Protein 5SWC (pdb70)

Nearest PDB structures (foldseek):
  5swc-assembly1_D  TM=1.001E+00  e=4.789E-42  Synechocystis sp. PCC 6803 substr. Kazusa
  5swc-assembly1_E  TM=9.996E-01  e=7.891E-42  Synechocystis sp. PCC 6803 substr. Kazusa
  1ekj-assembly2_G  TM=9.085E-01  e=1.956E-17  Pisum sativum
  3eyx-assembly1_B  TM=8.854E-01  e=2.901E-14  Saccharomyces cerevisiae
  2w3n-assembly2_A-2  TM=7.998E-01  e=1.887E-13  Cryptococcus neoformans

B-factor: mean 27.34, std 13.79, range [9.29, 89.82]

GO terms:
  GO:0031470 carboxysome (C, IDA)
  GO:0004089 carbonate dehydratase activity (F, IDA)
  GO:0031470 carboxysome (C, EXP)
  GO:0004089 carbonate dehydratase activity (F, EXP)
  GO:0042802 identical protein binding (F, IPI)
  GO:0005515 protein binding (F, IPI)

Sequence (1296 aa):
GSHMQRLIEGLQKKFREGYFSSHRDLFEQLSHGQHPRILFICCSDSRVDPNNLIITQSEVGDLFVIRNAGNIIPPYGAANGGEGAAMMEYALVALEEIINQIIVCGHSHCGAMKGLLKLNSLQEKLPLVYDWLKHTEATRRRLVLDNYSHLEGEDLIEVAVAENILTQLKNLQTYPAIHSRLHRGDLSLHGWIYRIEEGEVLAYDGVLHDFVAPQSRINALEPEEDEYALHGSHMQRLIEGLQKFREGYFSSSHRDLFEQLSHGQHPRILFICCSDSRVDPNNLITQSEVVGDLFVIRNAGNIIPPYGAANGGEGAAMMEYALVALEINQIIVCGHSHCGAMKGLLKLNSLQQEKLPLVYDDWLKHTEATRRLVLDNYSHLEGEDLIEVAVAENILTQLKNLQTYPAIHSRLHRGDLSLHGWIYRIEEGEVLAYDGVLHDFVAPQSRINALEPEEDEYALHGSHMQRLIEGLQKFREGYFSSHRDLFEQLSHGQHPRRILFICCSDSRVDPNLITQSEVGDLFVIRNAGNIIPPYGAANGGEGAAMMEYALVALEINQIIVCGHSHCGAMKGLLKLNSLQEKLPLVYDWLKHTEATRRLVLDNYSHHLEGEDLIEVAVAENILTQLKNLQTYPAIHSRLHRGDLSLHGWIYRIEEGEVLAYDGVLHDFVAPQSHHHMQRLIEGLQQKFREGYFSSHRDLFEQQLSHGQHPRILFICCSDSRVDPNLITQSEVGDLFVIRNAGNIIPPYGAANGGEGAAMMEYALVALEINQIIVCGHSHCGAMKGLLKLNSLQQEKLPLVYYDWLKHTEATRRLVLDNYSHHLEGEDLIEVAVAENILTQLKNLQTYPAIHSRLHRGDLSLHGWIYRIEEGEVLAYDGVLHDFVAPGSHMQRLIEGLQKFREGYFSSHRDLFEQLSHGQHPRILFICCSDSRVDPNLITQSEVVGDLFVIRNAGNIIPPYGAANGGEGAAMMEYALVALEIINQIIVCGHSHCGAMKGLLKKLNSLQEKLPLVYDWLKHTEATRRLVLDNYSHLEGEDLIEVAVAENILTQLKNLQTYPAIHSRLHRRGDDLSLHGWIYRIEEGEVLAYDGVLHDFVAPQSRINALEPEDEYALHSGLVPRGSHMQRLIEGLQQKFREGYFSSHRDLFEQLSHGQHPRILFICCSDSRVDPNLITQSEVVGDLFVIRNAGNIIPPYGAANGGEGAAMMEYALVALEINQIIVCGHSHCGAMKGLLKLNSLQEKLPLVYDDWLKHTEATRRLVLDNYSHLEGEDLIEVVAVAENILTQLKKNLQTYPAIHSRRLHRGDLSLHGWIYRIEEGEVLAYDGVLHDFVAP

Structure (mmCIF, N/CA/C/O backbone):
data_5SWC
#
_entry.id   5SWC
#
_cell.length_a   202.950
_cell.length_b   202.950
_cell.length_c   70.510
_cell.angle_alpha   90.00
_cell.angle_beta   90.00
_cell.angle_gamma   90.00
#
_symmetry.space_group_name_H-M   'I 4'
#
loop_
_entity.id
_entity.type
_entity.pdbx_description
1 polymer 'Carbonic anhydrase'
2 non-polymer 'ZINC ION'
3 non-polymer 'CHLORIDE ION'
4 non-polymer 'FORMIC ACID'
5 water water
#
loop_
_atom_site.group_PDB
_atom_site.id
_atom_site.type_symbol
_atom_site.label_atom_id
_atom_site.label_alt_id
_atom_site.label_comp_id
_atom_site.label_asym_id
_atom_site.label_entity_id
_atom_site.label_seq_id
_atom_site.pdbx_PDB_ins_code
_atom_site.Cartn_x
_atom_site.Cartn_y
_atom_site.Cartn_z
_atom_site.occupancy
_atom_site.B_iso_or_equiv
_atom_site.auth_seq_id
_atom_site.auth_comp_id
_atom_site.auth_asym_id
_atom_site.auth_atom_id
_atom_site.pdbx_PDB_model_num
ATOM 1 N N . GLY A 1 17 ? 48.283 42.501 53.881 1.00 44.60 -2 GLY A N 1
ATOM 2 C CA . GLY A 1 17 ? 48.885 43.115 55.106 1.00 43.01 -2 GLY A CA 1
ATOM 3 C C . GLY A 1 17 ? 48.412 44.544 55.330 1.00 39.02 -2 GLY A C 1
ATOM 4 O O . GLY A 1 17 ? 47.292 44.916 54.980 1.00 38.27 -2 GLY A O 1
ATOM 8 N N . SER A 1 18 ? 49.279 45.353 55.924 1.00 33.77 -1 SER A N 1
ATOM 9 C CA . SER A 1 18 ? 48.939 46.725 56.241 1.00 31.11 -1 SER A CA 1
ATOM 10 C C . SER A 1 18 ? 48.756 47.577 54.983 1.00 27.39 -1 SER A C 1
ATOM 11 O O . SER A 1 18 ? 49.143 47.205 53.869 1.00 25.53 -1 SER A O 1
ATOM 19 N N . HIS A 1 19 ? 48.207 48.764 55.162 1.00 23.87 0 HIS A N 1
ATOM 20 C CA . HIS A 1 19 ? 48.104 49.675 54.053 1.00 21.81 0 HIS A CA 1
ATOM 21 C C . HIS A 1 19 ? 49.463 49.992 53.442 1.00 21.74 0 HIS A C 1
ATOM 22 O O . HIS A 1 19 ? 49.587 50.038 52.226 1.00 22.50 0 HIS A O 1
ATOM 36 N N . MET A 1 20 ? 50.485 50.196 54.278 1.00 21.67 1 MET A N 1
ATOM 37 C CA . MET A 1 20 ? 51.837 50.454 53.777 1.00 21.61 1 MET A CA 1
ATOM 38 C C . MET A 1 20 ? 52.405 49.235 53.054 1.00 21.76 1 MET A C 1
ATOM 39 O O . MET A 1 20 ? 53.037 49.396 52.007 1.00 21.10 1 MET A O 1
ATOM 53 N N . GLN A 1 21 ? 52.179 48.034 53.584 1.00 23.45 2 GLN A N 1
ATOM 54 C CA . GLN A 1 21 ? 52.656 46.835 52.920 1.00 24.38 2 GLN A CA 1
ATOM 55 C C . GLN A 1 21 ? 52.030 46.713 51.526 1.00 23.13 2 GLN A C 1
ATOM 56 O O . GLN A 1 21 ? 52.714 46.393 50.563 1.00 22.94 2 GLN A O 1
ATOM 70 N N . ARG A 1 22 ? 50.740 46.998 51.415 1.00 22.45 3 ARG A N 1
ATOM 71 C CA . ARG A 1 22 ? 50.061 46.972 50.117 1.00 22.90 3 ARG A CA 1
ATOM 72 C C . ARG A 1 22 ? 50.664 47.943 49.139 1.00 19.85 3 ARG A C 1
ATOM 73 O O . ARG A 1 22 ? 50.856 47.660 47.950 1.00 20.28 3 ARG A O 1
ATOM 94 N N . LEU A 1 23 ? 50.927 49.163 49.600 1.00 18.95 4 LEU A N 1
ATOM 95 C CA . LEU A 1 23 ? 51.506 50.162 48.768 1.00 17.66 4 LEU A CA 1
ATOM 96 C C . LEU A 1 23 ? 52.854 49.744 48.231 1.00 18.07 4 LEU A C 1
ATOM 97 O O . LEU A 1 23 ? 53.212 49.941 47.052 1.00 18.98 4 LEU A O 1
ATOM 113 N N . ILE A 1 24 ? 53.678 49.210 49.124 1.00 19.35 5 ILE A N 1
ATOM 114 C CA . ILE A 1 24 ? 55.034 48.821 48.780 1.00 20.12 5 ILE A CA 1
ATOM 115 C C . ILE A 1 24 ? 55.025 47.642 47.791 1.00 20.68 5 ILE A C 1
ATOM 116 O O . ILE A 1 24 ? 55.798 47.617 46.851 1.00 22.43 5 ILE A O 1
ATOM 132 N N . GLU A 1 25 ? 54.129 46.681 47.993 1.00 21.39 6 GLU A N 1
ATOM 133 C CA . GLU A 1 25 ? 53.932 45.605 47.011 1.00 21.93 6 GLU A CA 1
ATOM 134 C C . GLU A 1 25 ? 53.490 46.166 45.676 1.00 20.49 6 GLU A C 1
ATOM 135 O O . GLU A 1 25 ? 53.876 45.681 44.628 1.00 21.51 6 GLU A O 1
ATOM 147 N N . GLY A 1 26 ? 52.667 47.210 45.713 1.00 19.21 7 GLY A N 1
ATOM 148 C CA . GLY A 1 26 ? 52.193 47.855 44.505 1.00 18.06 7 GLY A CA 1
ATOM 149 C C . GLY A 1 26 ? 53.306 48.480 43.674 1.00 17.53 7 GLY A C 1
ATOM 150 O O . GLY A 1 26 ? 53.251 48.430 42.438 1.00 17.30 7 GLY A O 1
ATOM 154 N N . LEU A 1 27 ? 54.327 49.021 44.318 1.00 17.58 8 LEU A N 1
ATOM 155 C CA . LEU A 1 27 ? 55.492 49.535 43.621 1.00 17.48 8 LEU A CA 1
ATOM 156 C C . LEU A 1 27 ? 56.111 48.484 42.711 1.00 18.42 8 LEU A C 1
ATOM 157 O O . LEU A 1 27 ? 56.504 48.762 41.585 1.00 18.40 8 LEU A O 1
ATOM 173 N N . GLN A 1 28 ? 56.241 47.264 43.197 1.00 19.68 9 GLN A N 1
ATOM 174 C CA . GLN A 1 28 ? 56.866 46.228 42.412 1.00 20.80 9 GLN A CA 1
ATOM 175 C C . GLN A 1 28 ? 55.956 45.799 41.255 1.00 20.46 9 GLN A C 1
ATOM 176 O O . GLN A 1 28 ? 56.433 45.501 40.145 1.00 20.82 9 GLN A O 1
ATOM 190 N N . LYS A 1 29 ? 54.657 45.748 41.506 1.00 20.01 10 LYS A N 1
ATOM 191 C CA A LYS A 1 29 ? 53.724 45.419 40.443 0.51 21.11 10 LYS A CA 1
ATOM 192 C CA B LYS A 1 29 ? 53.724 45.408 40.454 0.49 21.64 10 LYS A CA 1
ATOM 193 C C . LYS A 1 29 ? 53.758 46.458 39.337 1.00 18.87 10 LYS A C 1
ATOM 194 O O . LYS A 1 29 ? 53.741 46.119 38.139 1.00 19.21 10 LYS A O 1
ATOM 231 N N . PHE A 1 30 ? 53.815 47.732 39.719 1.00 17.80 11 PHE A N 1
ATOM 232 C CA . PHE A 1 30 ? 53.996 48.799 38.734 1.00 17.07 11 PHE A CA 1
ATOM 233 C C . PHE A 1 30 ? 55.258 48.583 37.898 1.00 17.71 11 PHE A C 1
ATOM 234 O O . PHE A 1 30 ? 55.218 48.598 36.656 1.00 17.89 11 PHE A O 1
ATOM 251 N N . ARG A 1 31 ? 56.372 48.337 38.559 1.00 18.31 12 ARG A N 1
ATOM 252 C CA . ARG A 1 31 ? 57.642 48.238 37.853 1.00 19.12 12 ARG A CA 1
ATOM 253 C C . ARG A 1 31 ? 57.628 47.076 36.857 1.00 20.09 12 ARG A C 1
ATOM 254 O O . ARG A 1 31 ? 58.178 47.181 35.767 1.00 22.11 12 ARG A O 1
ATOM 275 N N . GLU A 1 32 ? 57.029 45.953 37.247 1.00 20.65 13 GLU A N 1
ATOM 276 C CA . GLU A 1 32 ? 57.129 44.745 36.406 1.00 21.86 13 GLU A CA 1
ATOM 277 C C . GLU A 1 32 ? 55.994 44.654 35.377 1.00 21.59 13 GLU A C 1
ATOM 278 O O . GLU A 1 32 ? 56.063 43.858 34.433 1.00 22.56 13 GLU A O 1
ATOM 290 N N . GLY A 1 33 ? 54.987 45.492 35.570 1.00 20.45 14 GLY A N 1
ATOM 291 C CA . GLY A 1 33 ? 53.796 45.498 34.714 1.00 20.39 14 GLY A CA 1
ATOM 292 C C . GLY A 1 33 ? 53.765 46.717 33.832 1.00 19.71 14 GLY A C 1
ATOM 293 O O . GLY A 1 33 ? 54.422 46.768 32.816 1.00 20.21 14 GLY A O 1
ATOM 297 N N . TYR A 1 34 ? 53.028 47.720 34.254 1.00 18.73 15 TYR A N 1
ATOM 298 C CA . TYR A 1 34 ? 52.853 48.948 33.482 1.00 18.26 15 TYR A CA 1
ATOM 299 C C . TYR A 1 34 ? 54.151 49.619 33.075 1.00 18.25 15 TYR A C 1
ATOM 300 O O . TYR A 1 34 ? 54.273 50.049 31.926 1.00 18.70 15 TYR A O 1
ATOM 318 N N . PHE A 1 35 ? 55.120 49.713 33.971 1.00 18.02 16 PHE A N 1
ATOM 319 C CA . PHE A 1 35 ? 56.392 50.342 33.643 1.00 18.30 16 PHE A CA 1
ATOM 320 C C . PHE A 1 35 ? 57.043 49.605 32.485 1.00 19.49 16 PHE A C 1
ATOM 321 O O . PHE A 1 35 ? 57.540 50.205 31.562 1.00 21.42 16 PHE A O 1
ATOM 338 N N . SER A 1 36 ? 57.048 48.285 32.517 1.00 20.21 17 SER A N 1
ATOM 339 C CA . SER A 1 36 ? 57.635 47.527 31.411 1.00 21.49 17 SER A CA 1
ATOM 340 C C . SER A 1 36 ? 56.972 47.790 30.035 1.00 24.77 17 SER A C 1
ATOM 341 O O . SER A 1 36 ? 57.642 48.034 29.009 1.00 24.60 17 SER A O 1
ATOM 349 N N . SER A 1 37 ? 55.653 47.829 30.007 1.00 21.81 18 SER A N 1
ATOM 350 C CA . SER A 1 37 ? 54.966 48.030 28.752 1.00 21.88 18 SER A CA 1
ATOM 351 C C . SER A 1 37 ? 55.054 49.468 28.281 1.00 20.84 18 SER A C 1
ATOM 352 O O . SER A 1 37 ? 54.842 49.728 27.107 1.00 24.95 18 SER A O 1
ATOM 360 N N . HIS A 1 38 ? 55.478 50.378 29.163 1.00 19.58 19 HIS A N 1
ATOM 361 C CA . HIS A 1 38 ? 55.621 51.798 28.836 1.00 18.84 19 HIS A CA 1
ATOM 362 C C . HIS A 1 38 ? 57.045 52.245 29.022 1.00 21.09 19 HIS A C 1
ATOM 363 O O . HIS A 1 38 ? 57.322 53.414 29.258 1.00 19.96 19 HIS A O 1
ATOM 377 N N . ARG A 1 39 ? 57.974 51.325 28.872 1.00 20.29 20 ARG A N 1
ATOM 378 C CA . ARG A 1 39 ? 59.370 51.610 29.141 1.00 22.65 20 ARG A CA 1
ATOM 379 C C . ARG A 1 39 ? 59.920 52.689 28.220 1.00 23.67 20 ARG A C 1
ATOM 380 O O . ARG A 1 39 ? 60.693 53.544 28.684 1.00 22.94 20 ARG A O 1
ATOM 401 N N . ASP A 1 40 ? 59.513 52.691 26.951 1.00 21.92 21 ASP A N 1
ATOM 402 C CA . ASP A 1 40 ? 60.027 53.748 26.036 1.00 26.49 21 ASP A CA 1
ATOM 403 C C . ASP A 1 40 ? 59.465 55.102 26.440 1.00 23.44 21 ASP A C 1
ATOM 404 O O . ASP A 1 40 ? 60.175 56.115 26.415 1.00 22.65 21 ASP A O 1
ATOM 413 N N . LEU A 1 41 ? 58.190 55.136 26.798 1.00 19.93 22 LEU A N 1
ATOM 414 C CA . LEU A 1 41 ? 57.563 56.380 27.239 1.00 18.34 22 LEU A CA 1
ATOM 415 C C . LEU A 1 41 ? 58.268 56.953 28.453 1.00 19.30 22 LEU A C 1
ATOM 416 O O . LEU A 1 41 ? 58.589 58.134 28.494 1.00 17.31 22 LEU A O 1
ATOM 432 N N . PHE A 1 42 ? 58.563 56.126 29.439 1.00 18.33 23 PHE A N 1
ATOM 433 C CA . PHE A 1 42 ? 59.207 56.639 30.650 1.00 21.24 23 PHE A CA 1
ATOM 434 C C . PHE A 1 42 ? 60.622 57.085 30.343 1.00 20.68 23 PHE A C 1
ATOM 435 O O . PHE A 1 42 ? 61.054 58.081 30.940 1.00 22.85 23 PHE A O 1
ATOM 452 N N . GLU A 1 43 ? 61.335 56.412 29.436 1.00 19.91 24 GLU A N 1
ATOM 453 C CA . GLU A 1 43 ? 62.662 56.878 29.019 1.00 21.72 24 GLU A CA 1
ATOM 454 C C . GLU A 1 43 ? 62.542 58.255 28.368 1.00 21.62 24 GLU A C 1
ATOM 455 O O . GLU A 1 43 ? 63.318 59.172 28.697 1.00 23.01 24 GLU A O 1
ATOM 467 N N . GLN A 1 44 ? 61.570 58.438 27.490 1.00 20.09 25 GLN A N 1
ATOM 468 C CA . GLN A 1 44 ? 61.385 59.719 26.838 1.00 20.64 25 GLN A CA 1
ATOM 469 C C . GLN A 1 44 ? 61.072 60.791 27.871 1.00 18.89 25 GLN A C 1
ATOM 470 O O . GLN A 1 44 ? 61.655 61.891 27.856 1.00 21.42 25 GLN A O 1
ATOM 484 N N . LEU A 1 45 ? 60.141 60.480 28.758 1.00 17.58 26 LEU A N 1
ATOM 485 C CA . LEU A 1 45 ? 59.714 61.438 29.781 1.00 16.75 26 LEU A CA 1
ATOM 486 C C . LEU A 1 45 ? 60.845 61.813 30.716 1.00 18.84 26 LEU A C 1
ATOM 487 O O . LEU A 1 45 ? 60.812 62.914 31.242 1.00 18.88 26 LEU A O 1
ATOM 503 N N . SER A 1 46 ? 61.840 60.957 30.902 1.00 20.75 27 SER A N 1
ATOM 504 C CA . SER A 1 46 ? 62.958 61.281 31.792 1.00 23.91 27 SER A CA 1
ATOM 505 C C . SER A 1 46 ? 63.749 62.486 31.310 1.00 31.33 27 SER A C 1
ATOM 506 O O . SER A 1 46 ? 64.528 63.040 32.070 1.00 31.65 27 SER A O 1
ATOM 514 N N . HIS A 1 47 ? 63.586 62.863 30.045 1.00 20.14 28 HIS A N 1
ATOM 515 C CA . HIS A 1 47 ? 64.250 64.022 29.493 1.00 20.71 28 HIS A CA 1
ATOM 516 C C . HIS A 1 47 ? 63.507 65.324 29.622 1.00 20.80 28 HIS A C 1
ATOM 517 O O . HIS A 1 47 ? 64.086 66.399 29.396 1.00 24.42 28 HIS A O 1
ATOM 531 N N . GLY A 1 48 ? 62.243 65.255 30.005 1.00 18.74 29 GLY A N 1
ATOM 532 C CA . GLY A 1 48 ? 61.438 66.438 30.185 1.00 17.49 29 GLY A CA 1
ATOM 533 C C . GLY A 1 48 ? 59.960 66.177 30.092 1.00 20.07 29 GLY A C 1
ATOM 534 O O . GLY A 1 48 ? 59.509 65.257 29.407 1.00 23.23 29 GLY A O 1
ATOM 538 N N . GLN A 1 49 ? 59.193 66.930 30.856 1.00 18.38 30 GLN A N 1
ATOM 539 C CA . GLN A 1 49 ? 57.745 66.824 30.789 1.00 16.63 30 GLN A CA 1
ATOM 540 C C . GLN A 1 49 ? 57.184 67.877 29.847 1.00 17.61 30 GLN A C 1
ATOM 541 O O . GLN A 1 49 ? 57.703 68.988 29.759 1.00 19.74 30 GLN A O 1
ATOM 555 N N . HIS A 1 50 ? 56.131 67.497 29.134 1.00 18.26 31 HIS A N 1
ATOM 556 C CA . HIS A 1 50 ? 55.457 68.409 28.194 1.00 19.78 31 HIS A CA 1
ATOM 557 C C . HIS A 1 50 ? 53.954 68.263 28.255 1.00 20.67 31 HIS A C 1
ATOM 558 O O . HIS A 1 50 ? 53.302 67.954 27.247 1.00 21.64 31 HIS A O 1
ATOM 572 N N . PRO A 1 51 ? 53.384 68.456 29.444 1.00 15.57 32 PRO A N 1
ATOM 573 C CA . PRO A 1 51 ? 51.933 68.348 29.570 1.00 14.36 32 PRO A CA 1
ATOM 574 C C . PRO A 1 51 ? 51.257 69.466 28.857 1.00 16.90 32 PRO A C 1
ATOM 575 O O . PRO A 1 51 ? 51.829 70.542 28.687 1.00 21.36 32 PRO A O 1
ATOM 586 N N . ARG A 1 52 ? 50.010 69.246 28.473 1.00 22.45 33 ARG A N 1
ATOM 587 C CA . ARG A 1 52 ? 49.301 70.322 27.825 1.00 24.28 33 ARG A CA 1
ATOM 588 C C . ARG A 1 52 ? 48.104 70.803 28.668 1.00 19.77 33 ARG A C 1
ATOM 589 O O . ARG A 1 52 ? 47.555 71.856 28.356 1.00 24.86 33 ARG A O 1
ATOM 610 N N . ILE A 1 53 ? 47.816 70.110 29.766 1.00 17.20 34 ILE A N 1
ATOM 611 C CA . ILE A 1 53 ? 46.681 70.470 30.621 1.00 14.61 34 ILE A CA 1
ATOM 612 C C . ILE A 1 53 ? 47.100 70.641 32.067 1.00 15.35 34 ILE A C 1
ATOM 613 O O . ILE A 1 53 ? 47.848 69.814 32.612 1.00 14.66 34 ILE A O 1
ATOM 629 N N . LEU A 1 54 ? 46.666 71.749 32.711 1.00 13.23 35 LEU A N 1
ATOM 630 C CA . LEU A 1 54 ? 46.779 71.965 34.136 1.00 11.98 35 LEU A CA 1
ATOM 631 C C . LEU A 1 54 ? 45.446 71.583 34.768 1.00 11.19 35 LEU A C 1
ATOM 632 O O . LEU A 1 54 ? 44.392 72.129 34.409 1.00 12.70 35 LEU A O 1
ATOM 648 N N . PHE A 1 55 ? 45.481 70.546 35.594 1.00 11.36 36 PHE A N 1
ATOM 649 C CA . PHE A 1 55 ? 44.256 69.976 36.181 1.00 11.21 36 PHE A CA 1
ATOM 650 C C . PHE A 1 55 ? 44.293 70.225 37.666 1.00 12.61 36 PHE A C 1
ATOM 651 O O . PHE A 1 55 ? 45.178 69.761 38.365 1.00 13.41 36 PHE A O 1
ATOM 668 N N . ILE A 1 56 ? 43.332 70.996 38.165 1.00 11.11 37 ILE A N 1
ATOM 669 C CA . ILE A 1 56 ? 43.234 71.377 39.566 1.00 11.52 37 ILE A CA 1
ATOM 670 C C . ILE A 1 56 ? 42.090 70.601 40.151 1.00 11.35 37 ILE A C 1
ATOM 671 O O . ILE A 1 56 ? 40.952 70.709 39.643 1.00 13.27 37 ILE A O 1
ATOM 687 N N . CYS A 1 57 ? 42.323 69.796 41.176 1.00 11.06 38 CYS A N 1
ATOM 688 C CA . CYS A 1 57 ? 41.244 69.015 41.729 1.00 10.93 38 CYS A CA 1
ATOM 6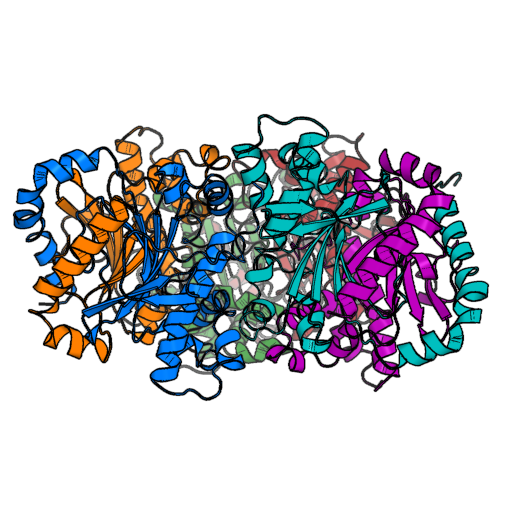89 C C . CYS A 1 57 ? 41.401 68.798 43.217 1.00 10.67 38 CYS A C 1
ATOM 690 O O . CYS A 1 57 ? 42.371 69.257 43.824 1.00 11.73 38 CYS A O 1
ATOM 698 N N . CYS A 1 58 ? 40.444 68.150 43.834 1.00 11.20 39 CYS A N 1
ATOM 699 C CA . CYS A 1 58 ? 40.498 67.955 45.265 1.00 10.94 39 CYS A CA 1
ATOM 700 C C . CYS A 1 58 ? 41.433 66.854 45.669 1.00 10.62 39 CYS A C 1
ATOM 701 O O . CYS A 1 58 ? 41.637 65.876 44.949 1.00 11.09 39 CYS A O 1
ATOM 708 N N . SER A 1 59 ? 41.968 66.974 46.870 1.00 10.71 40 SER A N 1
ATOM 709 C CA . SER A 1 59 ? 42.779 65.925 47.516 1.00 10.80 40 SER A CA 1
ATOM 710 C C . SER A 1 59 ? 42.012 64.665 47.832 1.00 12.02 40 SER A C 1
ATOM 711 O O . SER A 1 59 ? 42.590 63.614 48.054 1.00 11.83 40 SER A O 1
ATOM 719 N N . ASP A 1 60 ? 40.683 64.758 47.835 1.00 10.85 41 ASP A N 1
ATOM 720 C CA . ASP A 1 60 ? 39.784 63.640 48.137 1.00 11.04 41 ASP A CA 1
ATOM 721 C C . ASP A 1 60 ? 40.270 62.353 47.445 1.00 11.72 41 ASP A C 1
ATOM 722 O O . ASP A 1 60 ? 40.502 62.327 46.227 1.00 11.04 41 ASP A O 1
ATOM 731 N N . SER A 1 61 ? 40.346 61.294 48.223 1.00 11.24 42 SER A N 1
ATOM 732 C CA . SER A 1 61 ? 40.867 60.017 47.729 1.00 11.46 42 SER A CA 1
ATOM 733 C C . SER A 1 61 ? 40.023 59.347 46.685 1.00 12.72 42 SER A C 1
ATOM 734 O O . SER A 1 61 ? 40.469 58.416 46.009 1.00 13.78 42 SER A O 1
ATOM 742 N N . ARG A 1 62 ? 38.795 59.813 46.529 1.00 11.95 43 ARG A N 1
ATOM 743 C CA . ARG A 1 62 ? 37.851 59.247 45.564 1.00 12.26 43 ARG A CA 1
ATOM 744 C C . ARG A 1 62 ? 38.055 59.813 44.179 1.00 14.51 43 ARG A C 1
ATOM 745 O O . ARG A 1 62 ? 37.421 59.345 43.226 1.00 15.49 43 ARG A O 1
ATOM 766 N N . VAL A 1 63 ? 38.893 60.825 44.063 1.00 13.25 44 VAL A N 1
ATOM 767 C CA . VAL A 1 63 ? 39.154 61.490 42.796 1.00 13.40 44 VAL A CA 1
ATOM 768 C C . VAL A 1 63 ? 40.523 61.097 42.264 1.00 14.06 44 VAL A C 1
ATOM 769 O O . VAL A 1 63 ? 41.543 61.180 42.974 1.00 14.60 44 VAL A O 1
ATOM 782 N N . ASP A 1 64 ? 40.576 60.626 41.019 1.00 15.30 45 ASP A N 1
ATOM 783 C CA . ASP A 1 64 ? 41.848 60.285 40.371 1.00 17.12 45 ASP A CA 1
ATOM 784 C C . ASP A 1 64 ? 41.804 60.894 38.958 1.00 17.58 45 ASP A C 1
ATOM 785 O O . ASP A 1 64 ? 41.149 60.342 38.075 1.00 16.28 45 ASP A O 1
ATOM 794 N N . PRO A 1 65 ? 42.453 62.033 38.727 1.00 13.92 46 PRO A N 1
ATOM 795 C CA . PRO A 1 65 ? 42.275 62.736 37.460 1.00 14.91 46 PRO A CA 1
ATOM 796 C C . PRO A 1 65 ? 42.759 61.932 36.276 1.00 14.36 46 PRO A C 1
ATOM 797 O O . PRO A 1 65 ? 42.154 61.988 35.196 1.00 15.51 46 PRO A O 1
ATOM 808 N N . ASN A 1 66 ? 43.854 61.195 36.413 1.00 13.68 47 ASN A N 1
ATOM 809 C CA A ASN A 1 66 ? 44.307 60.397 35.303 0.60 13.98 47 ASN A CA 1
ATOM 810 C CA B ASN A 1 66 ? 44.320 60.380 35.299 0.40 14.86 47 ASN A CA 1
ATOM 811 C C . ASN A 1 66 ? 43.380 59.245 34.969 1.00 14.73 47 ASN A C 1
ATOM 812 O O . ASN A 1 66 ? 43.197 58.891 33.809 1.00 16.91 47 ASN A O 1
ATOM 833 N N . LEU A 1 67 ? 42.765 58.678 35.992 1.00 15.01 48 LEU A N 1
ATOM 834 C CA . LEU A 1 67 ? 41.800 57.598 35.785 1.00 14.57 48 LEU A CA 1
ATOM 835 C C . LEU A 1 67 ? 40.552 58.126 35.108 1.00 13.64 48 LEU A C 1
ATOM 836 O O . LEU A 1 67 ? 40.090 57.538 34.121 1.00 14.34 48 LEU A O 1
ATOM 852 N N . ILE A 1 68 ? 39.989 59.219 35.611 1.00 13.67 49 ILE A N 1
ATOM 853 C CA A ILE A 1 68 ? 38.706 59.663 35.082 0.51 15.01 49 ILE A CA 1
ATOM 854 C CA B ILE A 1 68 ? 38.730 59.731 35.093 0.49 13.26 49 ILE A CA 1
ATOM 855 C C . ILE A 1 68 ? 38.827 60.184 33.660 1.00 15.61 49 ILE A C 1
ATOM 856 O O . ILE A 1 68 ? 37.843 60.162 32.925 1.00 16.22 49 ILE A O 1
ATOM 887 N N . THR A 1 69 ? 40.018 60.608 33.247 1.00 14.59 50 THR A N 1
ATOM 888 C CA . THR A 1 69 ? 40.233 61.049 31.865 1.00 14.40 50 THR A CA 1
ATOM 889 C C . THR A 1 69 ? 41.023 60.060 31.007 1.00 14.71 50 THR A C 1
ATOM 890 O O . THR A 1 69 ? 41.302 60.339 29.838 1.00 15.79 50 THR A O 1
ATOM 901 N N . GLN A 1 70 ? 41.322 58.888 31.568 1.00 14.85 51 GLN A N 1
ATOM 902 C CA . GLN A 1 70 ? 42.140 57.876 30.866 1.00 15.65 51 GLN A CA 1
ATOM 903 C C . GLN A 1 70 ? 43.376 58.502 30.192 1.00 15.89 51 GLN A C 1
ATOM 904 O O . GLN A 1 70 ? 43.696 58.250 29.031 1.00 17.54 51 GLN A O 1
ATOM 918 N N . SER A 1 71 ? 44.050 59.321 30.998 1.00 15.61 52 SER A N 1
ATOM 919 C CA . SER A 1 71 ? 45.234 60.021 30.552 1.00 15.92 52 SER A CA 1
ATOM 920 C C . SER A 1 71 ? 46.458 59.160 30.696 1.00 19.75 52 SER A C 1
ATOM 921 O O . SER A 1 71 ? 46.502 58.257 31.527 1.00 22.11 52 SER A O 1
ATOM 929 N N . GLU A 1 72 ? 47.434 59.434 29.842 1.00 18.80 53 GLU A N 1
ATOM 930 C CA . GLU A 1 72 ? 48.738 58.825 29.921 1.00 19.91 53 GLU A CA 1
ATOM 931 C C . GLU A 1 72 ? 49.623 59.644 30.878 1.00 17.59 53 GLU A C 1
ATOM 932 O O . GLU A 1 72 ? 49.461 60.833 31.023 1.00 17.06 53 GLU A O 1
ATOM 944 N N . VAL A 1 73 ? 50.606 58.988 31.455 1.00 19.90 54 VAL A N 1
ATOM 945 C CA . VAL A 1 73 ? 51.614 59.690 32.195 1.00 17.57 54 VAL A CA 1
ATOM 946 C C . VAL A 1 73 ? 52.254 60.728 31.264 1.00 17.03 54 VAL A C 1
ATOM 947 O O . VAL A 1 73 ? 52.556 60.456 30.098 1.00 17.84 54 VAL A O 1
ATOM 960 N N . GLY A 1 74 ? 52.434 61.937 31.806 1.00 16.34 55 GLY A N 1
ATOM 961 C CA . GLY A 1 74 ? 52.970 63.039 31.046 1.00 16.44 55 GLY A CA 1
ATOM 962 C C . GLY A 1 74 ? 51.911 64.012 30.562 1.00 18.25 55 GLY A C 1
ATOM 963 O O . GLY A 1 74 ? 52.231 65.092 30.079 1.00 19.62 55 GLY A O 1
ATOM 967 N N . ASP A 1 75 ? 50.649 63.641 30.648 1.00 15.51 56 ASP A N 1
ATOM 968 C CA . ASP A 1 75 ? 49.588 64.473 30.088 1.00 15.16 56 ASP A CA 1
ATOM 969 C C . ASP A 1 75 ? 49.104 65.589 31.008 1.00 14.32 56 ASP A C 1
ATOM 970 O O . ASP A 1 75 ? 48.782 66.677 30.510 1.00 17.39 56 ASP A O 1
ATOM 979 N N . LEU A 1 76 ? 48.953 65.303 32.304 1.00 13.86 57 LEU A N 1
ATOM 980 C CA . LEU A 1 76 ? 48.279 66.225 33.240 1.00 13.13 57 LEU A CA 1
ATOM 981 C C . LEU A 1 76 ? 49.241 66.689 34.297 1.00 13.11 57 LEU A C 1
ATOM 982 O O . LEU A 1 76 ? 49.787 65.872 35.056 1.00 13.29 57 LEU A O 1
ATOM 998 N N . PHE A 1 77 ? 49.434 68.002 34.369 1.00 11.91 58 PHE A N 1
ATOM 999 C CA . PHE A 1 77 ? 50.173 68.626 35.486 1.00 10.88 58 PHE A CA 1
ATOM 1000 C C . PHE A 1 77 ? 49.100 68.936 36.519 1.00 11.16 58 PHE A C 1
ATOM 1001 O O . PHE A 1 77 ? 48.116 69.606 36.182 1.00 12.98 58 PHE A O 1
ATOM 1018 N N . VAL A 1 78 ? 49.230 68.459 37.742 1.00 11.58 59 VAL A N 1
ATOM 1019 C CA . VAL A 1 78 ? 48.097 68.375 38.661 1.00 10.98 59 VAL A CA 1
ATOM 1020 C C . VAL A 1 78 ? 48.359 69.144 39.961 1.00 11.27 59 VAL A C 1
ATOM 1021 O O . VAL A 1 78 ? 49.398 68.944 40.613 1.00 12.52 59 VAL A O 1
ATOM 1034 N N . ILE A 1 79 ? 47.424 69.992 40.362 1.00 10.36 60 ILE A N 1
ATOM 1035 C CA . ILE A 1 79 ? 47.378 70.628 41.664 1.00 10.23 60 ILE A CA 1
ATOM 1036 C C . ILE A 1 79 ? 46.276 69.980 42.459 1.00 10.99 60 ILE A C 1
ATOM 1037 O O . ILE A 1 79 ? 45.158 69.882 41.945 1.00 11.17 60 ILE A O 1
ATOM 1053 N N . ARG A 1 80 ? 46.547 69.528 43.686 1.00 9.53 61 ARG A N 1
ATOM 1054 C CA . ARG A 1 80 ? 45.487 69.005 44.534 1.00 9.29 61 ARG A CA 1
ATOM 1055 C C . ARG A 1 80 ? 45.544 69.555 45.919 1.00 9.80 61 ARG A C 1
ATOM 1056 O O . ARG A 1 80 ? 46.599 69.541 46.558 1.00 11.19 61 ARG A O 1
ATOM 1077 N N . ASN A 1 81 ? 44.410 70.070 46.376 1.00 9.99 62 ASN A N 1
ATOM 1078 C CA . ASN A 1 81 ? 44.224 70.583 47.727 1.00 9.97 62 ASN A CA 1
ATOM 1079 C C . ASN A 1 81 ? 42.810 70.296 48.181 1.00 10.65 62 ASN A C 1
ATOM 1080 O O . ASN A 1 81 ? 42.000 69.771 47.380 1.00 11.29 62 ASN A O 1
ATOM 1091 N N . ALA A 1 82 ? 42.480 70.611 49.432 1.00 9.84 63 ALA A N 1
ATOM 1092 C CA . ALA A 1 82 ? 41.141 70.289 49.948 1.00 11.39 63 ALA A CA 1
ATOM 1093 C C . ALA A 1 82 ? 40.173 71.326 49.418 1.00 12.29 63 ALA A C 1
ATOM 1094 O O . ALA A 1 82 ? 40.188 72.501 49.765 1.00 12.82 63 ALA A O 1
ATOM 1101 N N . GLY A 1 83 ? 39.279 70.894 48.543 1.00 10.15 64 GLY A N 1
ATOM 1102 C CA . GLY A 1 83 ? 38.299 71.781 47.950 1.00 11.39 64 GLY A CA 1
ATOM 1103 C C . GLY A 1 83 ? 38.618 72.348 46.583 1.00 10.93 64 GLY A C 1
ATOM 1104 O O . GLY A 1 83 ? 37.822 73.125 46.037 1.00 11.43 64 GLY A O 1
ATOM 1108 N N . ASN A 1 84 ? 39.773 71.990 46.022 1.00 10.57 65 ASN A N 1
ATOM 1109 C CA . ASN A 1 84 ? 40.130 72.454 44.674 1.00 10.52 65 ASN A CA 1
ATOM 1110 C C . ASN A 1 84 ? 40.023 73.976 44.543 1.00 11.28 65 ASN A C 1
ATOM 1111 O O . ASN A 1 84 ? 39.441 74.497 43.599 1.00 11.16 65 ASN A O 1
ATOM 1122 N N . ILE A 1 85 ? 40.660 74.642 45.505 1.00 10.57 66 ILE A N 1
ATOM 1123 C CA . ILE A 1 85 ? 40.590 76.095 45.621 1.00 11.29 66 ILE A CA 1
ATOM 1124 C C . ILE A 1 85 ? 41.881 76.745 45.120 1.00 11.80 66 ILE A C 1
ATOM 1125 O O . ILE A 1 85 ? 42.988 76.274 45.407 1.00 11.07 66 ILE A O 1
ATOM 1141 N N . ILE A 1 86 ? 41.720 77.828 44.369 1.00 10.93 67 ILE A N 1
ATOM 1142 C CA . ILE A 1 86 ? 42.835 78.695 43.934 1.00 10.72 67 ILE A CA 1
ATOM 1143 C C . ILE A 1 86 ? 42.583 80.073 44.532 1.00 11.09 67 ILE A C 1
ATOM 1144 O O . ILE A 1 86 ? 41.668 80.761 44.103 1.00 13.02 67 ILE A O 1
ATOM 1160 N N . PRO A 1 87 ? 43.398 80.493 45.518 1.00 10.58 68 PRO A N 1
ATOM 1161 C CA . PRO A 1 87 ? 43.153 81.820 46.070 1.00 11.34 68 PRO A CA 1
ATOM 1162 C C . PRO A 1 87 ? 43.309 82.913 44.998 1.00 11.93 68 PRO A C 1
ATOM 1163 O O . PRO A 1 87 ? 44.064 82.743 44.037 1.00 12.50 68 PRO A O 1
ATOM 1174 N N . PRO A 1 88 ? 42.657 84.042 45.189 1.00 11.47 69 PRO A N 1
ATOM 1175 C CA . PRO A 1 88 ? 42.952 85.195 44.314 1.00 12.54 69 PRO A CA 1
ATOM 1176 C C . PRO A 1 88 ? 44.436 85.542 44.344 1.00 11.88 69 PRO A C 1
ATOM 1177 O O . PRO A 1 88 ? 45.148 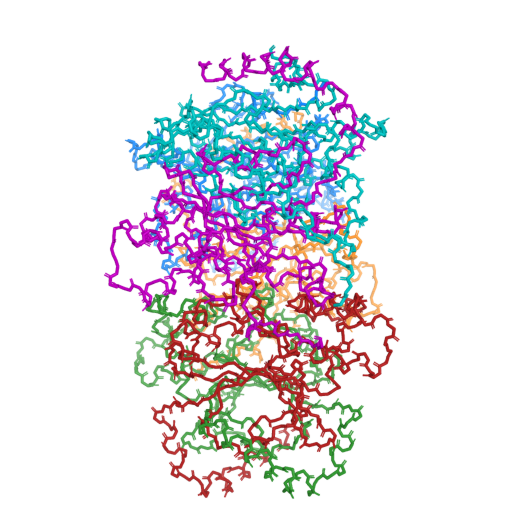85.282 45.331 1.00 12.63 69 PRO A O 1
ATOM 1188 N N . TYR A 1 89 ? 44.898 86.161 43.264 1.00 11.93 70 TYR A N 1
ATOM 1189 C CA . TYR A 1 89 ? 46.279 86.559 43.135 1.00 10.98 70 TYR A CA 1
ATOM 1190 C C . TYR A 1 89 ? 46.709 87.465 44.267 1.00 11.99 70 TYR A C 1
ATOM 1191 O O . TYR A 1 89 ? 46.094 88.512 44.506 1.00 12.78 70 TYR A O 1
ATOM 1209 N N . GLY A 1 90 ? 47.779 87.100 44.954 1.00 12.03 71 GLY A N 1
ATOM 1210 C CA . GLY A 1 90 ? 48.320 87.877 46.071 1.00 11.37 71 GLY A CA 1
ATOM 1211 C C . GLY A 1 90 ? 47.715 87.540 47.392 1.00 12.06 71 GLY A C 1
ATOM 1212 O O . GLY A 1 90 ? 48.216 88.055 48.429 1.00 13.29 71 GLY A O 1
ATOM 1216 N N . ALA A 1 91 ? 46.653 86.723 47.438 1.00 11.69 72 ALA A N 1
ATOM 1217 C CA . ALA A 1 91 ? 45.996 86.436 48.701 1.00 11.41 72 ALA A CA 1
ATOM 1218 C C . ALA A 1 91 ? 46.722 85.367 49.512 1.00 13.52 72 ALA A C 1
ATOM 1219 O O . ALA A 1 91 ? 46.488 85.280 50.721 1.00 14.11 72 ALA A O 1
ATOM 1226 N N . ALA A 1 92 ? 47.526 84.523 48.876 1.00 12.40 73 ALA A N 1
ATOM 1227 C CA . ALA A 1 92 ? 48.112 83.369 49.545 1.00 11.89 73 ALA A CA 1
ATOM 1228 C C . ALA A 1 92 ? 49.536 83.140 49.075 1.00 12.45 73 ALA A C 1
ATOM 1229 O O . ALA A 1 92 ? 49.933 83.549 47.975 1.00 15.23 73 ALA A O 1
ATOM 1236 N N . ASN A 1 93 ? 50.314 82.456 49.904 1.00 11.61 74 ASN A N 1
ATOM 1237 C CA . ASN A 1 93 ? 51.698 82.164 49.621 1.00 12.81 74 ASN A CA 1
ATOM 1238 C C . ASN A 1 93 ? 52.002 80.678 49.772 1.00 13.79 74 ASN A C 1
ATOM 1239 O O . ASN A 1 93 ? 53.145 80.319 50.078 1.00 14.44 74 ASN A O 1
ATOM 1250 N N . GLY A 1 94 ? 51.006 79.837 49.575 1.00 13.65 75 GLY A N 1
ATOM 1251 C CA . GLY A 1 94 ? 51.216 78.385 49.505 1.00 14.24 75 GLY A CA 1
ATOM 1252 C C . GLY A 1 94 ? 51.488 77.960 48.080 1.00 13.67 75 GLY A C 1
ATOM 1253 O O . GLY A 1 94 ? 52.008 78.742 47.258 1.00 15.05 75 GLY A O 1
ATOM 1257 N N . GLY A 1 95 ? 51.185 76.713 47.767 1.00 12.49 76 GLY A N 1
ATOM 1258 C CA . GLY A 1 95 ? 51.667 76.144 46.532 1.00 12.60 76 GLY A CA 1
ATOM 1259 C C . GLY A 1 95 ? 50.909 76.485 45.274 1.00 13.05 76 GLY A C 1
ATOM 1260 O O . GLY A 1 95 ? 51.448 76.293 44.171 1.00 12.50 76 GLY A O 1
ATOM 1264 N N . GLU A 1 96 ? 49.671 76.915 45.429 1.00 12.84 77 GLU A N 1
ATOM 1265 C CA . GLU A 1 96 ? 48.756 76.976 44.290 1.00 13.39 77 GLU A CA 1
ATOM 1266 C C . GLU A 1 96 ? 49.194 77.899 43.179 1.00 12.44 77 GLU A C 1
ATOM 1267 O O . GLU A 1 96 ? 49.325 77.500 42.019 1.00 12.48 77 GLU A O 1
ATOM 1279 N N . GLY A 1 97 ? 49.400 79.157 43.516 1.00 13.83 78 GLY A N 1
ATOM 1280 C CA . GLY A 1 97 ? 49.756 80.121 42.497 1.00 15.37 78 GLY A CA 1
ATOM 1281 C C . GLY A 1 97 ? 51.064 79.779 41.831 1.00 13.46 78 GLY A C 1
ATOM 1282 O O . GLY A 1 97 ? 51.182 79.896 40.625 1.00 13.96 78 GLY A O 1
ATOM 1286 N N . ALA A 1 98 ? 52.049 79.379 42.612 1.00 12.13 79 ALA A N 1
ATOM 1287 C CA . ALA A 1 98 ? 53.336 78.955 42.090 1.00 13.24 79 ALA A CA 1
ATOM 1288 C C . ALA A 1 98 ? 53.226 77.809 41.107 1.00 12.81 79 ALA A C 1
ATOM 1289 O O . ALA A 1 98 ? 53.892 77.789 40.066 1.00 13.31 79 ALA A O 1
ATOM 1296 N N . ALA A 1 99 ? 52.434 76.803 41.441 1.00 12.16 80 ALA A N 1
ATOM 1297 C CA . ALA A 1 99 ? 52.304 75.646 40.570 1.00 11.15 80 ALA A CA 1
ATOM 1298 C C . ALA A 1 99 ? 51.650 76.030 39.245 1.00 12.03 80 ALA A C 1
ATOM 1299 O O . ALA A 1 99 ? 52.061 75.584 38.182 1.00 13.16 80 ALA A O 1
ATOM 1306 N N . MET A 1 100 ? 50.629 76.856 39.334 1.00 12.36 81 MET A N 1
ATOM 1307 C CA A MET A 1 100 ? 49.961 77.325 38.123 0.68 10.87 81 MET A CA 1
ATOM 1308 C CA B MET A 1 100 ? 49.974 77.383 38.168 0.32 13.70 81 MET A CA 1
ATOM 1309 C C . MET A 1 100 ? 50.944 78.139 37.285 1.00 12.11 81 MET A C 1
ATOM 1310 O O . MET A 1 100 ? 51.033 77.963 36.068 1.00 13.40 81 MET A O 1
ATOM 1337 N N . GLU A 1 101 ? 51.716 79.017 37.922 1.00 12.96 82 GLU A N 1
ATOM 1338 C CA . GLU A 1 101 ? 52.678 79.830 37.190 1.00 13.38 82 GLU A CA 1
ATOM 1339 C C . GLU A 1 101 ? 53.723 78.964 36.495 1.00 13.78 82 GLU A C 1
ATOM 1340 O O . GLU A 1 101 ? 54.081 79.189 35.338 1.00 15.31 82 GLU A O 1
ATOM 1352 N N . TYR A 1 102 ? 54.198 77.951 37.200 1.00 13.25 83 TYR A N 1
ATOM 1353 C CA . TYR A 1 102 ? 55.155 77.030 36.554 1.00 15.04 83 TYR A CA 1
ATOM 1354 C C . TYR A 1 102 ? 54.550 76.366 35.324 1.00 14.85 83 TYR A C 1
ATOM 1355 O O . TYR A 1 102 ? 55.179 76.307 34.264 1.00 15.78 83 TYR A O 1
ATOM 1373 N N . ALA A 1 103 ? 53.341 75.885 35.471 1.00 13.46 84 ALA A N 1
ATOM 1374 C CA . ALA A 1 103 ? 52.643 75.210 34.366 1.00 13.66 84 ALA A CA 1
ATOM 1375 C C . ALA A 1 103 ? 52.469 76.123 33.130 1.00 15.90 84 ALA A C 1
ATOM 1376 O O . ALA A 1 103 ? 52.685 75.722 31.985 1.00 16.93 84 ALA A O 1
ATOM 1383 N N . LEU A 1 104 ? 52.055 77.361 33.376 1.00 14.63 85 LEU A N 1
ATOM 1384 C CA . LEU A 1 104 ? 51.791 78.279 32.277 1.00 16.61 85 LEU A CA 1
ATOM 1385 C C . LEU A 1 104 ? 53.050 78.874 31.693 1.00 18.88 85 LEU A C 1
ATOM 1386 O O . LEU A 1 104 ? 53.182 78.974 30.469 1.00 23.49 85 LEU A O 1
ATOM 1402 N N . VAL A 1 105 ? 54.005 79.255 32.536 1.00 16.68 86 VAL A N 1
ATOM 1403 C CA . VAL A 1 105 ? 55.162 79.997 32.082 1.00 19.14 86 VAL A CA 1
ATOM 1404 C C . VAL A 1 105 ? 56.334 79.092 31.698 1.00 20.27 86 VAL A C 1
ATOM 1405 O O . VAL A 1 105 ? 56.952 79.280 30.652 1.00 27.13 86 VAL A O 1
ATOM 1418 N N . ALA A 1 106 ? 56.656 78.124 32.540 1.00 19.43 87 ALA A N 1
ATOM 1419 C CA . ALA A 1 106 ? 57.753 77.205 32.259 1.00 20.56 87 ALA A CA 1
ATOM 1420 C C . ALA A 1 106 ? 57.328 76.084 31.315 1.00 19.91 87 ALA A C 1
ATOM 1421 O O . ALA A 1 106 ? 58.138 75.669 30.447 1.00 23.78 87 ALA A O 1
ATOM 1428 N N . LEU A 1 107 ? 56.112 75.568 31.472 1.00 18.31 88 LEU A N 1
ATOM 1429 C CA . LEU A 1 107 ? 55.647 74.444 30.629 1.00 18.50 88 LEU A CA 1
ATOM 1430 C C . LEU A 1 107 ? 54.665 74.827 29.512 1.00 19.73 88 LEU A C 1
ATOM 1431 O O . LEU A 1 107 ? 54.278 73.991 28.710 1.00 22.84 88 LEU A O 1
ATOM 1447 N N . GLU A 1 108 ? 54.299 76.092 29.397 1.00 26.68 89 GLU A N 1
ATOM 1448 C CA A GLU A 1 108 ? 53.462 76.542 28.273 0.51 25.57 89 GLU A CA 1
ATOM 1449 C CA B GLU A 1 108 ? 53.447 76.531 28.278 0.49 25.46 89 GLU A CA 1
ATOM 1450 C C . GLU A 1 108 ? 52.133 75.751 28.089 1.00 21.73 89 GLU A C 1
ATOM 1451 O O . GLU A 1 108 ? 51.658 75.542 26.957 1.00 26.60 89 GLU A O 1
ATOM 1474 N N . ILE A 1 109 ? 51.526 75.322 29.196 1.00 18.55 90 ILE A N 1
ATOM 1475 C CA A ILE A 1 109 ? 50.193 74.721 29.155 0.64 16.20 90 ILE A CA 1
ATOM 1476 C CA B ILE A 1 109 ? 50.203 74.700 29.115 0.36 18.74 90 ILE A CA 1
ATOM 1477 C C . ILE A 1 109 ? 49.186 75.745 28.646 1.00 21.09 90 ILE A C 1
ATOM 1478 O O . ILE A 1 109 ? 49.311 76.923 28.972 1.00 24.91 90 ILE A O 1
ATOM 1509 N N . ASN A 1 110 ? 48.180 75.299 27.878 1.00 19.50 91 ASN A N 1
ATOM 1510 C CA . ASN A 1 110 ? 47.187 76.211 27.319 1.00 22.15 91 ASN A CA 1
ATOM 1511 C C . ASN A 1 110 ? 45.739 75.876 27.701 1.00 18.39 91 ASN A C 1
ATOM 1512 O O . ASN A 1 110 ? 44.810 76.493 27.173 1.00 19.13 91 ASN A O 1
ATOM 1523 N N . GLN A 1 111 ? 45.575 74.912 28.594 1.00 15.90 92 GLN A N 1
ATOM 1524 C CA . GLN A 1 111 ? 44.256 74.520 29.067 1.00 14.82 92 GLN A CA 1
ATOM 1525 C C . GLN A 1 111 ? 44.315 74.320 30.555 1.00 14.41 92 GLN A C 1
ATOM 1526 O O . GLN A 1 111 ? 45.208 73.626 31.076 1.00 14.91 92 GLN A O 1
ATOM 1540 N N . ILE A 1 112 ? 43.417 74.968 31.288 1.00 13.16 93 ILE A N 1
ATOM 1541 C CA . ILE A 1 112 ? 43.302 74.837 32.728 1.00 11.39 93 ILE A CA 1
ATOM 1542 C C . ILE A 1 112 ? 41.907 74.296 33.043 1.00 12.91 93 ILE A C 1
ATOM 1543 O O . ILE A 1 112 ? 40.915 74.849 32.552 1.00 14.34 93 ILE A O 1
ATOM 1559 N N . ILE A 1 113 ? 41.830 73.238 33.830 1.00 11.14 94 ILE A N 1
ATOM 1560 C CA . ILE A 1 113 ? 40.566 72.663 34.281 1.00 13.38 94 ILE A CA 1
ATOM 1561 C C . ILE A 1 113 ? 40.505 72.748 35.796 1.00 11.40 94 ILE A C 1
ATOM 1562 O O . ILE A 1 113 ? 41.377 72.184 36.469 1.00 12.47 94 ILE A O 1
ATOM 1578 N N . VAL A 1 114 ? 39.510 73.422 36.356 1.00 11.29 95 VAL A N 1
ATOM 1579 C CA . VAL A 1 114 ? 39.199 73.378 37.774 1.00 11.14 95 VAL A CA 1
ATOM 1580 C C . VAL A 1 114 ? 38.122 72.314 37.923 1.00 11.90 95 VAL A C 1
ATOM 1581 O O . VAL A 1 114 ? 37.010 72.477 37.402 1.00 12.73 95 VAL A O 1
ATOM 1594 N N . CYS A 1 115 ? 38.433 71.212 38.601 1.00 10.98 96 CYS A N 1
ATOM 1595 C CA . CYS A 1 115 ? 37.540 70.097 38.764 1.00 11.95 96 CYS A CA 1
ATOM 1596 C C . CYS A 1 115 ? 37.160 69.948 40.239 1.00 12.64 96 CYS A C 1
ATOM 1597 O O . CYS A 1 115 ? 37.995 69.650 41.099 1.00 14.73 96 CYS A O 1
ATOM 1605 N N . GLY A 1 116 ? 35.897 70.148 40.527 1.00 12.89 97 GLY A N 1
ATOM 1606 C CA . GLY A 1 116 ? 35.299 69.810 41.803 1.00 13.96 97 GLY A CA 1
ATOM 1607 C C . GLY A 1 116 ? 34.607 68.472 41.710 1.00 14.79 97 GLY A C 1
ATOM 1608 O O . GLY A 1 116 ? 34.614 67.847 40.683 1.00 14.50 97 GLY A O 1
ATOM 1612 N N . HIS A 1 117 ? 34.009 68.051 42.804 1.00 11.64 98 HIS A N 1
ATOM 1613 C CA . HIS A 1 117 ? 33.367 66.745 42.820 1.00 12.40 98 HIS A CA 1
ATOM 1614 C C . HIS A 1 117 ? 32.269 66.651 43.859 1.00 12.79 98 HIS A C 1
ATOM 1615 O O . HIS A 1 117 ? 32.258 67.374 44.863 1.00 11.71 98 HIS A O 1
ATOM 1629 N N . SER A 1 118 ? 31.386 65.698 43.646 1.00 12.89 99 SER A N 1
ATOM 1630 C CA . SER A 1 118 ? 30.243 65.494 44.527 1.00 13.20 99 SER A CA 1
ATOM 1631 C C . SER A 1 118 ? 30.713 65.079 45.911 1.00 15.29 99 SER A C 1
ATOM 1632 O O . SER A 1 118 ? 31.727 64.372 46.077 1.00 14.34 99 SER A O 1
ATOM 1640 N N . HIS A 1 119 ? 29.956 65.502 46.917 1.00 15.66 100 HIS A N 1
ATOM 1641 C CA . HIS A 1 119 ? 30.197 65.089 48.315 1.00 15.68 100 HIS A CA 1
ATOM 1642 C C . HIS A 1 119 ? 31.498 65.617 48.901 1.00 15.37 100 HIS A C 1
ATOM 1643 O O . HIS A 1 119 ? 32.117 64.957 49.745 1.00 17.65 100 HIS A O 1
ATOM 1657 N N . CYS A 1 120 ? 31.946 66.752 48.397 1.00 12.52 101 CYS A N 1
ATOM 1658 C CA . CYS A 1 120 ? 33.221 67.298 48.815 1.00 11.38 101 CYS A CA 1
ATOM 1659 C C . CYS A 1 120 ? 33.216 67.718 50.275 1.00 13.53 101 CYS A C 1
ATOM 1660 O O . CYS A 1 120 ? 32.410 68.541 50.709 1.00 14.21 101 CYS A O 1
ATOM 1667 N N . GLY A 1 121 ? 34.205 67.239 51.002 1.00 14.47 102 GLY A N 1
ATOM 1668 C CA . GLY A 1 121 ? 34.333 67.526 52.429 1.00 17.05 102 GLY A CA 1
ATOM 1669 C C . GLY A 1 121 ? 34.618 68.995 52.700 1.00 13.93 102 GLY A C 1
ATOM 1670 O O . GLY A 1 121 ? 34.102 69.548 53.699 1.00 13.84 102 GLY A O 1
ATOM 1674 N N . ALA A 1 122 ? 35.377 69.662 51.850 1.00 13.43 103 ALA A N 1
ATOM 1675 C CA . ALA A 1 122 ? 35.644 71.081 52.010 1.00 13.25 103 ALA A CA 1
ATOM 1676 C C . ALA A 1 122 ? 34.376 71.897 51.901 1.00 13.96 103 ALA A C 1
ATOM 1677 O O . ALA A 1 122 ? 34.173 72.891 52.603 1.00 14.71 103 ALA A O 1
ATOM 1684 N N . MET A 1 123 ? 33.468 71.445 51.043 1.00 13.88 104 MET A N 1
ATOM 1685 C CA . MET A 1 123 ? 32.229 72.151 50.846 1.00 15.19 104 MET A CA 1
ATOM 1686 C C . MET A 1 123 ? 31.256 71.920 52.006 1.00 14.35 104 MET A C 1
ATOM 1687 O O . MET A 1 123 ? 30.562 72.817 52.423 1.00 15.87 104 MET A O 1
ATOM 1701 N N . LYS A 1 124 ? 31.222 70.707 52.542 1.00 16.50 105 LYS A N 1
ATOM 1702 C CA . LYS A 1 124 ? 30.476 70.457 53.766 1.00 16.83 105 LYS A CA 1
ATOM 1703 C C . LYS A 1 124 ? 30.960 71.377 54.896 1.00 17.12 105 LYS A C 1
ATOM 1704 O O . LYS A 1 124 ? 30.166 71.971 55.632 1.00 18.71 105 LYS A O 1
ATOM 1723 N N . GLY A 1 125 ? 32.273 71.518 54.979 1.00 15.53 106 GLY A N 1
ATOM 1724 C CA . GLY A 1 125 ? 32.889 72.401 55.959 1.00 15.43 106 GLY A CA 1
ATOM 1725 C C . GLY A 1 125 ? 32.489 73.858 55.770 1.00 15.34 106 GLY A C 1
ATOM 1726 O O . GLY A 1 125 ? 32.175 74.567 56.723 1.00 16.95 106 GLY A O 1
ATOM 1730 N N . LEU A 1 126 ? 32.555 74.301 54.521 1.00 15.33 107 LEU A N 1
ATOM 1731 C CA . LEU A 1 126 ? 32.190 75.678 54.192 1.00 14.79 107 LEU A CA 1
ATOM 1732 C C . LEU A 1 126 ? 30.793 76.065 54.664 1.00 16.72 107 LEU A C 1
ATOM 1733 O O . LEU A 1 126 ? 30.565 77.173 55.088 1.00 18.40 107 LEU A O 1
ATOM 1749 N N . LEU A 1 127 ? 29.866 75.098 54.577 1.00 19.59 108 LEU A N 1
ATOM 1750 C CA . LEU A 1 127 ? 28.493 75.314 54.974 1.00 20.01 108 LEU A CA 1
ATOM 1751 C C . LEU A 1 127 ? 28.277 75.236 56.494 1.00 21.58 108 LEU A C 1
ATOM 1752 O O . LEU A 1 127 ? 27.192 75.526 56.987 1.00 26.66 108 LEU A O 1
ATOM 1768 N N . LYS A 1 128 ? 29.315 74.809 57.215 1.00 21.42 109 LYS A N 1
ATOM 1769 C CA . LYS A 1 128 ? 29.293 74.780 58.664 1.00 22.84 109 LYS A CA 1
ATOM 1770 C C . LYS A 1 128 ? 30.591 75.396 59.189 1.00 27.01 109 LYS A C 1
ATOM 1771 O O . LYS A 1 128 ? 31.242 74.887 60.100 1.00 26.07 109 LYS A O 1
ATOM 1790 N N . LEU A 1 129 ? 30.930 76.523 58.593 1.00 24.98 110 LEU A N 1
ATOM 1791 C CA . LEU A 1 129 ? 32.266 77.099 58.721 1.00 27.95 110 LEU A CA 1
ATOM 1792 C C . LEU A 1 129 ? 32.635 77.414 60.164 1.00 31.34 110 LEU A C 1
ATOM 1793 O O . LEU A 1 129 ? 33.735 77.111 60.613 1.00 35.49 110 LEU A O 1
ATOM 1809 N N . ASN A 1 130 ? 31.726 77.978 60.925 1.00 32.43 111 ASN A N 1
ATOM 1810 C CA . ASN A 1 130 ? 32.093 78.397 62.271 1.00 40.31 111 ASN A CA 1
ATOM 1811 C C . ASN A 1 130 ? 32.456 77.236 63.165 1.00 38.37 111 ASN A C 1
ATOM 1812 O O . ASN A 1 130 ? 33.345 77.365 64.010 1.00 43.96 111 ASN A O 1
ATOM 1823 N N . SER A 1 131 ? 31.795 76.103 62.952 1.00 36.99 112 SER A N 1
ATOM 1824 C CA . SER A 1 131 ? 32.069 74.897 63.725 1.00 39.03 112 SER A CA 1
ATOM 1825 C C . SER A 1 131 ? 33.483 74.338 63.514 1.00 40.59 112 SER A C 1
ATOM 1826 O O . SER A 1 131 ? 33.964 73.557 64.332 1.00 41.68 112 SER A O 1
ATOM 1834 N N . LEU A 1 132 ? 34.139 74.704 62.414 1.00 30.52 113 LEU A N 1
ATOM 1835 C CA . LEU A 1 132 ? 35.469 74.171 62.099 1.00 27.19 113 LEU A CA 1
ATOM 1836 C C . LEU A 1 132 ? 36.575 74.754 62.917 1.00 32.81 113 LEU A C 1
ATOM 1837 O O . LEU A 1 132 ? 37.625 74.137 63.033 1.00 27.69 113 LEU A O 1
ATOM 1853 N N . GLN A 1 133 ? 36.383 75.952 63.457 1.00 29.66 114 GLN A N 1
ATOM 1854 C CA . GLN A 1 133 ? 37.465 76.646 64.156 1.00 31.51 114 GLN A CA 1
ATOM 1855 C C . GLN A 1 133 ? 38.187 75.824 65.209 1.00 37.01 114 GLN A C 1
ATOM 1856 O O . GLN A 1 133 ? 39.405 75.873 65.288 1.00 43.46 114 GLN A O 1
ATOM 1870 N N . GLU A 1 134 ? 37.454 75.085 66.035 1.00 35.37 115 GLU A N 1
ATOM 1871 C CA . GLU A 1 134 ? 38.065 74.409 67.163 1.00 38.43 115 GLU A CA 1
ATOM 1872 C C . GLU A 1 134 ? 39.010 73.269 66.772 1.00 36.54 115 GLU A C 1
ATOM 1873 O O . GLU A 1 134 ? 40.160 73.231 67.221 1.00 46.03 115 GLU A O 1
ATOM 1885 N N . LYS A 1 135 ? 38.516 72.330 65.974 1.00 34.50 116 LYS A N 1
ATOM 1886 C CA . LYS A 1 135 ? 39.304 71.140 65.663 1.00 40.22 116 LYS A CA 1
ATOM 1887 C C . LYS A 1 135 ? 39.951 71.207 64.298 1.00 29.45 116 LYS A C 1
ATOM 1888 O O . LYS A 1 135 ? 40.928 70.485 64.078 1.00 32.06 116 LYS A O 1
ATOM 1907 N N . LEU A 1 136 ? 39.445 72.061 63.395 1.00 24.25 117 LEU A N 1
ATOM 1908 C CA . LEU A 1 136 ? 40.044 72.190 62.042 1.00 21.79 117 LEU A CA 1
ATOM 1909 C C . LEU A 1 136 ? 40.409 73.657 61.742 1.00 21.73 117 LEU A C 1
ATOM 1910 O O . LEU A 1 136 ? 39.968 74.210 60.740 1.00 20.15 117 LEU A O 1
ATOM 1926 N N . PRO A 1 137 ? 41.239 74.256 62.610 1.00 16.23 118 PRO A N 1
ATOM 1927 C CA . PRO A 1 137 ? 41.512 75.691 62.423 1.00 16.01 118 PRO A CA 1
ATOM 1928 C C . PRO A 1 137 ? 42.202 76.016 61.107 1.00 16.78 118 PRO A C 1
ATOM 1929 O O . PRO A 1 137 ? 41.959 77.082 60.558 1.00 18.03 118 PRO A O 1
ATOM 1940 N N . LEU A 1 138 ? 43.103 75.154 60.634 1.00 15.02 119 LEU A N 1
ATOM 1941 C CA . LEU A 1 138 ? 43.716 75.451 59.358 1.00 14.73 119 LEU A CA 1
ATOM 1942 C C . LEU A 1 138 ? 42.745 75.366 58.200 1.00 13.82 119 LEU A C 1
ATOM 1943 O O . LEU A 1 138 ? 42.865 76.121 57.225 1.00 13.75 119 LEU A O 1
ATOM 1959 N N . VAL A 1 139 ? 41.785 74.444 58.267 1.00 13.23 120 VAL A N 1
ATOM 1960 C CA . VAL A 1 139 ? 40.767 74.344 57.228 1.00 12.92 120 VAL A CA 1
ATOM 1961 C C . VAL A 1 139 ? 39.875 75.592 57.269 1.00 14.14 120 VAL A C 1
ATOM 1962 O O . VAL A 1 139 ? 39.557 76.171 56.224 1.00 13.96 120 VAL A O 1
ATOM 1975 N N . TYR A 1 140 ? 39.509 76.014 58.467 1.00 14.00 121 TYR A N 1
ATOM 1976 C CA . TYR A 1 140 ? 38.733 77.234 58.618 1.00 14.50 121 TYR A CA 1
ATOM 1977 C C . TYR A 1 140 ? 39.418 78.388 57.900 1.00 15.44 121 TYR A C 1
ATOM 1978 O O . TYR A 1 140 ? 38.784 79.120 57.139 1.00 16.35 121 TYR A O 1
ATOM 1996 N N . ASP A 1 141 ? 40.713 78.574 58.138 1.00 15.17 122 ASP A N 1
ATOM 1997 C CA . ASP A 1 141 ? 41.410 79.710 57.536 1.00 16.81 122 ASP A CA 1
ATOM 1998 C C . ASP A 1 141 ? 41.472 79.541 56.010 1.00 15.39 122 ASP A C 1
ATOM 1999 O O . ASP A 1 141 ? 41.328 80.523 55.252 1.00 15.29 122 ASP A O 1
ATOM 2008 N N . TRP A 1 142 ? 41.725 78.331 55.551 1.00 12.55 123 TRP A N 1
ATOM 2009 C CA . TRP A 1 142 ? 41.874 78.045 54.124 1.00 11.97 123 TRP A CA 1
ATOM 2010 C C . TRP A 1 142 ? 40.593 78.348 53.362 1.00 13.74 123 TRP A C 1
ATOM 2011 O O . TRP A 1 142 ? 40.618 78.916 52.267 1.00 13.63 123 TRP A O 1
ATOM 2032 N N . LEU A 1 143 ? 39.464 78.000 53.967 1.00 13.41 124 LEU A N 1
ATOM 2033 C CA . LEU A 1 143 ? 38.177 78.220 53.307 1.00 13.87 124 LEU A CA 1
ATOM 2034 C C . LEU A 1 143 ? 37.830 79.688 53.140 1.00 15.12 124 LEU A C 1
ATOM 2035 O O . LEU A 1 143 ? 36.971 80.005 52.323 1.00 15.93 124 LEU A O 1
ATOM 2051 N N . LYS A 1 144 ? 38.530 80.576 53.832 1.00 14.16 125 LYS A N 1
ATOM 2052 C CA . LYS A 1 144 ? 38.404 82.021 53.593 1.00 15.71 125 LYS A CA 1
ATOM 2053 C C . LYS A 1 144 ? 38.612 82.354 52.136 1.00 15.54 125 LYS A C 1
ATOM 2054 O O . LYS A 1 144 ? 38.007 83.312 51.627 1.00 15.55 125 LYS A O 1
ATOM 2073 N N . HIS A 1 145 ? 39.456 81.594 51.442 1.00 13.07 126 HIS A N 1
ATOM 2074 C CA . HIS A 1 145 ? 39.746 81.909 50.059 1.00 13.61 126 HIS A CA 1
ATOM 2075 C C . HIS A 1 145 ? 38.599 81.585 49.125 1.00 15.94 126 HIS A C 1
ATOM 2076 O O . HIS A 1 145 ? 38.609 82.042 47.981 1.00 16.15 126 HIS A O 1
ATOM 2090 N N . THR A 1 146 ? 37.582 80.879 49.618 1.00 13.29 127 THR A N 1
ATOM 2091 C CA . THR A 1 146 ? 36.373 80.639 48.838 1.00 12.22 127 THR A CA 1
ATOM 2092 C C . THR A 1 146 ? 35.148 81.255 49.545 1.00 12.91 127 THR A C 1
ATOM 2093 O O . THR A 1 146 ? 33.999 80.858 49.298 1.00 13.85 127 THR A O 1
ATOM 2104 N N . GLU A 1 147 ? 35.356 82.294 50.346 1.00 12.99 128 GLU A N 1
ATOM 2105 C CA . GLU A 1 147 ? 34.266 82.987 51.012 1.00 13.25 128 GLU A CA 1
ATOM 2106 C C . GLU A 1 147 ? 33.239 83.526 50.021 1.00 13.46 128 GLU A C 1
ATOM 2107 O O . GLU A 1 147 ? 32.065 83.646 50.343 1.00 14.63 128 GLU A O 1
ATOM 2119 N N . ALA A 1 148 ? 33.674 83.873 48.814 1.00 13.91 129 ALA A N 1
ATOM 2120 C CA . ALA A 1 148 ? 32.725 84.375 47.832 1.00 14.64 129 ALA A CA 1
ATOM 2121 C C . ALA A 1 148 ? 31.674 83.332 47.502 1.00 14.49 129 ALA A C 1
ATOM 2122 O O . ALA A 1 148 ? 30.526 83.687 47.199 1.00 15.49 129 ALA A O 1
ATOM 2129 N N . THR A 1 149 ? 32.041 82.056 47.551 1.00 13.70 130 THR A N 1
ATOM 2130 C CA . THR A 1 149 ? 31.102 80.949 47.336 1.00 13.62 130 THR A CA 1
ATOM 2131 C C . THR A 1 149 ? 30.113 80.942 48.467 1.00 15.40 130 THR A C 1
ATOM 2132 O O . THR A 1 149 ? 28.924 80.847 48.240 1.00 16.45 130 THR A O 1
ATOM 2143 N N . ARG A 1 150 ? 30.606 81.028 49.699 1.00 13.81 131 ARG A N 1
ATOM 2144 C CA A ARG A 1 150 ? 29.731 80.929 50.842 0.66 14.90 131 ARG A CA 1
ATOM 2145 C CA B ARG A 1 150 ? 29.736 80.931 50.859 0.34 14.86 131 ARG A CA 1
ATOM 2146 C C . ARG A 1 150 ? 28.739 82.074 50.861 1.00 15.80 131 ARG A C 1
ATOM 2147 O O . ARG A 1 150 ? 27.549 81.890 51.097 1.00 16.88 131 ARG A O 1
ATOM 2188 N N . ARG A 1 151 ? 29.218 83.287 50.570 1.00 16.44 132 ARG A N 1
ATOM 2189 C CA . ARG A 1 151 ? 28.334 84.443 50.547 1.00 17.28 132 ARG A CA 1
ATOM 2190 C C . ARG A 1 151 ? 27.267 84.337 49.480 1.00 17.70 132 ARG A C 1
ATOM 2191 O O . ARG A 1 151 ? 26.091 84.545 49.743 1.00 19.80 132 ARG A O 1
ATOM 2212 N N . LEU A 1 152 ? 27.683 83.983 48.272 1.00 16.60 133 LEU A N 1
ATOM 2213 C CA . LEU A 1 152 ? 26.726 83.768 47.190 1.00 16.23 133 LEU A CA 1
ATOM 2214 C C . LEU A 1 152 ? 25.666 82.709 47.554 1.00 17.10 133 LEU A C 1
ATOM 2215 O O . LEU A 1 152 ? 24.455 82.928 47.338 1.00 18.34 133 LEU A O 1
ATOM 2231 N N . VAL A 1 153 ? 26.099 81.569 48.089 1.00 17.86 134 VAL A N 1
ATOM 2232 C CA . VAL A 1 153 ? 25.194 80.464 48.364 1.00 18.41 134 VAL A CA 1
ATOM 2233 C C . VAL A 1 153 ? 24.235 80.833 49.494 1.00 24.13 134 VAL A C 1
ATOM 2234 O O . VAL A 1 153 ? 23.024 80.617 49.386 1.00 24.88 134 VAL A O 1
ATOM 2247 N N . LEU A 1 154 ? 24.738 81.447 50.554 1.00 19.52 135 LEU A N 1
ATOM 2248 C CA . LEU A 1 154 ? 23.845 81.875 51.637 1.00 23.93 135 LEU A CA 1
ATOM 2249 C C . LEU A 1 154 ? 22.843 82.947 51.216 1.00 22.46 135 LEU A C 1
ATOM 2250 O O . LEU A 1 154 ? 21.693 82.959 51.678 1.00 26.28 135 LEU A O 1
ATOM 2266 N N . ASP A 1 155 ? 23.248 83.855 50.336 1.00 23.22 136 ASP A N 1
ATOM 2267 C CA . ASP A 1 155 ? 22.398 84.947 49.914 1.00 22.29 136 ASP A CA 1
ATOM 2268 C C . ASP A 1 155 ? 21.354 84.522 48.891 1.00 25.95 136 ASP A C 1
ATOM 2269 O O . ASP A 1 155 ? 20.256 85.074 48.911 1.00 28.35 136 ASP A O 1
ATOM 2278 N N . ASN A 1 156 ? 21.692 83.568 48.017 1.00 23.08 137 ASN A N 1
ATOM 2279 C CA . ASN A 1 156 ? 20.907 83.302 46.832 1.00 23.57 137 ASN A CA 1
ATOM 2280 C C . ASN A 1 156 ? 20.240 81.938 46.813 1.00 25.79 137 ASN A C 1
ATOM 2281 O O . ASN A 1 156 ? 19.360 81.735 45.979 1.00 28.73 137 ASN A O 1
ATOM 2292 N N . TYR A 1 157 ? 20.708 81.015 47.664 1.00 28.14 138 TYR A N 1
ATOM 2293 C CA . TYR A 1 157 ? 20.165 79.647 47.752 1.00 26.73 138 TYR A CA 1
ATOM 2294 C C . TYR A 1 157 ? 19.752 79.312 49.183 1.00 30.57 138 TYR A C 1
ATOM 2295 O O . TYR A 1 157 ? 19.911 78.177 49.649 1.00 31.96 138 TYR A O 1
ATOM 2313 N N . SER A 1 158 ? 19.205 80.311 49.859 1.00 32.80 139 SER A N 1
ATOM 2314 C CA . SER A 1 158 ? 18.930 80.230 51.296 1.00 38.54 139 SER A CA 1
ATOM 2315 C C . SER A 1 158 ? 17.845 79.224 51.628 1.00 42.97 139 SER A C 1
ATOM 2316 O O . SER A 1 158 ? 17.664 78.859 52.787 1.00 44.17 139 SER A O 1
ATOM 2324 N N . HIS A 1 159 ? 17.122 78.777 50.613 1.00 34.07 140 HIS A N 1
ATOM 2325 C CA . HIS A 1 159 ? 16.016 77.856 50.842 1.00 38.18 140 HIS A CA 1
ATOM 2326 C C . HIS A 1 159 ? 16.359 76.385 50.550 1.00 37.61 140 HIS A C 1
ATOM 2327 O O . HIS A 1 159 ? 15.516 75.499 50.710 1.00 40.52 140 HIS A O 1
ATOM 2341 N N . LEU A 1 160 ? 17.599 76.127 50.165 1.00 34.00 141 LEU A N 1
ATOM 2342 C CA . LEU A 1 160 ? 18.087 74.768 49.927 1.00 30.97 141 LEU A CA 1
ATOM 2343 C C . LEU A 1 160 ? 18.700 74.219 51.196 1.00 35.83 141 LEU A C 1
ATOM 2344 O O . LEU A 1 160 ? 19.252 74.950 52.001 1.00 35.23 141 LEU A O 1
ATOM 2360 N N . GLU A 1 161 ? 18.644 72.911 51.358 1.00 33.59 142 GLU A N 1
ATOM 2361 C CA . GLU A 1 161 ? 19.266 72.296 52.508 1.00 35.03 142 GLU A CA 1
ATOM 2362 C C . GLU A 1 161 ? 19.815 70.935 52.106 1.00 39.42 142 GLU A C 1
ATOM 2363 O O . GLU A 1 161 ? 19.573 70.463 50.992 1.00 34.08 142 GLU A O 1
ATOM 2375 N N . GLY A 1 162 ? 20.585 70.329 53.000 1.00 35.90 143 GLY A N 1
ATOM 2376 C CA . GLY A 1 162 ? 21.036 68.966 52.814 1.00 35.73 143 GLY A CA 1
ATOM 2377 C C . GLY A 1 162 ? 21.904 68.786 51.579 1.00 30.03 143 GLY A C 1
ATOM 2378 O O . GLY A 1 162 ? 22.718 69.646 51.246 1.00 30.93 143 GLY A O 1
ATOM 2382 N N . GLU A 1 163 ? 21.674 67.662 50.892 1.00 34.92 144 GLU A N 1
ATOM 2383 C CA . GLU A 1 163 ? 22.490 67.292 49.750 1.00 28.72 144 GLU A CA 1
ATOM 2384 C C . GLU A 1 163 ? 22.333 68.306 48.632 1.00 25.93 144 GLU A C 1
ATOM 2385 O O . GLU A 1 163 ? 23.296 68.617 47.956 1.00 24.88 144 GLU A O 1
ATOM 2397 N N . ASP A 1 164 ? 21.129 68.866 48.477 1.00 27.67 145 ASP A N 1
ATOM 2398 C CA . ASP A 1 164 ? 20.897 69.890 47.455 1.00 27.01 145 ASP A CA 1
ATOM 2399 C C . ASP A 1 164 ? 21.782 71.104 47.676 1.00 24.76 145 ASP A C 1
ATOM 2400 O O . ASP A 1 164 ? 22.354 71.678 46.739 1.00 24.53 145 ASP A O 1
ATOM 2409 N N . LEU A 1 165 ? 21.935 71.504 48.928 1.00 24.47 146 LEU A N 1
ATOM 2410 C CA . LEU A 1 165 ? 22.787 72.636 49.241 1.00 22.83 146 LEU A CA 1
ATOM 2411 C C . LEU A 1 165 ? 24.265 72.343 49.004 1.00 20.64 146 LEU A C 1
ATOM 2412 O O . LEU A 1 165 ? 24.982 73.147 48.460 1.00 19.44 146 LEU A O 1
ATOM 2428 N N . ILE A 1 166 ? 24.703 71.145 49.366 1.00 20.84 147 ILE A N 1
ATOM 2429 C CA . ILE A 1 166 ? 26.094 70.762 49.139 1.00 19.13 147 ILE A CA 1
ATOM 2430 C C . ILE A 1 166 ? 26.392 70.739 47.641 1.00 17.88 147 ILE A C 1
ATOM 2431 O O . ILE A 1 166 ? 27.438 71.188 47.198 1.00 16.96 147 ILE A O 1
ATOM 2447 N N . GLU A 1 167 ? 25.441 70.232 46.868 1.00 18.99 148 GLU A N 1
ATOM 2448 C CA . GLU A 1 167 ? 25.609 70.166 45.399 1.00 19.80 148 GLU A CA 1
ATOM 2449 C C . GLU A 1 167 ? 25.780 71.553 44.799 1.00 18.21 148 GLU A C 1
ATOM 2450 O O . GLU A 1 167 ? 26.688 71.798 43.973 1.00 16.73 148 GLU A O 1
ATOM 2462 N N . VAL A 1 168 ? 24.975 72.521 45.237 1.00 18.43 149 VAL A N 1
ATOM 2463 C CA . VAL A 1 168 ? 25.132 73.879 44.722 1.00 18.17 149 VAL A CA 1
ATOM 2464 C C . VAL A 1 168 ? 26.464 74.476 45.179 1.00 17.48 149 VAL A C 1
ATOM 2465 O O . VAL A 1 168 ? 27.142 75.154 44.418 1.00 17.47 149 VAL A O 1
ATOM 2478 N N . ALA A 1 169 ? 26.887 74.211 46.408 1.00 15.65 150 ALA A N 1
ATOM 2479 C CA . ALA A 1 169 ? 28.193 74.706 46.876 1.00 15.72 150 ALA A CA 1
ATOM 2480 C C . ALA A 1 169 ? 29.321 74.136 46.057 1.00 14.40 150 ALA A C 1
ATOM 2481 O O . ALA A 1 169 ? 30.266 74.899 45.742 1.00 13.41 150 ALA A O 1
ATOM 2488 N N . VAL A 1 170 ? 29.283 72.832 45.727 1.00 13.07 151 VAL A N 1
ATOM 2489 C CA . VAL A 1 170 ? 30.330 72.250 44.887 1.00 13.36 151 VAL A CA 1
ATOM 2490 C C . VAL A 1 170 ? 30.419 73.015 43.549 1.00 13.98 151 VAL A C 1
ATOM 2491 O O . VAL A 1 170 ? 31.512 73.370 43.068 1.00 12.59 151 VAL A O 1
ATOM 2504 N N . ALA A 1 171 ? 29.260 73.265 42.924 1.00 13.31 152 ALA A N 1
ATOM 2505 C CA . ALA A 1 171 ? 29.234 73.917 41.610 1.00 14.64 152 ALA A CA 1
ATOM 2506 C C . ALA A 1 171 ? 29.702 75.375 41.702 1.00 13.78 152 ALA A C 1
ATOM 2507 O O . ALA A 1 171 ? 30.551 75.833 40.921 1.00 14.23 152 ALA A O 1
ATOM 2514 N N . GLU A 1 172 ? 29.140 76.118 42.650 1.00 13.59 153 GLU A N 1
ATOM 2515 C CA . GLU A 1 172 ? 29.492 77.529 42.820 1.00 13.41 153 GLU A CA 1
ATOM 2516 C C . GLU A 1 172 ? 30.962 77.691 43.225 1.00 12.73 153 GLU A C 1
ATOM 2517 O O . GLU A 1 172 ? 31.621 78.671 42.844 1.00 13.99 153 GLU A O 1
ATOM 2529 N N . ASN A 1 173 ? 31.514 76.725 43.947 1.00 12.05 154 ASN A N 1
ATOM 2530 C CA . ASN A 1 173 ? 32.917 76.804 44.321 1.00 12.44 154 ASN A CA 1
ATOM 2531 C C . ASN A 1 173 ? 33.809 76.784 43.088 1.00 13.12 154 ASN A C 1
ATOM 2532 O O . ASN A 1 173 ? 34.802 77.526 43.052 1.00 12.53 154 ASN A O 1
ATOM 2543 N N . ILE A 1 174 ? 33.496 75.965 42.112 1.00 12.01 155 ILE A N 1
ATOM 2544 C CA . ILE A 1 174 ? 34.246 75.914 40.852 1.00 12.12 155 ILE A CA 1
ATOM 2545 C C . ILE A 1 174 ? 34.199 77.297 40.191 1.00 13.08 155 ILE A C 1
ATOM 2546 O O . ILE A 1 174 ? 35.253 77.813 39.760 1.00 13.90 155 ILE A O 1
ATOM 2562 N N . LEU A 1 175 ? 33.034 77.916 40.129 1.00 13.05 156 LEU A N 1
ATOM 2563 C CA . LEU A 1 175 ? 32.869 79.216 39.470 1.00 15.04 156 LEU A CA 1
ATOM 2564 C C . LEU A 1 175 ? 33.699 80.288 40.190 1.00 14.30 156 LEU A C 1
ATOM 2565 O O . LEU A 1 175 ? 34.327 81.127 39.559 1.00 14.19 156 LEU A O 1
ATOM 2581 N N . THR A 1 176 ? 33.737 80.257 41.506 1.00 12.35 157 THR A N 1
ATOM 2582 C CA . THR A 1 176 ? 34.568 81.182 42.262 1.00 11.67 157 THR A CA 1
ATOM 2583 C C . THR A 1 176 ? 36.044 81.018 41.900 1.00 11.93 157 THR A C 1
ATOM 2584 O O . THR A 1 176 ? 36.745 82.005 41.718 1.00 12.88 157 THR A O 1
ATOM 2595 N N . GLN A 1 177 ? 36.516 79.782 41.821 1.00 12.24 158 GLN A N 1
ATOM 2596 C CA . GLN A 1 177 ? 37.923 79.600 41.516 1.00 11.29 158 GLN A CA 1
ATOM 2597 C C . GLN A 1 177 ? 38.268 80.090 40.114 1.00 11.89 158 GLN A C 1
ATOM 2598 O O . GLN A 1 177 ? 39.378 80.577 39.916 1.00 12.10 158 GLN A O 1
ATOM 2612 N N . LEU A 1 178 ? 37.335 80.005 39.190 1.00 13.03 159 LEU A N 1
ATOM 2613 C CA . LEU A 1 178 ? 37.561 80.552 37.854 1.00 12.95 159 LEU A CA 1
ATOM 2614 C C . LEU A 1 178 ? 37.689 82.059 37.885 1.00 13.50 159 LEU A C 1
ATOM 2615 O O . LEU A 1 178 ? 38.501 82.624 37.164 1.00 13.58 159 LEU A O 1
ATOM 2631 N N . LYS A 1 179 ? 36.905 82.745 38.709 1.00 12.15 160 LYS A N 1
ATOM 2632 C CA . LYS A 1 179 ? 37.103 84.173 38.900 1.00 12.32 160 LYS A CA 1
ATOM 2633 C C . LYS A 1 179 ? 38.446 84.472 39.555 1.00 12.28 160 LYS A C 1
ATOM 2634 O O . LYS A 1 179 ? 39.146 85.401 39.148 1.00 12.24 160 LYS A O 1
ATOM 2653 N N . ASN A 1 180 ? 38.825 83.689 40.556 1.00 10.87 161 ASN A N 1
ATOM 2654 C CA . ASN A 1 180 ? 40.114 83.867 41.196 1.00 10.07 161 ASN A CA 1
ATOM 2655 C C . ASN A 1 180 ? 41.273 83.703 40.224 1.00 11.07 161 ASN A C 1
ATOM 2656 O O . ASN A 1 180 ? 42.244 84.489 40.233 1.00 11.41 161 ASN A O 1
ATOM 2667 N N . LEU A 1 181 ? 41.213 82.659 39.385 1.00 10.96 162 LEU A N 1
ATOM 2668 C CA . LEU A 1 181 ? 42.265 82.414 38.426 1.00 11.42 162 LEU A CA 1
ATOM 2669 C C . LEU A 1 181 ? 42.492 83.624 37.506 1.00 11.84 162 LEU A C 1
ATOM 2670 O O . LEU A 1 181 ? 43.633 83.901 37.110 1.00 11.59 162 LEU A O 1
ATOM 2686 N N . GLN A 1 182 ? 41.423 84.302 37.137 1.00 11.75 163 GLN A N 1
ATOM 2687 C CA . GLN A 1 182 ? 41.506 85.398 36.190 1.00 12.47 163 GLN A CA 1
ATOM 2688 C C . GLN A 1 182 ? 42.191 86.633 36.752 1.00 11.86 163 GLN A C 1
ATOM 2689 O O . GLN A 1 182 ? 42.408 87.601 36.037 1.00 15.31 163 GLN A O 1
ATOM 2703 N N . THR A 1 183 ? 42.523 86.631 38.041 1.00 10.28 164 THR A N 1
ATOM 2704 C CA . THR A 1 183 ? 43.306 87.731 38.622 1.00 11.32 164 THR A CA 1
ATOM 2705 C C . THR A 1 183 ? 44.814 87.519 38.515 1.00 10.63 164 THR A C 1
ATOM 2706 O O . THR A 1 183 ? 45.579 88.437 38.845 1.00 11.88 164 THR A O 1
ATOM 2717 N N . TYR A 1 184 ? 45.291 86.333 38.102 1.00 10.42 165 TYR A N 1
ATOM 2718 C CA . TYR A 1 184 ? 46.727 86.106 38.026 1.00 10.69 165 TYR A CA 1
ATOM 2719 C C . TYR A 1 184 ? 47.332 86.714 36.735 1.00 11.38 165 TYR A C 1
ATOM 2720 O O . TYR A 1 184 ? 46.745 86.558 35.667 1.00 12.22 165 TYR A O 1
ATOM 2738 N N . PRO A 1 185 ? 48.483 87.358 36.845 1.00 11.45 166 PRO A N 1
ATOM 2739 C CA . PRO A 1 185 ? 49.086 87.983 35.674 1.00 12.34 166 PRO A CA 1
ATOM 2740 C C . PRO A 1 185 ? 49.276 87.082 34.452 1.00 13.53 166 PRO A C 1
ATOM 2741 O O . PRO A 1 185 ? 48.959 87.512 33.329 1.00 13.79 166 PRO A O 1
ATOM 2752 N N . ALA A 1 186 ? 49.772 85.873 34.653 1.00 13.20 167 ALA A N 1
ATOM 2753 C CA . ALA A 1 186 ? 50.055 85.009 33.518 1.00 15.14 167 ALA A CA 1
ATOM 2754 C C . ALA A 1 186 ? 48.761 84.6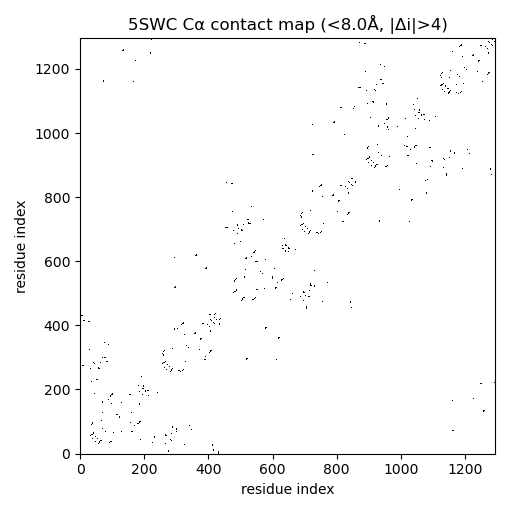35 32.826 1.00 14.08 167 ALA A C 1
ATOM 2755 O O . ALA A 1 186 ? 48.755 84.512 31.569 1.00 16.22 167 ALA A O 1
ATOM 2762 N N . ILE A 1 187 ? 47.694 84.427 33.588 1.00 12.51 168 ILE A N 1
ATOM 2763 C CA . ILE A 1 187 ? 46.413 84.076 33.007 1.00 12.79 168 ILE A CA 1
ATOM 2764 C C . ILE A 1 187 ? 45.814 85.269 32.283 1.00 12.62 168 ILE A C 1
ATOM 2765 O O . ILE A 1 187 ? 45.394 85.159 31.144 1.00 13.79 168 ILE A O 1
ATOM 2781 N N . HIS A 1 188 ? 45.859 86.437 32.924 1.00 13.08 169 HIS A N 1
ATOM 2782 C CA . HIS A 1 188 ? 45.262 87.613 32.344 1.00 14.06 169 HIS A CA 1
ATOM 2783 C C . HIS A 1 188 ? 45.924 87.971 31.031 1.00 14.25 169 HIS A C 1
ATOM 2784 O O . HIS A 1 188 ? 45.228 88.309 30.063 1.00 15.53 169 HIS A O 1
ATOM 2798 N N . SER A 1 189 ? 47.245 87.895 30.968 1.00 14.34 170 SER A N 1
ATOM 2799 C CA . SER A 1 189 ? 47.944 88.245 29.756 1.00 16.01 170 SER A CA 1
ATOM 2800 C C . SER A 1 189 ? 47.653 87.261 28.605 1.00 17.02 170 SER A C 1
ATOM 2801 O O . SER A 1 189 ? 47.451 87.642 27.472 1.00 18.42 170 SER A O 1
ATOM 2809 N N . ARG A 1 190 ? 47.614 85.981 28.946 1.00 16.51 171 ARG A N 1
ATOM 2810 C CA . ARG A 1 190 ? 47.368 84.934 27.950 1.00 17.68 171 ARG A CA 1
ATOM 2811 C C . ARG A 1 190 ? 45.937 84.921 27.445 1.00 17.59 171 ARG A C 1
ATOM 2812 O O . ARG A 1 190 ? 45.694 84.614 26.276 1.00 20.05 171 ARG A O 1
ATOM 2833 N N . LEU A 1 191 ? 45.000 85.281 28.315 1.00 16.86 172 LEU A N 1
ATOM 2834 C CA . LEU A 1 191 ? 43.618 85.452 27.838 1.00 16.34 172 LEU A CA 1
ATOM 2835 C C . LEU A 1 191 ? 43.478 86.595 26.872 1.00 20.63 172 LEU A C 1
ATOM 2836 O O . LEU A 1 191 ? 42.696 86.493 25.912 1.00 23.53 172 LEU A O 1
ATOM 2852 N N . HIS A 1 192 ? 44.235 87.671 27.062 1.00 18.56 173 HIS A N 1
ATOM 2853 C CA . HIS A 1 192 ? 44.210 88.748 26.090 1.00 19.47 173 HIS A CA 1
ATOM 2854 C C . HIS A 1 192 ? 44.640 88.235 24.728 1.00 25.63 173 HIS A C 1
ATOM 2855 O O . HIS A 1 192 ? 44.034 88.578 23.730 1.00 29.83 173 HIS A O 1
ATOM 2869 N N . ARG A 1 193 ? 45.703 87.435 24.727 1.00 23.58 174 ARG A N 1
ATOM 2870 C CA . ARG A 1 193 ? 46.333 86.902 23.511 1.00 30.04 174 ARG A CA 1
ATOM 2871 C C . ARG A 1 193 ? 45.484 85.824 22.874 1.00 26.36 174 ARG A C 1
ATOM 2872 O O . ARG A 1 193 ? 45.539 85.622 21.666 1.00 32.43 174 ARG A O 1
ATOM 2893 N N . GLY A 1 194 ? 44.699 85.130 23.688 1.00 26.73 175 GLY A N 1
ATOM 2894 C CA . GLY A 1 194 ? 43.711 84.197 23.185 1.00 34.06 175 GLY A CA 1
ATOM 2895 C C . GLY A 1 194 ? 44.247 82.789 23.090 1.00 30.04 175 GLY A C 1
ATOM 2896 O O . GLY A 1 194 ? 43.640 81.977 22.414 1.00 36.32 175 GLY A O 1
ATOM 2900 N N . ASP A 1 195 ? 45.337 82.465 23.786 1.00 26.28 176 ASP A N 1
ATOM 2901 C CA . ASP A 1 195 ? 45.982 81.162 23.579 1.00 38.94 176 ASP A CA 1
ATOM 2902 C C . ASP A 1 195 ? 45.885 80.349 24.878 1.00 40.54 176 ASP A C 1
ATOM 2903 O O . ASP A 1 195 ? 46.716 79.474 25.139 1.00 41.84 176 ASP A O 1
ATOM 2912 N N . LEU A 1 196 ? 44.880 80.665 25.685 1.00 24.64 177 LEU A N 1
ATOM 2913 C CA . LEU A 1 196 ? 44.612 79.909 26.912 1.00 20.00 177 LEU A CA 1
ATOM 2914 C C . LEU A 1 196 ? 43.111 79.729 27.085 1.00 20.82 177 LEU A C 1
ATOM 2915 O O . LEU A 1 196 ? 42.360 80.671 26.833 1.00 20.39 177 LEU A O 1
ATOM 2931 N N . SER A 1 197 ? 42.668 78.575 27.593 1.00 16.90 178 SER A N 1
ATOM 2932 C CA . SER A 1 197 ? 41.276 78.335 27.849 1.00 16.26 178 SER A CA 1
ATOM 2933 C C . SER A 1 197 ? 41.087 77.814 29.255 1.00 18.82 178 SER A C 1
ATOM 2934 O O . SER A 1 197 ? 41.965 77.102 29.781 1.00 18.31 178 SER A O 1
ATOM 2942 N N . LEU A 1 198 ? 39.986 78.205 29.902 1.00 15.62 179 LEU A N 1
ATOM 2943 C CA . LEU A 1 198 ? 39.667 77.809 31.292 1.00 13.76 179 LEU A CA 1
ATOM 2944 C C . LEU A 1 198 ? 38.406 77.007 31.274 1.00 13.73 179 LEU A C 1
ATOM 2945 O O . LEU A 1 198 ? 37.462 77.340 30.552 1.00 15.75 179 LEU A O 1
ATOM 2961 N N . HIS A 1 199 ? 38.373 75.935 32.069 1.00 12.03 180 HIS A N 1
ATOM 2962 C CA . HIS A 1 199 ? 37.239 75.001 32.159 1.00 11.55 180 HIS A CA 1
ATOM 2963 C C . HIS A 1 199 ? 36.888 74.738 33.614 1.00 10.79 180 HIS A C 1
ATOM 2964 O O . HIS A 1 199 ? 37.739 74.791 34.481 1.00 12.29 180 HIS A O 1
ATOM 2978 N N . GLY A 1 200 ? 35.593 74.467 33.855 1.00 12.24 181 GLY A N 1
ATOM 2979 C CA . GLY A 1 200 ? 35.107 74.125 35.177 1.00 12.50 181 GLY A CA 1
ATOM 2980 C C . GLY A 1 200 ? 34.313 72.842 35.095 1.00 12.27 181 GLY A C 1
ATOM 2981 O O . GLY A 1 200 ? 33.346 72.777 34.341 1.00 13.68 181 GLY A O 1
ATOM 2985 N N . TRP A 1 201 ? 34.797 71.811 35.779 1.00 12.14 182 TRP A N 1
ATOM 2986 C CA . TRP A 1 201 ? 34.220 70.463 35.709 1.00 12.60 182 TRP A CA 1
ATOM 2987 C C . TRP A 1 201 ? 33.742 70.019 37.063 1.00 12.00 182 TRP A C 1
ATOM 2988 O O . TRP A 1 201 ? 34.434 70.198 38.053 1.00 15.24 182 TRP A O 1
ATOM 3009 N N . ILE A 1 202 ? 32.588 69.389 37.117 1.00 12.42 183 ILE A N 1
ATOM 3010 C CA . ILE A 1 202 ? 32.091 68.730 38.330 1.00 12.45 183 ILE A CA 1
ATOM 3011 C C . ILE A 1 202 ? 32.117 67.224 38.069 1.00 11.74 183 ILE A C 1
ATOM 3012 O O . ILE A 1 202 ? 31.431 66.714 37.165 1.00 12.07 183 ILE A O 1
ATOM 3028 N N . TYR A 1 203 ? 32.908 66.498 38.878 1.00 11.95 184 TYR A N 1
ATOM 3029 C CA . TYR A 1 203 ? 32.955 65.029 38.788 1.00 10.69 184 TYR A CA 1
ATOM 3030 C C . TYR A 1 203 ? 31.939 64.445 39.764 1.00 11.16 184 TYR A C 1
ATOM 3031 O O . TYR A 1 203 ? 32.025 64.620 40.976 1.00 12.04 184 TYR A O 1
ATOM 3049 N N . ARG A 1 204 ? 30.939 63.762 39.211 1.00 13.03 185 ARG A N 1
ATOM 3050 C CA . ARG A 1 204 ? 29.877 63.107 39.985 1.00 12.46 185 ARG A CA 1
ATOM 3051 C C . ARG A 1 204 ? 30.293 61.666 40.217 1.00 13.54 185 ARG A C 1
ATOM 3052 O O . ARG A 1 204 ? 30.252 60.820 39.301 1.00 15.45 185 ARG A O 1
ATOM 3073 N N . ILE A 1 205 ? 30.698 61.379 41.443 1.00 12.66 186 ILE A N 1
ATOM 3074 C CA . ILE A 1 205 ? 31.355 60.108 41.774 1.00 13.18 186 ILE A CA 1
ATOM 3075 C C . ILE A 1 205 ? 30.424 58.913 41.563 1.00 13.53 186 ILE A C 1
ATOM 3076 O O . ILE A 1 205 ? 30.772 57.966 40.858 1.00 14.71 186 ILE A O 1
ATOM 3092 N N . GLU A 1 206 ? 29.235 58.902 42.172 1.00 14.37 187 GLU A N 1
ATOM 3093 C CA . GLU A 1 206 ? 28.317 57.769 42.049 1.00 15.35 187 GLU A CA 1
ATOM 3094 C C . GLU A 1 206 ? 27.830 57.552 40.625 1.00 15.42 187 GLU A C 1
ATOM 3095 O O . GLU A 1 206 ? 27.636 56.419 40.192 1.00 15.93 187 GLU A O 1
ATOM 3107 N N . GLU A 1 207 ? 27.605 58.657 39.924 1.00 15.14 188 GLU A N 1
ATOM 3108 C CA . GLU A 1 207 ? 26.943 58.627 38.640 1.00 15.63 188 GLU A CA 1
ATOM 3109 C C . GLU A 1 207 ? 27.910 58.400 37.489 1.00 14.82 188 GLU A C 1
ATOM 3110 O O . GLU A 1 207 ? 27.457 58.075 36.387 1.00 16.90 188 GLU A O 1
ATOM 3122 N N . GLY A 1 208 ? 29.200 58.523 37.752 1.00 14.24 189 GLY A N 1
ATOM 3123 C CA . GLY A 1 208 ? 30.187 58.254 36.718 1.00 14.62 189 GLY A CA 1
ATOM 3124 C C . GLY A 1 208 ? 30.133 59.211 35.533 1.00 13.24 189 GLY A C 1
ATOM 3125 O O . GLY A 1 208 ? 30.122 58.780 34.376 1.00 14.73 189 GLY A O 1
ATOM 3129 N N . GLU A 1 209 ? 30.007 60.511 35.831 1.00 14.46 190 GLU A N 1
ATOM 3130 C CA . GLU A 1 209 ? 29.978 61.499 34.759 1.00 13.75 190 GLU A CA 1
ATOM 3131 C C . GLU A 1 209 ? 30.590 62.781 35.225 1.00 13.42 190 GLU A C 1
ATOM 3132 O O . GLU A 1 209 ? 30.784 62.990 36.433 1.00 14.01 190 GLU A O 1
ATOM 3144 N N . VAL A 1 210 ? 30.916 63.628 34.249 1.00 13.52 191 VAL A N 1
ATOM 3145 C CA . VAL A 1 210 ? 31.399 64.984 34.514 1.00 12.79 191 VAL A CA 1
ATOM 3146 C C . VAL A 1 210 ? 30.442 65.955 33.873 1.00 13.74 191 VAL A C 1
ATOM 3147 O O . VAL A 1 210 ? 29.946 65.749 32.767 1.00 15.77 191 VAL A O 1
ATOM 3160 N N . LEU A 1 211 ? 30.202 67.049 34.569 1.00 13.79 192 LEU A N 1
ATOM 3161 C CA . LEU A 1 211 ? 29.450 68.196 34.015 1.00 14.94 192 LEU A CA 1
ATOM 3162 C C . LEU A 1 211 ? 30.450 69.329 33.858 1.00 16.39 192 LEU A C 1
ATOM 3163 O O . LEU A 1 211 ? 31.306 69.560 34.719 1.00 16.16 192 LEU A O 1
ATOM 3179 N N . ALA A 1 212 ? 30.341 70.063 32.771 1.00 13.69 193 ALA A N 1
ATOM 3180 C CA . ALA A 1 212 ? 31.247 71.159 32.433 1.00 12.88 193 ALA A CA 1
ATOM 3181 C C . ALA A 1 212 ? 30.498 72.474 32.332 1.00 13.71 193 ALA A C 1
ATOM 3182 O O . ALA A 1 212 ? 29.401 72.537 31.773 1.00 14.47 193 ALA A O 1
ATOM 3189 N N . TYR A 1 213 ? 31.106 73.550 32.832 1.00 13.58 194 TYR A N 1
ATOM 3190 C CA . TYR A 1 213 ? 30.460 74.855 32.743 1.00 13.40 194 TYR A CA 1
ATOM 3191 C C . TYR A 1 213 ? 30.652 75.479 31.369 1.00 14.39 194 TYR A C 1
ATOM 3192 O O . TYR A 1 213 ? 31.772 75.659 30.911 1.00 15.12 194 TYR A O 1
ATOM 3210 N N . ASP A 1 214 ? 29.539 75.816 30.745 1.00 14.14 195 ASP A N 1
ATOM 3211 C CA . ASP A 1 214 ? 29.524 76.563 29.500 1.00 16.36 195 ASP A CA 1
ATOM 3212 C C . ASP A 1 214 ? 29.256 78.002 29.918 1.00 16.66 195 ASP A C 1
ATOM 3213 O O . ASP A 1 214 ? 28.126 78.371 30.270 1.00 16.56 195 ASP A O 1
ATOM 3222 N N . GLY A 1 215 ? 30.293 78.848 29.852 1.00 15.55 196 GLY A N 1
ATOM 3223 C CA . GLY A 1 215 ? 30.181 80.222 30.275 1.00 18.39 196 GLY A CA 1
ATOM 3224 C C . GLY A 1 215 ? 29.294 81.107 29.418 1.00 20.51 196 GLY A C 1
ATOM 3225 O O . GLY A 1 215 ? 28.855 82.173 29.867 1.00 22.65 196 GLY A O 1
ATOM 3229 N N . VAL A 1 216 ? 29.018 80.704 28.175 1.00 19.50 197 VAL A N 1
ATOM 3230 C CA . VAL A 1 216 ? 28.104 81.437 27.322 1.00 22.28 197 VAL A CA 1
ATOM 3231 C C . VAL A 1 216 ? 26.679 81.179 27.803 1.00 20.97 197 VAL A C 1
ATOM 3232 O O . VAL A 1 216 ? 25.863 82.093 27.919 1.00 25.64 197 VAL A O 1
ATOM 3245 N N . LEU A 1 217 ? 26.378 79.921 28.072 1.00 22.28 198 LEU A N 1
ATOM 3246 C CA . LEU A 1 217 ? 25.090 79.520 28.561 1.00 23.71 198 LEU A CA 1
ATOM 3247 C C . LEU A 1 217 ? 24.861 79.857 30.038 1.00 22.72 198 LEU A C 1
ATOM 3248 O O . LEU A 1 217 ? 23.732 80.045 30.485 1.00 26.28 198 LEU A O 1
ATOM 3264 N N . HIS A 1 218 ? 25.946 79.987 30.786 1.00 21.58 199 HIS A N 1
ATOM 3265 C CA . HIS A 1 218 ? 25.904 80.137 32.226 1.00 21.52 199 HIS A CA 1
ATOM 3266 C C . HIS A 1 218 ? 25.262 78.932 32.917 1.00 23.17 199 HIS A C 1
ATOM 3267 O O . HIS A 1 218 ? 24.544 79.069 33.904 1.00 29.96 199 HIS A O 1
ATOM 3281 N N . ASP A 1 219 ? 25.569 77.732 32.423 1.00 20.56 200 ASP A N 1
ATOM 3282 C CA . ASP A 1 219 ? 25.097 76.517 33.068 1.00 22.47 200 ASP A CA 1
ATOM 3283 C C . ASP A 1 219 ? 26.050 75.367 32.764 1.00 18.47 200 ASP A C 1
ATOM 3284 O O . ASP A 1 219 ? 26.892 75.433 31.877 1.00 16.88 200 ASP A O 1
ATOM 3293 N N . PHE A 1 220 ? 25.859 74.267 33.485 1.00 19.24 201 PHE A N 1
ATOM 3294 C CA . PHE A 1 220 ? 26.662 73.067 33.357 1.00 17.90 201 PHE A CA 1
ATOM 3295 C C . PHE A 1 220 ? 25.976 72.108 32.390 1.00 17.21 201 PHE A C 1
ATOM 3296 O O . PHE A 1 220 ? 24.745 71.898 32.427 1.00 21.11 201 PHE A O 1
ATOM 3313 N N . VAL A 1 221 ? 26.781 71.549 31.505 1.00 15.35 202 VAL A N 1
ATOM 3314 C CA . VAL A 1 221 ? 26.336 70.592 30.484 1.00 15.42 202 VAL A CA 1
ATOM 3315 C C . VAL A 1 221 ? 27.338 69.455 30.335 1.00 15.44 202 VAL A C 1
ATOM 3316 O O . VAL A 1 221 ? 28.410 69.471 30.905 1.00 14.43 202 VAL A O 1
ATOM 3329 N N . ALA A 1 222 ? 27.028 68.449 29.528 1.00 16.53 203 ALA A N 1
ATOM 3330 C CA . ALA A 1 222 ? 28.025 67.431 29.250 1.00 16.46 203 ALA A CA 1
ATOM 3331 C C . ALA A 1 222 ? 29.266 68.054 28.585 1.00 16.05 203 ALA A C 1
ATOM 3332 O O . ALA A 1 222 ? 29.105 68.944 27.757 1.00 16.54 203 ALA A O 1
ATOM 3339 N N . PRO A 1 223 ? 30.456 67.581 28.896 1.00 14.91 204 PRO A N 1
ATOM 3340 C CA . PRO A 1 223 ? 31.630 68.205 28.281 1.00 14.28 204 PRO A CA 1
ATOM 3341 C C . PRO A 1 223 ? 31.632 68.112 26.774 1.00 16.05 204 PRO A C 1
ATOM 3342 O O . PRO A 1 223 ? 31.116 67.152 26.162 1.00 16.15 204 PRO A O 1
ATOM 3353 N N . GLN A 1 224 ? 32.198 69.147 26.138 1.00 15.60 205 GLN A N 1
ATOM 3354 C CA . GLN A 1 224 ? 32.427 69.118 24.691 1.00 15.48 205 GLN A CA 1
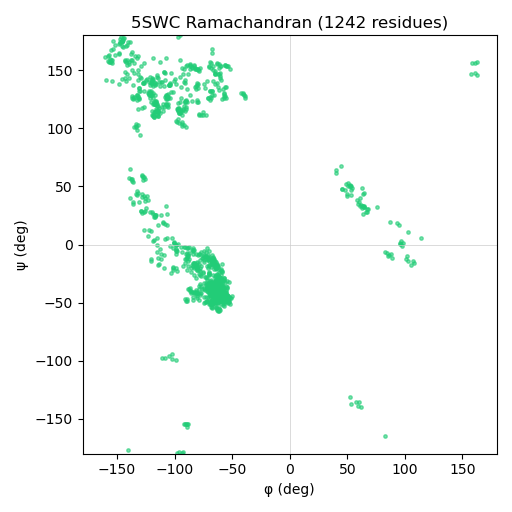ATOM 3355 C C . GLN A 1 224 ? 33.547 70.094 24.390 1.00 15.98 205 GLN A C 1
ATOM 3356 O O . GLN A 1 224 ? 33.788 71.033 25.158 1.00 17.59 205 GLN A O 1
ATOM 3370 N N . SER A 1 225 ? 34.206 69.885 23.261 1.00 16.62 206 SER A N 1
ATOM 3371 C CA . SER A 1 225 ? 35.479 70.558 23.027 1.00 18.10 206 SER A CA 1
ATOM 3372 C C . SER A 1 225 ? 35.337 72.025 22.653 1.00 21.12 206 SER A C 1
ATOM 3373 O O . SER A 1 225 ? 36.341 72.766 22.634 1.00 22.56 206 SER A O 1
ATOM 3381 N N . ARG A 1 226 ? 34.122 72.484 22.354 1.00 18.08 207 ARG A N 1
ATOM 3382 C CA . ARG A 1 226 ? 33.891 73.854 21.889 1.00 19.36 207 ARG A CA 1
ATOM 3383 C C . ARG A 1 226 ? 33.164 74.718 22.916 1.00 19.95 207 ARG A C 1
ATOM 3384 O O . ARG A 1 226 ? 32.596 75.753 22.526 1.00 25.02 207 ARG A O 1
ATOM 3405 N N . ILE A 1 227 ? 33.170 74.310 24.173 1.00 18.30 208 ILE A N 1
ATOM 3406 C CA . ILE A 1 227 ? 32.761 75.191 25.248 1.00 18.77 208 ILE A CA 1
ATOM 3407 C C . ILE A 1 227 ? 33.910 75.385 26.198 1.00 18.83 208 ILE A C 1
ATOM 3408 O O . ILE A 1 227 ? 34.864 74.611 26.253 1.00 17.30 208 ILE A O 1
ATOM 3424 N N . ASN A 1 228 ? 33.810 76.451 26.972 1.00 16.16 209 ASN A N 1
ATOM 3425 C CA . ASN A 1 228 ? 34.732 76.709 28.075 1.00 15.35 209 ASN A CA 1
ATOM 3426 C C . ASN A 1 228 ? 33.986 77.560 29.078 1.00 15.45 209 ASN A C 1
ATOM 3427 O O . ASN A 1 228 ? 32.824 77.921 28.849 1.00 15.84 209 ASN A O 1
ATOM 3438 N N . ALA A 1 229 ? 34.620 77.831 30.205 1.00 15.05 210 ALA A N 1
ATOM 3439 C CA . ALA A 1 229 ? 33.910 78.405 31.323 1.00 15.15 210 ALA A CA 1
ATOM 3440 C C . ALA A 1 229 ? 33.861 79.914 31.342 1.00 15.93 210 ALA A C 1
ATOM 3441 O O . ALA A 1 229 ? 33.277 80.484 32.279 1.00 19.39 210 ALA A O 1
ATOM 3448 N N . LEU A 1 230 ? 34.512 80.540 30.377 1.00 16.39 211 LEU A N 1
ATOM 3449 C CA . LEU A 1 230 ? 34.587 81.993 30.351 1.00 20.37 211 LEU A CA 1
ATOM 3450 C C . LEU A 1 230 ? 33.228 82.596 30.034 1.00 18.45 211 LEU A C 1
ATOM 3451 O O . LEU A 1 230 ? 32.560 82.189 29.103 1.00 18.88 211 LEU A O 1
ATOM 3467 N N . GLU A 1 231 ? 32.818 83.589 30.813 1.00 19.22 212 GLU A N 1
ATOM 3468 C CA . GLU A 1 231 ? 31.576 84.315 30.610 1.00 19.84 212 GLU A CA 1
ATOM 3469 C C . GLU A 1 231 ? 31.845 85.544 29.741 1.00 20.97 212 GLU A C 1
ATOM 3470 O O . GLU A 1 231 ? 32.588 86.448 30.138 1.00 21.04 212 GLU A O 1
ATOM 3482 N N . PRO A 1 232 ? 31.216 85.630 28.567 1.00 22.10 213 PRO A N 1
ATOM 3483 C CA . PRO A 1 232 ? 31.581 86.707 27.639 1.00 23.41 213 PRO A CA 1
ATOM 3484 C C . PRO A 1 232 ? 31.382 88.107 28.186 1.00 28.20 213 PRO A C 1
ATOM 3485 O O . PRO A 1 232 ? 32.135 89.042 27.843 1.00 29.27 213 PRO A O 1
ATOM 3496 N N . GLU A 1 233 ? 30.392 88.280 29.052 1.00 24.78 214 GLU A N 1
ATOM 3497 C CA A GLU A 1 233 ? 30.131 89.619 29.593 0.50 25.95 214 GLU A CA 1
ATOM 3498 C CA B GLU A 1 233 ? 30.112 89.601 29.615 0.50 25.94 214 GLU A CA 1
ATOM 3499 C C . GLU A 1 233 ? 31.213 90.097 30.560 1.00 28.36 214 GLU A C 1
ATOM 3500 O O . GLU A 1 233 ? 31.284 91.287 30.881 1.00 29.42 214 GLU A O 1
ATOM 3523 N N . ASP A 1 234 ? 32.058 89.184 31.026 1.00 25.37 215 ASP A N 1
ATOM 3524 C CA . ASP A 1 234 ? 33.127 89.545 31.948 1.00 22.83 215 ASP A CA 1
ATOM 3525 C C . ASP A 1 234 ? 34.493 89.450 31.299 1.00 21.90 215 ASP A C 1
ATOM 3526 O O . ASP A 1 234 ? 35.516 89.425 32.001 1.00 23.25 215 ASP A O 1
ATOM 3535 N N . GLU A 1 235 ? 34.541 89.468 29.970 1.00 22.48 216 GLU A N 1
ATOM 3536 C CA . GLU A 1 235 ? 35.832 89.363 29.288 1.00 24.16 216 GLU A CA 1
ATOM 3537 C C . GLU A 1 235 ? 36.759 90.524 29.668 1.00 22.72 216 GLU A C 1
ATOM 3538 O O . GLU A 1 235 ? 37.982 90.332 29.883 1.00 23.28 216 GLU A O 1
ATOM 3550 N N . TYR A 1 236 ? 36.184 91.726 29.764 1.00 23.73 217 TYR A N 1
ATOM 3551 C CA . TYR A 1 236 ? 36.911 92.956 30.109 1.00 24.27 217 TYR A CA 1
ATOM 3552 C C . TYR A 1 236 ? 38.267 93.012 29.433 1.00 28.21 217 TYR A C 1
ATOM 3553 O O . TYR A 1 236 ? 39.325 93.011 30.081 1.00 23.99 217 TYR A O 1
ATOM 3571 N N . ALA A 1 237 ? 38.222 93.071 28.103 1.00 25.51 218 ALA A N 1
ATOM 3572 C CA . ALA A 1 237 ? 39.425 93.125 27.293 1.00 26.21 218 ALA A CA 1
ATOM 3573 C C . ALA A 1 237 ? 39.290 94.116 26.156 1.00 28.16 218 ALA A C 1
ATOM 3574 O O . ALA A 1 237 ? 38.193 94.463 25.738 1.00 29.05 218 ALA A O 1
ATOM 3581 N N . LEU A 1 238 ? 40.434 94.557 25.651 1.00 29.11 219 LEU A N 1
ATOM 3582 C CA . LEU A 1 238 ? 40.488 95.457 24.520 1.00 31.28 219 LEU A CA 1
ATOM 3583 C C . LEU A 1 238 ? 40.871 94.682 23.285 1.00 44.93 219 LEU A C 1
ATOM 3584 O O . LEU A 1 238 ? 41.830 93.928 23.320 1.00 37.50 219 LEU A O 1
ATOM 3600 N N . HIS A 1 239 ? 40.121 94.881 22.204 1.00 35.95 220 HIS A N 1
ATOM 3601 C CA . HIS A 1 239 ? 40.452 94.305 20.895 1.00 41.51 220 HIS A CA 1
ATOM 3602 C C . HIS A 1 239 ? 40.228 95.357 19.817 1.00 50.03 220 HIS A C 1
ATOM 3603 O O . HIS A 1 239 ? 41.023 96.289 19.696 1.00 64.77 220 HIS A O 1
ATOM 3617 N N . GLY B 1 17 ? 41.531 72.068 23.017 0.81 47.88 -2 GLY B N 1
ATOM 3618 C CA . GLY B 1 17 ? 40.581 72.033 21.880 0.81 42.42 -2 GLY B CA 1
ATOM 3619 C C . GLY B 1 17 ? 40.775 70.710 21.194 0.81 52.27 -2 GLY B C 1
ATOM 3620 O O . GLY B 1 17 ? 39.934 69.858 21.284 0.81 29.62 -2 GLY B O 1
ATOM 3624 N N . SER B 1 18 ? 41.888 70.498 20.513 0.71 58.37 -1 SER B N 1
ATOM 3625 C CA . SER B 1 18 ? 42.200 69.120 20.189 0.71 45.58 -1 SER B CA 1
ATOM 3626 C C . SER B 1 18 ? 42.633 68.388 21.429 0.71 39.78 -1 SER B C 1
ATOM 3627 O O . SER B 1 18 ? 42.274 67.212 21.567 0.71 25.50 -1 SER B O 1
ATOM 3635 N N . HIS B 1 19 ? 43.403 69.071 22.304 1.00 36.71 0 HIS B N 1
ATOM 3636 C CA . HIS B 1 19 ? 43.742 68.511 23.607 1.00 33.30 0 HIS B CA 1
ATOM 3637 C C . HIS B 1 19 ? 42.461 68.204 24.303 1.00 23.14 0 HIS B C 1
ATOM 3638 O O . HIS B 1 19 ? 42.327 67.146 24.893 1.00 21.45 0 HIS B O 1
ATOM 3652 N N . MET B 1 20 ? 41.506 69.136 24.282 1.00 23.59 1 MET B N 1
ATOM 3653 C CA . MET B 1 20 ? 40.263 68.887 24.978 1.00 21.30 1 MET B CA 1
ATOM 3654 C C . MET B 1 20 ? 39.439 67.776 24.328 1.00 19.64 1 MET B C 1
ATOM 3655 O O . MET B 1 20 ? 38.815 67.002 25.033 1.00 18.25 1 MET B O 1
ATOM 3669 N N . GLN B 1 21 ? 39.413 67.718 23.011 1.00 21.02 2 GLN B N 1
ATOM 3670 C CA . GLN B 1 21 ? 38.626 66.682 22.351 1.00 20.70 2 GLN B CA 1
ATOM 3671 C C . GLN B 1 21 ? 39.160 65.308 22.779 1.00 19.55 2 GLN B C 1
ATOM 3672 O O . GLN B 1 21 ? 38.386 64.410 23.139 1.00 18.23 2 GLN B O 1
ATOM 3686 N N . ARG B 1 22 ? 40.476 65.151 22.753 1.00 20.58 3 ARG B N 1
ATOM 3687 C CA . ARG B 1 22 ? 41.082 63.872 23.168 1.00 20.20 3 ARG B CA 1
ATOM 3688 C C . ARG B 1 22 ? 40.850 63.561 24.647 1.00 18.08 3 ARG B C 1
ATOM 3689 O O . ARG B 1 22 ? 40.552 62.415 25.044 1.00 17.14 3 ARG B O 1
ATOM 3710 N N . LEU B 1 23 ? 40.907 64.570 25.505 1.00 17.63 4 LEU B N 1
ATOM 3711 C CA . LEU B 1 23 ? 40.659 64.375 26.921 1.00 16.15 4 LEU B CA 1
ATOM 3712 C C . LEU B 1 23 ? 39.233 63.911 27.182 1.00 14.66 4 LEU B C 1
ATOM 3713 O O . LEU B 1 23 ? 39.008 63.045 28.013 1.00 15.23 4 LEU B O 1
ATOM 3729 N N . ILE B 1 24 ? 38.272 64.508 26.482 1.00 14.70 5 ILE B N 1
ATOM 3730 C CA . ILE B 1 24 ? 36.871 64.144 26.667 1.00 14.62 5 ILE B CA 1
ATOM 3731 C C . ILE B 1 24 ? 36.615 62.747 26.105 1.00 14.44 5 ILE B C 1
ATOM 3732 O O . ILE B 1 24 ? 35.840 61.980 26.680 1.00 14.82 5 ILE B O 1
ATOM 3748 N N . GLU B 1 25 ? 37.307 62.378 25.034 1.00 14.93 6 GLU B N 1
ATOM 3749 C CA . GLU B 1 25 ? 37.264 60.981 24.570 1.00 15.43 6 GLU B CA 1
ATOM 3750 C C . GLU B 1 25 ? 37.755 60.038 25.642 1.00 15.37 6 GLU B C 1
ATOM 3751 O O . GLU B 1 25 ? 37.234 58.933 25.794 1.00 15.27 6 GLU B O 1
ATOM 3763 N N . GLY B 1 26 ? 38.775 60.419 26.386 1.00 14.71 7 GLY B N 1
ATOM 3764 C CA . GLY B 1 26 ? 39.291 59.600 27.469 1.00 14.22 7 GLY B CA 1
ATOM 3765 C C . GLY B 1 26 ? 38.307 59.513 28.595 1.00 13.16 7 GLY B C 1
ATOM 3766 O O . GLY B 1 26 ? 38.110 58.409 29.144 1.00 14.66 7 GLY B O 1
ATOM 3770 N N . LEU B 1 27 ? 37.685 60.620 28.945 1.00 13.31 8 LEU B N 1
ATOM 3771 C CA . LEU B 1 27 ? 36.589 60.575 29.909 1.00 13.50 8 LEU B CA 1
ATOM 3772 C C . LEU B 1 27 ? 35.511 59.576 29.475 1.00 13.35 8 LEU B C 1
ATOM 3773 O O . LEU B 1 27 ? 35.050 58.757 30.287 1.00 14.14 8 LEU B O 1
ATOM 3789 N N . GLN B 1 28 ? 35.141 59.595 28.211 1.00 13.70 9 GLN B N 1
ATOM 3790 C CA . GLN B 1 28 ? 34.112 58.649 27.727 1.00 14.06 9 GLN B CA 1
ATOM 3791 C C . GLN B 1 28 ? 34.559 57.207 27.905 1.00 14.35 9 GLN B C 1
ATOM 3792 O O . GLN B 1 28 ? 33.762 56.360 28.292 1.00 15.39 9 GLN B O 1
ATOM 3806 N N . LYS B 1 29 ? 35.835 56.931 27.679 1.00 13.74 10 LYS B N 1
ATOM 3807 C CA . LYS B 1 29 ? 36.374 55.595 27.896 1.00 13.91 10 LYS B CA 1
ATOM 3808 C C . LYS B 1 29 ? 36.349 55.169 29.350 1.00 13.43 10 LYS B C 1
ATOM 3809 O O . LYS B 1 29 ? 36.101 53.975 29.651 1.00 15.97 10 LYS B O 1
ATOM 3828 N N . PHE B 1 30 ? 36.653 56.094 30.256 1.00 13.57 11 PHE B N 1
ATOM 3829 C CA . PHE B 1 30 ? 36.488 55.834 31.700 1.00 14.85 11 PHE B CA 1
ATOM 3830 C C . PHE B 1 30 ? 35.047 55.456 32.020 1.00 13.65 11 PHE B C 1
ATOM 3831 O O . PHE B 1 30 ? 34.792 54.480 32.709 1.00 14.46 11 PHE B O 1
ATOM 3848 N N . ARG B 1 31 ? 34.117 56.242 31.496 1.00 13.53 12 ARG B N 1
ATOM 3849 C CA . ARG B 1 31 ? 32.710 56.036 31.813 1.00 13.55 12 ARG B CA 1
ATOM 3850 C C . ARG B 1 31 ? 32.232 54.667 31.318 1.00 14.56 12 ARG B C 1
ATOM 3851 O O . ARG B 1 31 ? 31.515 53.923 32.004 1.00 14.86 12 ARG B O 1
ATOM 3872 N N . GLU B 1 32 ? 32.615 54.318 30.087 1.00 15.41 13 GLU B N 1
ATOM 3873 C CA . GLU B 1 32 ? 32.220 53.083 29.443 1.00 15.33 13 GLU B CA 1
ATOM 3874 C C . GLU B 1 32 ? 32.867 51.838 30.013 1.00 16.04 13 GLU B C 1
ATOM 3875 O O . GLU B 1 32 ? 32.277 50.784 30.036 1.00 17.76 13 GLU B O 1
ATOM 3887 N N . GLY B 1 33 ? 34.117 52.040 30.448 1.00 16.10 14 GLY B N 1
ATOM 3888 C CA . GLY B 1 33 ? 34.966 50.932 30.851 1.00 18.19 14 GLY B CA 1
ATOM 3889 C C . GLY B 1 33 ? 35.006 50.849 32.370 1.00 17.22 14 GLY B C 1
ATOM 3890 O O . GLY B 1 33 ? 34.150 50.186 32.972 1.00 19.74 14 GLY B O 1
ATOM 3894 N N . TYR B 1 34 ? 35.999 51.472 32.978 1.00 18.98 15 TYR B N 1
ATOM 3895 C CA . TYR B 1 34 ? 36.230 51.306 34.408 1.00 17.19 15 TYR B CA 1
ATOM 3896 C C . TYR B 1 34 ? 34.995 51.638 35.264 1.00 15.92 15 TYR B C 1
ATOM 3897 O O . TYR B 1 34 ? 34.650 50.872 36.156 1.00 17.84 15 TYR B O 1
ATOM 3915 N N . PHE B 1 35 ? 34.340 52.752 34.993 1.00 15.45 16 PHE B N 1
ATOM 3916 C CA . PHE B 1 35 ? 33.179 53.120 35.801 1.00 14.97 16 PHE B CA 1
ATOM 3917 C C . PHE B 1 35 ? 32.111 52.024 35.707 1.00 15.76 16 PHE B C 1
ATOM 3918 O O . PHE B 1 35 ? 31.516 51.569 36.709 1.00 16.30 16 PHE B O 1
ATOM 3935 N N . SER B 1 36 ? 31.773 51.630 34.479 1.00 16.25 17 SER B N 1
ATOM 3936 C CA . SER B 1 36 ? 30.693 50.672 34.274 1.00 17.07 17 SER B CA 1
ATOM 3937 C C . SER B 1 36 ? 30.956 49.335 34.920 1.00 18.87 17 SER B C 1
ATOM 3938 O O . SER B 1 36 ? 30.024 48.619 35.289 1.00 24.31 17 SER B O 1
ATOM 3946 N N . SER B 1 37 ? 32.230 48.992 35.065 1.00 20.26 18 SER B N 1
ATOM 3947 C CA A SER B 1 37 ? 32.601 47.727 35.699 0.39 22.79 18 SER B CA 1
ATOM 3948 C CA B SER B 1 37 ? 32.643 47.743 35.699 0.61 22.36 18 SER B CA 1
ATOM 3949 C C . SER B 1 37 ? 32.843 47.861 37.200 1.00 21.51 18 SER B C 1
ATOM 3950 O O . SER B 1 37 ? 33.149 46.869 37.862 1.00 29.73 18 SER B O 1
ATOM 3965 N N . HIS B 1 38 ? 32.702 49.062 37.742 1.00 19.74 19 HIS B N 1
ATOM 3966 C CA . HIS B 1 38 ? 32.947 49.360 39.149 1.00 21.18 19 HIS B CA 1
ATOM 3967 C C . HIS B 1 38 ? 31.847 50.250 39.746 1.00 16.93 19 HIS B C 1
ATOM 3968 O O . HIS B 1 38 ? 32.080 51.038 40.622 1.00 18.37 19 HIS B O 1
ATOM 3982 N N . ARG B 1 39 ? 30.622 50.054 39.290 1.00 18.73 20 ARG B N 1
ATOM 3983 C CA . ARG B 1 39 ? 29.517 50.892 39.774 1.00 17.83 20 ARG B CA 1
ATOM 3984 C C . ARG B 1 39 ? 29.325 50.763 41.273 1.00 20.79 20 ARG B C 1
ATOM 3985 O O . ARG B 1 39 ? 29.039 51.758 41.935 1.00 19.50 20 ARG B O 1
ATOM 4006 N N . ASP B 1 40 ? 29.411 49.530 41.786 1.00 20.45 21 ASP B N 1
ATOM 4007 C CA . ASP B 1 40 ? 29.198 49.299 43.214 1.00 22.95 21 ASP B CA 1
ATOM 4008 C C . ASP B 1 40 ? 30.281 49.985 44.031 1.00 21.15 21 ASP B C 1
ATOM 4009 O O . ASP B 1 40 ? 29.987 50.590 45.060 1.00 21.53 21 ASP B O 1
ATOM 4018 N N . LEU B 1 41 ? 31.532 49.925 43.583 1.00 17.91 22 LEU B N 1
ATOM 4019 C CA . LEU B 1 41 ? 32.629 50.609 44.247 1.00 18.76 22 LEU B CA 1
ATOM 4020 C C . LEU B 1 41 ? 32.355 52.102 44.347 1.00 18.01 22 LEU B C 1
ATOM 4021 O O . LEU B 1 41 ? 32.472 52.704 45.401 1.00 17.52 22 LEU B O 1
ATOM 4037 N N . PHE B 1 42 ? 31.959 52.693 43.237 1.00 15.33 23 PHE B N 1
ATOM 4038 C CA . PHE B 1 42 ? 31.687 54.126 43.222 1.00 15.93 23 PHE B CA 1
ATOM 4039 C C . PHE B 1 42 ? 30.452 54.479 44.068 1.00 16.43 23 PHE B C 1
ATOM 4040 O O . PHE B 1 42 ? 30.438 55.531 44.703 1.00 17.44 23 PHE B O 1
ATOM 4057 N N . GLU B 1 43 ? 29.432 53.641 44.109 1.00 17.23 24 GLU B N 1
ATOM 4058 C CA . GLU B 1 43 ? 28.279 53.881 44.979 1.00 17.63 24 GLU B CA 1
ATOM 4059 C C . GLU B 1 43 ? 28.744 53.851 46.435 1.00 17.82 24 GLU B C 1
ATOM 4060 O O . GLU B 1 43 ? 28.384 54.727 47.239 1.00 18.79 24 GLU B O 1
ATOM 4072 N N . GLN B 1 44 ? 29.553 52.860 46.771 1.00 17.54 25 GLN B N 1
ATOM 4073 C CA . GLN B 1 44 ? 30.021 52.742 48.147 1.00 17.75 25 GLN B CA 1
ATOM 4074 C C . GLN B 1 44 ? 30.862 53.962 48.535 1.00 16.61 25 GLN B C 1
ATOM 4075 O O . GLN B 1 44 ? 30.652 54.559 49.609 1.00 19.14 25 GLN B O 1
ATOM 4089 N N . LEU B 1 45 ? 31.764 54.361 47.649 1.00 17.25 26 LEU B N 1
ATOM 4090 C CA . LEU B 1 45 ? 32.639 55.505 47.915 1.00 16.18 26 LEU B CA 1
ATOM 4091 C C . LEU B 1 45 ? 31.836 56.788 48.055 1.00 16.09 26 LEU B C 1
ATOM 4092 O O . LEU B 1 45 ? 32.228 57.696 48.813 1.00 17.54 26 LEU B O 1
ATOM 4108 N N . SER B 1 46 ? 30.720 56.896 47.352 1.00 15.64 27 SER B N 1
ATOM 4109 C CA . SER B 1 46 ? 29.902 58.102 47.454 1.00 18.59 27 SER B CA 1
ATOM 4110 C C . SER B 1 46 ? 29.402 58.359 48.856 1.00 20.96 27 SER B C 1
ATOM 4111 O O . SER B 1 46 ? 29.070 59.488 49.184 1.00 25.16 27 SER B O 1
ATOM 4119 N N . HIS B 1 47 ? 29.363 57.344 49.710 1.00 17.70 28 HIS B N 1
ATOM 4120 C CA . HIS B 1 47 ? 28.911 57.506 51.077 1.00 19.33 28 HIS B CA 1
ATOM 4121 C C . HIS B 1 47 ? 29.975 58.070 52.003 1.00 19.93 28 HIS B C 1
ATOM 4122 O O . HIS B 1 47 ? 29.646 58.498 53.111 1.00 24.76 28 HIS B O 1
ATOM 4136 N N . GLY B 1 48 ? 31.244 58.041 51.590 1.00 16.60 29 GLY B N 1
ATOM 4137 C CA . GLY B 1 48 ? 32.295 58.588 52.413 1.00 17.05 29 GLY B CA 1
ATOM 4138 C C . GLY B 1 48 ? 33.642 58.083 51.980 1.00 17.32 29 GLY B C 1
ATOM 4139 O O . GLY B 1 48 ? 33.752 56.933 51.569 1.00 20.84 29 GLY B O 1
ATOM 4143 N N . GLN B 1 49 ? 34.665 58.915 52.095 1.00 15.71 30 GLN B N 1
ATOM 4144 C CA . GLN B 1 49 ? 36.026 58.482 51.827 1.00 15.60 30 GLN B CA 1
ATOM 4145 C C . GLN B 1 49 ? 36.654 57.970 53.118 1.00 15.88 30 GLN B C 1
ATOM 4146 O O . GLN B 1 49 ? 36.437 58.524 54.203 1.00 17.90 30 GLN B O 1
ATOM 4160 N N . HIS B 1 50 ? 37.440 56.904 52.994 1.00 15.07 31 HIS B N 1
ATOM 4161 C CA . HIS B 1 50 ? 38.176 56.334 54.125 1.00 15.32 31 HIS B CA 1
ATOM 4162 C C . HIS B 1 50 ? 39.619 55.979 53.766 1.00 14.03 31 HIS B C 1
ATOM 4163 O O . HIS B 1 50 ? 40.046 54.845 54.008 1.00 16.56 31 HIS B O 1
ATOM 4177 N N . PRO B 1 51 ? 40.362 56.945 53.236 1.00 13.24 32 PRO B N 1
ATOM 4178 C CA . PRO B 1 51 ? 41.764 56.683 52.884 1.00 12.18 32 PRO B CA 1
ATOM 4179 C C . PRO B 1 51 ? 42.588 56.521 54.138 1.00 12.86 32 PRO B C 1
ATOM 4180 O O . PRO B 1 51 ? 42.259 57.027 55.203 1.00 14.69 32 PRO B O 1
ATOM 4191 N N . ARG B 1 52 ? 43.676 55.775 54.016 1.00 14.09 33 ARG B N 1
ATOM 4192 C CA . ARG B 1 52 ? 44.565 55.556 55.128 1.00 14.30 33 ARG B CA 1
ATOM 4193 C C . ARG B 1 52 ? 45.961 56.078 54.871 1.00 14.41 33 ARG B C 1
ATOM 4194 O O . ARG B 1 52 ? 46.816 55.901 55.719 1.00 16.94 33 ARG B O 1
ATOM 4215 N N . ILE B 1 53 ? 46.200 56.701 53.739 1.00 12.87 34 ILE B N 1
ATOM 4216 C CA . ILE B 1 53 ? 47.508 57.278 53.440 1.00 14.16 34 ILE B CA 1
ATOM 4217 C C . ILE B 1 53 ? 47.331 58.704 52.972 1.00 13.88 34 ILE B C 1
ATOM 4218 O O . ILE B 1 53 ? 46.492 58.994 52.119 1.00 12.47 34 ILE B O 1
ATOM 4234 N N . LEU B 1 54 ? 48.113 59.639 53.517 1.00 11.31 35 LEU B N 1
ATOM 4235 C CA . LEU B 1 54 ? 48.263 60.980 53.005 1.00 10.21 35 LEU B CA 1
ATOM 4236 C C . LEU B 1 54 ? 49.522 60.956 52.156 1.00 11.44 35 LEU B C 1
ATOM 4237 O O . LEU B 1 54 ? 50.622 60.700 52.668 1.00 12.72 35 LEU B O 1
ATOM 4253 N N . PHE B 1 55 ? 49.390 61.212 50.867 1.00 11.10 36 PHE B N 1
ATOM 4254 C CA . PHE B 1 55 ? 50.499 61.140 49.930 1.00 11.72 36 PHE B CA 1
ATOM 4255 C C . PHE B 1 55 ? 50.746 62.509 49.375 1.00 12.43 36 PHE B C 1
ATOM 4256 O O . PHE B 1 55 ? 49.886 63.080 48.678 1.00 12.22 36 PHE B O 1
ATOM 4273 N N . ILE B 1 56 ? 51.935 63.068 49.643 1.00 10.96 37 ILE B N 1
ATOM 4274 C CA . ILE B 1 56 ? 52.319 64.414 49.212 1.00 11.43 37 ILE B CA 1
ATOM 4275 C C . ILE B 1 56 ? 53.334 64.220 48.096 1.00 12.50 37 ILE B C 1
ATOM 4276 O O . ILE B 1 56 ? 54.385 63.565 48.274 1.00 13.54 37 ILE B O 1
ATOM 4292 N N . CYS B 1 57 ? 53.040 64.741 46.916 1.00 10.41 38 CYS B N 1
ATOM 4293 C CA . CYS B 1 57 ? 53.933 64.564 45.782 1.00 12.12 38 CYS B CA 1
ATOM 4294 C C . CYS B 1 57 ? 53.936 65.773 44.863 1.00 10.41 38 CYS B C 1
ATOM 4295 O O . CYS B 1 57 ? 53.232 66.735 45.073 1.00 11.47 38 CYS B O 1
ATOM 4303 N N . CYS B 1 58 ? 54.791 65.758 43.862 1.00 11.17 39 CYS B N 1
ATOM 4304 C CA . CYS B 1 58 ? 54.907 66.893 42.967 1.00 10.51 39 CYS B CA 1
ATOM 4305 C C . CYS B 1 58 ? 53.801 66.896 41.939 1.00 11.25 39 CYS B C 1
ATOM 4306 O O . CYS B 1 58 ? 53.275 65.847 41.509 1.00 11.93 39 CYS B O 1
ATOM 4313 N N . SER B 1 59 ? 53.456 68.101 41.511 1.00 10.32 40 SER B N 1
ATOM 4314 C CA . SER B 1 59 ? 52.530 68.330 40.415 1.00 10.39 40 SER B CA 1
ATOM 4315 C C . SER B 1 59 ? 52.994 67.808 39.051 1.00 10.70 40 SER B C 1
ATOM 4316 O O . SER B 1 59 ? 52.196 67.660 38.140 1.00 12.29 40 SER B O 1
ATOM 4324 N N . ASP B 1 60 ? 54.280 67.549 38.905 1.00 10.87 41 ASP B N 1
ATOM 4325 C CA . ASP B 1 60 ? 54.883 67.047 37.696 1.00 11.77 41 ASP B CA 1
ATOM 4326 C C . ASP B 1 60 ? 54.019 65.980 37.032 1.00 11.83 41 ASP B C 1
ATOM 4327 O O . ASP B 1 60 ? 53.606 64.991 37.668 1.00 11.84 41 ASP B O 1
ATOM 4336 N N . SER B 1 61 ? 53.792 66.165 35.734 1.00 11.61 42 SER B N 1
ATOM 4337 C CA . SER B 1 61 ? 52.880 65.303 34.996 1.00 12.83 42 SER B CA 1
ATOM 4338 C C . SER B 1 61 ? 53.420 63.902 34.825 1.00 13.16 42 SER B C 1
ATOM 4339 O O . SER B 1 61 ? 52.642 62.999 34.431 1.00 14.80 42 SER B O 1
ATOM 4347 N N . ARG B 1 62 ? 54.698 63.689 35.112 1.00 12.69 43 ARG B N 1
ATOM 4348 C CA . ARG B 1 62 ? 55.291 62.369 35.003 1.00 14.03 43 ARG B CA 1
ATOM 4349 C C . ARG B 1 62 ? 55.065 61.513 36.218 1.00 14.92 43 ARG B C 1
ATOM 4350 O O . ARG B 1 62 ? 55.432 60.330 36.188 1.00 17.05 43 ARG B O 1
ATOM 4371 N N . VAL B 1 63 ? 54.482 62.078 37.262 1.00 13.88 44 VAL B N 1
ATOM 4372 C CA . VAL B 1 63 ? 54.217 61.398 38.519 1.00 15.22 44 VAL B CA 1
ATOM 4373 C C . VAL B 1 63 ? 52.721 61.104 38.657 1.00 15.23 44 VAL B C 1
ATOM 4374 O O . VAL B 1 63 ? 51.901 61.964 38.492 1.00 15.67 44 VAL B O 1
ATOM 4387 N N . ASP B 1 64 ? 52.370 59.843 38.890 1.00 15.50 45 ASP B N 1
ATOM 4388 C CA . ASP B 1 64 ? 50.958 59.471 39.153 1.00 16.85 45 ASP B CA 1
ATOM 4389 C C . ASP B 1 64 ? 50.985 58.545 40.368 1.00 17.36 45 ASP B C 1
ATOM 4390 O O . ASP B 1 64 ? 51.326 57.386 40.249 1.00 16.49 45 ASP B O 1
ATOM 4399 N N . PRO B 1 65 ? 50.618 59.033 41.548 1.00 13.45 46 PRO B N 1
ATOM 4400 C CA . PRO B 1 65 ? 50.770 58.247 42.767 1.00 14.93 46 PRO B CA 1
ATOM 4401 C C . PRO B 1 65 ? 49.945 56.978 42.805 1.00 14.36 46 PRO B C 1
ATOM 4402 O O . PRO B 1 65 ? 50.416 55.944 43.278 1.00 14.84 46 PRO B O 1
ATOM 4413 N N . ASN B 1 66 ? 48.705 57.018 42.298 1.00 14.40 47 ASN B N 1
ATOM 4414 C CA A ASN B 1 66 ? 47.909 55.823 42.243 0.54 13.84 47 ASN B CA 1
ATOM 4415 C CA B ASN B 1 66 ? 47.892 55.812 42.246 0.46 14.69 47 ASN B CA 1
ATOM 4416 C C . ASN B 1 66 ? 48.473 54.775 41.290 1.00 14.08 47 ASN B C 1
ATOM 4417 O O . ASN B 1 66 ? 48.400 53.590 41.544 1.00 16.59 47 ASN B O 1
ATOM 4438 N N . LEU B 1 67 ? 49.062 55.241 40.186 1.00 13.92 48 LEU B N 1
ATOM 4439 C CA . LEU B 1 67 ? 49.646 54.351 39.218 1.00 15.80 48 LEU B CA 1
ATOM 4440 C C . LEU B 1 67 ? 50.889 53.673 39.798 1.00 14.44 48 LEU B C 1
ATOM 4441 O O . LEU B 1 67 ? 51.005 52.453 39.754 1.00 15.03 48 LEU B O 1
ATOM 4457 N N . ILE B 1 68 ? 51.808 54.443 40.350 1.00 14.55 49 ILE B N 1
ATOM 4458 C CA . ILE B 1 68 ? 53.062 53.840 40.773 1.00 15.32 49 ILE B CA 1
ATOM 4459 C C . ILE B 1 68 ? 52.900 52.929 41.975 1.00 16.38 49 ILE B C 1
ATOM 4460 O O . ILE B 1 68 ? 53.658 52.000 42.136 1.00 17.41 49 ILE B O 1
ATOM 4476 N N . THR B 1 69 ? 51.869 53.133 42.787 1.00 14.43 50 THR B N 1
ATOM 4477 C CA . THR B 1 69 ? 51.607 52.243 43.902 1.00 14.79 50 THR B CA 1
ATOM 4478 C C . THR B 1 69 ? 50.501 51.221 43.625 1.00 14.99 50 THR B C 1
ATOM 4479 O O . THR B 1 69 ? 50.166 50.432 44.505 1.00 16.21 50 THR B O 1
ATOM 4490 N N . GLN B 1 70 ? 49.954 51.238 42.410 1.00 15.84 51 GLN B N 1
ATOM 4491 C CA . GLN B 1 70 ? 48.849 50.359 42.009 1.00 15.55 51 GLN B CA 1
ATOM 4492 C C . GLN B 1 70 ? 47.723 50.366 43.045 1.00 15.91 51 GLN B C 1
ATOM 4493 O O . GLN B 1 70 ? 47.173 49.332 43.428 1.00 17.79 51 GLN B O 1
ATOM 4507 N N . SER B 1 71 ? 47.366 51.579 43.458 1.00 15.29 52 SER B N 1
ATOM 4508 C CA . SER B 1 71 ? 46.293 51.802 44.417 1.00 15.39 52 SER B CA 1
ATOM 4509 C C . SER B 1 71 ? 44.971 51.888 43.706 1.00 19.02 52 SER B C 1
ATOM 4510 O O . SER B 1 71 ? 44.901 52.186 42.536 1.00 23.18 52 SER B O 1
ATOM 4518 N N . GLU B 1 72 ? 43.943 51.576 44.453 1.00 18.95 53 GLU B N 1
ATOM 4519 C CA . GLU B 1 72 ? 42.558 51.718 44.021 1.00 21.07 53 GLU B CA 1
ATOM 4520 C C . GLU B 1 72 ? 42.020 53.062 44.459 1.00 18.67 53 GLU B C 1
ATOM 4521 O O . GLU B 1 72 ? 42.451 53.646 45.447 1.00 16.75 53 GLU B O 1
ATOM 4533 N N . VAL B 1 73 ? 41.062 53.576 43.708 1.00 20.12 54 VAL B N 1
ATOM 4534 C CA A VAL B 1 73 ? 40.331 54.765 44.107 0.38 21.11 54 VAL B CA 1
ATOM 4535 C CA B VAL B 1 73 ? 40.395 54.798 44.121 0.62 17.23 54 VAL B CA 1
ATOM 4536 C C . VAL B 1 73 ? 39.852 54.590 45.535 1.00 14.77 54 VAL B C 1
ATOM 4537 O O . VAL B 1 73 ? 39.322 53.566 45.905 1.00 16.32 54 VAL B O 1
ATOM 4562 N N . GLY B 1 74 ? 40.030 55.630 46.350 1.00 14.86 55 GLY B N 1
ATOM 4563 C CA . GLY B 1 74 ? 39.642 55.635 47.736 1.00 15.15 55 GLY B CA 1
ATOM 4564 C C . GLY B 1 74 ? 40.836 55.449 48.661 1.00 15.67 55 GLY B C 1
ATOM 4565 O O . GLY B 1 74 ? 40.685 55.610 49.867 1.00 17.64 55 GLY B O 1
ATOM 4569 N N . ASP B 1 75 ? 41.989 55.027 48.156 1.00 14.20 56 ASP B N 1
ATOM 4570 C CA . ASP B 1 75 ? 43.104 54.650 49.019 1.00 14.48 56 ASP B CA 1
ATOM 4571 C C . ASP B 1 75 ? 44.006 55.863 49.425 1.00 14.76 56 ASP B C 1
ATOM 4572 O O . ASP B 1 75 ? 44.488 55.903 50.554 1.00 16.53 56 ASP B O 1
ATOM 4581 N N . LEU B 1 76 ? 44.257 56.771 48.500 1.00 12.20 57 LEU B N 1
ATOM 4582 C CA . LEU B 1 76 ? 45.265 57.844 48.702 1.00 12.30 57 LEU B CA 1
ATOM 4583 C C . LEU B 1 76 ? 44.607 59.217 48.723 1.00 11.28 57 LEU B C 1
ATOM 4584 O O . LEU B 1 76 ? 44.007 59.639 47.736 1.00 12.55 57 LEU B O 1
ATOM 4600 N N . PHE B 1 77 ? 44.775 59.940 49.845 1.00 11.39 58 PHE B N 1
ATOM 4601 C CA . PHE B 1 77 ? 44.388 61.361 49.932 1.00 10.50 58 PHE B CA 1
ATOM 4602 C C . PHE B 1 77 ? 45.651 62.104 49.532 1.00 11.95 58 PHE B C 1
ATOM 4603 O O . PHE B 1 77 ? 46.700 61.879 50.135 1.00 12.37 58 PHE B O 1
ATOM 4620 N N . VAL B 1 78 ? 45.580 62.947 48.525 1.00 11.55 59 VAL B N 1
ATOM 4621 C CA . VAL B 1 78 ? 46.784 63.415 47.815 1.00 10.04 59 VAL B CA 1
ATOM 4622 C C . VAL B 1 78 ? 46.905 64.943 47.826 1.00 10.81 59 VAL B C 1
ATOM 4623 O O . VAL B 1 78 ? 45.953 65.674 47.492 1.00 12.06 59 VAL B O 1
ATOM 4636 N N . ILE B 1 79 ? 48.074 65.434 48.193 1.00 9.95 60 ILE B N 1
ATOM 4637 C CA . ILE B 1 79 ? 48.463 66.841 48.076 1.00 10.64 60 ILE B CA 1
ATOM 4638 C C . ILE B 1 79 ? 49.484 66.906 46.959 1.00 11.89 60 ILE B C 1
ATOM 4639 O O . ILE B 1 79 ? 50.440 66.128 46.953 1.00 11.88 60 ILE B O 1
ATOM 4655 N N . ARG B 1 80 ? 49.283 67.765 45.952 1.00 10.18 61 ARG B N 1
ATOM 4656 C CA . ARG B 1 80 ? 50.263 67.951 44.887 1.00 9.83 61 ARG B CA 1
ATOM 4657 C C . ARG B 1 80 ? 50.562 69.423 44.646 1.00 10.37 61 ARG B C 1
ATOM 4658 O O . ARG B 1 80 ? 49.616 70.241 44.474 1.00 11.07 61 ARG B O 1
ATOM 4679 N N . ASN B 1 81 ? 51.836 69.773 44.690 1.00 9.84 62 ASN B N 1
ATOM 4680 C CA . ASN B 1 81 ? 52.332 71.115 44.389 1.00 9.88 62 ASN B CA 1
ATOM 4681 C C . ASN B 1 81 ? 53.686 71.001 43.734 1.00 10.43 62 ASN B C 1
ATOM 4682 O O . ASN B 1 81 ? 54.229 69.904 43.582 1.00 11.05 62 ASN B O 1
ATOM 4693 N N . ALA B 1 82 ? 54.246 72.124 43.270 1.00 11.99 63 ALA B N 1
ATOM 4694 C CA . ALA B 1 82 ? 55.516 72.059 42.598 1.00 11.80 63 ALA B CA 1
ATOM 4695 C C . ALA B 1 82 ? 56.626 71.858 43.624 1.00 12.17 63 ALA B C 1
ATOM 4696 O O . ALA B 1 82 ? 56.934 72.709 44.435 1.00 12.43 63 ALA B O 1
ATOM 4703 N N . GLY B 1 83 ? 57.274 70.702 43.567 1.00 10.88 64 GLY B N 1
ATOM 4704 C CA . GLY B 1 83 ? 58.349 70.380 44.474 1.00 11.27 64 GLY B CA 1
ATOM 4705 C C . GLY B 1 83 ? 57.983 69.583 45.683 1.00 10.29 64 GLY B C 1
ATOM 4706 O O . GLY B 1 83 ? 58.843 69.318 46.494 1.00 11.66 64 GLY B O 1
ATOM 4710 N N . ASN B 1 84 ? 56.714 69.211 45.837 1.00 10.13 65 ASN B N 1
ATOM 4711 C CA . ASN B 1 84 ? 56.291 68.408 46.983 1.00 10.54 65 ASN B CA 1
ATOM 4712 C C . ASN B 1 84 ? 56.736 69.018 48.313 1.00 10.37 65 ASN B C 1
ATOM 4713 O O . ASN B 1 84 ? 57.311 68.359 49.171 1.00 11.46 65 ASN B O 1
ATOM 4724 N N . ILE B 1 85 ? 56.441 70.307 48.463 1.00 9.88 66 ILE B N 1
ATOM 4725 C CA . ILE B 1 85 ? 56.878 71.109 49.601 1.00 10.24 66 ILE B CA 1
ATOM 4726 C C . ILE B 1 85 ? 55.728 71.340 50.583 1.00 11.97 66 ILE B C 1
ATOM 4727 O O . ILE B 1 85 ? 54.611 71.614 50.192 1.00 11.64 66 ILE B O 1
ATOM 4743 N N . ILE B 1 86 ? 56.039 71.227 51.859 1.00 11.23 67 ILE B N 1
ATOM 4744 C CA . ILE B 1 86 ? 55.122 71.579 52.928 1.00 11.56 67 ILE B CA 1
ATOM 4745 C C . ILE B 1 86 ? 55.782 72.696 53.720 1.00 11.11 67 ILE B C 1
ATOM 4746 O O . ILE B 1 86 ? 56.815 72.470 54.373 1.00 12.27 67 ILE B O 1
ATOM 4762 N N . PRO B 1 87 ? 55.249 73.912 53.651 1.00 9.89 68 PRO B N 1
ATOM 4763 C CA . PRO B 1 87 ? 55.878 74.996 54.414 1.00 10.61 68 PRO B CA 1
ATOM 4764 C C . PRO B 1 87 ? 55.876 74.724 55.914 1.00 10.73 68 PRO B C 1
ATOM 4765 O O . PRO B 1 87 ? 55.010 74.012 56.406 1.00 12.71 68 PRO B O 1
ATOM 4776 N N . PRO B 1 88 ? 56.832 75.289 56.632 1.00 11.70 69 PRO B N 1
ATOM 4777 C CA . PRO B 1 88 ? 56.733 75.199 58.097 1.00 12.40 69 PRO B CA 1
ATOM 4778 C C . PRO B 1 88 ? 55.399 75.732 58.597 1.00 12.40 69 PRO B C 1
ATOM 4779 O O . PRO B 1 88 ? 54.780 76.597 57.987 1.00 12.57 69 PRO B O 1
ATOM 4790 N N . TYR B 1 89 ? 54.973 75.245 59.732 1.00 11.90 70 TYR B N 1
ATOM 4791 C CA . TYR B 1 89 ? 53.718 75.673 60.320 1.00 11.73 70 TYR B CA 1
ATOM 4792 C C . TYR B 1 89 ? 53.665 77.164 60.548 1.00 12.94 70 TYR B C 1
ATOM 4793 O O . TYR B 1 89 ? 54.537 77.755 61.195 1.00 13.43 70 TYR B O 1
ATOM 4811 N N . GLY B 1 90 ? 52.605 77.793 60.046 1.00 12.00 71 GLY B N 1
ATOM 4812 C CA . GLY B 1 90 ? 52.408 79.233 60.135 1.00 12.98 71 GLY B CA 1
ATOM 4813 C C . GLY B 1 90 ? 53.077 80.060 59.076 1.00 11.72 71 GLY B C 1
ATOM 4814 O O . GLY B 1 90 ? 52.841 81.293 59.026 1.00 13.67 71 GLY B O 1
ATOM 4818 N N . ALA B 1 91 ? 53.903 79.454 58.255 1.00 12.64 72 ALA B N 1
ATOM 4819 C CA . ALA B 1 91 ? 54.610 80.188 57.230 1.00 11.87 72 ALA B CA 1
ATOM 4820 C C . ALA B 1 91 ? 53.802 80.522 56.003 1.00 12.45 72 ALA B C 1
ATOM 4821 O O . ALA B 1 91 ? 54.139 81.453 55.265 1.00 14.36 72 ALA B O 1
ATOM 4828 N N . ALA B 1 92 ? 52.744 79.773 55.770 1.00 12.32 73 ALA B N 1
ATOM 4829 C CA . ALA B 1 92 ? 51.950 79.940 54.559 1.00 11.72 73 ALA B CA 1
ATOM 4830 C C . ALA B 1 92 ? 50.476 79.753 54.818 1.00 12.68 73 ALA B C 1
ATOM 4831 O O . ALA B 1 92 ? 50.064 79.093 55.790 1.00 15.74 73 ALA B O 1
ATOM 4838 N N . ASN B 1 93 ? 49.669 80.318 53.918 1.00 12.01 74 ASN B N 1
ATOM 4839 C CA . ASN B 1 93 ? 48.208 80.300 54.018 1.00 14.36 74 ASN B CA 1
ATOM 4840 C C . ASN B 1 93 ? 47.612 79.728 52.742 1.00 12.89 74 ASN B C 1
ATOM 4841 O O . ASN B 1 93 ? 46.499 80.082 52.392 1.00 15.24 74 ASN B O 1
ATOM 4852 N N . GLY B 1 94 ? 48.334 78.857 52.059 1.00 13.53 75 GLY B N 1
ATOM 4853 C CA . GLY B 1 94 ? 47.763 78.085 50.944 1.00 14.49 75 GLY B CA 1
ATOM 4854 C C . GLY B 1 94 ? 47.169 76.787 51.439 1.00 12.28 75 GLY B C 1
ATOM 4855 O O . GLY B 1 94 ? 46.751 76.689 52.607 1.00 14.33 75 GLY B O 1
ATOM 4859 N N . GLY B 1 95 ? 47.068 75.832 50.543 1.00 11.79 76 GLY B N 1
ATOM 4860 C CA . GLY B 1 95 ? 46.272 74.659 50.830 1.00 11.21 76 GLY B CA 1
ATOM 4861 C C . GLY B 1 95 ? 46.950 73.584 51.621 1.00 11.82 76 GLY B C 1
ATOM 4862 O O . GLY B 1 95 ? 46.267 72.713 52.155 1.00 12.43 76 GLY B O 1
ATOM 4866 N N . GLU B 1 96 ? 48.276 73.608 51.718 1.00 12.18 77 GLU B N 1
ATOM 4867 C CA . GLU B 1 96 ? 48.990 72.439 52.215 1.00 11.35 77 GLU B CA 1
ATOM 4868 C C . GLU B 1 96 ? 48.653 72.030 53.637 1.00 12.30 77 GLU B C 1
ATOM 4869 O O . GLU B 1 96 ? 48.282 70.891 53.914 1.00 12.49 77 GLU B O 1
ATOM 4881 N N . GLY B 1 97 ? 48.782 72.953 54.565 1.00 14.06 78 GLY B N 1
ATOM 4882 C CA . GLY B 1 97 ? 48.521 72.660 55.974 1.00 14.40 78 GLY B CA 1
ATOM 4883 C C . GLY B 1 97 ? 47.089 72.238 56.200 1.00 13.22 78 GLY B C 1
ATOM 4884 O O . GLY B 1 97 ? 46.830 71.293 56.951 1.00 14.14 78 GLY B O 1
ATOM 4888 N N . ALA B 1 98 ? 46.151 72.948 55.582 1.00 13.41 79 ALA B N 1
ATOM 4889 C CA . ALA B 1 98 ? 44.743 72.608 55.726 1.00 12.50 79 ALA B CA 1
ATOM 4890 C C . ALA B 1 98 ? 44.439 71.194 55.227 1.00 12.52 79 ALA B C 1
ATOM 4891 O O . ALA B 1 98 ? 43.684 70.450 55.863 1.00 13.03 79 ALA B O 1
ATOM 4898 N N . ALA B 1 99 ? 45.021 70.821 54.094 1.00 12.52 80 ALA B N 1
ATOM 4899 C CA . ALA B 1 99 ? 44.784 69.487 53.549 1.00 12.22 80 ALA B CA 1
ATOM 4900 C C . ALA B 1 99 ? 45.335 68.425 54.467 1.00 10.97 80 ALA B C 1
ATOM 4901 O O . ALA B 1 99 ? 44.676 67.415 54.755 1.00 12.57 80 ALA B O 1
ATOM 4908 N N . MET B 1 100 ? 46.520 68.647 54.997 1.00 11.25 81 MET B N 1
ATOM 4909 C CA A MET B 1 100 ? 47.124 67.717 55.928 0.62 11.52 81 MET B CA 1
ATOM 4910 C CA B MET B 1 100 ? 47.103 67.726 55.947 0.38 12.54 81 MET B CA 1
ATOM 4911 C C . MET B 1 100 ? 46.263 67.622 57.199 1.00 13.01 81 MET B C 1
ATOM 4912 O O . MET B 1 100 ? 46.031 66.531 57.701 1.00 13.43 81 MET B O 1
ATOM 4939 N N . GLU B 1 101 ? 45.784 68.751 57.694 1.00 12.65 82 GLU B N 1
ATOM 4940 C CA . GLU B 1 101 ? 44.990 68.762 58.888 1.00 12.32 82 GLU B CA 1
ATOM 4941 C C . GLU B 1 101 ? 43.697 67.992 58.708 1.00 13.48 82 GLU B C 1
ATOM 4942 O O . GLU B 1 101 ? 43.287 67.194 59.578 1.00 13.86 82 GLU B O 1
ATOM 4954 N N . TYR B 1 102 ? 43.054 68.183 57.571 1.00 12.66 83 TYR B N 1
ATOM 4955 C CA . TYR B 1 102 ? 41.833 67.437 57.276 1.00 12.91 83 TYR B CA 1
ATOM 4956 C C . TYR B 1 102 ? 42.136 65.947 57.260 1.00 13.14 83 TYR B C 1
ATOM 4957 O O . TYR B 1 102 ? 41.389 65.132 57.858 1.00 12.81 83 TYR B O 1
ATOM 4975 N N . ALA B 1 103 ? 43.213 65.573 56.574 1.00 12.24 84 ALA B N 1
ATOM 4976 C CA . ALA B 1 103 ? 43.589 64.166 56.517 1.00 12.49 84 ALA B CA 1
ATOM 4977 C C . ALA B 1 103 ? 43.771 63.528 57.889 1.00 12.26 84 ALA B C 1
ATOM 4978 O O . ALA B 1 103 ? 43.289 62.409 58.164 1.00 12.97 84 ALA B O 1
ATOM 4985 N N . LEU B 1 104 ? 44.502 64.221 58.769 1.00 12.81 85 LEU B N 1
ATOM 4986 C CA . LEU B 1 104 ? 44.840 63.640 60.059 1.00 13.92 85 LEU B CA 1
ATOM 4987 C C . LEU B 1 104 ? 43.648 63.743 61.010 1.00 13.97 85 LEU B C 1
ATOM 4988 O O . LEU B 1 104 ? 43.297 62.756 61.665 1.00 15.02 85 LEU B O 1
ATOM 5004 N N . VAL B 1 105 ? 43.026 64.915 61.105 1.00 14.49 86 VAL B N 1
ATOM 5005 C CA . VAL B 1 105 ? 42.051 65.142 62.139 1.00 15.68 86 VAL B CA 1
ATOM 5006 C C . VAL B 1 105 ? 40.678 64.632 61.736 1.00 16.04 86 VAL B C 1
ATOM 5007 O O . VAL B 1 105 ? 40.001 63.976 62.547 1.00 19.05 86 VAL B O 1
ATOM 5020 N N . ALA B 1 106 ? 40.232 64.907 60.512 1.00 15.48 87 ALA B N 1
ATOM 5021 C CA . ALA B 1 106 ? 38.902 64.466 60.081 1.00 14.74 87 ALA B CA 1
ATOM 5022 C C . ALA B 1 106 ? 38.891 63.031 59.599 1.00 16.63 87 ALA B C 1
ATOM 5023 O O . ALA B 1 106 ? 37.966 62.278 59.887 1.00 18.80 87 ALA B O 1
ATOM 5030 N N . LEU B 1 107 ? 39.921 62.640 58.851 1.00 15.53 88 LEU B N 1
ATOM 5031 C CA . LEU B 1 107 ? 39.956 61.312 58.242 1.00 15.74 88 LEU B CA 1
ATOM 5032 C C . LEU B 1 107 ? 40.767 60.304 59.049 1.00 14.41 88 LEU B C 1
ATOM 5033 O O . LEU B 1 107 ? 40.755 59.098 58.751 1.00 16.92 88 LEU B O 1
ATOM 5049 N N . GLU B 1 108 ? 41.428 60.733 60.115 1.00 14.81 89 GLU B N 1
ATOM 5050 C CA . GLU B 1 108 ? 42.156 59.812 61.002 1.00 16.11 89 GLU B CA 1
ATOM 5051 C C . GLU B 1 108 ? 43.223 59.018 60.256 1.00 14.58 89 GLU B C 1
ATOM 5052 O O . GLU B 1 108 ? 43.460 57.846 60.564 1.00 15.48 89 GLU B O 1
ATOM 5064 N N . ILE B 1 109 ? 43.908 59.664 59.317 1.00 13.88 90 ILE B N 1
ATOM 5065 C CA . ILE B 1 109 ? 45.026 59.018 58.616 1.00 13.16 90 ILE B CA 1
ATOM 5066 C C . ILE B 1 109 ? 46.232 58.940 59.537 1.00 13.96 90 ILE B C 1
ATOM 5067 O O . ILE B 1 109 ? 46.508 59.876 60.280 1.00 14.35 90 ILE B O 1
ATOM 5083 N N . ASN B 1 110 ? 46.913 57.802 59.521 1.00 13.86 91 ASN B N 1
ATOM 5084 C CA . ASN B 1 110 ? 48.036 57.537 60.419 1.00 12.63 91 ASN B CA 1
ATOM 5085 C C . ASN B 1 110 ? 49.370 57.378 59.681 1.00 12.31 91 ASN B C 1
ATOM 5086 O O . ASN B 1 110 ? 50.356 57.067 60.334 1.00 13.57 91 ASN B O 1
ATOM 5097 N N . GLN B 1 111 ? 49.401 57.604 58.378 1.00 12.42 92 GLN B N 1
ATOM 5098 C CA . GLN B 1 111 ? 50.605 57.458 57.555 1.00 12.07 92 GLN B CA 1
ATOM 5099 C C . GLN B 1 111 ? 50.724 58.624 56.605 1.00 12.14 92 GLN B C 1
ATOM 5100 O O . GLN B 1 111 ? 49.789 58.903 55.878 1.00 13.09 92 GLN B O 1
ATOM 5114 N N . ILE B 1 112 ? 51.848 59.312 56.622 1.00 11.86 93 ILE B N 1
ATOM 5115 C CA . ILE B 1 112 ? 52.127 60.404 55.686 1.00 10.95 93 ILE B CA 1
ATOM 5116 C C . ILE B 1 112 ? 53.351 60.024 54.892 1.00 12.01 93 ILE B C 1
ATOM 5117 O O . ILE B 1 112 ? 54.383 59.617 55.477 1.00 13.13 93 ILE B O 1
ATOM 5133 N N . ILE B 1 113 ? 53.268 60.134 53.584 1.00 11.35 94 ILE B N 1
ATOM 5134 C CA . ILE B 1 113 ? 54.417 59.937 52.688 1.00 10.87 94 ILE B CA 1
ATOM 5135 C C . ILE B 1 113 ? 54.702 61.230 51.946 1.00 11.72 94 ILE B C 1
ATOM 5136 O O . ILE B 1 113 ? 53.824 61.752 51.256 1.00 12.52 94 ILE B O 1
ATOM 5152 N N . VAL B 1 114 ? 55.913 61.739 52.086 1.00 11.23 95 VAL B N 1
ATOM 5153 C CA . VAL B 1 114 ? 56.432 62.830 51.261 1.00 11.82 95 VAL B CA 1
ATOM 5154 C C . VAL B 1 114 ? 57.208 62.166 50.142 1.00 11.99 95 VAL B C 1
ATOM 5155 O O . VAL B 1 114 ? 58.226 61.510 50.395 1.00 12.40 95 VAL B O 1
ATOM 5168 N N . CYS B 1 115 ? 56.735 62.274 48.916 1.00 11.71 96 CYS B N 1
ATOM 5169 C CA . CYS B 1 115 ? 57.368 61.628 47.774 1.00 11.94 96 CYS B CA 1
ATOM 5170 C C . CYS B 1 115 ? 57.922 62.674 46.805 1.00 12.48 96 CYS B C 1
ATOM 5171 O O . CYS B 1 115 ? 57.155 63.481 46.240 1.00 15.01 96 CYS B O 1
ATOM 5179 N N . GLY B 1 116 ? 59.221 62.711 46.675 1.00 12.95 97 GLY B N 1
ATOM 5180 C CA . GLY B 1 116 ? 59.896 63.497 45.662 1.00 13.76 97 GLY B CA 1
ATOM 5181 C C . GLY B 1 116 ? 60.237 62.641 44.475 1.00 14.58 97 GLY B C 1
ATOM 5182 O O . GLY B 1 116 ? 59.914 61.450 44.466 1.00 14.50 97 GLY B O 1
ATOM 5186 N N . HIS B 1 117 ? 60.829 63.200 43.451 1.00 12.57 98 HIS B N 1
ATOM 5187 C CA . HIS B 1 117 ? 61.115 62.415 42.261 1.00 13.80 98 HIS B CA 1
ATOM 5188 C C . HIS B 1 117 ? 62.292 62.984 41.495 1.00 14.08 98 HIS B C 1
ATOM 5189 O O . HIS B 1 117 ? 62.634 64.180 41.597 1.00 13.73 98 HIS B O 1
ATOM 5203 N N . SER B 1 118 ? 62.877 62.129 40.690 1.00 14.90 99 SER B N 1
ATOM 5204 C CA . SER B 1 118 ? 64.041 62.516 39.923 1.00 15.50 99 SER B CA 1
ATOM 5205 C C . SER B 1 118 ? 63.674 63.559 38.886 1.00 16.58 99 SER B C 1
ATOM 5206 O O . SER B 1 118 ? 62.557 63.603 38.374 1.00 16.05 99 SER B O 1
ATOM 5214 N N . HIS B 1 119 ? 64.665 64.407 38.582 1.00 17.20 100 HIS B N 1
ATOM 5215 C CA . HIS B 1 119 ? 64.519 65.423 37.525 1.00 17.55 100 HIS B CA 1
ATOM 5216 C C . HIS B 1 119 ? 63.471 66.507 37.873 1.00 17.85 100 HIS B C 1
ATOM 5217 O O . HIS B 1 119 ? 62.843 67.045 36.947 1.00 18.58 100 HIS B O 1
ATOM 5231 N N . CYS B 1 120 ? 63.261 66.782 39.148 1.00 13.89 101 CYS B N 1
ATOM 5232 C CA . CYS B 1 120 ? 62.210 67.697 39.585 1.00 11.98 101 CYS B CA 1
ATOM 5233 C C . CYS B 1 120 ? 62.533 69.127 39.158 1.00 14.87 101 CYS B C 1
ATOM 5234 O O . CYS B 1 120 ? 63.599 69.656 39.488 1.00 14.65 101 CYS B O 1
ATOM 5241 N N . GLY B 1 121 ? 61.598 69.745 38.459 1.00 14.93 102 GLY B N 1
ATOM 5242 C CA . GLY B 1 121 ? 61.731 71.108 37.971 1.00 15.74 102 GLY B CA 1
ATOM 5243 C C . GLY B 1 121 ? 61.851 72.085 39.101 1.00 14.76 102 GLY B C 1
ATOM 5244 O O . GLY B 1 121 ? 62.601 73.075 38.987 1.00 14.52 102 GLY B O 1
ATOM 5248 N N . ALA B 1 122 ? 61.130 71.884 40.197 1.00 14.24 103 ALA B N 1
ATOM 5249 C CA . ALA B 1 122 ? 61.246 72.783 41.343 1.00 11.75 103 ALA B CA 1
ATOM 5250 C C . ALA B 1 122 ? 62.654 72.770 41.908 1.00 13.31 103 ALA B C 1
ATOM 5251 O O . ALA B 1 122 ? 63.169 73.785 42.380 1.00 14.81 103 ALA B O 1
ATOM 5258 N N . MET B 1 123 ? 63.309 71.597 41.905 1.00 12.62 104 MET B N 1
ATOM 5259 C CA . MET B 1 123 ? 64.635 71.482 42.423 1.00 15.11 104 MET B CA 1
ATOM 5260 C C . MET B 1 123 ? 65.662 72.101 41.494 1.00 14.31 104 MET B C 1
ATOM 5261 O O . MET B 1 123 ? 66.637 72.720 41.930 1.00 15.02 104 MET B O 1
ATOM 5275 N N . LYS B 1 124 ? 65.481 71.920 40.203 1.00 13.97 105 LYS B N 1
ATOM 5276 C CA . LYS B 1 124 ? 66.306 72.633 39.230 1.00 14.50 105 LYS B CA 1
ATOM 5277 C C . LYS B 1 124 ? 66.186 74.148 39.461 1.00 16.05 105 LYS B C 1
ATOM 5278 O O . LYS B 1 124 ? 67.186 74.869 39.418 1.00 17.64 105 LYS B O 1
ATOM 5297 N N . GLY B 1 125 ? 64.974 74.629 39.721 1.00 15.20 106 GLY B N 1
ATOM 5298 C CA . GLY B 1 125 ? 64.774 76.044 39.988 1.00 15.78 106 GLY B CA 1
ATOM 5299 C C . GLY B 1 125 ? 65.455 76.484 41.255 1.00 13.74 106 GLY B C 1
ATOM 5300 O O . GLY B 1 125 ? 66.080 77.552 41.317 1.00 14.74 106 GLY B O 1
ATOM 5304 N N . LEU B 1 126 ? 65.340 75.661 42.281 1.00 13.80 107 LEU B N 1
ATOM 5305 C CA . LEU B 1 126 ? 65.951 75.959 43.569 1.00 14.19 107 LEU B CA 1
ATOM 5306 C C . LEU B 1 126 ? 67.445 76.181 43.482 1.00 15.45 107 LEU B C 1
ATOM 5307 O O . LEU B 1 126 ? 68.008 77.062 44.129 1.00 16.73 107 LEU B O 1
ATOM 5323 N N . LEU B 1 127 ? 68.127 75.407 42.644 1.00 16.08 108 LEU B N 1
ATOM 5324 C CA . LEU B 1 127 ? 69.547 75.490 42.461 1.00 17.33 108 LEU B CA 1
ATOM 5325 C C . LEU B 1 127 ? 69.968 76.708 41.644 1.00 22.35 108 LEU B C 1
ATOM 5326 O O . LEU B 1 127 ? 71.142 77.070 41.631 1.00 26.83 108 LEU B O 1
ATOM 5342 N N . LYS B 1 128 ? 69.010 77.343 40.968 1.00 19.19 109 LYS B N 1
ATOM 5343 C CA . LYS B 1 128 ? 69.203 78.597 40.293 1.00 20.50 109 LYS B CA 1
ATOM 5344 C C . LYS B 1 128 ? 68.202 79.665 40.765 1.00 20.70 109 LYS B C 1
ATOM 5345 O O . LYS B 1 128 ? 67.691 80.456 39.990 1.00 22.83 109 LYS B O 1
ATOM 5364 N N . LEU B 1 129 ? 67.986 79.702 42.067 1.00 18.49 110 LEU B N 1
ATOM 5365 C CA . LEU B 1 129 ? 66.847 80.419 42.626 1.00 22.08 110 LEU B CA 1
ATOM 5366 C C . LEU B 1 129 ? 66.788 81.870 42.225 1.00 23.36 110 LEU B C 1
ATOM 5367 O O . LEU B 1 129 ? 65.747 82.378 41.807 1.00 22.30 110 LEU B O 1
ATOM 5383 N N . ASN B 1 130 ? 67.895 82.571 42.321 1.00 21.65 111 ASN B N 1
ATOM 5384 C CA . ASN B 1 130 ? 67.837 84.007 42.051 1.00 24.64 111 ASN B CA 1
ATOM 5385 C C . ASN B 1 130 ? 67.406 84.314 40.622 1.00 28.16 111 ASN B C 1
ATOM 5386 O O . ASN B 1 130 ? 66.752 85.335 40.366 1.00 30.74 111 ASN B O 1
ATOM 5397 N N . SER B 1 131 ? 67.708 83.395 39.714 1.00 26.41 112 SER B N 1
ATOM 5398 C CA . SER B 1 131 ? 67.393 83.592 38.303 1.00 29.14 112 SER B CA 1
ATOM 5399 C C . SER B 1 131 ? 65.900 83.488 38.046 1.00 30.44 112 SER B C 1
ATOM 5400 O O . SER B 1 131 ? 65.458 83.830 36.963 1.00 29.85 112 SER B O 1
ATOM 5408 N N . LEU B 1 132 ? 65.127 83.030 39.023 1.00 23.03 113 LEU B N 1
ATOM 5409 C CA . LEU B 1 132 ? 63.689 82.783 38.808 1.00 20.24 113 LEU B CA 1
ATOM 5410 C C . LEU B 1 132 ? 62.875 84.026 39.082 1.00 24.23 113 LEU B C 1
ATOM 5411 O O . LEU B 1 132 ? 61.720 84.083 38.698 1.00 22.22 113 LEU B O 1
ATOM 5427 N N . GLN B 1 133 ? 63.400 85.007 39.788 1.00 20.39 114 GLN B N 1
ATOM 5428 C CA A GLN B 1 133 ? 62.509 86.049 40.290 0.34 23.62 114 GLN B CA 1
ATOM 5429 C CA B GLN B 1 133 ? 62.569 86.102 40.285 0.66 20.91 114 GLN B CA 1
ATOM 5430 C C . GLN B 1 133 ? 61.867 86.866 39.175 1.00 25.67 114 GLN B C 1
ATOM 5431 O O . GLN B 1 133 ? 60.714 87.293 39.324 1.00 27.76 114 GLN B O 1
ATOM 5458 N N . GLU B 1 134 ? 62.553 87.056 38.047 1.00 24.26 115 GLU B N 1
ATOM 5459 C CA . GLU B 1 134 ? 61.982 87.835 36.981 1.00 26.01 115 GLU B CA 1
ATOM 5460 C C . GLU B 1 134 ? 60.754 87.182 36.299 1.00 25.07 115 GLU B C 1
ATOM 5461 O O . GLU B 1 134 ? 59.714 87.841 36.117 1.00 32.42 115 GLU B O 1
ATOM 5473 N N . LYS B 1 135 ? 60.914 85.962 35.840 1.00 23.69 116 LYS B N 1
ATOM 5474 C CA . LYS B 1 135 ? 59.861 85.341 35.051 1.00 26.84 116 LYS B CA 1
ATOM 5475 C C . LYS B 1 135 ? 58.981 84.407 35.831 1.00 21.24 116 LYS B C 1
ATOM 5476 O O . LYS B 1 135 ? 57.866 84.115 35.395 1.00 24.15 116 LYS B O 1
ATOM 5495 N N . LEU B 1 136 ? 59.451 83.922 36.973 1.00 19.42 117 LEU B N 1
ATOM 5496 C CA . LEU B 1 136 ? 58.674 83.017 37.818 1.00 17.51 117 LEU B CA 1
ATOM 5497 C C . LEU B 1 136 ? 58.609 83.556 39.244 1.00 17.03 117 LEU B C 1
ATOM 5498 O O . LEU B 1 136 ? 59.019 82.890 40.154 1.00 15.72 117 LEU B O 1
ATOM 5514 N N . PRO B 1 137 ? 58.093 84.767 39.423 1.00 14.73 118 PRO B N 1
ATOM 5515 C CA . PRO B 1 137 ? 58.134 85.372 40.765 1.00 14.58 118 PRO B CA 1
ATOM 5516 C C . PRO B 1 137 ? 57.391 84.575 41.829 1.00 14.12 118 PRO B C 1
ATOM 5517 O O . PRO B 1 137 ? 57.828 84.517 42.989 1.00 15.21 118 PRO B O 1
ATOM 5528 N N . LEU B 1 138 ? 56.281 83.942 41.457 1.00 13.97 119 LEU B N 1
ATOM 5529 C CA . LEU B 1 138 ? 55.567 83.143 42.460 1.00 14.02 119 LEU B CA 1
ATOM 5530 C C . LEU B 1 138 ? 56.314 81.874 42.807 1.00 11.33 119 LEU B C 1
ATOM 5531 O O . LEU B 1 138 ? 56.284 81.432 43.963 1.00 13.07 119 LEU B O 1
ATOM 5547 N N . VAL B 1 139 ? 56.967 81.261 41.823 1.00 11.73 120 VAL B N 1
ATOM 5548 C CA . VAL B 1 139 ? 57.815 80.096 42.107 1.00 11.81 120 VAL B CA 1
ATOM 5549 C C . VAL B 1 139 ? 58.987 80.499 43.021 1.00 13.23 120 VAL B C 1
ATOM 5550 O O . VAL B 1 139 ? 59.293 79.783 43.978 1.00 12.67 120 VAL B O 1
ATOM 5563 N N . TYR B 1 140 ? 59.612 81.612 42.721 1.00 12.61 121 TYR B N 1
ATOM 5564 C CA . TYR B 1 140 ? 60.694 82.147 43.555 1.00 12.46 121 TYR B CA 1
ATOM 5565 C C . TYR B 1 140 ? 60.243 82.238 45.006 1.00 13.71 121 TYR B C 1
ATOM 5566 O O . TYR B 1 140 ? 60.946 81.758 45.922 1.00 15.00 121 TYR B O 1
ATOM 5584 N N . ASP B 1 141 ? 59.095 82.861 45.270 1.00 12.92 122 ASP B N 1
ATOM 5585 C CA A ASP B 1 141 ? 58.655 83.068 46.639 0.61 14.50 122 ASP B CA 1
ATOM 5586 C CA B ASP B 1 141 ? 58.705 83.044 46.654 0.39 12.75 122 ASP B CA 1
ATOM 5587 C C . ASP B 1 141 ? 58.328 81.704 47.299 1.00 14.15 122 ASP B C 1
ATOM 5588 O O . ASP B 1 141 ? 58.625 81.464 48.447 1.00 14.69 122 ASP B O 1
ATOM 5605 N N . TRP B 1 142 ? 57.689 80.809 46.537 1.00 12.02 123 TRP B N 1
ATOM 5606 C CA . TRP B 1 142 ? 57.299 79.504 47.038 1.00 12.40 123 TRP B CA 1
ATOM 5607 C C . TRP B 1 142 ? 58.500 78.683 47.449 1.00 11.25 123 TRP B C 1
ATOM 5608 O O . TRP B 1 142 ? 58.461 78.015 48.494 1.00 12.36 123 TRP B O 1
ATOM 5629 N N . LEU B 1 143 ? 59.549 78.700 46.624 1.00 10.97 124 LEU B N 1
ATOM 5630 C CA . LEU B 1 143 ? 60.738 77.926 46.945 1.00 12.08 124 LEU B CA 1
ATOM 5631 C C . LEU B 1 143 ? 61.437 78.402 48.210 1.00 14.21 124 LEU B C 1
ATOM 5632 O O . LEU B 1 143 ? 62.259 77.641 48.779 1.00 14.31 124 LEU B O 1
ATOM 5648 N N . LYS B 1 144 ? 61.160 79.602 48.684 1.00 12.88 125 LYS B N 1
ATOM 5649 C CA . LYS B 1 144 ? 61.716 80.031 49.962 1.00 15.70 125 LYS B CA 1
ATOM 5650 C C . LYS B 1 144 ? 61.281 79.125 51.097 1.00 14.26 125 LYS B C 1
ATOM 5651 O O . LYS B 1 144 ? 61.996 79.016 52.101 1.00 14.56 125 LYS B O 1
ATOM 5670 N N . HIS B 1 145 ? 60.158 78.408 50.929 1.00 12.71 126 HIS B N 1
ATOM 5671 C CA . HIS B 1 145 ? 59.745 77.513 51.974 1.00 13.20 126 HIS B CA 1
ATOM 5672 C C . HIS B 1 145 ? 60.637 76.278 52.058 1.00 13.25 126 HIS B C 1
ATOM 5673 O O . HIS B 1 145 ? 60.552 75.550 53.055 1.00 14.81 126 HIS B O 1
ATOM 5687 N N . THR B 1 146 ? 61.477 76.053 51.050 1.00 11.96 127 THR B N 1
ATOM 5688 C CA . THR B 1 146 ? 62.475 75.004 51.091 1.00 11.90 127 THR B CA 1
ATOM 5689 C C . THR B 1 146 ? 63.906 75.572 51.031 1.00 13.05 127 THR B C 1
ATOM 5690 O O . THR B 1 146 ? 64.858 74.897 50.638 1.00 12.79 127 THR B O 1
ATOM 5701 N N . GLU B 1 147 ? 64.052 76.816 51.447 1.00 12.16 128 GLU B N 1
ATOM 5702 C CA . GLU B 1 147 ? 65.365 77.424 51.481 1.00 12.88 128 GLU B CA 1
ATOM 5703 C C . GLU B 1 147 ? 66.367 76.650 52.334 1.00 12.50 128 GLU B C 1
ATOM 5704 O O . GLU B 1 147 ? 67.566 76.694 52.088 1.00 13.15 128 GLU B O 1
ATOM 5716 N N . ALA B 1 148 ? 65.870 75.951 53.360 1.00 12.57 129 ALA B N 1
ATOM 5717 C CA . ALA B 1 148 ? 66.776 75.146 54.145 1.00 12.95 129 ALA B CA 1
ATOM 5718 C C . ALA B 1 148 ? 67.467 74.096 53.330 1.00 13.16 129 ALA B C 1
ATOM 5719 O O . ALA B 1 148 ? 68.633 73.736 53.614 1.00 13.63 129 ALA B O 1
ATOM 5726 N N . THR B 1 149 ? 66.771 73.557 52.357 1.00 12.57 130 THR B N 1
ATOM 5727 C CA . THR B 1 149 ? 67.397 72.611 51.409 1.00 11.96 130 THR B CA 1
ATOM 5728 C C . THR B 1 149 ? 68.478 73.279 50.615 1.00 12.98 130 THR B C 1
ATOM 5729 O O . THR B 1 149 ? 69.573 72.740 50.470 1.00 13.81 130 THR B O 1
ATOM 5740 N N . ARG B 1 150 ? 68.198 74.454 50.085 1.00 13.02 131 ARG B N 1
ATOM 5741 C CA . ARG B 1 150 ? 69.183 75.157 49.287 1.00 14.32 131 ARG B CA 1
ATOM 5742 C C . ARG B 1 150 ? 70.441 75.484 50.082 1.00 14.32 131 ARG B C 1
ATOM 5743 O O . ARG B 1 150 ? 71.544 75.296 49.615 1.00 15.41 131 ARG B O 1
ATOM 5764 N N . ARG B 1 151 ? 70.251 75.987 51.296 1.00 14.37 132 ARG B N 1
ATOM 5765 C CA . ARG B 1 151 ? 71.362 76.339 52.127 1.00 15.11 132 ARG B CA 1
ATOM 5766 C C . ARG B 1 151 ? 72.196 75.123 52.506 1.00 15.39 132 ARG B C 1
ATOM 5767 O O . ARG B 1 151 ? 73.413 75.153 52.436 1.00 17.21 132 ARG B O 1
ATOM 5788 N N . LEU B 1 152 ? 71.534 74.039 52.888 1.00 15.93 133 LEU B N 1
ATOM 5789 C CA . LEU B 1 152 ? 72.251 72.820 53.209 1.00 15.53 133 LEU B CA 1
ATOM 5790 C C . LEU B 1 152 ? 73.054 72.316 52.020 1.00 15.76 133 LEU B C 1
ATOM 5791 O O . LEU B 1 152 ? 74.210 71.963 52.157 1.00 17.42 133 LEU B O 1
ATOM 5807 N N . VAL B 1 153 ? 72.434 72.296 50.849 1.00 15.64 134 VAL B N 1
ATOM 5808 C CA . VAL B 1 153 ? 73.091 71.745 49.664 1.00 17.29 134 VAL B CA 1
ATOM 5809 C C . VAL B 1 153 ? 74.252 72.605 49.255 1.00 19.74 134 VAL B C 1
ATOM 5810 O O . VAL B 1 153 ? 75.311 72.087 48.939 1.00 20.96 134 VAL B O 1
ATOM 5823 N N . LEU B 1 154 ? 74.072 73.927 49.267 1.00 19.18 135 LEU B N 1
ATOM 5824 C CA . LEU B 1 154 ? 75.184 74.822 48.894 1.00 22.52 135 LEU B CA 1
ATOM 5825 C C . LEU B 1 154 ? 76.334 74.750 49.872 1.00 24.17 135 LEU B C 1
ATOM 5826 O O . LEU B 1 154 ? 77.515 74.818 49.479 1.00 26.64 135 LEU B O 1
ATOM 5842 N N . ASP B 1 155 ? 76.022 74.567 51.146 1.00 21.82 136 ASP B N 1
ATOM 5843 C CA . ASP B 1 155 ? 77.038 74.490 52.180 1.00 21.55 136 ASP B CA 1
ATOM 5844 C C . ASP B 1 155 ? 77.761 73.138 52.279 1.00 21.95 136 ASP B C 1
ATOM 5845 O O . ASP B 1 155 ? 78.959 73.097 52.607 1.00 27.18 136 ASP B O 1
ATOM 5854 N N . ASN B 1 156 ? 77.053 72.039 52.040 1.00 22.74 137 ASN B N 1
ATOM 5855 C CA . ASN B 1 156 ? 77.595 70.717 52.337 1.00 20.87 137 ASN B CA 1
ATOM 5856 C C . ASN B 1 156 ? 77.902 69.862 51.096 1.00 25.10 137 ASN B C 1
ATOM 5857 O O . ASN B 1 156 ? 78.519 68.822 51.228 1.00 27.60 137 ASN B O 1
ATOM 5868 N N . TYR B 1 157 ? 77.424 70.273 49.922 1.00 26.04 138 TYR B N 1
ATOM 5869 C CA . TYR B 1 157 ? 77.730 69.539 48.686 1.00 26.77 138 TYR B CA 1
ATOM 5870 C C . TYR B 1 157 ? 78.281 70.477 47.611 1.00 32.13 138 TYR B C 1
ATOM 5871 O O . TYR B 1 157 ? 77.874 70.407 46.444 1.00 33.00 138 TYR B O 1
ATOM 5889 N N . SER B 1 158 ? 79.177 71.364 48.011 1.00 31.37 139 SER B N 1
ATOM 5890 C CA . SER B 1 158 ? 79.636 72.435 47.120 1.00 33.20 139 SER B CA 1
ATOM 5891 C C . SER B 1 158 ? 80.451 71.952 45.929 1.00 43.35 139 SER B C 1
ATOM 5892 O O . SER B 1 158 ? 80.683 72.715 44.989 1.00 50.34 139 SER B O 1
ATOM 5900 N N . HIS B 1 159 ? 80.902 70.704 45.958 1.00 36.88 140 HIS B N 1
ATOM 5901 C CA . HIS B 1 159 ? 81.708 70.202 44.838 1.00 39.74 140 HIS B CA 1
ATOM 5902 C C . HIS B 1 159 ? 80.895 69.404 43.790 1.00 37.76 140 HIS B C 1
ATOM 5903 O O . HIS B 1 159 ? 81.450 68.943 42.788 1.00 44.11 140 HIS B O 1
ATOM 5917 N N . LEU B 1 160 ? 79.594 69.265 44.001 1.00 35.41 141 LEU B N 1
ATOM 5918 C CA . LEU B 1 160 ? 78.719 68.611 43.024 1.00 36.55 141 LEU B CA 1
ATOM 5919 C C . LEU B 1 160 ? 78.182 69.605 42.008 1.00 42.58 141 LEU B C 1
ATOM 5920 O O . LEU B 1 160 ? 77.962 70.759 42.332 1.00 39.76 141 LEU B O 1
ATOM 5936 N N . GLU B 1 161 ? 77.979 69.153 40.772 1.00 36.49 142 GLU B N 1
ATOM 5937 C CA . GLU B 1 161 ? 77.329 69.977 39.756 1.00 38.96 142 GLU B CA 1
ATOM 5938 C C . GLU B 1 161 ? 76.412 69.107 38.876 1.00 41.46 142 GLU B C 1
ATOM 5939 O O . GLU B 1 161 ? 76.386 67.878 39.000 1.00 35.93 142 GLU B O 1
ATOM 5951 N N . GLY B 1 162 ? 75.616 69.756 38.039 1.00 42.27 143 GLY B N 1
ATOM 5952 C CA . GLY B 1 162 ? 74.786 69.045 37.084 1.00 39.05 143 GLY B CA 1
ATOM 5953 C C . GLY B 1 162 ? 73.795 68.069 37.710 1.00 30.65 143 GLY B C 1
ATOM 5954 O O . GLY B 1 162 ? 73.174 68.335 38.735 1.00 31.99 143 GLY B O 1
ATOM 5958 N N . GLU B 1 163 ? 73.669 66.907 37.084 1.00 35.74 144 GLU B N 1
ATOM 5959 C CA . GLU B 1 163 ? 72.649 65.956 37.492 1.00 32.44 144 GLU B CA 1
ATOM 5960 C C . GLU B 1 163 ? 72.887 65.425 38.903 1.00 30.69 144 GLU B C 1
ATOM 5961 O O . GLU B 1 163 ? 71.931 65.184 39.629 1.00 27.31 144 GLU B O 1
ATOM 5973 N N . ASP B 1 164 ? 74.151 65.261 39.301 1.00 32.17 145 ASP B N 1
ATOM 5974 C CA . ASP B 1 164 ? 74.463 64.806 40.654 1.00 28.17 145 ASP B CA 1
ATOM 5975 C C . ASP B 1 164 ? 73.926 65.793 41.680 1.00 25.53 145 ASP B C 1
ATOM 5976 O O . ASP B 1 164 ? 73.375 65.418 42.722 1.00 23.61 145 ASP B O 1
ATOM 5985 N N . LEU B 1 165 ? 74.054 67.071 41.367 1.00 26.47 146 LEU B N 1
ATOM 5986 C CA . LEU B 1 165 ? 73.550 68.101 42.270 1.00 23.77 146 LEU B CA 1
ATOM 5987 C C . LEU B 1 165 ? 72.042 68.122 42.378 1.00 21.46 146 LEU B C 1
ATOM 5988 O O . LEU B 1 165 ? 71.500 68.245 43.466 1.00 19.61 146 LEU B O 1
ATOM 6004 N N . ILE B 1 166 ? 71.361 67.942 41.253 1.00 21.89 147 ILE B N 1
ATOM 6005 C CA . ILE B 1 166 ? 69.898 67.903 41.265 1.00 20.08 147 ILE B CA 1
ATOM 6006 C C . ILE B 1 166 ? 69.435 66.697 42.076 1.00 18.78 147 ILE B C 1
ATOM 6007 O O . ILE B 1 166 ? 68.492 66.788 42.829 1.00 16.93 147 ILE B O 1
ATOM 6023 N N . GLU B 1 167 ? 70.112 65.564 41.903 1.00 20.10 148 GLU B N 1
ATOM 6024 C CA . GLU B 1 167 ? 69.738 64.345 42.621 1.00 20.25 148 GLU B CA 1
ATOM 6025 C C . GLU B 1 167 ? 69.851 64.544 44.127 1.00 17.90 148 GLU B C 1
ATOM 6026 O O . GLU B 1 167 ? 68.959 64.157 44.896 1.00 16.65 148 GLU B O 1
ATOM 6038 N N . VAL B 1 168 ? 70.925 65.203 44.563 1.00 18.61 149 VAL B N 1
ATOM 6039 C CA . VAL B 1 168 ? 71.039 65.497 45.978 1.00 17.47 149 VAL B CA 1
ATOM 6040 C C . VAL B 1 168 ? 69.976 66.459 46.470 1.00 17.29 149 VAL B C 1
ATOM 6041 O O . VAL B 1 168 ? 69.420 66.274 47.553 1.00 16.01 149 VAL B O 1
ATOM 6054 N N . ALA B 1 169 ? 69.679 67.475 45.682 1.00 15.64 150 ALA B N 1
ATOM 6055 C CA . ALA B 1 169 ? 68.624 68.397 46.053 1.00 15.17 150 ALA B CA 1
ATOM 6056 C C . ALA B 1 169 ? 67.290 67.691 46.190 1.00 15.15 150 ALA B C 1
ATOM 6057 O O . ALA B 1 169 ? 66.533 67.977 47.135 1.00 13.15 150 ALA B O 1
ATOM 6064 N N . VAL B 1 170 ? 66.965 66.780 45.280 1.00 13.36 151 VAL B N 1
ATOM 6065 C CA . VAL B 1 170 ? 65.691 66.029 45.378 1.00 13.35 151 VAL B CA 1
ATOM 6066 C C . VAL B 1 170 ? 65.617 65.319 46.728 1.00 12.61 151 VAL B C 1
ATOM 6067 O O . VAL B 1 170 ? 64.575 65.335 47.424 1.00 13.03 151 VAL B O 1
ATOM 6080 N N . ALA B 1 171 ? 66.686 64.637 47.091 1.00 13.01 152 ALA B N 1
ATOM 6081 C CA . ALA B 1 171 ? 66.737 63.845 48.306 1.00 13.26 152 ALA B CA 1
ATOM 6082 C C . ALA B 1 171 ? 66.682 64.716 49.543 1.00 14.92 152 ALA B C 1
ATOM 6083 O O . ALA B 1 171 ? 65.901 64.468 50.489 1.00 15.07 152 ALA B O 1
ATOM 6090 N N . GLU B 1 172 ? 67.533 65.739 49.583 1.00 13.22 153 GLU B N 1
ATOM 6091 C CA . GLU B 1 172 ? 67.555 66.636 50.712 1.00 12.80 153 GLU B CA 1
ATOM 6092 C C . GLU B 1 172 ? 66.236 67.394 50.864 1.00 13.18 153 GLU B C 1
ATOM 6093 O O . GLU B 1 172 ? 65.813 67.718 51.994 1.00 14.08 153 GLU B O 1
ATOM 6105 N N . ASN B 1 173 ? 65.557 67.703 49.767 1.00 12.81 154 ASN B N 1
ATOM 6106 C CA . ASN B 1 173 ? 64.274 68.393 49.879 1.00 12.13 154 ASN B CA 1
ATOM 6107 C C . ASN B 1 173 ? 63.273 67.564 50.652 1.00 13.04 154 ASN B C 1
ATOM 6108 O O . ASN B 1 173 ? 62.482 68.125 51.411 1.00 13.18 154 ASN B O 1
ATOM 6119 N N . ILE B 1 174 ? 63.253 66.253 50.451 1.00 12.40 155 ILE B N 1
ATOM 6120 C CA . ILE B 1 174 ? 62.369 65.367 51.187 1.00 13.40 155 ILE B CA 1
ATOM 6121 C C . ILE B 1 174 ? 62.648 65.499 52.689 1.00 13.79 155 ILE B C 1
ATOM 6122 O O . ILE B 1 174 ? 61.687 65.664 53.491 1.00 13.31 155 ILE B O 1
ATOM 6138 N N . LEU B 1 175 ? 63.918 65.475 53.091 1.00 13.25 156 LEU B N 1
ATOM 6139 C CA . LEU B 1 175 ? 64.269 65.557 54.497 1.00 12.81 156 LEU B CA 1
ATOM 6140 C C . LEU B 1 175 ? 63.838 66.920 55.079 1.00 14.27 156 LEU B C 1
ATOM 6141 O O . LEU B 1 175 ? 63.374 66.999 56.231 1.00 14.19 156 LEU B O 1
ATOM 6157 N N . THR B 1 176 ? 63.970 67.996 54.317 1.00 12.19 157 THR B N 1
ATOM 6158 C CA . THR B 1 176 ? 63.495 69.297 54.790 1.00 12.56 157 THR B CA 1
ATOM 6159 C C . THR B 1 176 ? 61.984 69.273 55.046 1.00 12.00 157 THR B C 1
ATOM 6160 O O . THR B 1 176 ? 61.503 69.846 56.003 1.00 11.51 157 THR B O 1
ATOM 6171 N N . GLN B 1 177 ? 61.228 68.660 54.132 1.00 11.09 158 GLN B N 1
ATOM 6172 C CA . GLN B 1 177 ? 59.797 68.651 54.320 1.00 10.72 158 GLN B CA 1
ATOM 6173 C C . GLN B 1 177 ? 59.390 67.869 55.541 1.00 11.63 158 GLN B C 1
ATOM 6174 O O . GLN B 1 177 ? 58.401 68.205 56.196 1.00 11.79 158 GLN B O 1
ATOM 6188 N N . LEU B 1 178 ? 60.156 66.842 55.864 1.00 11.66 159 LEU B N 1
ATOM 6189 C CA . LEU B 1 178 ? 59.882 66.082 57.089 1.00 14.43 159 LEU B CA 1
ATOM 6190 C C . LEU B 1 178 ? 60.101 66.971 58.311 1.00 12.66 159 LEU B C 1
ATOM 6191 O O . LEU B 1 178 ? 59.306 66.916 59.278 1.00 13.52 159 LEU B O 1
ATOM 6207 N N . LYS B 1 179 ? 61.142 67.809 58.300 1.00 12.33 160 LYS B N 1
ATOM 6208 C CA . LYS B 1 179 ? 61.325 68.774 59.383 1.00 12.68 160 LYS B CA 1
ATOM 6209 C C . LYS B 1 179 ? 60.163 69.773 59.460 1.00 11.47 160 LYS B C 1
ATOM 6210 O O . LYS B 1 179 ? 59.651 70.096 60.551 1.00 12.43 160 LYS B O 1
ATOM 6229 N N . ASN B 1 180 ? 59.759 70.269 58.308 1.00 10.48 161 ASN B N 1
ATOM 6230 C CA . ASN B 1 180 ? 58.647 71.214 58.272 1.00 10.78 161 ASN B CA 1
ATOM 6231 C C . ASN B 1 180 ? 57.351 70.583 58.797 1.00 10.05 161 ASN B C 1
ATOM 6232 O O . ASN B 1 180 ? 56.636 71.212 59.603 1.00 11.04 161 ASN B O 1
ATOM 6243 N N . LEU B 1 181 ? 57.082 69.342 58.408 1.00 10.73 162 LEU B N 1
ATOM 6244 C CA . LEU B 1 181 ? 55.842 68.653 58.874 1.00 11.59 162 LEU B CA 1
ATOM 6245 C C . LEU B 1 181 ? 55.837 68.528 60.399 1.00 11.05 162 LEU B C 1
ATOM 6246 O O . LEU B 1 181 ? 54.776 68.655 61.042 1.00 12.84 162 LEU B O 1
ATOM 6262 N N . GLN B 1 182 ? 57.003 68.342 61.007 1.00 11.58 163 GLN B N 1
ATOM 6263 C CA . GLN B 1 182 ? 57.095 68.146 62.440 1.00 11.05 163 GLN B CA 1
ATOM 6264 C C . GLN B 1 182 ? 56.800 69.383 63.244 1.00 11.64 163 GLN B C 1
ATOM 6265 O O . GLN B 1 182 ? 56.703 69.305 64.479 1.00 15.37 163 GLN B O 1
ATOM 6279 N N . THR B 1 183 ? 56.665 70.545 62.593 1.00 11.19 164 THR B N 1
ATOM 6280 C CA . THR B 1 183 ? 56.232 71.748 63.302 1.00 12.04 164 THR B CA 1
ATOM 6281 C C . THR B 1 183 ? 54.710 71.932 63.374 1.00 11.28 164 THR B C 1
ATOM 6282 O O . THR B 1 183 ? 54.238 72.825 64.080 1.00 13.01 164 THR B O 1
ATOM 6293 N N . TYR B 1 184 ? 53.943 71.086 62.681 1.00 11.99 165 TYR B N 1
ATOM 6294 C CA . TYR B 1 184 ? 52.477 71.253 62.714 1.00 12.70 165 TYR B CA 1
ATOM 6295 C C . TYR B 1 184 ? 51.902 70.639 63.987 1.00 11.99 165 TYR B C 1
ATOM 6296 O O . TYR B 1 184 ? 52.305 69.529 64.377 1.00 13.40 165 TYR B O 1
ATOM 6314 N N . PRO B 1 185 ? 50.929 71.298 64.622 1.00 12.99 166 PRO B N 1
ATOM 6315 C CA . PRO B 1 185 ? 50.367 70.761 65.871 1.00 13.70 166 PRO B CA 1
ATOM 6316 C C . PRO B 1 185 ? 49.861 69.324 65.841 1.00 14.62 166 PRO B C 1
ATOM 6317 O O . PRO B 1 185 ? 50.190 68.534 66.734 1.00 15.46 166 PRO B O 1
ATOM 6328 N N . ALA B 1 186 ? 49.076 68.979 64.828 1.00 13.78 167 ALA B N 1
ATOM 6329 C CA . ALA B 1 186 ? 48.518 67.617 64.792 1.00 15.90 167 ALA B CA 1
ATOM 6330 C C . ALA B 1 186 ? 49.618 66.587 64.652 1.00 15.86 167 ALA B C 1
ATOM 6331 O O . ALA B 1 186 ? 49.567 65.505 65.233 1.00 17.15 167 ALA B O 1
ATOM 6338 N N . ILE B 1 187 ? 50.635 66.901 63.867 1.00 13.58 168 ILE B N 1
ATOM 6339 C CA . ILE B 1 187 ? 51.712 65.978 63.647 1.00 13.87 168 ILE B CA 1
ATOM 6340 C C . ILE B 1 187 ? 52.535 65.833 64.895 1.00 13.84 168 ILE B C 1
ATOM 6341 O O . ILE B 1 187 ? 52.836 64.715 65.325 1.00 14.46 168 ILE B O 1
ATOM 6357 N N . HIS B 1 188 ? 52.928 66.957 65.505 1.00 13.58 169 HIS B N 1
ATOM 6358 C CA . HIS B 1 188 ? 53.722 66.919 66.720 1.00 15.11 169 HIS B CA 1
ATOM 6359 C C . HIS B 1 188 ? 53.024 66.108 67.807 1.00 14.20 169 HIS B C 1
ATOM 6360 O O . HIS B 1 188 ? 53.625 65.264 68.467 1.00 16.47 169 HIS B O 1
ATOM 6374 N N . SER B 1 189 ? 51.731 66.346 67.962 1.00 14.67 170 SER B N 1
ATOM 6375 C CA . SER B 1 189 ? 50.994 65.659 69.003 1.00 16.79 170 SER B CA 1
ATOM 6376 C C . SER B 1 189 ? 50.838 64.152 68.750 1.00 15.62 170 SER B C 1
ATOM 6377 O O . SER B 1 189 ? 51.014 63.353 69.681 1.00 16.57 170 SER B O 1
ATOM 6385 N N . ARG B 1 190 ? 50.538 63.787 67.518 1.00 14.53 171 ARG B N 1
ATOM 6386 C CA . ARG B 1 190 ? 50.294 62.388 67.182 1.00 14.48 171 ARG B CA 1
ATOM 6387 C C . ARG B 1 190 ? 51.569 61.574 67.075 1.00 13.80 171 ARG B C 1
ATOM 6388 O O . ARG B 1 190 ? 51.549 60.371 67.347 1.00 15.64 171 ARG B O 1
ATOM 6409 N N . LEU B 1 191 ? 52.696 62.209 66.733 1.00 16.53 172 LEU B N 1
ATOM 6410 C CA . LEU B 1 191 ? 53.974 61.506 66.826 1.00 15.93 172 LEU B CA 1
ATOM 6411 C C . LEU B 1 191 ? 54.251 61.091 68.255 1.00 19.73 172 LEU B C 1
ATOM 6412 O O . LEU B 1 191 ? 54.679 59.961 68.502 1.00 22.16 172 LEU B O 1
ATOM 6428 N N . HIS B 1 192 ? 53.935 61.956 69.201 1.00 17.76 173 HIS B N 1
ATOM 6429 C CA . HIS B 1 192 ? 54.115 61.648 70.606 1.00 21.23 173 HIS B CA 1
ATOM 6430 C C . HIS B 1 192 ? 53.117 60.604 71.070 1.00 19.37 173 HIS B C 1
ATOM 6431 O O . HIS B 1 192 ? 53.470 59.685 71.799 1.00 21.22 173 HIS B O 1
ATOM 6445 N N . ARG B 1 193 ? 51.869 60.732 70.625 1.00 18.34 174 ARG B N 1
ATOM 6446 C CA . ARG B 1 193 ? 50.800 59.851 71.104 1.00 18.02 174 ARG B CA 1
ATOM 6447 C C . ARG B 1 193 ? 50.946 58.411 70.616 1.00 18.75 174 ARG B C 1
ATOM 6448 O O . ARG B 1 193 ? 50.586 57.461 71.319 1.00 20.91 174 ARG B O 1
ATOM 6469 N N . GLY B 1 194 ? 51.418 58.268 69.383 1.00 18.24 175 GLY B N 1
ATOM 6470 C CA . GLY B 1 194 ? 51.656 56.963 68.817 1.00 19.54 175 GLY B CA 1
ATOM 6471 C C . GLY B 1 194 ? 50.786 56.569 67.640 1.00 20.53 175 GLY B C 1
ATOM 6472 O O . GLY B 1 194 ? 50.905 55.444 67.137 1.00 21.98 175 GLY B O 1
ATOM 6476 N N . ASP B 1 195 ? 49.961 57.490 67.142 1.00 17.05 176 ASP B N 1
ATOM 6477 C CA . ASP B 1 195 ? 49.090 57.189 66.004 1.00 18.13 176 ASP B CA 1
ATOM 6478 C C . ASP B 1 195 ? 49.514 57.860 64.700 1.00 18.63 176 ASP B C 1
ATOM 6479 O O . ASP B 1 195 ? 48.665 58.262 63.900 1.00 18.54 176 ASP B O 1
ATOM 6488 N N . LEU B 1 196 ? 50.809 58.034 64.477 1.00 15.07 177 LEU B N 1
ATOM 6489 C CA . LEU B 1 196 ? 51.253 58.620 63.231 1.00 13.56 177 LEU B CA 1
ATOM 6490 C C . LEU B 1 196 ? 52.657 58.177 62.888 1.00 14.18 177 LEU B C 1
ATOM 6491 O O . LEU B 1 196 ? 53.519 58.109 63.780 1.00 16.24 177 LEU B O 1
ATOM 6507 N N . SER B 1 197 ? 52.911 57.914 61.614 1.00 14.80 178 SER B N 1
ATOM 6508 C CA . SER B 1 197 ? 54.218 57.685 61.080 1.00 13.39 178 SER B CA 1
ATOM 6509 C C . SER B 1 197 ? 54.460 58.494 59.828 1.00 14.40 178 SER B C 1
ATOM 6510 O O . SER B 1 197 ? 53.538 58.734 59.047 1.00 14.79 178 SER B O 1
ATOM 6518 N N . LEU B 1 198 ? 55.716 58.901 59.643 1.00 13.85 179 LEU B N 1
ATOM 6519 C CA . LEU B 1 198 ? 56.154 59.703 58.480 1.00 13.08 179 LEU B CA 1
ATOM 6520 C C . LEU B 1 198 ? 57.124 58.907 57.647 1.00 12.87 179 LEU B C 1
ATOM 6521 O O . LEU B 1 198 ? 57.970 58.189 58.173 1.00 14.54 179 LEU B O 1
ATOM 6537 N N . HIS B 1 199 ? 57.044 59.089 56.340 1.00 13.12 180 HIS B N 1
ATOM 6538 C CA . HIS B 1 199 ? 57.863 58.414 55.359 1.00 12.15 180 HIS B CA 1
ATOM 6539 C C . HIS B 1 199 ? 58.314 59.398 54.316 1.00 11.19 180 HIS B C 1
ATOM 6540 O O . HIS B 1 199 ? 57.626 60.376 54.026 1.00 12.67 180 HIS B O 1
ATOM 6555 N N . GLY B 1 200 ? 59.503 59.143 53.739 1.00 12.76 181 GLY B N 1
ATOM 6556 C CA . GLY B 1 200 ? 60.088 60.017 52.724 1.00 12.15 181 GLY B CA 1
ATOM 6557 C C . GLY B 1 200 ? 60.540 59.114 51.576 1.00 13.52 181 GLY B C 1
ATOM 6558 O O . GLY B 1 200 ? 61.397 58.225 51.768 1.00 14.27 181 GLY B O 1
ATOM 6562 N N . TRP B 1 201 ? 59.945 59.293 50.393 1.00 13.23 182 TRP B N 1
ATOM 6563 C CA . TRP B 1 201 ? 60.175 58.424 49.243 1.00 13.61 182 TRP B CA 1
ATOM 6564 C C . TRP B 1 201 ? 60.741 59.227 48.079 1.00 12.86 182 TRP B C 1
ATOM 6565 O O . TRP B 1 201 ? 60.334 60.356 47.873 1.00 14.62 182 TRP B O 1
ATOM 6586 N N . ILE B 1 202 ? 61.648 58.648 47.305 1.00 13.93 183 ILE B N 1
ATOM 6587 C CA . ILE B 1 202 ? 62.156 59.233 46.071 1.00 14.49 183 ILE B CA 1
ATOM 6588 C C . ILE B 1 202 ? 61.743 58.338 44.931 1.00 13.28 183 ILE B C 1
ATOM 6589 O O . ILE B 1 202 ? 62.120 57.170 44.889 1.00 15.06 183 ILE B O 1
ATOM 6605 N N . TYR B 1 203 ? 60.970 58.854 43.988 1.00 13.54 184 TYR B N 1
ATOM 6606 C CA . TYR B 1 203 ? 60.568 58.102 42.794 1.00 13.90 184 TYR B CA 1
ATOM 6607 C C . TYR B 1 203 ? 61.493 58.433 41.649 1.00 14.19 184 TYR B C 1
ATOM 6608 O O . TYR B 1 203 ? 61.609 59.583 41.214 1.00 15.11 184 TYR B O 1
ATOM 6626 N N . ARG B 1 204 ? 62.199 57.428 41.176 1.00 15.18 185 ARG B N 1
ATOM 6627 C CA . ARG B 1 204 ? 63.104 57.554 40.046 1.00 16.33 185 ARG B CA 1
ATOM 6628 C C . ARG B 1 204 ? 62.351 57.230 38.775 1.00 16.65 185 ARG B C 1
ATOM 6629 O O . ARG B 1 204 ? 62.123 56.056 38.443 1.00 17.96 185 ARG B O 1
ATOM 6650 N N . ILE B 1 205 ? 61.981 58.248 38.027 1.00 18.48 186 ILE B N 1
ATOM 6651 C CA . ILE B 1 205 ? 61.101 58.098 36.877 1.00 18.74 186 ILE B CA 1
ATOM 6652 C C . ILE B 1 205 ? 61.644 57.160 35.807 1.00 18.30 186 ILE B C 1
ATOM 6653 O O . ILE B 1 205 ? 60.937 56.305 35.268 1.00 21.15 186 ILE B O 1
ATOM 6669 N N . GLU B 1 206 ? 62.928 57.285 35.506 1.00 21.27 187 GLU B N 1
ATOM 6670 C CA . GLU B 1 206 ? 63.544 56.515 34.469 1.00 21.86 187 GLU B CA 1
ATOM 6671 C C . GLU B 1 206 ? 63.609 55.022 34.773 1.00 22.68 187 GLU B C 1
ATOM 6672 O O . GLU B 1 206 ? 63.673 54.217 33.858 1.00 27.17 187 GLU B O 1
ATOM 6684 N N . GLU B 1 207 ? 63.614 54.688 36.060 1.00 21.84 188 GLU B N 1
ATOM 6685 C CA . GLU B 1 207 ? 63.807 53.282 36.439 1.00 25.11 188 GLU B CA 1
ATOM 6686 C C . GLU B 1 207 ? 62.544 52.631 37.000 1.00 21.96 188 GLU B C 1
ATOM 6687 O O . GLU B 1 207 ? 62.517 51.408 37.204 1.00 25.86 188 GLU B O 1
ATOM 6699 N N . GLY B 1 208 ? 61.513 53.429 37.246 1.00 19.96 189 GLY B N 1
ATOM 6700 C CA . GLY B 1 208 ? 60.269 52.933 37.818 1.00 22.01 189 GLY B CA 1
ATOM 6701 C C . GLY B 1 208 ? 60.469 52.373 39.208 1.00 22.50 189 GLY B C 1
ATOM 6702 O O . GLY B 1 208 ? 59.862 51.378 39.580 1.00 23.86 189 GLY B O 1
ATOM 6706 N N . GLU B 1 209 ? 61.398 52.949 39.956 1.00 19.97 190 GLU B N 1
ATOM 6707 C CA . GLU B 1 209 ? 61.665 52.472 41.298 1.00 20.53 190 GLU B CA 1
ATOM 6708 C C . GLU B 1 209 ? 61.583 53.573 42.306 1.00 18.15 190 GLU B C 1
ATOM 6709 O O . GLU B 1 209 ? 61.696 54.769 41.977 1.00 17.88 190 GLU B O 1
ATOM 6721 N N . VAL B 1 210 ? 61.329 53.180 43.553 1.00 17.82 191 VAL B N 1
ATOM 6722 C CA . VAL B 1 210 ? 61.245 54.075 44.681 1.00 17.09 191 VAL B CA 1
ATOM 6723 C C . VAL B 1 210 ? 62.258 53.659 45.741 1.00 16.06 191 VAL B C 1
ATOM 6724 O O . VAL B 1 210 ? 62.474 52.498 46.011 1.00 20.28 191 VAL B O 1
ATOM 6737 N N . LEU B 1 211 ? 62.893 54.674 46.340 1.00 17.07 192 LEU B N 1
ATOM 6738 C CA . LEU B 1 211 ? 63.751 54.473 47.519 1.00 17.79 192 LEU B CA 1
ATOM 6739 C C . LEU B 1 211 ? 63.103 55.204 48.677 1.00 16.50 192 LEU B C 1
ATOM 6740 O O . LEU B 1 211 ? 62.454 56.240 48.492 1.00 17.63 192 LEU B O 1
ATOM 6756 N N . ALA B 1 212 ? 63.227 54.661 49.872 1.00 14.82 193 ALA B N 1
ATOM 6757 C CA . ALA B 1 212 ? 62.648 55.210 51.058 1.00 14.45 193 ALA B CA 1
ATOM 6758 C C . ALA B 1 212 ? 63.697 55.581 52.083 1.00 14.95 193 ALA B C 1
ATOM 6759 O O . ALA B 1 212 ? 64.655 54.860 52.270 1.00 15.45 193 ALA B O 1
ATOM 6766 N N . TYR B 1 213 ? 63.458 56.692 52.783 1.00 13.58 194 TYR B N 1
ATOM 6767 C CA . TYR B 1 213 ? 64.381 57.088 53.825 1.00 13.40 194 TYR B CA 1
ATOM 6768 C C . TYR B 1 213 ? 64.147 56.295 55.083 1.00 15.27 194 TYR B C 1
ATOM 6769 O O . TYR B 1 213 ? 63.046 56.372 55.645 1.00 14.95 194 TYR B O 1
ATOM 6787 N N . ASP B 1 214 ? 65.173 55.609 55.542 1.00 15.37 195 ASP B N 1
ATOM 6788 C CA . ASP B 1 214 ? 65.166 54.872 56.800 1.00 16.35 195 ASP B CA 1
ATOM 6789 C C . ASP B 1 214 ? 65.844 55.799 57.807 1.00 14.52 195 ASP B C 1
ATOM 6790 O O . ASP B 1 214 ? 67.045 55.968 57.768 1.00 16.56 195 ASP B O 1
ATOM 6799 N N . GLY B 1 215 ? 65.031 56.396 58.683 1.00 15.07 196 GLY B N 1
ATOM 6800 C CA . GLY B 1 215 ? 65.569 57.329 59.646 1.00 16.28 196 GLY B CA 1
ATOM 6801 C C . GLY B 1 215 ? 66.513 56.704 60.670 1.00 15.66 196 GLY B C 1
ATOM 6802 O O . GLY B 1 215 ? 67.366 57.396 61.232 1.00 17.88 196 GLY B O 1
ATOM 6806 N N . VAL B 1 216 ? 66.440 55.396 60.895 1.00 16.45 197 VAL B N 1
ATOM 6807 C CA . VAL B 1 216 ? 67.388 54.739 61.796 1.00 17.24 197 VAL B CA 1
ATOM 6808 C C . VAL B 1 216 ? 68.745 54.661 61.118 1.00 18.92 197 VAL B C 1
ATOM 6809 O O . VAL B 1 216 ? 69.773 54.944 61.721 1.00 21.05 197 VAL B O 1
ATOM 6822 N N . LEU B 1 217 ? 68.724 54.269 59.857 1.00 19.12 198 LEU B N 1
ATOM 6823 C CA . LEU B 1 217 ? 69.951 54.120 59.066 1.00 19.68 198 LEU B CA 1
ATOM 6824 C C . LEU B 1 217 ? 70.499 55.467 58.576 1.00 19.13 198 LEU B C 1
ATOM 6825 O O . LEU B 1 217 ? 71.690 55.584 58.308 1.00 20.15 198 LEU B O 1
ATOM 6841 N N . HIS B 1 218 ? 69.653 56.483 58.538 1.00 17.95 199 HIS B N 1
ATOM 6842 C CA . HIS B 1 218 ? 69.985 57.764 57.919 1.00 17.58 199 HIS B CA 1
ATOM 6843 C C . HIS B 1 218 ? 70.318 57.614 56.447 1.00 17.40 199 HIS B C 1
ATOM 6844 O O . HIS B 1 218 ? 71.196 58.322 55.948 1.00 18.00 199 HIS B O 1
ATOM 6858 N N . ASP B 1 219 ? 69.634 56.730 55.745 1.00 16.89 200 ASP B N 1
ATOM 6859 C CA . ASP B 1 219 ? 69.897 56.573 54.308 1.00 17.03 200 ASP B CA 1
ATOM 6860 C C . ASP B 1 219 ? 68.670 56.088 53.587 1.00 16.29 200 ASP B C 1
ATOM 6861 O O . ASP B 1 219 ? 67.724 55.561 54.188 1.00 15.84 200 ASP B O 1
ATOM 6870 N N . PHE B 1 220 ? 68.681 56.248 52.261 1.00 16.41 201 PHE B N 1
ATOM 6871 C CA . PHE B 1 220 ? 67.630 55.768 51.380 1.00 16.15 201 PHE B CA 1
ATOM 6872 C C . PHE B 1 220 ? 67.880 54.329 50.972 1.00 17.14 201 PHE B C 1
ATOM 6873 O O . PHE B 1 220 ? 68.981 53.978 50.529 1.00 18.66 201 PHE B O 1
ATOM 6890 N N . VAL B 1 221 ? 66.853 53.505 51.151 1.00 17.00 202 VAL B N 1
ATOM 6891 C CA . VAL B 1 221 ? 66.939 52.040 50.950 1.00 18.23 202 VAL B CA 1
ATOM 6892 C C . VAL B 1 221 ? 65.647 51.574 50.280 1.00 18.32 202 VAL B C 1
ATOM 6893 O O . VAL B 1 221 ? 64.756 52.373 49.981 1.00 17.52 202 VAL B O 1
ATOM 6906 N N . ALA B 1 222 ? 65.499 50.276 50.066 1.00 19.62 203 ALA B N 1
ATOM 6907 C CA . ALA B 1 222 ? 64.283 49.774 49.528 1.00 20.08 203 ALA B CA 1
ATOM 6908 C C . ALA B 1 222 ? 63.111 50.031 50.482 1.00 20.29 203 ALA B C 1
ATOM 6909 O O . ALA B 1 222 ? 63.249 49.845 51.694 1.00 21.48 203 ALA B O 1
ATOM 6916 N N . PRO B 1 223 ? 61.958 50.426 49.941 1.00 19.15 204 PRO B N 1
ATOM 6917 C CA . PRO B 1 223 ? 60.816 50.621 50.839 1.00 20.70 204 PRO B CA 1
ATOM 6918 C C . PRO B 1 223 ? 60.444 49.357 51.583 1.00 23.62 204 PRO B C 1
ATOM 6919 O O . PRO B 1 223 ? 60.539 48.254 51.027 1.00 22.28 204 PRO B O 1
ATOM 6930 N N . GLN B 1 224 ? 60.073 49.517 52.854 1.00 19.74 205 GLN B N 1
ATOM 6931 C CA . GLN B 1 224 ? 59.724 48.417 53.734 1.00 21.97 205 GLN B CA 1
ATOM 6932 C C . GLN B 1 224 ? 58.680 48.866 54.730 1.00 21.20 205 GLN B C 1
ATOM 6933 O O . GLN B 1 224 ? 58.841 49.943 55.306 1.00 21.34 205 GLN B O 1
ATOM 6947 N N . SER B 1 225 ? 57.678 48.045 55.004 1.00 23.82 206 SER B N 1
ATOM 6948 C CA . SER B 1 225 ? 56.659 48.463 55.965 1.00 28.41 206 SER B CA 1
ATOM 6949 C C . SER B 1 225 ? 57.208 48.652 57.384 1.00 26.24 206 SER B C 1
ATOM 6950 O O . SER B 1 225 ? 56.629 49.423 58.132 1.00 29.51 206 SER B O 1
ATOM 6958 N N . ARG B 1 226 ? 58.365 48.043 57.724 1.00 24.00 207 ARG B N 1
ATOM 6959 C CA . ARG B 1 226 ? 58.960 48.202 59.057 1.00 24.27 207 ARG B CA 1
ATOM 6960 C C . ARG B 1 226 ? 59.696 49.519 59.289 1.00 24.78 207 ARG B C 1
ATOM 6961 O O . ARG B 1 226 ? 60.060 49.811 60.417 1.00 34.67 207 ARG B O 1
ATOM 6982 N N . ILE B 1 227 ? 59.982 50.274 58.244 1.00 20.23 208 ILE B N 1
ATOM 6983 C CA . ILE B 1 227 ? 60.815 51.446 58.423 1.00 18.89 208 ILE B CA 1
ATOM 6984 C C . ILE B 1 227 ? 59.979 52.703 58.313 1.00 18.14 208 ILE B C 1
ATOM 6985 O O . ILE B 1 227 ? 58.856 52.729 57.787 1.00 20.25 208 ILE B O 1
ATOM 7001 N N . ASN B 1 228 ? 60.535 53.769 58.849 1.00 17.51 209 ASN B N 1
ATOM 7002 C CA . ASN B 1 228 ? 59.962 55.102 58.663 1.00 16.96 209 ASN B CA 1
ATOM 7003 C C . ASN B 1 228 ? 61.083 56.119 58.669 1.00 16.13 209 ASN B C 1
ATOM 7004 O O . ASN B 1 228 ? 62.245 55.773 58.922 1.00 16.09 209 ASN B O 1
ATOM 7015 N N . ALA B 1 229 ? 60.757 57.353 58.365 1.00 15.79 210 ALA B N 1
ATOM 7016 C CA . ALA B 1 229 ? 61.726 58.353 58.090 1.00 15.23 210 ALA B CA 1
ATOM 7017 C C . ALA B 1 229 ? 62.234 59.132 59.298 1.00 15.78 210 ALA B C 1
ATOM 7018 O O . ALA B 1 229 ? 63.122 59.957 59.117 1.00 16.88 210 ALA B O 1
ATOM 7025 N N . LEU B 1 230 ? 61.711 58.889 60.485 1.00 17.59 211 LEU B N 1
ATOM 7026 C CA . LEU B 1 230 ? 62.162 59.705 61.617 1.00 18.04 211 LEU B CA 1
ATOM 7027 C C . LEU B 1 230 ? 63.491 59.213 62.190 1.00 17.91 211 LEU B C 1
ATOM 7028 O O . LEU B 1 230 ? 63.692 58.017 62.391 1.00 21.12 211 LEU B O 1
ATOM 7044 N N . GLU B 1 231 ? 64.396 60.145 62.421 1.00 18.66 212 GLU B N 1
ATOM 7045 C CA . GLU B 1 231 ? 65.705 59.862 63.012 1.00 19.87 212 GLU B CA 1
ATOM 7046 C C . GLU B 1 231 ? 65.571 59.847 64.516 1.00 23.57 212 GLU B C 1
ATOM 7047 O O . GLU B 1 231 ? 65.123 60.836 65.111 1.00 22.45 212 GLU B O 1
ATOM 7059 N N . PRO B 1 232 ? 65.950 58.747 65.151 1.00 21.57 213 PRO B N 1
ATOM 7060 C CA . PRO B 1 232 ? 65.747 58.613 66.595 1.00 23.52 213 PRO B CA 1
ATOM 7061 C C . PRO B 1 232 ? 66.428 59.674 67.428 1.00 24.94 213 PRO B C 1
ATOM 7062 O O . PRO B 1 232 ? 65.928 60.014 68.497 1.00 30.43 213 PRO B O 1
ATOM 7073 N N . GLU B 1 233 ? 67.587 60.132 66.983 1.00 27.13 214 GLU B N 1
ATOM 7074 C CA A GLU B 1 233 ? 68.369 61.038 67.815 0.42 35.25 214 GLU B CA 1
ATOM 7075 C CA B GLU B 1 233 ? 68.421 61.073 67.723 0.58 35.53 214 GLU B CA 1
ATOM 7076 C C . GLU B 1 233 ? 67.773 62.443 67.877 1.00 34.05 214 GLU B C 1
ATOM 7077 O O . GLU B 1 233 ? 68.141 63.213 68.762 1.00 41.98 214 GLU B O 1
ATOM 7100 N N . ASP B 1 234 ? 66.838 62.761 66.983 1.00 35.07 215 ASP B N 1
ATOM 7101 C CA . ASP B 1 234 ? 66.210 64.094 66.935 1.00 40.33 215 ASP B CA 1
ATOM 7102 C C . ASP B 1 234 ? 64.725 64.038 67.352 1.00 43.31 215 ASP B C 1
ATOM 7103 O O . ASP B 1 234 ? 63.913 64.904 67.006 1.00 40.53 215 ASP B O 1
ATOM 7112 N N . GLU B 1 235 ? 64.373 63.039 68.146 1.00 32.92 216 GLU B N 1
ATOM 7113 C CA . GLU B 1 235 ? 62.996 62.882 68.551 1.00 34.26 216 GLU B CA 1
ATOM 7114 C C . GLU B 1 235 ? 62.441 64.058 69.390 1.00 44.78 216 GLU B C 1
ATOM 7115 O O . GLU B 1 235 ? 61.277 64.452 69.200 1.00 37.35 216 GLU B O 1
ATOM 7127 N N . TYR B 1 236 ? 63.256 64.585 70.315 1.00 33.30 217 TYR B N 1
ATOM 7128 C CA . TYR B 1 236 ? 62.875 65.703 71.202 1.00 34.21 217 TYR B CA 1
ATOM 7129 C C . TYR B 1 236 ? 61.488 65.503 71.764 1.00 48.22 217 TYR B C 1
ATOM 7130 O O . TYR B 1 236 ? 60.538 66.237 71.453 1.00 40.76 217 TYR B O 1
ATOM 7148 N N . ALA B 1 237 ? 61.393 64.492 72.612 1.00 36.82 218 ALA B N 1
ATOM 7149 C CA . ALA B 1 237 ? 60.127 64.088 73.194 1.00 38.55 218 ALA B CA 1
ATOM 7150 C C . ALA B 1 237 ? 60.309 63.659 74.621 1.00 41.56 218 ALA B C 1
ATOM 7151 O O . ALA B 1 237 ? 61.362 63.165 74.995 1.00 44.06 218 ALA B O 1
ATOM 7158 N N . LEU B 1 238 ? 59.278 63.880 75.429 1.00 44.41 219 LEU B N 1
ATOM 7159 C CA . LEU B 1 238 ? 59.309 63.509 76.835 1.00 49.28 219 LEU B CA 1
ATOM 7160 C C . LEU B 1 238 ? 58.585 62.189 77.007 1.00 60.47 219 LEU B C 1
ATOM 7161 O O . LEU B 1 238 ? 57.536 61.969 76.408 1.00 55.76 219 LEU B O 1
ATOM 7177 N N . HIS B 1 239 ? 59.151 61.310 77.823 1.00 59.52 220 HIS B N 1
ATOM 7178 C CA . HIS B 1 239 ? 58.544 60.006 78.074 1.00 63.67 220 HIS B CA 1
ATOM 7179 C C . HIS B 1 239 ? 58.618 59.656 79.552 1.00 64.57 220 HIS B C 1
ATOM 7180 O O . HIS B 1 239 ? 59.689 59.327 80.059 1.00 75.14 220 HIS B O 1
ATOM 7194 N N . GLY C 1 17 ? 60.817 110.170 89.816 1.00 58.89 -2 GLY C N 1
ATOM 7195 C CA . GLY C 1 17 ? 60.276 108.772 89.854 1.00 44.93 -2 GLY C CA 1
ATOM 7196 C C . GLY C 1 17 ? 61.166 107.793 90.617 1.00 44.83 -2 GLY C C 1
ATOM 7197 O O . GLY C 1 17 ? 62.327 107.617 90.295 1.00 45.04 -2 GLY C O 1
ATOM 7201 N N . SER C 1 18 ? 60.628 107.152 91.643 1.00 45.60 -1 SER C N 1
ATOM 7202 C CA . SER C 1 18 ? 61.466 106.336 92.527 1.00 44.09 -1 SER C CA 1
ATOM 7203 C C . SER C 1 18 ? 62.070 105.085 91.834 1.00 41.24 -1 SER C C 1
ATOM 7204 O O . SER C 1 18 ? 63.225 104.709 92.066 1.00 40.38 -1 SER C O 1
ATOM 7212 N N . HIS C 1 19 ? 61.306 104.445 90.963 1.00 37.49 0 HIS C N 1
ATOM 7213 C CA . HIS C 1 19 ? 61.844 103.313 90.233 1.00 34.42 0 HIS C CA 1
ATOM 7214 C C . HIS C 1 19 ? 62.978 103.726 89.320 1.00 32.54 0 HIS C C 1
ATOM 7215 O O . HIS C 1 19 ? 64.009 103.069 89.291 1.00 31.81 0 HIS C O 1
ATOM 7229 N N . MET C 1 20 ? 62.792 104.816 88.590 1.00 32.23 1 MET C N 1
ATOM 7230 C CA . MET C 1 20 ? 63.841 105.304 87.688 1.00 31.06 1 MET C CA 1
ATOM 7231 C C . MET C 1 20 ? 65.021 105.856 88.490 1.00 33.49 1 MET C C 1
ATOM 7232 O O . MET C 1 20 ? 66.162 105.609 88.125 1.00 35.37 1 MET C O 1
ATOM 7246 N N . GLN C 1 21 ? 64.757 106.553 89.588 1.00 36.81 2 GLN C N 1
ATOM 7247 C CA . GLN C 1 21 ? 65.830 107.115 90.391 1.00 39.80 2 GLN C CA 1
ATOM 7248 C C . GLN C 1 21 ? 66.740 105.999 90.883 1.00 39.53 2 GLN C C 1
ATOM 7249 O O . GLN C 1 21 ? 67.953 106.117 90.904 1.00 40.54 2 GLN C O 1
ATOM 7263 N N . ARG C 1 22 ? 66.139 104.885 91.241 1.00 38.72 3 ARG C N 1
ATOM 7264 C CA . ARG C 1 22 ? 66.894 103.744 91.711 1.00 38.85 3 ARG C CA 1
ATOM 7265 C C . ARG C 1 22 ? 67.741 103.117 90.604 1.00 35.72 3 ARG C C 1
ATOM 7266 O O . ARG C 1 22 ? 68.855 102.639 90.843 1.00 36.41 3 ARG C O 1
ATOM 7287 N N . LEU C 1 23 ? 67.206 103.095 89.384 1.00 32.66 4 LEU C N 1
ATOM 7288 C CA . LEU C 1 23 ? 68.004 102.674 88.243 1.00 30.25 4 LEU C CA 1
ATOM 7289 C C . LEU C 1 23 ? 69.217 103.559 88.034 1.00 31.37 4 LEU C C 1
ATOM 7290 O O . LEU C 1 23 ? 70.292 103.055 87.746 1.00 31.03 4 LEU C O 1
ATOM 7306 N N . ILE C 1 24 ? 69.017 104.873 88.122 1.00 32.98 5 ILE C N 1
ATOM 7307 C CA . ILE C 1 24 ? 70.096 105.845 87.908 1.00 34.69 5 ILE C CA 1
ATOM 7308 C C . ILE C 1 24 ? 71.161 105.697 88.990 1.00 37.57 5 ILE C C 1
ATOM 7309 O O . ILE C 1 24 ? 72.360 105.751 88.724 1.00 38.12 5 ILE C O 1
ATOM 7325 N N . GLU C 1 25 ? 70.724 105.532 90.226 1.00 39.59 6 GLU C N 1
ATOM 7326 C CA . GLU C 1 25 ? 71.678 105.298 91.293 1.00 44.40 6 GLU C CA 1
ATOM 7327 C C . GLU C 1 25 ? 72.413 103.976 91.036 1.00 41.00 6 GLU C C 1
ATOM 7328 O O . GLU C 1 25 ? 73.594 103.835 91.325 1.00 43.17 6 GLU C O 1
ATOM 7340 N N . GLY C 1 26 ? 71.729 103.016 90.423 1.00 37.81 7 GLY C N 1
ATOM 7341 C CA . GLY C 1 26 ? 72.394 101.780 90.069 1.00 36.47 7 GLY C CA 1
ATOM 7342 C C . GLY C 1 26 ? 73.458 101.932 88.986 1.00 35.28 7 GLY C C 1
ATOM 7343 O O . GLY C 1 26 ? 74.497 101.285 89.043 1.00 36.06 7 GLY C O 1
ATOM 7347 N N . LEU C 1 27 ? 73.204 102.797 88.015 1.00 33.87 8 LEU C N 1
ATOM 7348 C CA . LEU C 1 27 ? 74.178 103.114 86.977 1.00 33.44 8 LEU C CA 1
ATOM 7349 C C . LEU C 1 27 ? 75.490 103.662 87.571 1.00 36.73 8 LEU C C 1
ATOM 7350 O O . LEU C 1 27 ? 76.600 103.249 87.187 1.00 37.12 8 LEU C O 1
ATOM 7366 N N . GLN C 1 28 ? 75.358 104.635 88.475 1.00 39.49 9 GLN C N 1
ATOM 7367 C CA . GLN C 1 28 ? 76.527 105.251 89.084 1.00 45.83 9 GLN C CA 1
ATOM 7368 C C . GLN C 1 28 ? 77.275 104.182 89.876 1.00 44.58 9 GLN C C 1
ATOM 7369 O O . GLN C 1 28 ? 78.501 104.134 89.907 1.00 50.93 9 GLN C O 1
ATOM 7383 N N . LYS C 1 29 ? 76.521 103.307 90.513 1.00 43.88 10 LYS C N 1
ATOM 7384 C CA . LYS C 1 29 ? 77.113 102.236 91.272 1.00 45.50 10 LYS C CA 1
ATOM 7385 C C . LYS C 1 29 ? 77.863 101.230 90.405 1.00 44.09 10 LYS C C 1
ATOM 7386 O O . LYS C 1 29 ? 78.919 100.722 90.783 1.00 47.93 10 LYS C O 1
ATOM 7405 N N . PHE C 1 30 ? 77.307 100.936 89.244 1.00 39.97 11 PHE C N 1
ATOM 7406 C CA . PHE C 1 30 ? 78.003 100.123 88.267 1.00 38.53 11 PHE C CA 1
ATOM 7407 C C . PHE C 1 30 ? 79.295 100.808 87.808 1.00 40.22 11 PHE C C 1
ATOM 7408 O O . PHE C 1 30 ? 80.333 100.151 87.731 1.00 41.48 11 PHE C O 1
ATOM 7425 N N . ARG C 1 31 ? 79.222 102.113 87.510 1.00 43.82 12 ARG C N 1
ATOM 7426 C CA . ARG C 1 31 ? 80.360 102.884 86.978 1.00 42.60 12 ARG C CA 1
ATOM 7427 C C . ARG C 1 31 ? 81.511 102.872 87.977 1.00 46.56 12 ARG C C 1
ATOM 7428 O O . ARG C 1 31 ? 82.649 102.480 87.689 1.00 49.93 12 ARG C O 1
ATOM 7449 N N . GLU C 1 32 ? 81.225 103.319 89.181 1.00 54.75 13 GLU C N 1
ATOM 7450 C CA . GLU C 1 32 ? 82.293 103.442 90.164 1.00 53.37 13 GLU C CA 1
ATOM 7451 C C . GLU C 1 32 ? 82.758 102.050 90.634 1.00 53.89 13 GLU C C 1
ATOM 7452 O O . GLU C 1 32 ? 83.873 101.893 91.154 1.00 58.08 13 GLU C O 1
ATOM 7464 N N . GLY C 1 33 ? 81.899 101.054 90.437 1.00 58.34 14 GLY C N 1
ATOM 7465 C CA . GLY C 1 33 ? 82.099 99.740 91.021 1.00 51.92 14 GLY C CA 1
ATOM 7466 C C . GLY C 1 33 ? 82.614 98.737 90.030 1.00 49.90 14 GLY C C 1
ATOM 7467 O O . GLY C 1 33 ? 83.800 98.703 89.719 1.00 58.31 14 GLY C O 1
ATOM 7471 N N . TYR C 1 34 ? 81.705 97.940 89.500 1.00 50.47 15 TYR C N 1
ATOM 7472 C CA . TYR C 1 34 ? 82.060 96.894 88.549 1.00 48.71 15 TYR C CA 1
ATOM 7473 C C . TYR C 1 34 ? 82.797 97.387 87.286 1.00 49.66 15 TYR C C 1
ATOM 7474 O O . TYR C 1 34 ? 83.780 96.770 86.854 1.00 51.40 15 TYR C O 1
ATOM 7492 N N . PHE C 1 35 ? 82.331 98.489 86.703 1.00 43.80 16 PHE C N 1
ATOM 7493 C CA . PHE C 1 35 ? 82.997 99.049 85.541 1.00 45.14 16 PHE C CA 1
ATOM 7494 C C . PHE C 1 35 ? 84.470 99.365 85.873 1.00 46.53 16 PHE C C 1
ATOM 7495 O O . PHE C 1 35 ? 85.376 98.905 85.172 1.00 47.94 16 PHE C O 1
ATOM 7512 N N . SER C 1 36 ? 84.701 100.121 86.950 1.00 49.16 17 SER C N 1
ATOM 7513 C CA . SER C 1 36 ? 86.060 100.572 87.320 1.00 53.37 17 SER C CA 1
ATOM 7514 C C . SER C 1 36 ? 86.992 99.409 87.611 1.00 55.44 17 SER C C 1
ATOM 7515 O O . SER C 1 36 ? 88.200 99.498 87.429 1.00 58.36 17 SER C O 1
ATOM 7523 N N . SER C 1 37 ? 86.408 98.321 88.079 1.00 53.92 18 SER C N 1
ATOM 7524 C CA . SER C 1 37 ? 87.136 97.103 88.358 1.00 55.77 18 SER C CA 1
ATOM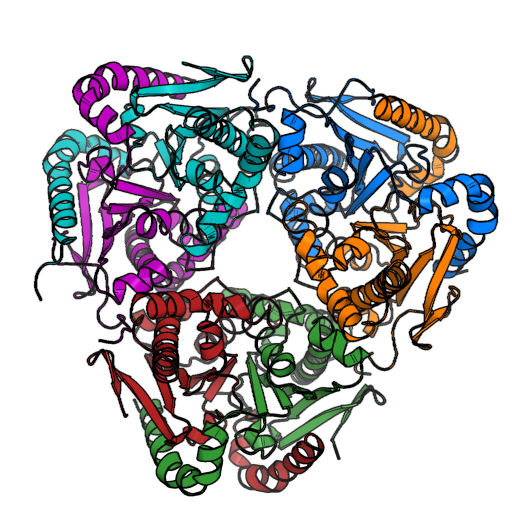 7525 C C . SER C 1 37 ? 87.334 96.230 87.134 1.00 56.48 18 SER C C 1
ATOM 7526 O O . SER C 1 37 ? 87.946 95.171 87.240 1.00 54.67 18 SER C O 1
ATOM 7534 N N . HIS C 1 38 ? 86.775 96.630 85.986 1.00 49.42 19 HIS C N 1
ATOM 7535 C CA . HIS C 1 38 ? 86.879 95.834 84.766 1.00 46.09 19 HIS C CA 1
ATOM 7536 C C . HIS C 1 38 ? 87.132 96.687 83.538 1.00 51.17 19 HIS C C 1
ATOM 7537 O O . HIS C 1 38 ? 86.586 96.410 82.478 1.00 43.89 19 HIS C O 1
ATOM 7551 N N . ARG C 1 39 ? 87.972 97.699 83.669 1.00 48.67 20 ARG C N 1
ATOM 7552 C CA . ARG C 1 39 ? 88.185 98.660 82.602 1.00 53.23 20 ARG C CA 1
ATOM 7553 C C . ARG C 1 39 ? 88.732 97.987 81.363 1.00 50.17 20 ARG C C 1
ATOM 7554 O O . ARG C 1 39 ? 88.345 98.311 80.230 1.00 45.71 20 ARG C O 1
ATOM 7575 N N . ASP C 1 40 ? 89.644 97.051 81.592 1.00 51.47 21 ASP C N 1
ATOM 7576 C CA . ASP C 1 40 ? 90.320 96.371 80.507 1.00 55.97 21 ASP C CA 1
ATOM 7577 C C . ASP C 1 40 ? 89.324 95.553 79.701 1.00 42.34 21 ASP C C 1
ATOM 7578 O O . ASP C 1 40 ? 89.371 95.530 78.477 1.00 43.67 21 ASP C O 1
ATOM 7587 N N . LEU C 1 41 ? 88.442 94.851 80.398 1.00 40.56 22 LEU C N 1
ATOM 7588 C CA . LEU C 1 41 ? 87.485 93.979 79.741 1.00 41.75 22 LEU C CA 1
ATOM 7589 C C . LEU C 1 41 ? 86.585 94.800 78.828 1.00 34.72 22 LEU C C 1
ATOM 7590 O O . LEU C 1 41 ? 86.334 94.438 77.684 1.00 33.85 22 LEU C O 1
ATOM 7606 N N . PHE C 1 42 ? 86.143 95.937 79.330 1.00 37.50 23 PHE C N 1
ATOM 7607 C CA . PHE C 1 42 ? 85.265 96.785 78.547 1.00 38.67 23 PHE C CA 1
ATOM 7608 C C . PHE C 1 42 ? 85.972 97.474 77.400 1.00 36.48 23 PHE C C 1
ATOM 7609 O O . PHE C 1 42 ? 85.366 97.653 76.347 1.00 35.83 23 PHE C O 1
ATOM 7626 N N . GLU C 1 43 ? 87.236 97.852 77.588 1.00 38.85 24 GLU C N 1
ATOM 7627 C CA . GLU C 1 43 ? 88.015 98.416 76.493 1.00 42.79 24 GLU C CA 1
ATOM 7628 C C . GLU C 1 43 ? 88.139 97.354 75.387 1.00 50.33 24 GLU C C 1
ATOM 7629 O O . GLU C 1 43 ? 87.931 97.612 74.212 1.00 40.51 24 GLU C O 1
ATOM 7641 N N . GLN C 1 44 ? 88.437 96.136 75.776 1.00 36.25 25 GLN C N 1
ATOM 7642 C CA . GLN C 1 44 ? 88.550 95.060 74.808 1.00 35.19 25 GLN C CA 1
ATOM 7643 C C . GLN C 1 44 ? 87.221 94.784 74.079 1.00 34.75 25 GLN C C 1
ATOM 7644 O O . GLN C 1 44 ? 87.172 94.649 72.844 1.00 33.47 25 GLN C O 1
ATOM 7658 N N . LEU C 1 45 ? 86.152 94.672 74.848 1.00 30.52 26 LEU C N 1
ATOM 7659 C CA . LEU C 1 45 ? 84.848 94.454 74.255 1.00 31.13 26 LEU C CA 1
ATOM 7660 C C . LEU C 1 45 ? 84.446 95.593 73.346 1.00 27.06 26 LEU C C 1
ATOM 7661 O O . LEU C 1 45 ? 83.617 95.367 72.473 1.00 25.68 26 LEU C O 1
ATOM 7677 N N . SER C 1 46 ? 85.008 96.788 73.540 1.00 32.14 27 SER C N 1
ATOM 7678 C CA . SER C 1 46 ? 84.684 97.950 72.699 1.00 36.85 27 SER C CA 1
ATOM 7679 C C . SER C 1 46 ? 85.079 97.709 71.253 1.00 40.42 27 SER C C 1
ATOM 7680 O O . SER C 1 46 ? 84.594 98.388 70.366 1.00 41.70 27 SER C O 1
ATOM 7688 N N . HIS C 1 47 ? 85.957 96.740 71.014 1.00 30.17 28 HIS C N 1
ATOM 7689 C CA . HIS C 1 47 ? 86.422 96.461 69.661 1.00 31.84 28 HIS C CA 1
ATOM 7690 C C . HIS C 1 47 ? 85.602 95.422 68.932 1.00 29.05 28 HIS C C 1
ATOM 7691 O O . HIS C 1 47 ? 85.737 95.271 67.717 1.00 32.86 28 HIS C O 1
ATOM 7705 N N . GLY C 1 48 ? 84.741 94.718 69.657 1.00 25.30 29 GLY C N 1
ATOM 7706 C CA . GLY C 1 48 ? 83.872 93.740 69.044 1.00 23.39 29 GLY C CA 1
ATOM 7707 C C . GLY C 1 48 ? 83.354 92.685 70.000 1.00 24.80 29 GLY C C 1
ATOM 7708 O O . GLY C 1 48 ? 83.978 92.405 71.018 1.00 29.35 29 GLY C O 1
ATOM 7712 N N . GLN C 1 49 ? 82.230 92.072 69.671 1.00 23.89 30 GLN C N 1
ATOM 7713 C CA . GLN C 1 49 ? 81.715 90.997 70.515 1.00 21.77 30 GLN C CA 1
ATOM 7714 C C . GLN C 1 49 ? 82.070 89.656 69.924 1.00 23.09 30 GLN C C 1
ATOM 7715 O O . GLN C 1 49 ? 82.057 89.486 68.704 1.00 24.30 30 GLN C O 1
ATOM 7729 N N . HIS C 1 50 ? 82.383 88.705 70.790 1.00 21.93 31 HIS C N 1
ATOM 7730 C CA . HIS C 1 50 ? 82.742 87.379 70.328 1.00 25.18 31 HIS C CA 1
ATOM 7731 C C . HIS C 1 50 ? 82.094 86.310 71.209 1.00 21.19 31 HIS C C 1
ATOM 7732 O O . HIS C 1 50 ? 82.783 85.422 71.715 1.00 24.99 31 HIS C O 1
ATOM 7746 N N . PRO C 1 51 ? 80.752 86.369 71.325 1.00 21.86 32 PRO C N 1
ATOM 7747 C CA . PRO C 1 51 ? 80.036 85.394 72.156 1.00 20.81 32 PRO C CA 1
ATOM 7748 C C . PRO C 1 51 ? 80.073 84.026 71.503 1.00 24.25 32 PRO C C 1
ATOM 7749 O O . PRO C 1 51 ? 80.182 83.929 70.289 1.00 23.49 32 PRO C O 1
ATOM 7760 N N . ARG C 1 52 ? 79.990 82.986 72.306 1.00 23.81 33 ARG C N 1
ATOM 7761 C CA A ARG C 1 52 ? 80.035 81.632 71.775 0.50 25.06 33 ARG C CA 1
ATOM 7762 C CA B ARG C 1 52 ? 80.037 81.634 71.777 0.50 23.93 33 ARG C CA 1
ATOM 7763 C C . ARG C 1 52 ? 78.726 80.887 72.020 1.00 22.74 33 ARG C C 1
ATOM 7764 O O . ARG C 1 52 ? 78.586 79.739 71.618 1.00 28.35 33 ARG C O 1
ATOM 7805 N N . ILE C 1 53 ? 77.778 81.534 72.675 1.00 20.04 34 ILE C N 1
ATOM 7806 C CA . ILE C 1 53 ? 76.482 80.928 73.002 1.00 21.45 34 ILE C CA 1
ATOM 7807 C C . ILE C 1 53 ? 75.329 81.847 72.603 1.00 19.59 34 ILE C C 1
ATOM 7808 O O . ILE C 1 53 ? 75.347 83.034 72.881 1.00 17.68 34 ILE C O 1
ATOM 7824 N N . LEU C 1 54 ? 74.315 81.299 71.916 1.00 16.19 35 LEU C N 1
ATOM 7825 C CA . LEU C 1 54 ? 73.039 81.931 71.698 1.00 15.21 35 LEU C CA 1
ATOM 7826 C C . LEU C 1 54 ? 72.068 81.400 72.761 1.00 14.94 35 LEU C C 1
ATOM 7827 O O . LEU C 1 54 ? 71.821 80.199 72.803 1.00 17.17 35 LEU C O 1
ATOM 7843 N N . PHE C 1 55 ? 71.576 82.281 73.619 1.00 14.71 36 PHE C N 1
ATOM 7844 C CA . PHE C 1 55 ? 70.770 81.915 74.750 1.00 14.38 36 PHE C CA 1
ATOM 7845 C C . PHE C 1 55 ? 69.394 82.531 74.551 1.00 16.19 36 PHE C C 1
ATOM 7846 O O . PHE C 1 55 ? 69.256 83.747 74.497 1.00 15.85 36 PHE C O 1
ATOM 7863 N N . ILE C 1 56 ? 68.386 81.678 74.382 1.00 14.40 37 ILE C N 1
ATOM 7864 C CA . ILE C 1 56 ? 67.004 82.107 74.168 1.00 14.51 37 ILE C CA 1
ATOM 7865 C C . ILE C 1 56 ? 66.257 81.837 75.439 1.00 15.15 37 ILE C C 1
ATOM 7866 O O . ILE C 1 56 ? 66.222 80.702 75.929 1.00 16.44 37 ILE C O 1
ATOM 7882 N N . CYS C 1 57 ? 65.712 82.883 76.044 1.00 14.47 38 CYS C N 1
ATOM 7883 C CA . CYS C 1 57 ? 64.982 82.714 77.305 1.00 16.21 38 CYS C CA 1
ATOM 7884 C C . CYS C 1 57 ? 63.779 83.634 77.427 1.00 15.45 38 CYS C C 1
ATOM 7885 O O . CYS C 1 57 ? 63.506 84.419 76.510 1.00 15.05 38 CYS C O 1
ATOM 7893 N N . CYS C 1 58 ? 63.033 83.519 78.518 1.00 15.54 39 CYS C N 1
ATOM 7894 C CA . CYS C 1 58 ? 61.844 84.302 78.648 1.00 14.15 39 CYS C CA 1
ATOM 7895 C C . CYS C 1 58 ? 62.156 85.697 79.140 1.00 14.87 39 CYS C C 1
ATOM 7896 O O . CYS C 1 58 ? 63.150 85.911 79.857 1.00 16.31 39 CYS C O 1
ATOM 7903 N N . SER C 1 59 ? 61.302 86.630 78.765 1.00 14.10 40 SER C N 1
ATOM 7904 C CA . SER C 1 59 ? 61.337 88.018 79.276 1.00 14.13 40 SER C CA 1
ATOM 7905 C C . SER C 1 59 ? 61.085 88.161 80.763 1.00 14.76 40 SER C C 1
ATOM 7906 O O . SER C 1 59 ? 61.409 89.183 81.343 1.00 15.65 40 SER C O 1
ATOM 7914 N N . ASP C 1 60 ? 60.514 87.119 81.369 1.00 15.11 41 ASP C N 1
ATOM 7915 C CA . ASP C 1 60 ? 60.205 87.059 82.818 1.00 15.85 41 ASP C CA 1
ATOM 7916 C C . ASP C 1 60 ? 61.310 87.700 83.647 1.00 17.20 41 ASP C C 1
ATOM 7917 O O . ASP C 1 60 ? 62.472 87.330 83.520 1.00 17.44 41 ASP C O 1
ATOM 7926 N N . SER C 1 61 ? 60.939 88.646 84.496 1.00 17.81 42 SER C N 1
ATOM 7927 C CA . SER C 1 61 ? 61.924 89.407 85.253 1.00 17.16 42 SER C CA 1
ATOM 7928 C C . SER C 1 61 ? 62.695 88.574 86.251 1.00 18.44 42 SER C C 1
ATOM 7929 O O . SER C 1 61 ? 63.706 89.054 86.775 1.00 20.08 42 SER C O 1
ATOM 7937 N N . ARG C 1 62 ? 62.219 87.367 86.537 1.00 18.45 43 ARG C N 1
ATOM 7938 C CA . ARG C 1 62 ? 62.865 86.514 87.510 1.00 21.85 43 ARG C CA 1
ATOM 7939 C C . ARG C 1 62 ? 64.007 85.722 86.907 1.00 22.75 43 ARG C C 1
ATOM 7940 O O . ARG C 1 62 ? 64.670 84.982 87.630 1.00 24.63 43 ARG C O 1
ATOM 7961 N N . VAL C 1 63 ? 64.204 85.836 85.594 1.00 20.47 44 VAL C N 1
ATOM 7962 C CA . VAL C 1 63 ? 65.217 85.084 84.872 1.00 19.70 44 VAL C CA 1
ATOM 7963 C C . VAL C 1 63 ? 66.354 86.014 84.504 1.00 21.49 44 VAL C C 1
ATOM 7964 O O . VAL C 1 63 ? 66.133 87.089 83.927 1.00 20.97 44 VAL C O 1
ATOM 7977 N N . ASP C 1 64 ? 67.577 85.640 84.880 1.00 22.98 45 ASP C N 1
ATOM 7978 C CA . ASP C 1 64 ? 68.773 86.433 84.499 1.00 24.13 45 ASP C CA 1
ATOM 7979 C C . ASP C 1 64 ? 69.823 85.442 83.991 1.00 20.20 45 ASP C C 1
ATOM 7980 O O . ASP C 1 64 ? 70.468 84.788 84.803 1.00 22.11 45 ASP C O 1
ATOM 7989 N N . PRO C 1 65 ? 70.006 85.317 82.663 1.00 20.64 46 PRO C N 1
ATOM 7990 C CA . PRO C 1 65 ? 70.878 84.263 82.109 1.00 20.51 46 PRO C CA 1
ATOM 7991 C C . PRO C 1 65 ? 72.327 84.406 82.495 1.00 20.65 46 PRO C C 1
ATOM 7992 O O . PRO C 1 65 ? 72.998 83.392 82.775 1.00 22.07 46 PRO C O 1
ATOM 8003 N N . ASN C 1 66 ? 72.814 85.644 82.562 1.00 20.34 47 ASN C N 1
ATOM 8004 C CA . ASN C 1 66 ? 74.183 85.843 82.979 1.00 20.77 47 ASN C CA 1
ATOM 8005 C C . ASN C 1 66 ? 74.391 85.480 84.433 1.00 22.26 47 ASN C C 1
ATOM 8006 O O . ASN C 1 66 ? 75.443 84.954 84.804 1.00 25.59 47 ASN C O 1
ATOM 8017 N N . LEU C 1 67 ? 73.403 85.782 85.276 1.00 21.91 48 LEU C N 1
ATOM 8018 C CA . LEU C 1 67 ? 73.500 85.486 86.694 1.00 24.21 48 LEU C CA 1
ATOM 8019 C C . LEU C 1 67 ? 73.512 83.995 86.948 1.00 22.42 48 LEU C C 1
ATOM 8020 O O . LEU C 1 67 ? 74.402 83.475 87.631 1.00 24.90 48 LEU C O 1
ATOM 8036 N N . ILE C 1 68 ? 72.535 83.304 86.381 1.00 21.67 49 ILE C N 1
ATOM 8037 C CA . ILE C 1 68 ? 72.383 81.895 86.713 1.00 26.02 49 ILE C CA 1
ATOM 8038 C C . ILE C 1 68 ? 73.506 81.034 86.146 1.00 24.10 49 ILE C C 1
ATOM 8039 O O . ILE C 1 68 ? 73.766 79.981 86.690 1.00 26.60 49 ILE C O 1
ATOM 8055 N N . THR C 1 69 ? 74.167 81.488 85.083 1.00 23.83 50 THR C N 1
ATOM 8056 C CA . THR C 1 69 ? 75.313 80.766 84.526 1.00 22.89 50 THR C CA 1
ATOM 8057 C C . THR C 1 69 ? 76.651 81.365 84.950 1.00 26.07 50 THR C C 1
ATOM 8058 O O . THR C 1 69 ? 77.700 80.891 84.530 1.00 25.99 50 THR C O 1
ATOM 8069 N N . GLN C 1 70 ? 76.605 82.409 85.767 1.00 24.11 51 GLN C N 1
ATOM 8070 C CA . GLN C 1 70 ? 77.801 83.112 86.222 1.00 25.18 51 GLN C CA 1
ATOM 8071 C C . GLN C 1 70 ? 78.717 83.485 85.069 1.00 25.51 51 GLN C C 1
ATOM 8072 O O . GLN C 1 70 ? 79.940 83.341 85.166 1.00 28.92 51 GLN C O 1
ATOM 8086 N N . SER C 1 71 ? 78.107 83.982 84.005 1.00 24.48 52 SER C N 1
ATOM 8087 C CA . SER C 1 71 ? 78.815 84.411 82.804 1.00 23.12 52 SER C CA 1
ATOM 8088 C C . SER C 1 71 ? 79.348 85.807 82.934 1.00 26.71 52 SER C C 1
ATOM 8089 O O . SER C 1 71 ? 78.820 86.608 83.708 1.00 33.41 52 SER C O 1
ATOM 8097 N N . GLU C 1 72 ? 80.409 86.073 82.165 1.00 30.57 53 GLU C N 1
ATOM 8098 C CA . GLU C 1 72 ? 81.013 87.396 82.049 1.00 33.42 53 GLU C CA 1
ATOM 8099 C C . GLU C 1 72 ? 80.339 88.134 80.897 1.00 27.16 53 GLU C C 1
ATOM 8100 O O . GLU C 1 72 ? 79.814 87.512 79.960 1.00 23.53 53 GLU C O 1
ATOM 8112 N N . VAL C 1 73 ? 80.328 89.459 80.951 1.00 27.68 54 VAL C N 1
ATOM 8113 C CA . VAL C 1 73 ? 79.836 90.248 79.836 1.00 24.15 54 VAL C CA 1
ATOM 8114 C C . VAL C 1 73 ? 80.614 89.824 78.601 1.00 22.59 54 VAL C C 1
ATOM 8115 O O . VAL C 1 73 ? 81.822 89.673 78.648 1.00 23.82 54 VAL C O 1
ATOM 8128 N N . GLY C 1 74 ? 79.902 89.634 77.490 1.00 21.19 55 GLY C N 1
ATOM 8129 C CA . GLY C 1 74 ? 80.487 89.225 76.227 1.00 21.51 55 GLY C CA 1
ATOM 8130 C C . GLY C 1 74 ? 80.286 87.748 75.916 1.00 21.76 55 GLY C C 1
ATOM 8131 O O . GLY C 1 74 ? 80.655 87.307 74.831 1.00 25.90 55 GLY C O 1
ATOM 8135 N N . ASP C 1 75 ? 79.793 86.962 76.874 1.00 20.23 56 ASP C N 1
ATOM 8136 C CA . ASP C 1 75 ? 79.674 85.514 76.687 1.00 21.74 56 ASP C CA 1
ATOM 8137 C C . ASP C 1 75 ? 78.390 85.072 75.991 1.00 20.73 56 ASP C C 1
ATOM 8138 O O . ASP C 1 75 ? 78.411 84.119 75.215 1.00 22.78 56 ASP C O 1
ATOM 8147 N N . LEU C 1 76 ? 77.271 85.704 76.331 1.00 18.23 57 LEU C N 1
ATOM 8148 C CA . LEU C 1 76 ? 75.954 85.239 75.892 1.00 16.67 57 LEU C CA 1
ATOM 8149 C C . LEU C 1 76 ? 75.276 86.266 75.002 1.00 15.89 57 LEU C C 1
ATOM 8150 O O . LEU C 1 76 ? 75.016 87.396 75.426 1.00 16.97 57 LEU C O 1
ATOM 8166 N N . PHE C 1 77 ? 74.961 85.864 73.781 1.00 15.48 58 PHE C N 1
ATOM 8167 C CA . PHE C 1 77 ? 74.094 86.647 72.891 1.00 15.81 58 PHE C CA 1
ATOM 8168 C C . PHE C 1 77 ? 72.672 86.192 73.175 1.00 14.94 58 PHE C C 1
ATOM 8169 O O . PHE C 1 77 ? 72.411 84.993 73.072 1.00 16.09 58 PHE C O 1
ATOM 8186 N N . VAL C 1 78 ? 71.778 87.106 73.554 1.00 15.24 59 VAL C N 1
ATOM 8187 C CA . VAL C 1 78 ? 70.532 86.716 74.227 1.00 13.73 59 VAL C CA 1
ATOM 8188 C C . VAL C 1 78 ? 69.304 87.197 73.467 1.00 15.45 59 VAL C C 1
ATOM 8189 O O . VAL C 1 78 ? 69.208 88.365 73.091 1.00 15.28 59 VAL C O 1
ATOM 8202 N N . ILE C 1 79 ? 68.372 86.285 73.206 1.00 13.38 60 ILE C N 1
ATOM 8203 C CA . ILE C 1 79 ? 67.040 86.598 72.700 1.00 14.00 60 ILE C CA 1
ATOM 8204 C C . ILE C 1 79 ? 66.085 86.422 73.867 1.00 13.37 60 ILE C C 1
ATOM 8205 O O . ILE C 1 79 ? 66.127 85.387 74.532 1.00 13.20 60 ILE C O 1
ATOM 8221 N N . ARG C 1 80 ? 65.228 87.405 74.153 1.00 12.96 61 ARG C N 1
ATOM 8222 C CA . ARG C 1 80 ? 64.217 87.261 75.200 1.00 12.43 61 ARG C CA 1
ATOM 8223 C C . ARG C 1 80 ? 62.851 87.723 74.704 1.00 12.54 61 ARG C C 1
ATOM 8224 O O . ARG C 1 80 ? 62.724 88.848 74.172 1.00 13.28 61 ARG C O 1
ATOM 8245 N N . ASN C 1 81 ? 61.844 86.859 74.879 1.00 12.50 62 ASN C N 1
ATOM 8246 C CA . ASN C 1 81 ? 60.465 87.158 74.546 1.00 13.24 62 ASN C CA 1
ATOM 8247 C C . ASN C 1 81 ? 59.573 86.416 75.532 1.00 13.97 62 ASN C C 1
ATOM 8248 O O . ASN C 1 81 ? 60.071 85.672 76.371 1.00 14.28 62 ASN C O 1
ATOM 8259 N N . ALA C 1 82 ? 58.267 86.641 75.499 1.00 13.84 63 ALA C N 1
ATOM 8260 C CA . ALA C 1 82 ? 57.362 85.972 76.427 1.00 15.34 63 ALA C CA 1
ATOM 8261 C C . ALA C 1 82 ? 57.194 84.500 76.071 1.00 14.60 63 ALA C C 1
ATOM 8262 O O . ALA C 1 82 ? 56.616 84.171 75.016 1.00 16.06 63 ALA C O 1
ATOM 8269 N N . GLY C 1 83 ? 57.709 83.590 76.892 1.00 14.87 64 GLY C N 1
ATOM 8270 C CA . GLY C 1 83 ? 57.606 82.168 76.638 1.00 15.15 64 GLY C CA 1
ATOM 8271 C C . GLY C 1 83 ? 58.806 81.550 75.954 1.00 13.69 64 GLY C C 1
ATOM 8272 O O . GLY C 1 83 ? 58.748 80.341 75.640 1.00 15.31 64 GLY C O 1
ATOM 8276 N N . ASN C 1 84 ? 59.851 82.335 75.666 1.00 13.17 65 ASN C N 1
ATOM 8277 C CA . ASN C 1 84 ? 61.053 81.752 75.005 1.00 12.94 65 ASN C CA 1
ATOM 8278 C C . ASN C 1 84 ? 60.714 80.931 73.757 1.00 13.67 65 ASN C C 1
ATOM 8279 O O . ASN C 1 84 ? 61.154 79.807 73.621 1.00 14.53 65 ASN C O 1
ATOM 8290 N N . ILE C 1 85 ? 59.935 81.545 72.880 1.00 12.35 66 ILE C N 1
ATOM 8291 C CA . ILE C 1 85 ? 59.414 80.888 71.687 1.00 12.17 66 ILE C CA 1
ATOM 8292 C C . ILE C 1 85 ? 60.185 81.360 70.457 1.00 12.41 66 ILE C C 1
ATOM 8293 O O . ILE C 1 85 ? 60.499 82.550 70.283 1.00 13.49 66 ILE C O 1
ATOM 8309 N N . ILE C 1 86 ? 60.483 80.408 69.581 1.00 12.60 67 ILE C N 1
ATOM 8310 C CA . ILE C 1 86 ? 61.035 80.687 68.261 1.00 12.94 67 ILE C CA 1
ATOM 8311 C C . ILE C 1 86 ? 60.034 80.178 67.241 1.00 12.09 67 ILE C C 1
ATOM 8312 O O . ILE C 1 86 ? 59.861 78.957 67.116 1.00 13.16 67 ILE C O 1
ATOM 8328 N N . PRO C 1 87 ? 59.385 81.080 66.507 1.00 11.83 68 PRO C N 1
ATOM 8329 C CA . PRO C 1 87 ? 58.416 80.596 65.505 1.00 12.26 68 PRO C CA 1
ATOM 8330 C C . PRO C 1 87 ? 59.075 79.728 64.457 1.00 12.73 68 PRO C C 1
ATOM 8331 O O . PRO C 1 87 ? 60.255 79.886 64.169 1.00 13.45 68 PRO C O 1
ATOM 8342 N N . PRO C 1 88 ? 58.325 78.804 63.871 1.00 12.30 69 PRO C N 1
ATOM 8343 C CA . PRO C 1 88 ? 58.877 78.083 62.715 1.00 12.84 69 PRO C CA 1
ATOM 8344 C C . PRO C 1 88 ? 59.371 79.071 61.637 1.00 13.20 69 PRO C C 1
ATOM 8345 O O . PRO C 1 88 ? 58.825 80.178 61.501 1.00 13.13 69 PRO C O 1
ATOM 8356 N N . TYR C 1 89 ? 60.345 78.645 60.834 1.00 12.54 70 TYR C N 1
ATOM 8357 C CA . TYR C 1 89 ? 60.908 79.462 59.788 1.00 10.94 70 TYR C CA 1
ATOM 8358 C C . TYR C 1 89 ? 59.854 79.973 58.826 1.00 11.92 70 TYR C C 1
ATOM 8359 O O . TYR C 1 89 ? 59.085 79.172 58.261 1.00 12.32 70 TYR C O 1
ATOM 8377 N N . GLY C 1 90 ? 59.806 81.279 58.617 1.00 12.24 71 GLY C N 1
ATOM 8378 C CA . GLY C 1 90 ? 58.821 81.879 57.721 1.00 10.34 71 GLY C CA 1
ATOM 8379 C C . GLY C 1 90 ? 57.517 82.255 58.350 1.00 11.82 71 GLY C C 1
ATOM 8380 O O . GLY C 1 90 ? 56.683 82.938 57.720 1.00 14.22 71 GLY C O 1
ATOM 8384 N N . ALA C 1 91 ? 57.262 81.818 59.572 1.00 11.62 72 ALA C N 1
ATOM 8385 C CA . ALA C 1 91 ? 55.976 82.062 60.210 1.00 12.46 72 ALA C CA 1
ATOM 8386 C C . ALA C 1 91 ? 55.828 83.479 60.762 1.00 12.92 72 ALA C C 1
ATOM 8387 O O . ALA C 1 91 ? 54.710 83.933 60.938 1.00 13.71 72 ALA C O 1
ATOM 8394 N N . ALA C 1 92 ? 56.940 84.120 61.098 1.00 12.35 73 ALA C N 1
ATOM 8395 C CA . ALA C 1 92 ? 56.928 85.423 61.758 1.00 11.51 73 ALA C CA 1
ATOM 8396 C C . ALA C 1 92 ? 57.998 86.337 61.215 1.00 11.79 73 ALA C C 1
ATOM 8397 O O . ALA C 1 92 ? 59.011 85.914 60.636 1.00 14.92 73 ALA C O 1
ATOM 8404 N N . ASN C 1 93 ? 57.773 87.624 61.392 1.00 12.35 74 ASN C N 1
ATOM 8405 C CA . ASN C 1 93 ? 58.655 88.677 60.902 1.00 12.19 74 ASN C CA 1
ATOM 8406 C C . ASN C 1 93 ? 59.057 89.637 61.990 1.00 13.73 74 ASN C C 1
ATOM 8407 O O . ASN C 1 93 ? 59.359 90.795 61.727 1.00 16.43 74 ASN C O 1
ATOM 8418 N N . GLY C 1 94 ? 59.081 89.149 63.212 1.00 13.11 75 GLY C N 1
ATOM 8419 C CA . GLY C 1 94 ? 59.653 89.909 64.319 1.00 14.46 75 GLY C CA 1
ATOM 8420 C C . GLY C 1 94 ? 61.133 89.591 64.481 1.00 12.90 75 GLY C C 1
ATOM 8421 O O . GLY C 1 94 ? 61.829 89.225 63.529 1.00 14.91 75 GLY C O 1
ATOM 8425 N N . GLY C 1 95 ? 61.644 89.771 65.691 1.00 12.66 76 GLY C N 1
ATOM 8426 C CA . GLY C 1 95 ? 63.084 89.787 65.910 1.00 12.79 76 GLY C CA 1
ATOM 8427 C C . GLY C 1 95 ? 63.776 88.457 66.000 1.00 12.85 76 GLY C C 1
ATOM 8428 O O . GLY C 1 95 ? 64.996 88.368 65.816 1.00 13.16 76 GLY C O 1
ATOM 8432 N N . GLU C 1 96 ? 63.018 87.394 66.279 1.00 14.94 77 GLU C N 1
ATOM 8433 C CA . GLU C 1 96 ? 63.636 86.121 66.661 1.00 13.52 77 GLU C CA 1
ATOM 8434 C C . GLU C 1 96 ? 64.521 85.507 65.607 1.00 13.37 77 GLU C C 1
ATOM 8435 O O . GLU C 1 96 ? 65.691 85.238 65.856 1.00 14.28 77 GLU C O 1
ATOM 8447 N N . GLY C 1 97 ? 63.988 85.285 64.423 1.00 13.61 78 GLY C N 1
ATOM 8448 C CA . GLY C 1 97 ? 64.779 84.618 63.383 1.00 15.28 78 GLY C CA 1
ATOM 8449 C C . GLY C 1 97 ? 65.989 85.413 62.996 1.00 15.03 78 GLY C C 1
ATOM 8450 O O . GLY C 1 97 ? 67.063 84.866 62.817 1.00 14.73 78 GLY C O 1
ATOM 8454 N N . ALA C 1 98 ? 65.815 86.721 62.845 1.00 14.60 79 ALA C N 1
ATOM 8455 C CA . ALA C 1 98 ? 66.892 87.598 62.512 1.00 13.55 79 ALA C CA 1
ATOM 8456 C C . ALA C 1 98 ? 67.988 87.558 63.571 1.00 14.74 79 ALA C C 1
ATOM 8457 O O . ALA C 1 98 ? 69.190 87.539 63.220 1.00 13.76 79 ALA C O 1
ATOM 8464 N N . ALA C 1 99 ? 67.626 87.583 64.858 1.00 12.57 80 ALA C N 1
ATOM 8465 C CA . ALA C 1 99 ? 68.675 87.568 65.893 1.00 12.50 80 ALA C CA 1
ATOM 8466 C C . ALA C 1 99 ? 69.424 86.263 65.868 1.00 15.07 80 ALA C C 1
ATOM 8467 O O . ALA C 1 99 ? 70.650 86.234 66.042 1.00 14.39 80 ALA C O 1
ATOM 8474 N N . MET C 1 100 ? 68.717 85.169 65.664 1.00 12.58 81 MET C N 1
ATOM 8475 C CA A MET C 1 100 ? 69.367 83.875 65.580 0.65 12.13 81 MET C CA 1
ATOM 8476 C CA B MET C 1 100 ? 69.333 83.886 65.529 0.35 13.56 81 MET C CA 1
ATOM 8477 C C . MET C 1 100 ? 70.293 83.855 64.369 1.00 13.81 81 MET C C 1
ATOM 8478 O O . MET C 1 100 ? 71.438 83.382 64.472 1.00 14.14 81 MET C O 1
ATOM 8505 N N . GLU C 1 101 ? 69.844 84.363 63.226 1.00 14.04 82 GLU C N 1
ATOM 8506 C CA . GLU C 1 101 ? 70.664 84.368 62.014 1.00 14.23 82 GLU C CA 1
ATOM 8507 C C . GLU C 1 101 ? 71.923 85.188 62.217 1.00 15.68 82 GLU C C 1
ATOM 8508 O O . GLU C 1 101 ? 73.025 84.764 61.817 1.00 15.48 82 GLU C O 1
ATOM 8520 N N . TYR C 1 102 ? 71.791 86.353 62.838 1.00 14.21 83 TYR C N 1
ATOM 8521 C CA . TYR C 1 102 ? 72.965 87.163 63.131 1.00 14.75 83 TYR C CA 1
ATOM 8522 C C . TYR C 1 102 ? 73.960 86.376 64.001 1.00 15.39 83 TYR C C 1
ATOM 8523 O O . TYR C 1 102 ? 75.171 86.355 63.711 1.00 16.72 83 TYR C O 1
ATOM 8541 N N . ALA C 1 103 ? 73.461 85.742 65.069 1.00 14.10 84 ALA C N 1
ATOM 8542 C CA . ALA C 1 103 ? 74.295 84.935 65.973 1.00 15.38 84 ALA C CA 1
ATOM 8543 C C . ALA C 1 103 ? 75.052 83.849 65.241 1.00 16.75 84 ALA C C 1
ATOM 8544 O O . ALA C 1 103 ? 76.246 83.681 65.433 1.00 16.87 84 ALA C O 1
ATOM 8551 N N . LEU C 1 104 ? 74.372 83.125 64.364 1.00 15.77 85 LEU C N 1
ATOM 8552 C CA . LEU C 1 104 ? 74.999 81.970 63.724 1.00 16.72 85 LEU C CA 1
ATOM 8553 C C . LEU C 1 104 ? 75.876 82.354 62.559 1.00 18.26 85 LEU C C 1
ATOM 8554 O O . LEU C 1 104 ? 76.972 81.822 62.395 1.00 19.85 85 LEU C O 1
ATOM 8570 N N . VAL C 1 105 ? 75.407 83.281 61.730 1.00 17.78 86 VAL C N 1
ATOM 8571 C CA . VAL C 1 105 ? 76.058 83.589 60.485 1.00 17.61 86 VAL C CA 1
ATOM 8572 C C . VAL C 1 105 ? 77.117 84.678 60.670 1.00 20.10 86 VAL C C 1
ATOM 8573 O O . VAL C 1 105 ? 78.262 84.512 60.244 1.00 22.96 86 VAL C O 1
ATOM 8586 N N . ALA C 1 106 ? 76.769 85.764 61.336 1.00 17.98 87 ALA C N 1
ATOM 8587 C CA . ALA C 1 106 ? 77.724 86.826 61.557 1.00 19.32 87 ALA C CA 1
ATOM 8588 C C . ALA C 1 106 ? 78.658 86.525 62.715 1.00 19.11 87 ALA C C 1
ATOM 8589 O O . ALA C 1 106 ? 79.864 86.764 62.584 1.00 24.69 87 ALA C O 1
ATOM 8596 N N . LEU C 1 107 ? 78.130 86.027 63.834 1.00 17.64 88 LEU C N 1
ATOM 8597 C CA . LEU C 1 107 ? 78.987 85.791 65.012 1.00 19.32 88 LEU C CA 1
ATOM 8598 C C . LEU C 1 107 ? 79.542 84.357 65.110 1.00 20.63 88 LEU C C 1
ATOM 8599 O O . LEU C 1 107 ? 80.391 84.083 65.940 1.00 23.30 88 LEU C O 1
ATOM 8615 N N . GLU C 1 108 ? 79.106 83.467 64.222 1.00 20.24 89 GLU C N 1
ATOM 8616 C CA . GLU C 1 108 ? 79.657 82.130 64.141 1.00 20.12 89 GLU C CA 1
ATOM 8617 C C . GLU C 1 108 ? 79.458 81.342 65.426 1.00 19.73 89 GLU C C 1
ATOM 8618 O O . GLU C 1 108 ? 80.291 80.482 65.742 1.00 22.35 89 GLU C O 1
ATOM 8630 N N . ILE C 1 109 ? 78.341 81.596 66.113 1.00 18.34 90 ILE C N 1
ATOM 8631 C CA . ILE C 1 109 ? 77.999 80.824 67.297 1.00 18.01 90 ILE C CA 1
ATOM 8632 C C . ILE C 1 109 ? 77.683 79.374 66.925 1.00 20.35 90 ILE C C 1
ATOM 8633 O O . ILE C 1 109 ? 77.007 79.143 65.933 1.00 23.05 90 ILE C O 1
ATOM 8649 N N . ASN C 1 110 ? 78.109 78.421 67.742 1.00 19.61 91 ASN C N 1
ATOM 8650 C CA . ASN C 1 110 ? 77.845 77.012 67.460 1.00 20.84 91 ASN C CA 1
ATOM 8651 C C . ASN C 1 110 ? 77.091 76.290 68.570 1.00 19.00 91 ASN C C 1
ATOM 8652 O O . ASN C 1 110 ? 76.962 75.073 68.515 1.00 21.02 91 ASN C O 1
ATOM 8663 N N . GLN C 1 111 ? 76.537 77.036 69.524 1.00 18.43 92 GLN C N 1
ATOM 8664 C CA . GLN C 1 111 ? 75.728 76.468 70.610 1.00 19.49 92 GLN C CA 1
ATOM 8665 C C . GLN C 1 111 ? 74.477 77.291 70.807 1.00 17.16 92 GLN C C 1
ATOM 8666 O O . GLN C 1 111 ? 74.570 78.505 70.989 1.00 17.90 92 GLN C O 1
ATOM 8680 N N . ILE C 1 112 ? 73.310 76.650 70.782 1.00 16.20 93 ILE C N 1
ATOM 8681 C CA . ILE C 1 112 ? 72.049 77.341 71.035 1.00 15.07 93 ILE C CA 1
ATOM 8682 C C . ILE C 1 112 ? 71.370 76.675 72.201 1.00 17.53 93 ILE C C 1
ATOM 8683 O O . ILE C 1 112 ? 71.215 75.448 72.238 1.00 18.49 93 ILE C O 1
ATOM 8699 N N . ILE C 1 113 ? 70.958 77.482 73.167 1.00 14.39 94 ILE C N 1
ATOM 8700 C CA . ILE C 1 113 ? 70.213 77.012 74.328 1.00 15.80 94 ILE C CA 1
ATOM 8701 C C . ILE C 1 113 ? 68.842 77.658 74.309 1.00 15.69 94 ILE C C 1
ATOM 8702 O O . ILE C 1 113 ? 68.736 78.885 74.285 1.00 16.06 94 ILE C O 1
ATOM 8718 N N . VAL C 1 114 ? 67.803 76.842 74.314 1.0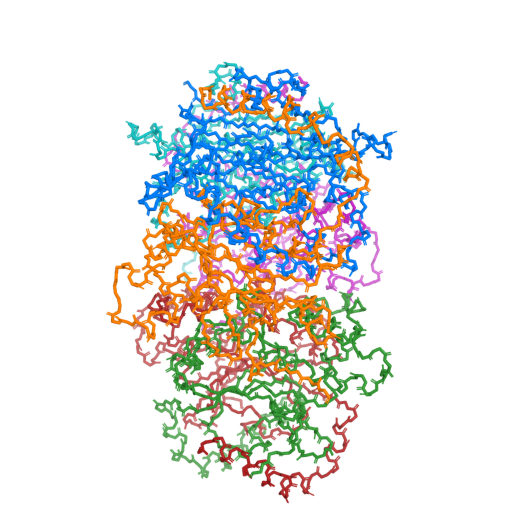0 14.93 95 VAL C N 1
ATOM 8719 C CA . VAL C 1 114 ? 66.444 77.292 74.607 1.00 14.33 95 VAL C CA 1
ATOM 8720 C C . VAL C 1 114 ? 66.171 77.016 76.072 1.00 14.66 95 VAL C C 1
ATOM 8721 O O . VAL C 1 114 ? 66.126 75.857 76.475 1.00 16.53 95 VAL C O 1
ATOM 8734 N N . CYS C 1 115 ? 66.012 78.071 76.883 1.00 15.15 96 CYS C N 1
ATOM 8735 C CA . CYS C 1 115 ? 65.857 77.982 78.324 1.00 16.39 96 CYS C CA 1
ATOM 8736 C C . CYS C 1 115 ? 64.471 78.469 78.688 1.00 17.07 96 CYS C C 1
ATOM 8737 O O . CYS C 1 115 ? 64.177 79.664 78.577 1.00 17.38 96 CYS C O 1
ATOM 8745 N N . GLY C 1 116 ? 63.632 77.542 79.127 1.00 17.03 97 GLY C N 1
ATOM 8746 C CA . GLY C 1 116 ? 62.341 77.872 79.700 1.00 18.28 97 GLY C CA 1
ATOM 8747 C C . GLY C 1 116 ? 62.475 77.916 81.196 1.00 19.60 97 GLY C C 1
ATOM 8748 O O . GLY C 1 116 ? 63.567 77.772 81.720 1.00 20.28 97 GLY C O 1
ATOM 8752 N N . HIS C 1 117 ? 61.393 78.182 81.913 1.00 17.70 98 HIS C N 1
ATOM 8753 C CA . HIS C 1 117 ? 61.508 78.321 83.362 1.00 18.91 98 HIS C CA 1
ATOM 8754 C C . HIS C 1 117 ? 60.191 78.003 84.049 1.00 19.31 98 HIS C C 1
ATOM 8755 O O . HIS C 1 117 ? 59.123 78.151 83.463 1.00 19.76 98 HIS C O 1
ATOM 8769 N N . SER C 1 118 ? 60.291 77.616 85.314 1.00 20.98 99 SER C N 1
ATOM 8770 C CA . SER C 1 118 ? 59.110 77.336 86.104 1.00 21.98 99 SER C CA 1
ATOM 8771 C C . SER C 1 118 ? 58.225 78.572 86.266 1.00 23.02 99 SER C C 1
ATOM 8772 O O . SER C 1 118 ? 58.696 79.715 86.324 1.00 22.71 99 SER C O 1
ATOM 8780 N N . HIS C 1 119 ? 56.932 78.321 86.332 1.00 23.16 100 HIS C N 1
ATOM 8781 C CA . HIS C 1 119 ? 55.934 79.349 86.612 1.00 23.35 100 HIS C CA 1
ATOM 8782 C C . HIS C 1 119 ? 55.809 80.351 85.467 1.00 21.72 100 HIS C C 1
ATOM 8783 O O . HIS C 1 119 ? 55.511 81.533 85.722 1.00 23.84 100 HIS C O 1
ATOM 8797 N N . CYS C 1 120 ? 56.048 79.906 84.232 1.00 19.40 101 CYS C N 1
ATOM 8798 C CA . CYS C 1 120 ? 56.068 80.849 83.099 1.00 19.00 101 CYS C CA 1
ATOM 8799 C C . CYS C 1 120 ? 54.679 81.367 82.765 1.00 22.72 101 CYS C C 1
ATOM 8800 O O . CYS C 1 120 ? 53.762 80.572 82.556 1.00 20.69 101 CYS C O 1
ATOM 8807 N N . GLY C 1 121 ? 54.531 82.689 82.728 1.00 20.09 102 GLY C N 1
ATOM 8808 C CA . GLY C 1 121 ? 53.252 83.328 82.422 1.00 22.95 102 GLY C CA 1
ATOM 8809 C C . GLY C 1 121 ? 52.724 82.968 81.052 1.00 20.22 102 GLY C C 1
ATOM 8810 O O . GLY C 1 121 ? 51.511 82.804 80.874 1.00 20.72 102 GLY C O 1
ATOM 8814 N N . ALA C 1 122 ? 53.609 82.883 80.065 1.00 19.18 103 ALA C N 1
ATOM 8815 C CA . ALA C 1 122 ? 53.179 82.514 78.737 1.00 16.04 103 ALA C CA 1
ATOM 8816 C C . ALA C 1 122 ? 52.557 81.139 78.718 1.00 19.26 103 ALA C C 1
ATOM 8817 O O . ALA C 1 122 ? 51.599 80.871 77.978 1.00 20.18 103 ALA C O 1
ATOM 8824 N N . MET C 1 123 ? 53.107 80.234 79.529 1.00 18.79 104 MET C N 1
ATOM 8825 C CA . MET C 1 123 ? 52.579 78.878 79.558 1.00 20.25 104 MET C CA 1
ATOM 8826 C C . MET C 1 123 ? 51.246 78.806 80.291 1.00 20.05 104 MET C C 1
ATOM 8827 O O . MET C 1 123 ? 50.350 78.085 79.868 1.00 22.13 104 MET C O 1
ATOM 8841 N N . LYS C 1 124 ? 51.093 79.561 81.371 1.00 21.18 105 LYS C N 1
ATOM 8842 C CA . LYS C 1 124 ? 49.801 79.700 82.025 1.00 20.96 105 LYS C CA 1
ATOM 8843 C C . LYS C 1 124 ? 48.763 80.229 81.016 1.00 21.29 105 LYS C C 1
ATOM 8844 O O . LYS C 1 124 ? 47.629 79.758 80.980 1.00 24.36 105 LYS C O 1
ATOM 8863 N N . GLY C 1 125 ? 49.158 81.200 80.204 1.00 19.87 106 GLY C N 1
ATOM 8864 C CA . GLY C 1 125 ? 48.290 81.721 79.160 1.00 23.65 106 GLY C CA 1
ATOM 8865 C C . GLY C 1 125 ? 47.929 80.694 78.109 1.00 19.49 106 GLY C C 1
ATOM 8866 O O . GLY C 1 125 ? 46.775 80.590 77.709 1.00 20.91 106 GLY C O 1
ATOM 8870 N N . LEU C 1 126 ? 48.926 79.944 77.650 1.00 19.04 107 LEU C N 1
ATOM 8871 C CA . LEU C 1 126 ? 48.729 78.917 76.657 1.00 19.15 107 LEU C CA 1
ATOM 8872 C C . LEU C 1 126 ? 47.659 77.895 77.054 1.00 21.09 107 LEU C C 1
ATOM 8873 O O . LEU C 1 126 ? 46.839 77.471 76.245 1.00 22.43 107 LEU C O 1
ATOM 8889 N N . LEU C 1 127 ? 47.633 77.574 78.343 1.00 22.86 108 LEU C N 1
ATOM 8890 C CA . LEU C 1 127 ? 46.679 76.608 78.877 1.00 24.38 108 LEU C CA 1
ATOM 8891 C C . LEU C 1 127 ? 45.269 77.189 79.083 1.00 26.36 108 LEU C C 1
ATOM 8892 O O . LEU C 1 127 ? 44.335 76.465 79.471 1.00 31.60 108 LEU C O 1
ATOM 8908 N N . LYS C 1 128 ? 45.137 78.505 78.909 1.00 25.05 109 LYS C N 1
ATOM 8909 C CA . LYS C 1 128 ? 43.835 79.161 78.913 1.00 28.13 109 LYS C CA 1
ATOM 8910 C C . LYS C 1 128 ? 43.756 80.083 77.698 1.00 28.34 109 LYS C C 1
ATOM 8911 O O . LYS C 1 128 ? 43.271 81.206 77.792 1.00 30.67 109 LYS C O 1
ATOM 8930 N N . LEU C 1 129 ? 44.208 79.568 76.562 1.00 27.80 110 LEU C N 1
ATOM 8931 C CA . LEU C 1 129 ? 44.517 80.405 75.399 1.00 27.38 110 LEU C CA 1
ATOM 8932 C C . LEU C 1 129 ? 43.332 81.221 74.910 1.00 31.74 110 LEU C C 1
ATOM 8933 O O . LEU C 1 129 ? 43.462 82.411 74.685 1.00 31.36 110 LEU C O 1
ATOM 8949 N N . ASN C 1 130 ? 42.171 80.614 74.730 1.00 36.31 111 ASN C N 1
ATOM 8950 C CA . ASN C 1 130 ? 41.065 81.385 74.177 1.00 42.79 111 ASN C CA 1
ATOM 8951 C C . ASN C 1 130 ? 40.633 82.536 75.061 1.00 35.44 111 ASN C C 1
ATOM 8952 O O . ASN C 1 130 ? 40.171 83.552 74.548 1.00 40.23 111 ASN C O 1
ATOM 8963 N N . SER C 1 131 ? 40.808 82.394 76.375 1.00 37.57 112 SER C N 1
ATOM 8964 C CA . SER C 1 131 ? 40.430 83.447 77.312 1.00 34.47 112 SER C CA 1
ATOM 8965 C C . SER C 1 131 ? 41.299 84.686 77.170 1.00 35.28 112 SER C C 1
ATOM 8966 O O . SER C 1 131 ? 40.939 85.742 77.668 1.00 35.12 112 SER C O 1
ATOM 8974 N N . LEU C 1 132 ? 42.437 84.560 76.496 1.00 31.48 113 LEU C N 1
ATOM 8975 C CA . LEU C 1 132 ? 43.377 85.673 76.355 1.00 25.78 113 LEU C CA 1
ATOM 8976 C C . LEU C 1 132 ? 42.994 86.653 75.275 1.00 35.24 113 LEU C C 1
ATOM 8977 O O . LEU C 1 132 ? 43.486 87.772 75.262 1.00 27.37 113 LEU C O 1
ATOM 8993 N N . GLN C 1 133 ? 42.162 86.246 74.330 1.00 29.62 114 GLN C N 1
ATOM 8994 C CA . GLN C 1 133 ? 41.982 87.091 73.160 1.00 33.28 114 GLN C CA 1
ATOM 8995 C C . GLN C 1 133 ? 41.394 88.468 73.457 1.00 36.19 114 GLN C C 1
ATOM 8996 O O . GLN C 1 133 ? 41.731 89.430 72.768 1.00 38.68 114 GLN C O 1
ATOM 9010 N N . GLU C 1 134 ? 40.541 88.591 74.477 1.00 31.52 115 GLU C N 1
ATOM 9011 C CA . GLU C 1 134 ? 39.921 89.866 74.758 1.00 35.33 115 GLU C CA 1
ATOM 9012 C C . GLU C 1 134 ? 40.890 90.905 75.294 1.00 35.34 115 GLU C C 1
ATOM 9013 O O . GLU C 1 134 ? 40.886 92.040 74.808 1.00 39.92 115 GLU C O 1
ATOM 9025 N N . LYS C 1 135 ? 41.653 90.557 76.333 1.00 30.45 116 LYS C N 1
ATOM 9026 C CA . LYS C 1 135 ? 42.499 91.557 77.005 1.00 33.52 116 LYS C CA 1
ATOM 9027 C C . LYS C 1 135 ? 43.924 91.482 76.513 1.00 26.96 116 LYS C C 1
ATOM 9028 O O . LYS C 1 135 ? 44.654 92.464 76.622 1.00 27.40 116 LYS C O 1
ATOM 9047 N N . LEU C 1 136 ? 44.330 90.341 75.973 1.00 25.16 117 LEU C N 1
ATOM 9048 C CA . LEU C 1 136 ? 45.717 90.188 75.538 1.00 22.87 117 LEU C CA 1
ATOM 9049 C C . LEU C 1 136 ? 45.781 89.684 74.102 1.00 22.17 117 LEU C C 1
ATOM 9050 O O . LEU C 1 136 ? 46.340 88.628 73.823 1.00 20.85 117 LEU C O 1
ATOM 9066 N N . PRO C 1 137 ? 45.206 90.443 73.171 1.00 16.68 118 PRO C N 1
ATOM 9067 C CA . PRO C 1 137 ? 45.137 89.924 71.799 1.00 16.81 118 PRO C CA 1
ATOM 9068 C C . PRO C 1 137 ? 46.474 89.633 71.116 1.00 16.69 118 PRO C C 1
ATOM 9069 O O . PRO C 1 137 ? 46.565 88.706 70.315 1.00 16.47 118 PRO C O 1
ATOM 9080 N N . LEU C 1 138 ? 47.494 90.446 71.382 1.00 15.51 119 LEU C N 1
ATOM 9081 C CA . LEU C 1 138 ? 48.801 90.197 70.789 1.00 14.24 119 LEU C CA 1
ATOM 9082 C C . LEU C 1 138 ? 49.443 88.953 71.393 1.00 13.97 119 LEU C C 1
ATOM 9083 O O . LEU C 1 138 ? 50.110 88.214 70.684 1.00 14.78 119 LEU C O 1
ATOM 9099 N N . VAL C 1 139 ? 49.227 88.701 72.672 1.00 14.07 120 VAL C N 1
ATOM 9100 C CA . VAL C 1 139 ? 49.767 87.489 73.300 1.00 15.03 120 VAL C CA 1
ATOM 9101 C C . VAL C 1 139 ? 49.042 86.266 72.724 1.00 14.59 120 VAL C C 1
ATOM 9102 O O . VAL C 1 139 ? 49.705 85.281 72.404 1.00 14.92 120 VAL C O 1
ATOM 9115 N N . TYR C 1 140 ? 47.714 86.346 72.550 1.00 16.19 121 TYR C N 1
ATOM 9116 C CA . TYR C 1 140 ? 46.948 85.263 71.930 1.00 14.97 121 TYR C CA 1
ATOM 9117 C C . TYR C 1 140 ? 47.540 84.892 70.580 1.00 16.57 121 TYR C C 1
ATOM 9118 O O . TYR C 1 140 ? 47.805 83.707 70.308 1.00 17.97 121 TYR C O 1
ATOM 9136 N N . ASP C 1 141 ? 47.792 85.901 69.733 1.00 16.34 122 ASP C N 1
ATOM 9137 C CA . ASP C 1 141 ? 48.303 85.603 68.401 1.00 15.56 122 ASP C CA 1
ATOM 9138 C C . ASP C 1 141 ? 49.729 85.014 68.494 1.00 15.81 122 ASP C C 1
ATOM 9139 O O . ASP C 1 141 ? 50.093 84.128 67.734 1.00 17.31 122 ASP C O 1
ATOM 9148 N N . TRP C 1 142 ? 50.573 85.533 69.387 1.00 15.11 123 TRP C N 1
ATOM 9149 C CA . TRP C 1 142 ? 51.946 85.090 69.537 1.00 13.84 123 TRP C CA 1
ATOM 9150 C C . TRP C 1 142 ? 52.057 83.626 69.983 1.00 15.84 123 TRP C C 1
ATOM 9151 O O . TRP C 1 142 ? 52.867 82.859 69.464 1.00 15.49 123 TRP C O 1
ATOM 9172 N N . LEU C 1 143 ? 51.196 83.258 70.927 1.00 15.32 124 LEU C N 1
ATOM 9173 C CA . LEU C 1 143 ? 51.188 81.900 71.433 1.00 16.26 124 LEU C CA 1
ATOM 9174 C C . LEU C 1 143 ? 50.773 80.902 70.363 1.00 16.14 124 LEU C C 1
ATOM 9175 O O . LEU C 1 143 ? 51.063 79.715 70.524 1.00 16.70 124 LEU C O 1
ATOM 9191 N N . LYS C 1 144 ? 50.134 81.316 69.284 1.00 16.58 125 LYS C N 1
ATOM 9192 C CA . LYS C 1 144 ? 49.863 80.382 68.206 1.00 19.86 125 LYS C CA 1
ATOM 9193 C C . LYS C 1 144 ? 51.144 79.811 67.623 1.00 15.99 125 LYS C C 1
ATOM 9194 O O . LYS C 1 144 ? 51.096 78.729 67.069 1.00 15.51 125 LYS C O 1
ATOM 9213 N N . HIS C 1 145 ? 52.288 80.477 67.777 1.00 15.66 126 HIS C N 1
ATOM 9214 C CA . HIS C 1 145 ? 53.529 79.923 67.265 1.00 14.44 126 HIS C CA 1
ATOM 9215 C C . HIS C 1 145 ? 53.987 78.732 68.075 1.00 15.85 126 HIS C C 1
ATOM 9216 O O . HIS C 1 145 ? 54.856 78.000 67.600 1.00 16.49 126 HIS C O 1
ATOM 9230 N N . THR C 1 146 ? 53.393 78.522 69.251 1.00 13.36 127 THR C N 1
ATOM 9231 C CA . THR C 1 146 ? 53.659 77.323 70.046 1.00 13.71 127 THR C CA 1
ATOM 9232 C C . THR C 1 146 ? 52.392 76.464 70.233 1.00 15.21 127 THR C C 1
ATOM 9233 O O . THR C 1 146 ? 52.245 75.660 71.155 1.00 15.76 127 THR C O 1
ATOM 9244 N N . GLU C 1 147 ? 51.487 76.607 69.282 1.00 14.50 128 GLU C N 1
ATOM 9245 C CA . GLU C 1 147 ? 50.258 75.815 69.305 1.00 14.03 128 GLU C CA 1
ATOM 9246 C C . GLU C 1 147 ? 50.560 74.318 69.315 1.00 14.99 128 GLU C C 1
ATOM 9247 O O . GLU C 1 147 ? 49.776 73.537 69.829 1.00 16.85 128 GLU C O 1
ATOM 9259 N N . ALA C 1 148 ? 51.669 73.889 68.719 1.00 15.01 129 ALA C N 1
ATOM 9260 C CA . ALA C 1 148 ? 51.981 72.479 68.776 1.00 16.39 129 ALA C CA 1
ATOM 9261 C C . ALA C 1 148 ? 52.159 71.987 70.202 1.00 15.93 129 ALA C C 1
ATOM 9262 O O . ALA C 1 148 ? 51.829 70.827 70.501 1.00 17.21 129 ALA C O 1
ATOM 9269 N N . THR C 1 149 ? 52.683 72.840 71.076 1.00 15.84 130 THR C N 1
ATOM 9270 C CA . THR C 1 149 ? 52.789 72.519 72.504 1.00 15.42 130 THR C CA 1
ATOM 9271 C C . THR C 1 149 ? 51.413 72.299 73.097 1.00 18.03 130 THR C C 1
ATOM 9272 O O . THR C 1 149 ? 51.176 71.328 73.788 1.00 17.77 130 THR C O 1
ATOM 9283 N N . ARG C 1 150 ? 50.517 73.220 72.808 1.00 17.25 131 ARG C N 1
ATOM 9284 C CA . ARG C 1 150 ? 49.184 73.157 73.379 1.00 20.48 131 ARG C CA 1
ATOM 9285 C C . ARG C 1 150 ? 48.471 71.905 72.931 1.00 18.69 131 ARG C C 1
ATOM 9286 O O . ARG C 1 150 ? 47.848 71.229 73.734 1.00 19.74 131 ARG C O 1
ATOM 9307 N N . ARG C 1 151 ? 48.530 71.610 71.634 1.00 18.20 132 ARG C N 1
ATOM 9308 C CA . ARG C 1 151 ? 47.850 70.428 71.097 1.00 17.67 132 ARG C CA 1
ATOM 9309 C C . ARG C 1 151 ? 48.415 69.156 71.733 1.00 21.56 132 ARG C C 1
ATOM 9310 O O . ARG C 1 151 ? 47.684 68.254 72.147 1.00 20.92 132 ARG C O 1
ATOM 9331 N N . LEU C 1 152 ? 49.739 69.082 71.790 1.00 19.48 133 LEU C N 1
ATOM 9332 C CA . LEU C 1 152 ? 50.387 67.914 72.371 1.00 20.83 133 LEU C CA 1
ATOM 9333 C C . LEU C 1 152 ? 49.972 67.749 73.837 1.00 19.83 133 LEU C C 1
ATOM 9334 O O . LEU C 1 152 ? 49.655 66.638 74.276 1.00 20.73 133 LEU C O 1
ATOM 9350 N N . VAL C 1 153 ? 49.979 68.830 74.595 1.00 21.74 134 VAL C N 1
ATOM 9351 C CA . VAL C 1 153 ? 49.677 68.734 76.012 1.00 23.53 134 VAL C CA 1
ATOM 9352 C C . VAL C 1 153 ? 48.231 68.337 76.232 1.00 27.10 134 VAL C C 1
ATOM 9353 O O . VAL C 1 153 ? 47.929 67.477 77.070 1.00 26.74 134 VAL C O 1
ATOM 9366 N N . LEU C 1 154 ? 47.328 68.945 75.480 1.00 22.31 135 LEU C N 1
ATOM 9367 C CA . LEU C 1 154 ? 45.901 68.573 75.605 1.00 29.51 135 LEU C CA 1
ATOM 9368 C C . LEU C 1 154 ? 45.624 67.115 75.239 1.00 28.74 135 LEU C C 1
ATOM 9369 O O . LEU C 1 154 ? 44.770 66.452 75.849 1.00 30.02 135 LEU C O 1
ATOM 9385 N N . ASP C 1 155 ? 46.330 66.600 74.236 1.00 23.21 136 ASP C N 1
ATOM 9386 C CA . ASP C 1 155 ? 46.073 65.278 73.748 1.00 23.01 136 ASP C CA 1
ATOM 9387 C C . ASP C 1 155 ? 46.762 64.213 74.578 1.00 27.29 136 ASP C C 1
ATOM 9388 O O . ASP C 1 155 ? 46.275 63.081 74.618 1.00 29.52 136 ASP C O 1
ATOM 9397 N N . ASN C 1 156 ? 47.868 64.552 75.241 1.00 23.85 137 ASN C N 1
ATOM 9398 C CA . ASN C 1 156 ? 48.719 63.519 75.861 1.00 25.19 137 ASN C CA 1
ATOM 9399 C C . ASN C 1 156 ? 48.910 63.628 77.375 1.00 25.20 137 ASN C C 1
ATOM 9400 O O . ASN C 1 156 ? 49.417 62.695 77.987 1.00 29.89 137 ASN C O 1
ATOM 9411 N N . TYR C 1 157 ? 48.523 64.760 77.955 1.00 32.58 138 TYR C N 1
ATOM 9412 C CA . TYR C 1 157 ? 48.649 64.941 79.396 1.00 33.46 138 TYR C CA 1
ATOM 9413 C C . TYR C 1 157 ? 47.342 65.340 80.032 1.00 34.81 138 TYR C C 1
ATOM 9414 O O . TYR C 1 157 ? 47.319 66.158 80.965 1.00 36.76 138 TYR C O 1
ATOM 9432 N N . SER C 1 158 ? 46.260 64.726 79.572 1.00 36.13 139 SER C N 1
ATOM 9433 C CA . SER C 1 158 ? 44.922 65.054 80.045 1.00 38.79 139 SER C CA 1
ATOM 9434 C C . SER C 1 158 ? 44.728 64.736 81.538 1.00 39.61 139 SER C C 1
ATOM 9435 O O . SER C 1 158 ? 43.771 65.199 82.154 1.00 51.71 139 SER C O 1
ATOM 9443 N N . HIS C 1 159 ? 45.634 63.943 82.106 1.00 40.05 140 HIS C N 1
ATOM 9444 C CA A HIS C 1 159 ? 45.482 63.585 83.525 0.50 42.30 140 HIS C CA 1
ATOM 9445 C CA B HIS C 1 159 ? 45.596 63.489 83.498 0.50 42.74 140 HIS C CA 1
ATOM 9446 C C . HIS C 1 159 ? 46.292 64.431 84.484 1.00 44.80 140 HIS C C 1
ATOM 9447 O O . HIS C 1 159 ? 46.285 64.185 85.697 1.00 46.79 140 HIS C O 1
ATOM 9474 N N . LEU C 1 160 ? 46.919 65.473 83.967 1.00 39.78 141 LEU C N 1
ATOM 9475 C CA . LEU C 1 160 ? 47.587 66.441 84.822 1.00 44.54 141 LEU C CA 1
ATOM 9476 C C . LEU C 1 160 ? 46.710 67.679 84.905 1.00 40.18 141 LEU C C 1
ATOM 9477 O O . LEU C 1 160 ? 46.030 68.027 83.941 1.00 41.92 141 LEU C O 1
ATOM 9493 N N . GLU C 1 161 ? 46.747 68.362 86.046 1.00 40.87 142 GLU C N 1
ATOM 9494 C CA . GLU C 1 161 ? 46.082 69.654 86.161 1.00 43.08 142 GLU C CA 1
ATOM 9495 C C . GLU C 1 161 ? 46.930 70.593 87.002 1.00 42.45 142 GLU C C 1
ATOM 9496 O O . GLU C 1 161 ? 47.936 70.177 87.586 1.00 40.85 142 GLU C O 1
ATOM 9508 N N . GLY C 1 162 ? 46.520 71.858 87.045 1.00 41.89 143 GLY C N 1
ATOM 9509 C CA . GLY C 1 162 ? 47.144 72.826 87.930 1.00 42.21 143 GLY C CA 1
ATOM 9510 C C . GLY C 1 162 ? 48.622 72.965 87.682 1.00 40.60 143 GLY C C 1
ATOM 9511 O O . GLY C 1 162 ? 49.033 73.059 86.521 1.00 39.27 143 GLY C O 1
ATOM 9515 N N . GLU C 1 163 ? 49.413 72.988 88.760 1.00 41.26 144 GLU C N 1
ATOM 9516 C CA . GLU C 1 163 ? 50.849 73.258 88.656 1.00 39.34 144 GLU C CA 1
ATOM 9517 C C . GLU C 1 163 ? 51.596 72.166 87.879 1.00 37.59 144 GLU C C 1
ATOM 9518 O O . GLU C 1 163 ? 52.551 72.452 87.155 1.00 35.44 144 GLU C O 1
ATOM 9530 N N . ASP C 1 164 ? 51.146 70.922 88.000 1.00 41.13 145 ASP C N 1
ATOM 9531 C CA . ASP C 1 164 ? 51.782 69.830 87.271 1.00 38.33 145 ASP C CA 1
ATOM 9532 C C . ASP C 1 164 ? 51.644 70.040 85.773 1.00 34.82 145 ASP C C 1
ATOM 9533 O O . ASP C 1 164 ? 52.592 69.810 85.009 1.00 33.60 145 ASP C O 1
ATOM 9542 N N . LEU C 1 165 ? 50.471 70.495 85.345 1.00 34.71 146 LEU C N 1
ATOM 9543 C CA . LEU C 1 165 ? 50.229 70.739 83.925 1.00 32.55 146 LEU C CA 1
ATOM 9544 C C . LEU C 1 165 ? 51.067 71.916 83.437 1.00 30.69 146 LEU C C 1
ATOM 9545 O O . LEU C 1 165 ? 51.630 71.871 82.349 1.00 28.73 146 LEU C O 1
ATOM 9561 N N . ILE C 1 166 ? 51.166 72.978 84.228 1.00 31.13 147 ILE C N 1
ATOM 9562 C CA . ILE C 1 166 ? 51.994 74.116 83.829 1.00 29.36 147 ILE C CA 1
ATOM 9563 C C . ILE C 1 166 ? 53.449 73.664 83.641 1.00 28.13 147 ILE C C 1
ATOM 9564 O O . ILE C 1 166 ? 54.098 74.035 82.686 1.00 25.99 147 ILE C O 1
ATOM 9580 N N . GLU C 1 167 ? 53.957 72.856 84.562 1.00 29.94 148 GLU C N 1
ATOM 9581 C CA . GLU C 1 167 ? 55.348 72.407 84.496 1.00 31.52 148 GLU C CA 1
ATOM 9582 C C . GLU C 1 167 ? 55.612 71.566 83.258 1.00 27.39 148 GLU C C 1
ATOM 9583 O O . GLU C 1 167 ? 56.667 71.693 82.604 1.00 26.13 148 GLU C O 1
ATOM 9595 N N . VAL C 1 168 ? 54.651 70.721 82.896 1.00 29.09 149 VAL C N 1
ATOM 9596 C CA . VAL C 1 168 ? 54.799 69.912 81.692 1.00 27.64 149 VAL C CA 1
ATOM 9597 C C . VAL C 1 168 ? 54.710 70.801 80.455 1.00 25.63 149 VAL C C 1
ATOM 9598 O O . VAL C 1 168 ? 55.441 70.597 79.508 1.00 23.01 149 VAL C O 1
ATOM 9611 N N . ALA C 1 169 ? 53.849 71.804 80.466 1.00 24.25 150 ALA C N 1
ATOM 9612 C CA . ALA C 1 169 ? 53.760 72.749 79.369 1.00 22.29 150 ALA C CA 1
ATOM 9613 C C . ALA C 1 169 ? 55.081 73.508 79.195 1.00 20.66 150 ALA C C 1
ATOM 9614 O O . ALA C 1 169 ? 55.540 73.712 78.057 1.00 19.47 150 ALA C O 1
ATOM 9621 N N . VAL C 1 170 ? 55.732 73.916 80.291 1.00 21.45 151 VAL C N 1
ATOM 9622 C CA . VAL C 1 170 ? 57.040 74.565 80.203 1.00 20.20 151 VAL C CA 1
ATOM 9623 C C . VAL C 1 170 ? 58.055 73.643 79.491 1.00 19.29 151 VAL C C 1
ATOM 9624 O O . VAL C 1 170 ? 58.768 74.093 78.590 1.00 18.05 151 VAL C O 1
ATOM 9637 N N . ALA C 1 171 ? 58.117 72.382 79.912 1.00 20.76 152 ALA C N 1
ATOM 9638 C CA . ALA C 1 171 ? 59.052 71.424 79.351 1.00 20.49 152 ALA C CA 1
ATOM 9639 C C . ALA C 1 171 ? 58.741 71.148 77.885 1.00 19.77 152 ALA C C 1
ATOM 9640 O O . ALA C 1 171 ? 59.627 71.215 77.016 1.00 19.24 152 ALA C O 1
ATOM 9647 N N . GLU C 1 172 ? 57.484 70.864 77.575 1.00 19.52 153 GLU C N 1
ATOM 9648 C CA . GLU C 1 172 ? 57.080 70.614 76.218 1.00 19.31 153 GLU C CA 1
ATOM 9649 C C . GLU C 1 172 ? 57.297 71.807 75.316 1.00 16.98 153 GLU C C 1
ATOM 9650 O O . GLU C 1 172 ? 57.653 71.634 74.134 1.00 17.13 153 GLU C O 1
ATOM 9662 N N . ASN C 1 173 ? 57.088 73.001 75.825 1.00 15.98 154 ASN C N 1
ATOM 9663 C CA . ASN C 1 173 ? 57.295 74.199 75.008 1.00 15.26 154 ASN C CA 1
ATOM 9664 C C . ASN C 1 173 ? 58.753 74.292 74.532 1.00 15.60 154 ASN C C 1
ATOM 9665 O O . ASN C 1 173 ? 59.002 74.660 73.379 1.00 15.19 154 ASN C O 1
ATOM 9676 N N . ILE C 1 174 ? 59.699 73.931 75.384 1.00 16.01 155 ILE C N 1
ATOM 9677 C CA . ILE C 1 174 ? 61.116 73.950 75.026 1.00 16.84 155 ILE C CA 1
ATOM 9678 C C . ILE C 1 174 ? 61.324 73.007 73.866 1.00 18.41 155 ILE C C 1
ATOM 9679 O O . ILE C 1 174 ? 61.953 73.370 72.876 1.00 18.36 155 ILE C O 1
ATOM 9695 N N . LEU C 1 175 ? 60.755 71.813 73.925 1.00 16.57 156 LEU C N 1
ATOM 9696 C CA . LEU C 1 175 ? 60.969 70.828 72.873 1.00 18.31 156 LEU C CA 1
ATOM 9697 C C . LEU C 1 175 ? 60.374 71.299 71.548 1.00 19.53 156 LEU C C 1
ATOM 9698 O O . LEU C 1 175 ? 60.944 71.093 70.472 1.00 18.68 156 LEU C O 1
ATOM 9714 N N . THR C 1 176 ? 59.216 71.933 71.592 1.00 15.09 157 THR C N 1
ATOM 9715 C CA . THR C 1 176 ? 58.610 72.503 70.405 1.00 15.67 157 THR C CA 1
ATOM 9716 C C . THR C 1 176 ? 59.553 73.518 69.764 1.00 15.79 157 THR C C 1
ATOM 9717 O O . THR C 1 176 ? 59.657 73.552 68.529 1.00 15.54 157 THR C O 1
ATOM 9728 N N . GLN C 1 177 ? 60.219 74.343 70.559 1.00 14.72 158 GLN C N 1
ATOM 9729 C CA . GLN C 1 177 ? 61.097 75.337 69.984 1.00 12.69 158 GLN C CA 1
ATOM 9730 C C . GLN C 1 177 ? 62.302 74.698 69.312 1.00 15.25 158 GLN C C 1
ATOM 9731 O O . GLN C 1 177 ? 62.780 75.232 68.321 1.00 15.65 158 GLN C O 1
ATOM 9745 N N . LEU C 1 178 ? 62.772 73.571 69.816 1.00 15.80 159 LEU C N 1
ATOM 9746 C CA . LEU C 1 178 ? 63.836 72.825 69.170 1.00 16.39 159 LEU C CA 1
ATOM 9747 C C . LEU C 1 178 ? 63.378 72.352 67.808 1.00 16.81 159 LEU C C 1
ATOM 9748 O O . LEU C 1 178 ? 64.112 72.479 66.819 1.00 16.87 159 LEU C O 1
ATOM 9764 N N . LYS C 1 179 ? 62.178 71.826 67.699 1.00 14.31 160 LYS C N 1
ATOM 9765 C CA . LYS C 1 179 ? 61.623 71.455 66.387 1.00 14.81 160 LYS C CA 1
ATOM 9766 C C . LYS C 1 179 ? 61.501 72.673 65.464 1.00 13.31 160 LYS C C 1
ATOM 9767 O O . LYS C 1 179 ? 61.808 72.596 64.250 1.00 14.47 160 LYS C O 1
ATOM 9786 N N . ASN C 1 180 ? 61.062 73.811 66.008 1.00 11.99 161 ASN C N 1
ATOM 9787 C CA . ASN C 1 180 ? 60.922 75.000 65.205 1.00 11.67 161 ASN C CA 1
ATOM 9788 C C . ASN C 1 180 ? 62.265 75.475 64.686 1.00 12.41 161 ASN C C 1
ATOM 9789 O O . ASN C 1 180 ? 62.391 75.860 63.516 1.00 13.22 161 ASN C O 1
ATOM 9800 N N . LEU C 1 181 ? 63.277 75.448 65.560 1.00 12.62 162 LEU C N 1
ATOM 9801 C CA . LEU C 1 181 ? 64.633 75.873 65.187 1.00 12.36 162 LEU C CA 1
ATOM 9802 C C . LEU C 1 181 ? 65.138 75.030 64.012 1.00 13.10 162 LEU C C 1
ATOM 9803 O O . LEU C 1 181 ? 65.846 75.572 63.132 1.00 13.75 162 LEU C O 1
ATOM 9819 N N . GLN C 1 182 ? 64.794 73.752 63.980 1.00 13.08 163 GLN C N 1
ATOM 9820 C CA . GLN C 1 182 ? 65.290 72.851 62.951 1.00 12.96 163 GLN C CA 1
ATOM 9821 C C . GLN C 1 182 ? 64.770 73.170 61.557 1.00 13.80 163 GLN C C 1
ATOM 9822 O O . GLN C 1 182 ? 65.249 72.609 60.565 1.00 16.69 163 GLN C O 1
ATOM 9836 N N . THR C 1 183 ? 63.799 74.078 61.438 1.00 11.38 164 THR C N 1
ATOM 9837 C CA . THR C 1 183 ? 63.305 74.507 60.134 1.00 12.45 164 THR C CA 1
ATOM 9838 C C . THR C 1 183 ? 64.071 75.705 59.550 1.00 11.56 164 THR C C 1
ATOM 9839 O O . THR C 1 183 ? 63.877 76.035 58.394 1.00 12.15 164 THR C O 1
ATOM 9850 N N . TYR C 1 184 ? 64.944 76.344 60.345 1.00 11.07 165 TYR C N 1
ATOM 9851 C CA . TYR C 1 184 ? 65.682 77.482 59.812 1.00 10.67 165 TYR C CA 1
ATOM 9852 C C . TYR C 1 184 ? 66.863 77.019 58.950 1.00 11.72 165 TYR C C 1
ATOM 9853 O O . TYR C 1 184 ? 67.584 76.077 59.335 1.00 13.05 165 TYR C O 1
ATOM 9871 N N . PRO C 1 185 ? 67.086 77.665 57.812 1.00 12.49 166 PRO C N 1
ATOM 9872 C CA . PRO C 1 185 ? 68.167 77.244 56.913 1.00 12.56 166 PRO C CA 1
ATOM 9873 C C . PRO C 1 185 ? 69.540 77.134 57.551 1.00 13.41 166 PRO C C 1
ATOM 9874 O O . PRO C 1 185 ? 70.200 76.109 57.308 1.00 14.40 166 PRO C O 1
ATOM 9885 N N . ALA C 1 186 ? 69.960 78.135 58.314 1.00 14.72 167 ALA C N 1
ATOM 9886 C CA . ALA C 1 186 ? 71.295 78.082 58.862 1.00 17.20 167 ALA C CA 1
ATOM 9887 C C . ALA C 1 186 ? 71.420 76.925 59.842 1.00 16.39 167 ALA C C 1
ATOM 9888 O O . ALA C 1 186 ? 72.467 76.253 59.904 1.00 18.19 167 ALA C O 1
ATOM 9895 N N . ILE C 1 187 ? 70.374 76.665 60.592 1.00 14.32 168 ILE C N 1
ATOM 9896 C CA . ILE C 1 187 ? 70.397 75.610 61.591 1.00 16.07 168 ILE C CA 1
ATOM 9897 C C . ILE C 1 187 ? 70.367 74.242 60.904 1.00 13.46 168 ILE C C 1
ATOM 9898 O O . ILE C 1 187 ? 71.173 73.366 61.195 1.00 15.45 168 ILE C O 1
ATOM 9914 N N . HIS C 1 188 ? 69.445 74.049 59.970 1.00 13.15 169 HIS C N 1
ATOM 9915 C CA . HIS C 1 188 ? 69.368 72.797 59.235 1.00 14.17 169 HIS C CA 1
ATOM 9916 C C . HIS C 1 188 ? 70.694 72.446 58.568 1.00 15.39 169 HIS C C 1
ATOM 9917 O O . HIS C 1 188 ? 71.182 71.321 58.625 1.00 16.05 169 HIS C O 1
ATOM 9931 N N . SER C 1 189 ? 71.284 73.417 57.914 1.00 14.54 170 SER C N 1
ATOM 9932 C CA . SER C 1 189 ? 72.550 73.192 57.252 1.00 16.28 170 SER C CA 1
ATOM 9933 C C . SER C 1 189 ? 73.680 72.811 58.198 1.00 17.42 170 SER C C 1
ATOM 9934 O O . SER C 1 189 ? 74.424 71.859 57.952 1.00 18.65 170 SER C O 1
ATOM 9942 N N . ARG C 1 190 ? 73.808 73.572 59.285 1.00 17.28 171 ARG C N 1
ATOM 9943 C CA . ARG C 1 190 ? 74.911 73.344 60.226 1.00 18.75 171 ARG C CA 1
ATOM 9944 C C . ARG C 1 190 ? 74.719 72.095 61.067 1.00 18.48 171 ARG C C 1
ATOM 9945 O O . ARG C 1 190 ? 75.716 71.481 61.471 1.00 20.44 171 ARG C O 1
ATOM 9966 N N . LEU C 1 191 ? 73.473 71.675 61.317 1.00 18.61 172 LEU C N 1
ATOM 9967 C CA . LEU C 1 191 ? 73.275 70.369 61.985 1.00 18.56 172 LEU C CA 1
ATOM 9968 C C . LEU C 1 191 ? 73.725 69.219 61.109 1.00 20.50 172 LEU C C 1
ATOM 9969 O O . LEU C 1 191 ? 74.365 68.263 61.581 1.00 24.91 172 LEU C O 1
ATOM 9985 N N . HIS C 1 192 ? 73.423 69.310 59.819 1.00 19.29 173 HIS C N 1
ATOM 9986 C CA . HIS C 1 192 ? 73.910 68.319 58.865 1.00 22.81 173 HIS C CA 1
ATOM 9987 C C . HIS C 1 192 ? 75.429 68.280 58.861 1.00 23.71 173 HIS C C 1
ATOM 9988 O O . HIS C 1 192 ? 76.024 67.224 58.891 1.00 25.95 173 HIS C O 1
ATOM 10002 N N . ARG C 1 193 ? 76.057 69.455 58.871 1.00 23.78 174 ARG C N 1
ATOM 10003 C CA . ARG C 1 193 ? 77.501 69.552 58.840 1.00 26.91 174 ARG C CA 1
ATOM 10004 C C . ARG C 1 193 ? 78.118 68.968 60.102 1.00 27.50 174 ARG C C 1
ATOM 10005 O O . ARG C 1 193 ? 79.184 68.368 60.064 1.00 31.47 174 ARG C O 1
ATOM 10026 N N . GLY C 1 194 ? 77.440 69.197 61.223 1.00 26.14 175 GLY C N 1
ATOM 10027 C CA . GLY C 1 194 ? 77.823 68.663 62.498 1.00 28.93 175 GLY C CA 1
ATOM 10028 C C . GLY C 1 194 ? 78.510 69.666 63.399 1.00 34.07 175 GLY C C 1
ATOM 10029 O O . GLY C 1 194 ? 79.042 69.259 64.429 1.00 36.96 175 GLY C O 1
ATOM 10033 N N . ASP C 1 195 ? 78.493 70.953 63.042 1.00 27.01 176 ASP C N 1
ATOM 10034 C CA . ASP C 1 195 ? 79.247 71.950 63.823 1.00 31.09 176 ASP C CA 1
ATOM 10035 C C . ASP C 1 195 ? 78.339 72.847 64.669 1.00 31.07 176 ASP C C 1
ATOM 10036 O O . ASP C 1 195 ? 78.781 73.881 65.153 1.00 40.30 176 ASP C O 1
ATOM 10045 N N . LEU C 1 196 ? 77.104 72.437 64.868 1.00 24.54 177 LEU C N 1
ATOM 10046 C CA . LEU C 1 196 ? 76.152 73.192 65.693 1.00 23.69 177 LEU C CA 1
ATOM 10047 C C . LEU C 1 196 ? 75.479 72.233 66.656 1.00 24.23 177 LEU C C 1
ATOM 10048 O O . LEU C 1 196 ? 75.132 71.130 66.246 1.00 23.55 177 LEU C O 1
ATOM 10064 N N . SER C 1 197 ? 75.238 72.679 67.902 1.00 22.40 178 SER C N 1
ATOM 10065 C CA . SER C 1 197 ? 74.505 71.910 68.888 1.00 23.29 178 SER C CA 1
ATOM 10066 C C . SER C 1 197 ? 73.363 72.706 69.465 1.00 21.17 178 SER C C 1
ATOM 10067 O O . SER C 1 197 ? 73.502 73.901 69.724 1.00 20.54 178 SER C O 1
ATOM 10075 N N . LEU C 1 198 ? 72.239 72.032 69.669 1.00 20.03 179 LEU C N 1
ATOM 10076 C CA . LEU C 1 198 ? 71.063 72.568 70.317 1.00 18.78 179 LEU C CA 1
ATOM 10077 C C . LEU C 1 198 ? 70.898 71.951 71.707 1.00 17.57 179 LEU C C 1
ATOM 10078 O O . LEU C 1 198 ? 71.187 70.771 71.926 1.00 22.44 179 LEU C O 1
ATOM 10094 N N . HIS C 1 199 ? 70.351 72.747 72.622 1.00 17.69 180 HIS C N 1
ATOM 10095 C CA . HIS C 1 199 ? 70.176 72.331 74.019 1.00 17.34 180 HIS C CA 1
ATOM 10096 C C . HIS C 1 199 ? 68.873 72.873 74.519 1.00 17.16 180 HIS C C 1
ATOM 10097 O O . HIS C 1 199 ? 68.492 74.000 74.170 1.00 17.06 180 HIS C O 1
ATOM 10111 N N . GLY C 1 200 ? 68.157 72.091 75.313 1.00 19.30 181 GLY C N 1
ATOM 10112 C CA . GLY C 1 200 ? 66.975 72.580 75.987 1.00 17.20 181 GLY C CA 1
ATOM 10113 C C . GLY C 1 200 ? 67.165 72.535 77.477 1.00 17.67 181 GLY C C 1
ATOM 10114 O O . GLY C 1 200 ? 67.525 71.517 78.028 1.00 19.47 181 GLY C O 1
ATOM 10118 N N . TRP C 1 201 ? 66.906 73.654 78.128 1.00 17.86 182 TRP C N 1
ATOM 10119 C CA . TRP C 1 201 ? 67.074 73.838 79.565 1.00 18.39 182 TRP C CA 1
ATOM 10120 C C . TRP C 1 201 ? 65.782 74.291 80.224 1.00 18.85 182 TRP C C 1
ATOM 10121 O O . TRP C 1 201 ? 65.057 75.107 79.662 1.00 18.95 182 TRP C O 1
ATOM 10142 N N . ILE C 1 202 ? 65.510 73.803 81.430 1.00 20.38 183 ILE C N 1
ATOM 10143 C CA . ILE C 1 202 ? 64.470 74.378 82.294 1.00 20.51 183 ILE C CA 1
ATOM 10144 C C . ILE C 1 202 ? 65.112 74.931 83.545 1.00 20.44 183 ILE C C 1
ATOM 10145 O O . ILE C 1 202 ? 65.775 74.223 84.277 1.00 22.93 183 ILE C O 1
ATOM 10161 N N . TYR C 1 203 ? 64.895 76.213 83.784 1.00 20.92 184 TYR C N 1
ATOM 10162 C CA . TYR C 1 203 ? 65.364 76.862 84.993 1.00 22.47 184 TYR C CA 1
ATOM 10163 C C . TYR C 1 203 ? 64.256 76.876 86.049 1.00 23.56 184 TYR C C 1
ATOM 10164 O O . TYR C 1 203 ? 63.181 77.459 85.850 1.00 23.62 184 TYR C O 1
ATOM 10182 N N . ARG C 1 204 ? 64.498 76.163 87.144 1.00 25.12 185 ARG C N 1
ATOM 10183 C CA . ARG C 1 204 ? 63.585 76.161 88.255 1.00 26.58 185 ARG C CA 1
ATOM 10184 C C . ARG C 1 204 ? 63.978 77.261 89.181 1.00 28.40 185 ARG C C 1
ATOM 10185 O O . ARG C 1 204 ? 64.890 77.118 89.990 1.00 29.06 185 ARG C O 1
ATOM 10206 N N . ILE C 1 205 ? 63.257 78.356 89.113 1.00 29.43 186 ILE C N 1
ATOM 10207 C CA . ILE C 1 205 ? 63.595 79.525 89.911 1.00 28.65 186 ILE C CA 1
ATOM 10208 C C . ILE C 1 205 ? 63.729 79.226 91.412 1.00 32.92 186 ILE C C 1
ATOM 10209 O O . ILE C 1 205 ? 64.708 79.592 92.064 1.00 34.91 186 ILE C O 1
ATOM 10225 N N . GLU C 1 206 ? 62.728 78.562 91.961 1.00 31.64 187 GLU C N 1
ATOM 10226 C CA . GLU C 1 206 ? 62.649 78.346 93.392 1.00 40.36 187 GLU C CA 1
ATOM 10227 C C . GLU C 1 206 ? 63.757 77.431 93.939 1.00 39.25 187 GLU C C 1
ATOM 10228 O O . GLU C 1 206 ? 64.000 77.417 95.135 1.00 44.21 187 GLU C O 1
ATOM 10240 N N . GLU C 1 207 ? 64.422 76.684 93.062 1.00 35.41 188 GLU C N 1
ATOM 10241 C CA . GLU C 1 207 ? 65.420 75.696 93.461 1.00 41.34 188 GLU C CA 1
ATOM 10242 C C . GLU C 1 207 ? 66.823 76.076 93.054 1.00 34.60 188 GLU C C 1
ATOM 10243 O O . GLU C 1 207 ? 67.775 75.411 93.462 1.00 39.01 188 GLU C O 1
ATOM 10255 N N . GLY C 1 208 ? 66.948 77.137 92.260 1.00 32.24 189 GLY C N 1
ATOM 10256 C CA . GLY C 1 208 ? 68.240 77.612 91.790 1.00 39.75 189 GLY C CA 1
ATOM 10257 C C . GLY C 1 208 ? 68.974 76.596 90.932 1.00 35.09 189 GLY C C 1
ATOM 10258 O O . GLY C 1 208 ? 70.197 76.526 90.958 1.00 38.42 189 GLY C O 1
ATOM 10262 N N . GLU C 1 209 ? 68.218 75.815 90.169 1.00 34.50 190 GLU C N 1
ATOM 10263 C CA . GLU C 1 209 ? 68.815 74.755 89.354 1.00 31.43 190 GLU C CA 1
ATOM 10264 C C . GLU C 1 209 ? 68.260 74.710 87.954 1.00 29.59 190 GLU C C 1
ATOM 10265 O O . GLU C 1 209 ? 67.169 75.220 87.670 1.00 28.37 190 GLU C O 1
ATOM 10277 N N . VAL C 1 210 ? 69.065 74.143 87.062 1.00 28.66 191 VAL C N 1
ATOM 10278 C CA . VAL C 1 210 ? 68.695 73.936 85.676 1.00 27.28 191 VAL C CA 1
ATOM 10279 C C . VAL C 1 210 ? 68.671 72.443 85.412 1.00 28.33 191 VAL C C 1
ATOM 10280 O O . VAL C 1 210 ? 69.551 71.707 85.845 1.00 31.55 191 VAL C O 1
ATOM 10293 N N . LEU C 1 211 ? 67.654 72.012 84.691 1.00 26.99 192 LEU C N 1
ATOM 10294 C CA . LEU C 1 211 ? 67.610 70.644 84.169 1.00 26.35 192 LEU C CA 1
ATOM 10295 C C . LEU C 1 211 ? 67.745 70.744 82.665 1.00 24.50 192 LEU C C 1
ATOM 10296 O O . LEU C 1 211 ? 67.174 71.645 82.037 1.00 24.20 192 LEU C O 1
ATOM 10312 N N . ALA C 1 212 ? 68.509 69.833 82.079 1.00 26.12 193 ALA C N 1
ATOM 10313 C CA . ALA C 1 212 ? 68.712 69.837 80.622 1.00 25.94 193 ALA C CA 1
ATOM 10314 C C . ALA C 1 212 ? 68.096 68.601 79.984 1.00 24.85 193 ALA C C 1
ATOM 10315 O O . ALA C 1 212 ? 68.143 67.512 80.522 1.00 26.97 193 ALA C O 1
ATOM 10322 N N . TYR C 1 213 ? 67.536 68.792 78.801 1.00 23.66 194 TYR C N 1
ATOM 10323 C CA . TYR C 1 213 ? 66.920 67.682 78.095 1.00 24.27 194 TYR C CA 1
ATOM 10324 C C . TYR C 1 213 ? 67.992 66.704 77.633 1.00 25.81 194 TYR C C 1
ATOM 10325 O O . TYR C 1 213 ? 69.010 67.085 77.053 1.00 27.53 194 TYR C O 1
ATOM 10343 N N . ASP C 1 214 ? 67.741 65.431 77.907 1.00 27.99 195 ASP C N 1
ATOM 10344 C CA . ASP C 1 214 ? 68.621 64.362 77.517 1.00 29.93 195 ASP C CA 1
ATOM 10345 C C . ASP C 1 214 ? 67.847 63.469 76.539 1.00 33.34 195 ASP C C 1
ATOM 10346 O O . ASP C 1 214 ? 66.850 62.834 76.896 1.00 33.28 195 ASP C O 1
ATOM 10355 N N . GLY C 1 215 ? 68.316 63.452 75.295 1.00 32.28 196 GLY C N 1
ATOM 10356 C CA . GLY C 1 215 ? 67.677 62.694 74.232 1.00 34.63 196 GLY C CA 1
ATOM 10357 C C . GLY C 1 215 ? 67.655 61.190 74.405 1.00 46.19 196 GLY C C 1
ATOM 10358 O O . GLY C 1 215 ? 66.845 60.507 73.774 1.00 42.80 196 GLY C O 1
ATOM 10362 N N . VAL C 1 216 ? 68.538 60.661 75.244 1.00 38.89 197 VAL C N 1
ATOM 10363 C CA . VAL C 1 216 ? 68.607 59.212 75.475 1.00 39.76 197 VAL C CA 1
ATOM 10364 C C . VAL C 1 216 ? 67.556 58.805 76.509 1.00 39.93 197 VAL C C 1
ATOM 10365 O O . VAL C 1 216 ? 66.857 57.780 76.359 1.00 41.85 197 VAL C O 1
ATOM 10378 N N . LEU C 1 217 ? 67.444 59.638 77.545 1.00 39.82 198 LEU C N 1
ATOM 10379 C CA . LEU C 1 217 ? 66.532 59.392 78.654 1.00 43.03 198 LEU C CA 1
ATOM 10380 C C . LEU C 1 217 ? 65.133 59.936 78.314 1.00 45.02 198 LEU C C 1
ATOM 10381 O O . LEU C 1 217 ? 64.123 59.525 78.888 1.00 43.13 198 LEU C O 1
ATOM 10397 N N . HIS C 1 218 ? 65.086 60.851 77.359 1.00 36.91 199 HIS C N 1
ATOM 10398 C CA . HIS C 1 218 ? 63.856 61.555 77.023 1.00 37.97 199 HIS C CA 1
ATOM 10399 C C . HIS C 1 218 ? 63.235 62.214 78.251 1.00 37.12 199 HIS C C 1
ATOM 10400 O O . HIS C 1 218 ? 62.038 62.057 78.532 1.00 38.15 199 HIS C O 1
ATOM 10414 N N . ASP C 1 219 ? 64.075 62.933 78.983 1.00 36.05 200 ASP C N 1
ATOM 10415 C CA . ASP C 1 219 ? 63.653 63.709 80.138 1.00 31.64 200 ASP C CA 1
ATOM 10416 C C . ASP C 1 219 ? 64.646 64.831 80.367 1.00 32.27 200 ASP C C 1
ATOM 10417 O O . ASP C 1 219 ? 65.704 64.850 79.769 1.00 32.00 200 ASP C O 1
ATOM 10426 N N . PHE C 1 220 ? 64.289 65.785 81.221 1.00 32.47 201 PHE C N 1
ATOM 10427 C CA . PHE C 1 220 ? 65.194 66.850 81.615 1.00 28.77 201 PHE C CA 1
ATOM 10428 C C . PHE C 1 220 ? 65.868 66.416 82.915 1.00 35.34 201 PHE C C 1
ATOM 10429 O O . PHE C 1 220 ? 65.182 66.073 83.879 1.00 40.94 201 PHE C O 1
ATOM 10446 N N . VAL C 1 221 ? 67.199 66.432 82.933 1.00 34.12 202 VAL C N 1
ATOM 10447 C CA . VAL C 1 221 ? 67.976 65.995 84.109 1.00 33.26 202 VAL C CA 1
ATOM 10448 C C . VAL C 1 221 ? 69.088 66.974 84.427 1.00 37.80 202 VAL C C 1
ATOM 10449 O O . VAL C 1 221 ? 69.472 67.730 83.574 1.00 32.01 202 VAL C O 1
ATOM 10462 N N . ALA C 1 222 ? 69.649 66.938 85.635 1.00 37.75 203 ALA C N 1
ATOM 10463 C CA . ALA C 1 222 ? 70.739 67.871 85.965 1.00 42.20 203 ALA C CA 1
ATOM 10464 C C . ALA C 1 222 ? 71.973 67.658 85.078 1.00 40.33 203 ALA C C 1
ATOM 10465 O O . ALA C 1 222 ? 72.383 66.520 84.889 1.00 47.05 203 ALA C O 1
ATOM 10472 N N . PRO C 1 223 ? 72.582 68.746 84.562 1.00 46.22 204 PRO C N 1
ATOM 10473 C CA . PRO C 1 223 ? 73.895 68.656 83.907 1.00 45.86 204 PRO C CA 1
ATOM 10474 C C . PRO C 1 223 ? 74.994 68.294 84.911 1.00 49.34 204 PRO C C 1
ATOM 10475 O O . PRO C 1 223 ? 74.786 68.414 86.121 1.00 61.97 204 PRO C O 1
ATOM 10486 N N . GLN C 1 224 ? 76.157 67.884 84.412 1.00 59.35 205 GLN C N 1
ATOM 10487 C CA . GLN C 1 224 ? 77.286 67.577 85.285 1.00 47.77 205 GLN C CA 1
ATOM 10488 C C . GLN C 1 224 ? 78.606 67.776 84.554 1.00 57.60 205 GLN C C 1
ATOM 10489 O O . GLN C 1 224 ? 79.502 68.461 85.062 1.00 60.12 205 GLN C O 1
ATOM 10503 N N . SER D 1 18 ? 83.627 72.997 75.700 1.00 57.46 -1 SER D N 1
ATOM 10504 C CA . SER D 1 18 ? 84.460 74.013 76.409 1.00 54.73 -1 SER D CA 1
ATOM 10505 C C . SER D 1 18 ? 83.588 75.151 76.946 1.00 48.62 -1 SER D C 1
ATOM 10506 O O . SER D 1 18 ? 83.401 75.266 78.155 1.00 48.02 -1 SER D O 1
ATOM 10514 N N . HIS D 1 19 ? 83.029 75.981 76.066 1.00 48.27 0 HIS D N 1
ATOM 10515 C CA A HIS D 1 19 ? 82.220 77.112 76.515 0.24 44.56 0 HIS D CA 1
ATOM 10516 C CA B HIS D 1 19 ? 82.220 77.113 76.514 0.23 44.56 0 HIS D CA 1
ATOM 10517 C CA C HIS D 1 19 ? 82.243 77.102 76.606 0.53 44.19 0 HIS D CA 1
ATOM 10518 C C . HIS D 1 19 ? 80.924 76.599 77.173 1.00 41.46 0 HIS D C 1
ATOM 10519 O O . HIS D 1 19 ? 80.402 77.191 78.116 1.00 39.75 0 HIS D O 1
ATOM 10559 N N . MET D 1 20 ? 80.412 75.480 76.677 1.00 42.23 1 MET D N 1
ATOM 10560 C CA . MET D 1 20 ? 79.252 74.851 77.316 1.00 41.30 1 MET D CA 1
ATOM 10561 C C . MET D 1 20 ? 79.633 74.332 78.705 1.00 42.85 1 MET D C 1
ATOM 10562 O O . MET D 1 20 ? 78.861 74.433 79.672 1.00 41.43 1 MET D O 1
ATOM 10576 N N . GLN D 1 21 ? 80.840 73.793 78.802 1.00 45.59 2 GLN D N 1
ATOM 10577 C CA . GLN D 1 21 ? 81.291 73.290 80.083 1.00 47.46 2 GLN D CA 1
ATOM 10578 C C . GLN D 1 21 ? 81.376 74.414 81.105 1.00 45.92 2 GLN D C 1
ATOM 10579 O O . GLN D 1 21 ? 81.012 74.224 82.273 1.00 46.01 2 GLN D O 1
ATOM 10593 N N . ARG D 1 22 ? 81.847 75.579 80.664 1.00 44.84 3 ARG D N 1
ATOM 10594 C CA . ARG D 1 22 ? 81.966 76.733 81.548 1.00 43.74 3 ARG D CA 1
ATOM 10595 C C . ARG D 1 22 ? 80.573 77.109 82.063 1.00 40.86 3 ARG D C 1
ATOM 10596 O O . ARG D 1 22 ? 80.388 77.443 83.221 1.00 40.64 3 ARG D O 1
ATOM 10617 N N . LEU D 1 23 ? 79.578 77.064 81.188 1.00 38.95 4 LEU D N 1
ATOM 10618 C CA . LEU D 1 23 ? 78.235 77.410 81.624 1.00 36.59 4 LEU D CA 1
ATOM 10619 C C . LEU D 1 23 ? 77.714 76.468 82.690 1.00 37.50 4 LEU D C 1
ATOM 10620 O O . LEU D 1 23 ? 77.067 76.876 83.658 1.00 36.52 4 LEU D O 1
ATOM 10636 N N . ILE D 1 24 ? 78.010 75.194 82.518 1.00 39.74 5 ILE D N 1
ATOM 10637 C CA . ILE D 1 24 ? 77.562 74.192 83.453 1.00 41.22 5 ILE D CA 1
ATOM 10638 C C . ILE D 1 24 ? 78.256 74.331 84.820 1.00 42.74 5 ILE D C 1
ATOM 10639 O O . ILE D 1 24 ? 77.610 74.210 85.860 1.00 42.77 5 ILE D O 1
ATOM 10655 N N . GLU D 1 25 ? 79.558 74.593 84.812 1.00 44.30 6 GLU D N 1
ATOM 10656 C CA . GLU D 1 25 ? 80.255 74.939 86.048 1.00 45.82 6 GLU D CA 1
ATOM 10657 C C . GLU D 1 25 ? 79.637 76.192 86.679 1.00 43.36 6 GLU D C 1
ATOM 10658 O O . GLU D 1 25 ? 79.535 76.295 87.898 1.00 44.17 6 GLU D O 1
ATOM 10670 N N . GLY D 1 26 ? 79.245 77.153 85.842 1.00 40.72 7 GLY D N 1
ATOM 10671 C CA . GLY D 1 26 ? 78.693 78.394 86.346 1.00 38.73 7 GLY D CA 1
ATOM 10672 C C . GLY D 1 26 ? 77.367 78.191 87.057 1.00 37.58 7 GLY D C 1
ATOM 10673 O O . GLY D 1 26 ? 77.082 78.818 88.079 1.00 37.41 7 GLY D O 1
ATOM 10677 N N . LEU D 1 27 ? 76.557 77.287 86.531 1.00 37.19 8 LEU D N 1
ATOM 10678 C CA . LEU D 1 27 ? 75.303 76.927 87.165 1.00 36.70 8 LEU D CA 1
ATOM 10679 C C . LEU D 1 27 ? 75.527 76.471 88.606 1.00 39.70 8 LEU D C 1
ATOM 10680 O O . LEU D 1 27 ? 74.759 76.782 89.522 1.00 38.93 8 LEU D O 1
ATOM 10696 N N . GLN D 1 28 ? 76.589 75.708 88.784 1.00 41.55 9 GLN D N 1
ATOM 10697 C CA A GLN D 1 28 ? 76.977 75.238 90.116 0.57 44.37 9 GLN D CA 1
ATOM 10698 C CA B GLN D 1 28 ? 76.989 75.255 90.103 0.43 44.43 9 GLN D CA 1
ATOM 10699 C C . GLN D 1 28 ? 77.414 76.385 91.014 1.00 44.23 9 GLN D C 1
ATOM 10700 O O . GLN D 1 28 ? 77.036 76.423 92.190 1.00 45.75 9 GLN D O 1
ATOM 10727 N N . LYS D 1 29 ? 78.231 77.285 90.479 1.00 43.54 10 LYS D N 1
ATOM 10728 C CA . LYS D 1 29 ? 78.716 78.425 91.247 1.00 43.89 10 LYS D CA 1
ATOM 10729 C C . LYS D 1 29 ? 77.501 79.248 91.702 1.00 41.70 10 LYS D C 1
ATOM 10730 O O . LYS D 1 29 ? 77.413 79.657 92.851 1.00 42.76 10 LYS D O 1
ATOM 10749 N N . PHE D 1 30 ? 76.551 79.472 90.803 1.00 38.97 11 PHE D N 1
ATOM 10750 C CA . PHE D 1 30 ? 75.368 80.239 91.155 1.00 37.17 11 PHE D CA 1
ATOM 10751 C C . PHE D 1 30 ? 74.599 79.556 92.299 1.00 42.82 11 PHE D C 1
ATOM 10752 O O . PHE D 1 30 ? 74.229 80.161 93.295 1.00 38.83 11 PHE D O 1
ATOM 10769 N N . ARG D 1 31 ? 74.360 78.272 92.158 1.00 41.75 12 ARG D N 1
ATOM 10770 C CA . ARG D 1 31 ? 73.546 77.577 93.141 1.00 45.35 12 ARG D CA 1
ATOM 10771 C C . ARG D 1 31 ? 74.161 77.580 94.544 1.00 48.07 12 ARG D C 1
ATOM 10772 O O . ARG D 1 31 ? 73.444 77.661 95.556 1.00 47.24 12 ARG D O 1
ATOM 10793 N N . GLU D 1 32 ? 75.486 77.509 94.600 1.00 45.27 13 GLU D N 1
ATOM 10794 C CA . GLU D 1 32 ? 76.196 77.440 95.867 1.00 48.41 13 GLU D CA 1
ATOM 10795 C C . GLU D 1 32 ? 76.614 78.803 96.391 1.00 48.25 13 GLU D C 1
ATOM 10796 O O . GLU D 1 32 ? 76.895 78.940 97.583 1.00 50.74 13 GLU D O 1
ATOM 10808 N N . GLY D 1 33 ? 76.642 79.802 95.513 1.00 48.95 14 GLY D N 1
ATOM 10809 C CA . GLY D 1 33 ? 77.056 81.145 95.881 1.00 46.14 14 GLY D CA 1
ATOM 10810 C C . GLY D 1 33 ? 75.854 82.058 95.985 1.00 43.59 14 GLY D C 1
ATOM 10811 O O . GLY D 1 33 ? 75.181 82.097 97.011 1.00 46.94 14 GLY D O 1
ATOM 10815 N N . TYR D 1 34 ? 75.572 82.792 94.916 1.00 40.98 15 TYR D N 1
ATOM 10816 C CA . TYR D 1 34 ? 74.516 83.797 94.937 1.00 39.25 15 TYR D CA 1
ATOM 10817 C C . TYR D 1 34 ? 73.163 83.240 95.368 1.00 38.74 15 TYR D C 1
ATOM 10818 O O . TYR D 1 34 ? 72.480 83.812 96.216 1.00 43.26 15 TYR D O 1
ATOM 10836 N N . PHE D 1 35 ? 72.758 82.122 94.792 1.00 38.92 16 PHE D N 1
ATOM 10837 C CA . PHE D 1 35 ? 71.489 81.538 95.186 1.00 38.08 16 PHE D CA 1
ATOM 10838 C C . PHE D 1 35 ? 71.459 81.228 96.689 1.00 43.44 16 PHE D C 1
ATOM 10839 O O . PHE D 1 35 ? 70.478 81.523 97.369 1.00 42.32 16 PHE D O 1
ATOM 10856 N N . SER D 1 36 ? 72.563 80.681 97.191 1.00 43.09 17 SER D N 1
ATOM 10857 C CA . SER D 1 36 ? 72.671 80.278 98.595 1.00 46.23 17 SER D CA 1
ATOM 10858 C C . SER D 1 36 ? 72.479 81.446 99.564 1.00 46.99 17 SER D C 1
ATOM 10859 O O . SER D 1 36 ? 71.909 81.280 100.673 1.00 48.97 17 SER D O 1
ATOM 10867 N N . SER D 1 37 ? 72.977 82.616 99.171 1.00 49.95 18 SER D N 1
ATOM 10868 C CA . SER D 1 37 ? 72.952 83.787 100.045 1.00 51.68 18 SER D CA 1
ATOM 10869 C C . SER D 1 37 ? 71.724 84.661 99.783 1.00 48.27 18 SER D C 1
ATOM 10870 O O . SER D 1 37 ? 71.524 85.657 100.467 1.00 52.79 18 SER D O 1
ATOM 10878 N N . HIS D 1 38 ? 70.900 84.289 98.800 1.00 46.33 19 HIS D N 1
ATOM 10879 C CA . HIS D 1 38 ? 69.697 85.061 98.495 1.00 44.81 19 HIS D CA 1
ATOM 10880 C C . HIS D 1 38 ? 68.432 84.188 98.492 1.00 45.57 19 HIS D C 1
ATOM 10881 O O . HIS D 1 38 ? 67.547 84.353 97.655 1.00 43.75 19 HIS D O 1
ATOM 10895 N N . ARG D 1 39 ? 68.319 83.287 99.457 1.00 50.91 20 ARG D N 1
ATOM 10896 C CA . ARG D 1 39 ? 67.197 82.354 99.472 1.00 49.60 20 ARG D CA 1
ATOM 10897 C C . ARG D 1 39 ? 65.835 83.026 99.649 1.00 55.63 20 ARG D C 1
ATOM 10898 O O . ARG D 1 39 ? 64.834 82.583 99.077 1.00 48.70 20 ARG D O 1
ATOM 10919 N N . ASP D 1 40 ? 65.790 84.091 100.436 1.00 49.75 21 ASP D N 1
ATOM 10920 C CA . ASP D 1 40 ? 64.530 84.782 100.675 1.00 52.16 21 ASP D CA 1
ATOM 10921 C C . ASP D 1 40 ? 64.005 85.377 99.393 1.00 46.45 21 ASP D C 1
ATOM 10922 O O . ASP D 1 40 ? 62.809 85.303 99.122 1.00 46.18 21 ASP D O 1
ATOM 10931 N N . LEU D 1 41 ? 64.908 85.993 98.641 1.00 44.19 22 LEU D N 1
ATOM 10932 C CA . LEU D 1 41 ? 64.563 86.629 97.370 1.00 41.14 22 LEU D CA 1
ATOM 10933 C C . LEU D 1 41 ? 63.932 85.624 96.417 1.00 45.62 22 LEU D C 1
ATOM 10934 O O . LEU D 1 41 ? 62.875 85.887 95.855 1.00 39.16 22 LEU D O 1
ATOM 10950 N N . PHE D 1 42 ? 64.585 84.481 96.236 1.00 41.05 23 PHE D N 1
ATOM 10951 C CA . PHE D 1 42 ? 64.145 83.517 95.236 1.00 47.04 23 PHE D CA 1
ATOM 10952 C C . PHE D 1 42 ? 62.879 82.809 95.680 1.00 42.37 23 PHE D C 1
ATOM 10953 O O . PHE D 1 42 ? 62.020 82.466 94.869 1.00 43.84 23 PHE D O 1
ATOM 10970 N N . GLU D 1 43 ? 62.748 82.594 96.976 1.00 47.93 24 GLU D N 1
ATOM 10971 C CA . GLU D 1 43 ? 61.528 82.017 97.470 1.00 46.80 24 GLU D CA 1
ATOM 10972 C C . GLU D 1 43 ? 60.385 83.017 97.239 1.00 50.25 24 GLU D C 1
ATOM 10973 O O . GLU D 1 43 ? 59.303 82.638 96.775 1.00 47.69 24 GLU D O 1
ATOM 10985 N N . GLN D 1 44 ? 60.653 84.299 97.483 1.00 44.40 25 GLN D N 1
ATOM 10986 C CA A GLN D 1 44 ? 59.679 85.353 97.208 0.54 43.05 25 GLN D CA 1
ATOM 10987 C CA B GLN D 1 44 ? 59.674 85.344 97.210 0.46 43.07 25 GLN D CA 1
ATOM 10988 C C . GLN D 1 44 ? 59.309 85.405 95.713 1.00 42.31 25 GLN D C 1
ATOM 10989 O O . GLN D 1 44 ? 58.137 85.497 95.339 1.00 41.77 25 GLN D O 1
ATOM 11016 N N . LEU D 1 45 ? 60.306 85.357 94.852 1.00 38.39 26 LEU D N 1
ATOM 11017 C CA . LEU D 1 45 ? 60.020 85.438 93.414 1.00 35.87 26 LEU D CA 1
ATOM 11018 C C . LEU D 1 45 ? 59.181 84.241 92.923 1.00 39.19 26 LEU D C 1
ATOM 11019 O O . LEU D 1 45 ? 58.456 84.317 91.927 1.00 35.04 26 LEU D O 1
ATOM 11035 N N . SER D 1 46 ? 59.269 83.120 93.618 1.00 45.39 27 SER D N 1
ATOM 11036 C CA . SER D 1 46 ? 58.572 81.933 93.131 1.00 42.40 27 SER D CA 1
ATOM 11037 C C . SER D 1 46 ? 57.048 82.111 93.119 1.00 56.48 27 SER D C 1
ATOM 11038 O O . SER D 1 46 ? 56.365 81.417 92.376 1.00 45.13 27 SER D O 1
ATOM 11046 N N . HIS D 1 47 ? 56.520 83.066 93.892 1.00 41.17 28 HIS D N 1
ATOM 11047 C CA . HIS D 1 47 ? 55.074 83.330 93.911 1.00 43.87 28 HIS D CA 1
ATOM 11048 C C . HIS D 1 47 ? 54.522 84.183 92.757 1.00 38.72 28 HIS D C 1
ATOM 11049 O O . HIS D 1 47 ? 53.310 84.228 92.546 1.00 50.77 28 HIS D O 1
ATOM 11063 N N . GLY D 1 48 ? 55.384 84.867 92.003 1.00 35.72 29 GLY D N 1
ATOM 11064 C CA . GLY D 1 48 ? 54.932 85.633 90.864 1.00 33.30 29 GLY D CA 1
ATOM 11065 C C . GLY D 1 48 ? 55.981 86.644 90.481 1.00 31.30 29 GLY D C 1
ATOM 11066 O O . GLY D 1 48 ? 56.822 86.985 91.310 1.00 34.19 29 GLY D O 1
ATOM 11070 N N . GLN D 1 49 ? 55.979 87.079 89.231 1.00 30.54 30 GLN D N 1
ATOM 11071 C CA . GLN D 1 49 ? 56.866 88.174 88.843 1.00 27.33 30 GLN D CA 1
ATOM 11072 C C . GLN D 1 49 ? 56.112 89.477 89.022 1.00 31.24 30 GLN D C 1
ATOM 11073 O O . GLN D 1 49 ? 54.929 89.613 88.668 1.00 28.00 30 GLN D O 1
ATOM 11087 N N . HIS D 1 50 ? 56.829 90.454 89.540 1.00 27.23 31 HIS D N 1
ATOM 11088 C CA . HIS D 1 50 ? 56.253 91.759 89.761 1.00 26.53 31 HIS D CA 1
ATOM 11089 C C . HIS D 1 50 ? 57.267 92.788 89.367 1.00 25.19 31 HIS D C 1
ATOM 11090 O O . HIS D 1 50 ? 57.774 93.521 90.204 1.00 25.99 31 HIS D O 1
ATOM 11104 N N . PRO D 1 51 ? 57.591 92.823 88.079 1.00 23.35 32 PRO D N 1
ATOM 11105 C CA . PRO D 1 51 ? 58.609 93.750 87.589 1.00 22.47 32 PRO D CA 1
ATOM 11106 C C . PRO D 1 51 ? 58.130 95.161 87.664 1.00 22.28 32 PRO D C 1
ATOM 11107 O O . PRO D 1 51 ? 56.931 95.404 87.794 1.00 22.99 32 PRO D O 1
ATOM 11118 N N . ARG D 1 52 ? 59.086 96.080 87.701 1.00 21.73 33 ARG D N 1
ATOM 11119 C CA . ARG D 1 52 ? 58.821 97.494 87.750 1.00 21.74 33 ARG D CA 1
ATOM 11120 C C . ARG D 1 52 ? 59.031 98.178 86.417 1.00 20.12 33 ARG D C 1
ATOM 11121 O O . ARG D 1 52 ? 58.537 99.296 86.230 1.00 21.98 33 ARG D O 1
ATOM 11142 N N . ILE D 1 53 ? 59.853 97.600 85.566 1.00 19.09 34 ILE D N 1
ATOM 11143 C CA . ILE D 1 53 ? 60.306 98.265 84.347 1.00 19.89 34 ILE D CA 1
ATOM 11144 C C . ILE D 1 53 ? 60.259 97.300 83.200 1.00 19.92 34 ILE D C 1
ATOM 11145 O O . ILE D 1 53 ? 60.630 96.135 83.344 1.00 18.64 34 ILE D O 1
ATOM 11161 N N . LEU D 1 54 ? 59.782 97.751 82.036 1.00 16.91 35 LEU D N 1
ATOM 11162 C CA . LEU D 1 54 ? 59.959 97.041 80.778 1.00 16.95 35 LEU D CA 1
ATOM 11163 C C . LEU D 1 54 ? 61.211 97.565 80.102 1.00 16.91 35 LEU D C 1
ATOM 11164 O O . LEU D 1 54 ? 61.261 98.746 79.768 1.00 17.09 35 LEU D O 1
ATOM 11180 N N . PHE D 1 55 ? 62.201 96.690 79.927 1.00 15.54 36 PHE D N 1
ATOM 11181 C CA . PHE D 1 55 ? 63.513 97.101 79.440 1.00 15.90 36 PHE D CA 1
ATOM 11182 C C . PHE D 1 55 ? 63.737 96.441 78.104 1.00 16.97 36 PHE D C 1
ATOM 11183 O O . PHE D 1 55 ? 63.821 95.224 78.029 1.00 15.90 36 PHE D O 1
ATOM 11200 N N . ILE D 1 56 ? 63.818 97.245 77.043 1.00 14.66 37 ILE D N 1
ATOM 11201 C CA . ILE D 1 56 ? 64.008 96.781 75.671 1.00 13.35 37 ILE D CA 1
ATOM 11202 C C . ILE D 1 56 ? 65.443 97.075 75.278 1.00 14.12 37 ILE D C 1
ATOM 11203 O O . ILE D 1 56 ? 65.874 98.233 75.312 1.00 16.39 37 ILE D O 1
ATOM 11219 N N . CYS D 1 57 ? 66.230 96.054 74.967 1.00 13.22 38 CYS D N 1
ATOM 11220 C CA . CYS D 1 57 ? 67.626 96.257 74.630 1.00 13.66 38 CYS D CA 1
ATOM 11221 C C . CYS D 1 57 ? 68.114 95.290 73.572 1.00 13.73 38 CYS D C 1
ATOM 11222 O O . CYS D 1 57 ? 67.374 94.416 73.108 1.00 13.82 38 CYS D O 1
ATOM 11230 N N . CYS D 1 58 ? 69.361 95.428 73.175 1.00 13.43 39 CYS D N 1
ATOM 11231 C CA . CYS D 1 58 ? 69.906 94.623 72.111 1.00 13.61 39 CYS D CA 1
ATOM 11232 C C . CYS D 1 58 ? 70.352 93.270 72.649 1.00 15.31 39 CYS D C 1
ATOM 11233 O O . CYS D 1 58 ? 70.756 93.115 73.807 1.00 15.28 39 CYS D O 1
ATOM 11240 N N . SER D 1 59 ? 70.300 92.289 71.777 1.00 12.53 40 SER D N 1
ATOM 11241 C CA . SER D 1 59 ? 70.810 90.940 72.036 1.00 11.90 40 SER D CA 1
ATOM 11242 C C . SER D 1 59 ? 72.314 90.882 72.235 1.00 14.34 40 SER D C 1
ATOM 11243 O O . SER D 1 59 ? 72.826 89.894 72.767 1.00 14.95 40 SER D O 1
ATOM 11251 N N . ASP D 1 60 ? 73.021 91.929 71.786 1.00 14.46 41 ASP D N 1
ATOM 11252 C CA . ASP D 1 60 ? 74.481 92.047 71.911 1.00 15.15 41 ASP D CA 1
ATOM 11253 C C . ASP D 1 60 ? 74.964 91.537 73.253 1.00 14.08 41 ASP D C 1
ATOM 11254 O O . ASP D 1 60 ? 74.502 91.938 74.323 1.00 15.83 41 ASP D O 1
ATOM 11263 N N . SER D 1 61 ? 75.941 90.656 73.192 1.00 16.25 42 SER D N 1
ATOM 11264 C CA . SER D 1 61 ? 76.468 90.001 74.388 1.00 15.40 42 SER D CA 1
ATOM 11265 C C . SER D 1 61 ? 77.180 90.941 75.337 1.00 16.27 42 SER D C 1
ATOM 11266 O O . SER D 1 61 ? 77.433 90.555 76.480 1.00 19.31 42 SER D O 1
ATOM 11274 N N . ARG D 1 62 ? 77.476 92.157 74.892 1.00 16.40 43 ARG D N 1
ATOM 11275 C CA . ARG D 1 62 ? 78.142 93.125 75.746 1.00 17.80 43 ARG D CA 1
ATOM 11276 C C . ARG D 1 62 ? 77.180 93.903 76.623 1.00 20.80 43 ARG D C 1
ATOM 11277 O O . ARG D 1 62 ? 77.635 94.698 77.458 1.00 22.37 43 ARG D O 1
ATOM 11298 N N . VAL D 1 63 ? 75.880 93.689 76.433 1.00 18.95 44 VAL D N 1
ATOM 11299 C CA . VAL D 1 63 ? 74.851 94.415 77.162 1.00 18.49 44 VAL D CA 1
ATOM 11300 C C . VAL D 1 63 ? 74.235 93.480 78.202 1.00 18.75 44 VAL D C 1
ATOM 11301 O O . VAL D 1 63 ? 73.866 92.368 77.894 1.00 21.09 44 VAL D O 1
ATOM 11314 N N . ASP D 1 64 ? 74.217 93.906 79.461 1.00 21.59 45 ASP D N 1
ATOM 11315 C CA . ASP D 1 64 ? 73.553 93.139 80.525 1.00 21.94 45 ASP D CA 1
ATOM 11316 C C . ASP D 1 64 ? 72.734 94.150 81.355 1.00 19.35 45 ASP D C 1
ATOM 11317 O O . ASP D 1 64 ? 73.304 94.865 82.178 1.00 22.91 45 ASP D O 1
ATOM 11326 N N . PRO D 1 65 ? 71.413 94.235 81.136 1.00 19.32 46 PRO D N 1
ATOM 11327 C CA . PRO D 1 65 ? 70.638 95.304 81.803 1.00 20.12 46 PRO D CA 1
ATOM 11328 C C . PRO D 1 65 ? 70.625 95.249 83.322 1.00 21.13 46 PRO D C 1
ATOM 11329 O O . PRO D 1 65 ? 70.649 96.293 83.996 1.00 22.27 46 PRO D O 1
ATOM 11340 N N . ASN D 1 66 ? 70.535 94.044 83.884 1.00 21.22 47 ASN D N 1
ATOM 11341 C CA . ASN D 1 66 ? 70.547 93.894 85.331 1.00 22.61 47 ASN D CA 1
ATOM 11342 C C . ASN D 1 66 ? 71.878 94.355 85.897 1.00 23.87 47 ASN D C 1
ATOM 11343 O O . ASN D 1 66 ? 71.937 94.946 86.967 1.00 26.07 47 ASN D O 1
ATOM 11354 N N . LEU D 1 67 ? 72.953 94.085 85.161 1.00 23.60 48 LEU D N 1
ATOM 11355 C CA . LEU D 1 67 ? 74.282 94.455 85.606 1.00 25.44 48 LEU D CA 1
ATOM 11356 C C . LEU D 1 67 ? 74.502 95.969 85.578 1.00 25.36 48 LEU D C 1
ATOM 11357 O O . LEU D 1 67 ? 74.941 96.563 86.566 1.00 26.47 48 LEU D O 1
ATOM 11373 N N . ILE D 1 68 ? 74.212 96.609 84.457 1.00 23.71 49 ILE D N 1
ATOM 11374 C CA . ILE D 1 68 ? 74.544 98.018 84.327 1.00 24.67 49 ILE D CA 1
ATOM 11375 C C . ILE D 1 68 ? 73.669 98.871 85.210 1.00 24.08 49 ILE D C 1
ATOM 11376 O O . ILE D 1 68 ? 74.093 99.956 85.615 1.00 25.05 49 ILE D O 1
ATOM 11392 N N . THR D 1 69 ? 72.466 98.385 85.547 1.00 23.31 50 THR D N 1
ATOM 11393 C CA . THR D 1 69 ? 71.574 99.114 86.465 1.00 23.03 50 THR D CA 1
ATOM 11394 C C . THR D 1 69 ? 71.629 98.600 87.915 1.00 23.92 50 THR D C 1
ATOM 11395 O O . THR D 1 69 ? 70.939 99.113 88.799 1.00 25.84 50 THR D O 1
ATOM 11406 N N . GLN D 1 70 ? 72.449 97.579 88.148 1.00 27.64 51 GLN D N 1
ATOM 11407 C CA . GLN D 1 70 ? 72.549 96.962 89.462 1.00 26.93 51 GLN D CA 1
ATOM 11408 C C . GLN D 1 70 ? 71.160 96.629 90.027 1.00 24.63 51 GLN D C 1
ATOM 11409 O O . GLN D 1 70 ? 70.866 96.822 91.197 1.00 28.99 51 GLN D O 1
ATOM 11423 N N . SER D 1 71 ? 70.315 96.123 89.153 1.00 24.96 52 SER D N 1
ATOM 11424 C CA . SER D 1 71 ? 68.978 95.748 89.526 1.00 27.01 52 SER D CA 1
ATOM 11425 C C . SER D 1 71 ? 68.974 94.417 90.211 1.00 31.12 52 SER D C 1
ATOM 11426 O O . SER D 1 71 ? 69.800 93.555 89.938 1.00 34.75 52 SER D O 1
ATOM 11434 N N . GLU D 1 72 ? 68.007 94.261 91.094 1.00 28.98 53 GLU D N 1
ATOM 11435 C CA . GLU D 1 72 ? 67.755 92.978 91.666 1.00 30.86 53 GLU D CA 1
ATOM 11436 C C . GLU D 1 72 ? 66.972 92.096 90.708 1.00 27.62 53 GLU D C 1
ATOM 11437 O O . GLU D 1 72 ? 66.130 92.558 89.970 1.00 25.59 53 GLU D O 1
ATOM 11449 N N . VAL D 1 73 ? 67.194 90.803 90.786 1.00 28.88 54 VAL D N 1
ATOM 11450 C CA . VAL D 1 73 ? 66.392 89.882 90.027 1.00 29.40 54 VAL D CA 1
ATOM 11451 C C . VAL D 1 73 ? 64.917 90.076 90.403 1.00 24.58 54 VAL D C 1
ATOM 11452 O O . VAL D 1 73 ? 64.564 90.227 91.563 1.00 26.17 54 VAL D O 1
ATOM 11465 N N . GLY D 1 74 ? 64.065 90.142 89.379 1.00 23.06 55 GLY D N 1
ATOM 11466 C CA . GLY D 1 74 ? 62.655 90.381 89.593 1.00 23.20 55 GLY D CA 1
ATOM 11467 C C . GLY D 1 74 ? 62.217 91.781 89.169 1.00 24.52 55 GLY D C 1
ATOM 11468 O O . GLY D 1 74 ? 61.039 92.015 88.998 1.00 28.30 55 GLY D O 1
ATOM 11472 N N . ASP D 1 75 ? 63.151 92.694 88.970 1.00 22.55 56 ASP D N 1
ATOM 11473 C CA . ASP D 1 75 ? 62.801 94.098 88.733 1.00 21.35 56 ASP D CA 1
ATOM 11474 C C . ASP D 1 75 ? 62.547 94.436 87.245 1.00 20.17 56 ASP D C 1
ATOM 11475 O O . ASP D 1 75 ? 61.674 95.258 86.942 1.00 20.26 56 ASP D O 1
ATOM 11484 N N . LEU D 1 76 ? 63.337 93.841 86.337 1.00 18.28 57 LEU D N 1
ATOM 11485 C CA . LEU D 1 76 ? 63.310 94.172 84.900 1.00 17.04 57 LEU D CA 1
ATOM 11486 C C . LEU D 1 76 ? 62.711 93.059 84.078 1.00 16.29 57 LEU D C 1
ATOM 11487 O O . LEU D 1 76 ? 63.270 91.961 84.013 1.00 17.67 57 LEU D O 1
ATOM 11503 N N . PHE D 1 77 ? 61.602 93.333 83.391 1.00 16.06 58 PHE D N 1
ATOM 11504 C CA . PHE D 1 77 ? 61.052 92.442 82.380 1.00 14.76 58 PHE D CA 1
ATOM 11505 C C . PHE D 1 77 ? 61.711 92.871 81.084 1.00 15.31 58 PHE D C 1
ATOM 11506 O O . PHE D 1 77 ? 61.620 94.047 80.719 1.00 15.95 58 PHE D O 1
ATOM 11523 N N . VAL D 1 78 ? 62.379 91.946 80.403 1.00 14.78 59 VAL D N 1
ATOM 11524 C CA . VAL D 1 78 ? 63.324 92.323 79.349 1.00 14.04 59 VAL D CA 1
ATOM 11525 C C . VAL D 1 78 ? 62.968 91.738 77.986 1.00 15.24 59 VAL D C 1
ATOM 11526 O O . VAL D 1 78 ? 62.768 90.529 77.852 1.00 15.06 59 VAL D O 1
ATOM 11539 N N . ILE D 1 79 ? 62.952 92.587 76.970 1.00 13.61 60 ILE D N 1
ATOM 11540 C CA . ILE D 1 79 ? 62.841 92.199 75.558 1.00 12.59 60 ILE D CA 1
ATOM 11541 C C . ILE D 1 79 ? 64.212 92.409 74.948 1.00 13.14 60 ILE D C 1
ATOM 11542 O O . ILE D 1 79 ? 64.796 93.476 75.127 1.00 14.49 60 ILE D O 1
ATOM 11558 N N . ARG D 1 80 ? 64.772 91.399 74.289 1.00 13.11 61 ARG D N 1
ATOM 11559 C CA . ARG D 1 80 ? 66.070 91.518 73.613 1.00 13.29 61 ARG D CA 1
ATOM 11560 C C . ARG D 1 80 ? 65.984 91.000 72.206 1.00 12.19 61 ARG D C 1
ATOM 11561 O O . ARG D 1 80 ? 65.599 89.827 71.988 1.00 13.78 61 ARG D O 1
ATOM 11582 N N . ASN D 1 81 ? 66.364 91.832 71.248 1.00 12.22 62 ASN D N 1
ATOM 11583 C CA . ASN D 1 81 ? 66.478 91.462 69.854 1.00 12.73 62 ASN D CA 1
ATOM 11584 C C . ASN D 1 81 ? 67.650 92.218 69.229 1.00 11.91 62 ASN D C 1
ATOM 11585 O O . ASN D 1 81 ? 68.280 93.038 69.896 1.00 13.80 62 ASN D O 1
ATOM 11596 N N . ALA D 1 82 ? 67.966 91.949 67.978 1.00 11.59 63 ALA D N 1
ATOM 11597 C CA . ALA D 1 82 ? 69.108 92.621 67.344 1.00 12.39 63 ALA D CA 1
ATOM 11598 C C . ALA D 1 82 ? 68.710 94.017 66.966 1.00 13.34 63 ALA D C 1
ATOM 11599 O O . ALA D 1 82 ? 67.898 94.237 66.083 1.00 15.33 63 ALA D O 1
ATOM 11606 N N . GLY D 1 83 ? 69.287 94.996 67.643 1.00 11.88 64 GLY D N 1
ATOM 11607 C CA . GLY D 1 83 ? 68.997 96.396 67.386 1.00 13.12 64 GLY D CA 1
ATOM 11608 C C . GLY D 1 83 ? 67.962 97.048 68.292 1.00 13.18 64 GLY D C 1
ATOM 11609 O O . GLY D 1 83 ? 67.654 98.213 68.086 1.00 13.64 64 GLY D O 1
ATOM 11613 N N . ASN D 1 84 ? 67.452 96.332 69.283 1.00 12.70 65 ASN D N 1
ATOM 11614 C CA . ASN D 1 84 ? 66.479 96.907 70.219 1.00 12.28 65 ASN D CA 1
ATOM 11615 C C . ASN D 1 84 ? 65.346 97.635 69.498 1.00 12.52 65 ASN D C 1
ATOM 11616 O O . ASN D 1 84 ? 65.017 98.772 69.796 1.00 13.23 65 ASN D O 1
ATOM 11627 N N . ILE D 1 85 ? 64.745 96.911 68.559 1.00 12.06 66 ILE D N 1
ATOM 11628 C CA . ILE D 1 85 ? 63.693 97.452 67.682 1.00 12.21 66 ILE D CA 1
ATOM 11629 C C . ILE D 1 85 ? 62.318 96.940 68.091 1.00 12.55 66 ILE D C 1
ATOM 11630 O O . ILE D 1 85 ? 62.133 95.768 68.430 1.00 12.56 66 ILE D O 1
ATOM 11646 N N . ILE D 1 86 ? 61.349 97.862 68.083 1.00 12.34 67 ILE D N 1
ATOM 11647 C CA . ILE D 1 86 ? 59.934 97.517 68.287 1.00 12.41 67 ILE D CA 1
ATOM 11648 C C . ILE D 1 86 ? 59.208 97.940 67.010 1.00 12.14 67 ILE D C 1
ATOM 11649 O O . ILE D 1 86 ? 59.088 99.124 66.729 1.00 13.06 67 ILE D O 1
ATOM 11665 N N . PRO D 1 87 ? 58.723 96.987 66.228 1.00 12.37 68 PRO D N 1
ATOM 11666 C CA . PRO D 1 87 ? 58.038 97.393 65.003 1.00 12.09 68 PRO D CA 1
ATOM 11667 C C . PRO D 1 87 ? 56.775 98.217 65.276 1.00 13.34 68 PRO D C 1
ATOM 11668 O O . PRO D 1 87 ? 56.193 98.084 66.359 1.00 13.18 68 PRO D O 1
ATOM 11679 N N . PRO D 1 88 ? 56.338 99.032 64.321 1.00 12.55 69 PRO D N 1
ATOM 11680 C CA . PRO D 1 88 ? 55.036 99.691 64.482 1.00 14.21 69 PRO D CA 1
ATOM 11681 C C . PRO D 1 88 ? 53.933 98.672 64.722 1.00 12.97 69 PRO D C 1
ATOM 11682 O O . PRO D 1 88 ? 54.015 97.526 64.274 1.00 13.38 69 PRO D O 1
ATOM 11693 N N . TYR D 1 89 ? 52.879 99.111 65.400 1.00 13.48 70 TYR D N 1
ATOM 11694 C CA . TYR D 1 89 ? 51.751 98.240 65.704 1.00 12.64 70 TYR D CA 1
ATOM 11695 C C . TYR D 1 89 ? 51.155 97.639 64.445 1.00 13.04 70 TYR D C 1
ATOM 11696 O O . TYR D 1 89 ? 50.797 98.351 63.518 1.00 14.93 70 TYR D O 1
ATOM 11714 N N . GLY D 1 90 ? 51.013 96.318 64.436 1.00 12.81 71 GLY D N 1
ATOM 11715 C CA . GLY D 1 90 ? 50.459 95.600 63.290 1.00 13.06 71 GLY D CA 1
ATOM 11716 C C . GLY D 1 90 ? 51.459 95.231 62.234 1.00 13.23 71 GLY D C 1
ATOM 11717 O O . GLY D 1 90 ? 51.108 94.467 61.303 1.00 15.05 71 GLY D O 1
ATOM 11721 N N . ALA D 1 91 ? 52.692 95.730 62.329 1.00 13.26 72 ALA D N 1
ATOM 11722 C CA . ALA D 1 91 ? 53.700 95.471 61.285 1.00 11.40 72 ALA D CA 1
ATOM 11723 C C . ALA D 1 91 ? 54.333 94.104 61.389 1.00 13.56 72 ALA D C 1
ATOM 11724 O O . ALA D 1 91 ? 54.820 93.599 60.374 1.00 14.91 72 ALA D O 1
ATOM 11731 N N . ALA D 1 92 ? 54.349 93.518 62.579 1.00 13.87 73 ALA D N 1
ATOM 11732 C CA . ALA D 1 92 ? 55.079 92.262 62.799 1.00 10.84 73 ALA D CA 1
ATOM 11733 C C . ALA D 1 92 ? 54.305 91.363 63.716 1.00 13.68 73 ALA D C 1
ATOM 11734 O O . ALA D 1 92 ? 53.449 91.796 64.509 1.00 16.42 73 ALA D O 1
ATOM 11741 N N . ASN D 1 93 ? 54.614 90.078 63.657 1.00 12.99 74 ASN D N 1
ATOM 11742 C CA . ASN D 1 93 ? 53.958 89.063 64.452 1.00 13.61 74 ASN D CA 1
ATOM 11743 C C . ASN D 1 93 ? 54.940 88.189 65.165 1.00 13.95 74 ASN D C 1
ATOM 11744 O O . ASN D 1 93 ? 54.639 87.006 65.453 1.00 15.96 74 ASN D O 1
ATOM 11755 N N . GLY D 1 94 ? 56.090 88.742 65.465 1.00 15.31 75 GLY D N 1
ATOM 11756 C CA . GLY D 1 94 ? 57.028 88.061 66.347 1.00 15.69 75 GLY D CA 1
ATOM 11757 C C . GLY D 1 94 ? 56.773 88.434 67.805 1.00 14.34 75 GLY D C 1
ATOM 11758 O O . GLY D 1 94 ? 55.661 88.785 68.204 1.00 15.93 75 GLY D O 1
ATOM 11762 N N . GLY D 1 95 ? 57.789 88.339 68.629 1.00 12.90 76 GLY D N 1
ATOM 11763 C CA . GLY D 1 95 ? 57.594 88.408 70.068 1.00 12.91 76 GLY D CA 1
ATOM 11764 C C . GLY D 1 95 ? 57.441 89.777 70.669 1.00 12.80 76 GLY D C 1
ATOM 11765 O O . GLY D 1 95 ? 56.922 89.912 71.772 1.00 13.94 76 GLY D O 1
ATOM 11769 N N . GLU D 1 96 ? 57.848 90.815 69.939 1.00 13.91 77 GLU D N 1
ATOM 11770 C CA . GLU D 1 96 ? 57.982 92.142 70.562 1.00 13.77 77 GLU D CA 1
ATOM 11771 C C . GLU D 1 96 ? 56.690 92.718 71.092 1.00 14.03 77 GLU D C 1
ATOM 11772 O O . GLU D 1 96 ? 56.584 93.087 72.279 1.00 13.70 77 GLU D O 1
ATOM 11784 N N . GLY D 1 97 ? 55.709 92.853 70.229 1.00 15.48 78 GLY D N 1
ATOM 11785 C CA . GLY D 1 97 ? 54.449 93.461 70.637 1.00 14.69 78 GLY D CA 1
ATOM 11786 C C . GLY D 1 97 ? 53.778 92.696 71.726 1.00 14.57 78 GLY D C 1
ATOM 11787 O O . GLY D 1 97 ? 53.261 93.299 72.675 1.00 13.94 78 GLY D O 1
ATOM 11791 N N . ALA D 1 98 ? 53.792 91.372 71.618 1.00 14.75 79 ALA D N 1
ATOM 11792 C CA . ALA D 1 98 ? 53.183 90.537 72.601 1.00 14.17 79 ALA D CA 1
ATOM 11793 C C . ALA D 1 98 ? 53.849 90.660 73.955 1.00 14.43 79 ALA D C 1
ATOM 11794 O O . ALA D 1 98 ? 53.172 90.731 74.980 1.00 14.61 79 ALA D O 1
ATOM 11801 N N . ALA D 1 99 ? 55.178 90.704 73.982 1.00 13.46 80 ALA D N 1
ATOM 11802 C CA . ALA D 1 99 ? 55.865 90.840 75.270 1.00 12.90 80 ALA D CA 1
ATOM 11803 C C . ALA D 1 99 ? 55.559 92.181 75.886 1.00 14.40 80 ALA D C 1
ATOM 11804 O O . ALA D 1 99 ? 55.352 92.281 77.098 1.00 14.73 80 ALA D O 1
ATOM 11811 N N . MET D 1 100 ? 55.527 93.227 75.078 1.00 14.08 81 MET D N 1
ATOM 11812 C CA A MET D 1 100 ? 55.178 94.554 75.619 0.74 13.40 81 MET D CA 1
ATOM 11813 C CA B MET D 1 100 ? 55.162 94.525 75.579 0.26 16.20 81 MET D CA 1
ATOM 11814 C C . MET D 1 100 ? 53.751 94.553 76.165 1.00 13.41 81 MET D C 1
ATOM 11815 O O . MET D 1 100 ? 53.504 95.063 77.252 1.00 14.80 81 MET D O 1
ATOM 11842 N N . GLU D 1 101 ? 52.823 93.967 75.429 1.00 13.77 82 GLU D N 1
ATOM 11843 C CA . GLU D 1 101 ? 51.445 93.898 75.882 1.00 14.49 82 GLU D CA 1
ATOM 11844 C C . GLU D 1 101 ? 51.328 93.155 77.192 1.00 15.51 82 GLU D C 1
ATOM 11845 O O . GLU D 1 101 ? 50.584 93.576 78.085 1.00 15.92 82 GLU D O 1
ATOM 11857 N N . TYR D 1 102 ? 52.020 92.030 77.319 1.00 15.12 83 TYR D N 1
ATOM 11858 C CA . TYR D 1 102 ? 51.974 91.292 78.560 1.00 15.34 83 TYR D CA 1
ATOM 11859 C C . TYR D 1 102 ? 52.481 92.159 79.712 1.00 15.28 83 TYR D C 1
ATOM 11860 O O . TYR D 1 102 ? 51.890 92.198 80.800 1.00 16.29 83 TYR D O 1
ATOM 11878 N N . ALA D 1 103 ? 53.625 92.785 79.507 1.00 14.49 84 ALA D N 1
ATOM 11879 C CA . ALA D 1 103 ? 54.229 93.670 80.500 1.00 14.41 84 ALA D CA 1
ATOM 11880 C C . ALA D 1 103 ? 53.279 94.758 80.982 1.00 14.75 84 ALA D C 1
ATOM 11881 O O . ALA D 1 103 ? 53.125 94.981 82.188 1.00 16.88 84 ALA D O 1
ATOM 11888 N N . LEU D 1 104 ? 52.610 95.410 80.047 1.00 15.96 85 LEU D N 1
ATOM 11889 C CA . LEU D 1 104 ? 51.744 96.520 80.428 1.00 17.71 85 LEU D CA 1
ATOM 11890 C C . LEU D 1 104 ? 50.384 96.088 80.951 1.00 19.22 85 LEU D C 1
ATOM 11891 O O . LEU D 1 104 ? 49.884 96.642 81.954 1.00 19.97 85 LEU D O 1
ATOM 11907 N N . VAL D 1 105 ? 49.739 95.149 80.260 1.00 17.10 86 VAL D N 1
ATOM 11908 C CA . VAL D 1 105 ? 48.371 94.800 80.574 1.00 17.41 86 VAL D CA 1
ATOM 11909 C C . VAL D 1 105 ? 48.299 93.774 81.704 1.00 21.14 86 VAL D C 1
ATOM 11910 O O . VAL D 1 105 ? 47.533 93.947 82.658 1.00 24.06 86 VAL D O 1
ATOM 11923 N N . ALA D 1 106 ? 49.098 92.716 81.615 1.00 17.50 87 ALA D N 1
ATOM 11924 C CA . ALA D 1 106 ? 49.105 91.672 82.621 1.00 18.48 87 ALA D CA 1
ATOM 11925 C C . ALA D 1 106 ? 49.914 92.035 83.852 1.00 17.92 87 ALA D C 1
ATOM 11926 O O . ALA D 1 106 ? 49.483 91.773 84.963 1.00 22.48 87 ALA D O 1
ATOM 11933 N N . LEU D 1 107 ? 51.076 92.648 83.661 1.00 18.54 88 LEU D N 1
ATOM 11934 C CA . LEU D 1 107 ? 51.958 92.925 84.783 1.00 18.47 88 LEU D CA 1
ATOM 11935 C C . LEU D 1 107 ? 51.902 94.380 85.255 1.00 18.29 88 LEU D C 1
ATOM 11936 O O . LEU D 1 107 ? 52.518 94.738 86.255 1.00 20.49 88 LEU D O 1
ATOM 11952 N N . GLU D 1 108 ? 51.130 95.206 84.566 1.00 17.83 89 GLU D N 1
ATOM 11953 C CA . GLU D 1 108 ? 50.812 96.563 85.035 1.00 17.95 89 GLU D CA 1
ATOM 11954 C C . GLU D 1 108 ? 52.058 97.460 85.128 1.00 17.99 89 GLU D C 1
ATOM 11955 O O . GLU D 1 108 ? 52.055 98.450 85.855 1.00 19.43 89 GLU D O 1
ATOM 11967 N N . ILE D 1 109 ? 53.080 97.163 84.332 1.00 19.37 90 ILE D N 1
ATOM 11968 C CA . ILE D 1 109 ? 54.280 97.999 84.295 1.00 18.05 90 ILE D CA 1
ATOM 11969 C C . ILE D 1 109 ? 53.979 99.385 83.751 1.00 19.73 90 ILE D C 1
ATOM 11970 O O . ILE D 1 109 ? 53.204 99.523 82.795 1.00 21.87 90 ILE D O 1
ATOM 11986 N N . ASN D 1 110 ? 54.550 100.410 84.373 1.00 18.38 91 ASN D N 1
ATOM 11987 C CA . ASN D 1 110 ? 54.268 101.792 83.988 1.00 19.79 91 ASN D CA 1
ATOM 11988 C C . ASN D 1 110 ? 55.504 102.593 83.537 1.00 17.00 91 ASN D C 1
ATOM 11989 O O . ASN D 1 110 ? 55.426 103.795 83.362 1.00 19.99 91 ASN D O 1
ATOM 12000 N N . GLN D 1 111 ? 56.614 101.893 83.311 1.00 18.16 92 GLN D N 1
ATOM 12001 C CA . GLN D 1 111 ? 57.855 102.503 82.827 1.00 18.90 92 GLN D CA 1
ATOM 12002 C C . GLN D 1 111 ? 58.456 101.621 81.754 1.00 19.66 92 GLN D C 1
ATOM 12003 O O . GLN D 1 111 ? 58.612 100.423 81.951 1.00 18.53 92 GLN D O 1
ATOM 12017 N N . ILE D 1 112 ? 58.725 102.192 80.586 1.00 15.64 93 ILE D N 1
ATOM 12018 C CA . ILE D 1 112 ? 59.373 101.507 79.472 1.00 14.30 93 ILE D CA 1
ATOM 12019 C C . ILE D 1 112 ? 60.664 102.234 79.127 1.00 15.27 93 ILE D C 1
ATOM 12020 O O . ILE D 1 112 ? 60.682 103.472 78.984 1.00 17.39 93 ILE D O 1
ATOM 12036 N N . ILE D 1 113 ? 61.738 101.468 78.981 1.00 15.06 94 ILE D N 1
ATOM 12037 C CA . ILE D 1 113 ? 63.045 101.986 78.541 1.00 14.79 94 ILE D CA 1
ATOM 12038 C C . ILE D 1 113 ? 63.445 101.274 77.261 1.00 15.90 94 ILE D C 1
ATOM 12039 O O . ILE D 1 113 ? 63.511 100.058 77.233 1.00 15.81 94 ILE D O 1
ATOM 12055 N N . VAL D 1 114 ? 63.689 102.040 76.206 1.00 14.74 95 VAL D N 1
ATOM 12056 C CA . VAL D 1 114 ? 64.328 101.544 75.007 1.00 13.25 95 VAL D CA 1
ATOM 12057 C C . VAL D 1 114 ? 65.802 101.916 75.140 1.00 13.71 95 VAL D C 1
ATOM 12058 O O . VAL D 1 114 ? 66.148 103.097 75.143 1.00 15.01 95 VAL D O 1
ATOM 12071 N N . CYS D 1 115 ? 66.659 100.915 75.238 1.00 14.06 96 CYS D N 1
ATOM 12072 C CA . CYS D 1 115 ? 68.070 101.084 75.435 1.00 14.01 96 CYS D CA 1
ATOM 12073 C C . CYS D 1 115 ? 68.839 100.565 74.247 1.00 14.40 96 CYS D C 1
ATOM 12074 O O . CYS D 1 115 ? 68.856 99.348 73.976 1.00 16.69 96 CYS D O 1
ATOM 12082 N N . GLY D 1 116 ? 69.454 101.497 73.516 1.00 14.66 97 GLY D N 1
ATOM 12083 C CA . GLY D 1 116 ? 70.435 101.163 72.493 1.00 14.58 97 GLY D CA 1
ATOM 12084 C C . GLY D 1 116 ? 71.832 101.197 73.056 1.00 16.18 97 GLY D C 1
ATOM 12085 O O . GLY D 1 116 ? 72.016 101.436 74.261 1.00 17.80 97 GLY D O 1
ATOM 12089 N N . HIS D 1 117 ? 72.828 100.924 72.225 1.00 16.39 98 HIS D N 1
ATOM 12090 C CA . HIS D 1 117 ? 74.202 100.882 72.758 1.00 16.23 98 HIS D CA 1
ATOM 12091 C C . HIS D 1 117 ? 75.206 101.165 71.663 1.00 16.28 98 HIS D C 1
ATOM 12092 O O . HIS D 1 117 ? 74.954 100.929 70.469 1.00 16.31 98 HIS D O 1
ATOM 12106 N N . SER D 1 118 ? 76.361 101.608 72.093 1.00 18.13 99 SER D N 1
ATOM 12107 C CA . SER D 1 118 ? 77.435 101.945 71.166 1.00 18.68 99 SER D CA 1
ATOM 12108 C C . SER D 1 118 ? 77.921 100.692 70.416 1.00 21.23 99 SER D C 1
ATOM 12109 O O . SER D 1 118 ? 77.914 99.563 70.935 1.00 19.34 99 SER D O 1
ATOM 12117 N N . HIS D 1 119 ? 78.328 100.910 69.175 1.00 20.38 100 HIS D N 1
ATOM 12118 C CA . HIS D 1 119 ? 78.932 99.855 68.343 1.00 20.11 100 HIS D CA 1
ATOM 12119 C C . HIS D 1 119 ? 77.938 98.744 67.981 1.00 20.65 100 HIS D C 1
ATOM 12120 O O . HIS D 1 119 ? 78.326 97.588 67.819 1.00 21.48 100 HIS D O 1
ATOM 12134 N N . CYS D 1 120 ? 76.671 99.081 67.866 1.00 17.12 101 CYS D N 1
ATOM 12135 C CA . CYS D 1 120 ? 75.635 98.088 67.628 1.00 14.01 101 CYS D CA 1
ATOM 12136 C C . CYS D 1 120 ? 75.753 97.495 66.226 1.00 17.62 101 CYS D C 1
ATOM 12137 O O . CYS D 1 120 ? 75.724 98.209 65.232 1.00 17.64 101 CYS D O 1
ATOM 12144 N N . GLY D 1 121 ? 75.800 96.171 66.163 1.00 18.60 102 GLY D N 1
ATOM 12145 C CA . GLY D 1 121 ? 75.903 95.457 64.906 1.00 22.25 102 GLY D CA 1
ATOM 12146 C C . GLY D 1 121 ? 74.695 95.654 64.018 1.00 15.71 102 GLY D C 1
ATOM 12147 O O . GLY D 1 121 ? 74.831 95.732 62.800 1.00 17.67 102 GLY D O 1
ATOM 12151 N N . ALA D 1 122 ? 73.515 95.743 64.594 1.00 16.17 103 ALA D N 1
ATOM 12152 C CA . ALA D 1 122 ? 72.334 95.959 63.789 1.00 16.91 103 ALA D CA 1
ATOM 12153 C C . ALA D 1 122 ? 72.390 97.288 63.097 1.00 15.95 103 ALA D C 1
ATOM 12154 O O . ALA D 1 122 ? 71.915 97.463 61.970 1.00 16.21 103 ALA D O 1
ATOM 12161 N N . MET D 1 123 ? 72.931 98.310 63.775 1.00 15.69 104 MET D N 1
ATOM 12162 C CA . MET D 1 123 ? 73.080 99.617 63.165 1.00 15.67 104 MET D CA 1
ATOM 12163 C C . MET D 1 123 ? 74.159 99.680 62.103 1.00 17.15 104 MET D C 1
ATOM 12164 O O . MET D 1 123 ? 74.001 100.368 61.101 1.00 17.26 104 MET D O 1
ATOM 12178 N N . LYS D 1 124 ? 75.274 98.981 62.300 1.00 17.56 105 LYS D N 1
ATOM 12179 C CA . LYS D 1 124 ? 76.253 98.825 61.240 1.00 18.38 105 LYS D CA 1
ATOM 12180 C C . LYS D 1 124 ? 75.589 98.202 60.021 1.00 17.92 105 LYS D C 1
ATOM 12181 O O . LYS D 1 124 ? 75.804 98.637 58.891 1.00 20.11 105 LYS D O 1
ATOM 12200 N N . GLY D 1 125 ? 74.759 97.203 60.255 1.00 15.87 106 GLY D N 1
ATOM 12201 C CA . GLY D 1 125 ? 74.057 96.551 59.155 1.00 19.00 106 GLY D CA 1
ATOM 12202 C C . GLY D 1 125 ? 73.072 97.478 58.468 1.00 16.94 106 GLY D C 1
ATOM 12203 O O . GLY D 1 125 ? 72.961 97.494 57.256 1.00 17.75 106 GLY D O 1
ATOM 12207 N N . LEU D 1 126 ? 72.345 98.243 59.257 1.00 16.21 107 LEU D N 1
ATOM 12208 C CA . LEU D 1 126 ? 71.390 99.191 58.713 1.00 15.96 107 LEU D CA 1
ATOM 12209 C C . LEU D 1 126 ? 72.039 100.152 57.737 1.00 18.02 107 LEU D C 1
ATOM 12210 O O . LEU D 1 126 ? 71.469 100.492 56.697 1.00 18.97 107 LEU D O 1
ATOM 12226 N N . LEU D 1 127 ? 73.255 100.579 58.049 1.00 18.02 108 LEU D N 1
ATOM 12227 C CA . LEU D 1 127 ? 73.975 101.497 57.172 1.00 21.54 108 LEU D CA 1
ATOM 12228 C C . LEU D 1 127 ? 74.594 100.852 55.922 1.00 22.23 108 LEU D C 1
ATOM 12229 O O . LEU D 1 127 ? 75.181 101.528 55.035 1.00 28.43 108 LEU D O 1
ATOM 12245 N N . LYS D 1 128 ? 74.514 99.527 55.853 1.00 21.21 109 LYS D N 1
ATOM 12246 C CA . LYS D 1 128 ? 74.931 98.806 54.656 1.00 21.73 109 LYS D CA 1
ATOM 12247 C C . LYS D 1 128 ? 73.857 97.792 54.268 1.00 24.10 109 LYS D C 1
ATOM 12248 O O . LYS D 1 128 ? 74.148 96.688 53.847 1.00 24.97 109 LYS D O 1
ATOM 12267 N N . LEU D 1 129 ? 72.620 98.237 54.347 1.00 21.78 110 LEU D N 1
ATOM 12268 C CA . LEU D 1 129 ? 71.462 97.332 54.374 1.00 22.48 110 LEU D CA 1
ATOM 12269 C C . LEU D 1 129 ? 71.413 96.427 53.167 1.00 25.63 110 LEU D C 1
ATOM 12270 O O . LEU D 1 129 ? 71.246 95.218 53.285 1.00 26.86 110 LEU D O 1
ATOM 12286 N N . ASN D 1 130 ? 71.576 97.002 51.991 1.00 29.36 111 ASN D N 1
ATOM 12287 C CA . ASN D 1 130 ? 71.435 96.230 50.773 1.00 30.93 111 ASN D CA 1
ATOM 12288 C C . ASN D 1 130 ? 72.439 95.085 50.690 1.00 34.99 111 ASN D C 1
ATOM 12289 O O . ASN D 1 130 ? 72.130 94.030 50.152 1.00 35.47 111 ASN D O 1
ATOM 12300 N N . SER D 1 131 ? 73.619 95.280 51.250 1.00 30.00 112 SER D N 1
ATOM 12301 C CA . SER D 1 131 ? 74.640 94.230 51.227 1.00 31.19 112 SER D CA 1
ATOM 12302 C C . SER D 1 131 ? 74.314 93.035 52.142 1.00 31.09 112 SER D C 1
ATOM 12303 O O . SER D 1 131 ? 74.950 91.992 52.033 1.00 32.03 112 SER D O 1
ATOM 12311 N N . LEU D 1 132 ? 73.327 93.173 53.023 1.00 26.40 113 LEU D N 1
ATOM 12312 C CA . LEU D 1 132 ? 72.967 92.074 53.952 1.00 25.83 113 LEU D CA 1
ATOM 12313 C C . LEU D 1 132 ? 72.071 91.036 53.324 1.00 27.45 113 LEU D C 1
ATOM 12314 O O . LEU D 1 132 ? 71.946 89.919 53.823 1.00 26.04 113 LEU D O 1
ATOM 12330 N N . GLN D 1 133 ? 71.424 91.409 52.231 1.00 27.22 114 GLN D N 1
ATOM 12331 C CA A GLN D 1 133 ? 70.419 90.571 51.576 0.43 29.33 114 GLN D CA 1
ATOM 12332 C CA B GLN D 1 133 ? 70.393 90.572 51.660 0.57 28.12 114 GLN D CA 1
ATOM 12333 C C . GLN D 1 133 ? 70.903 89.153 51.312 1.00 32.90 114 GLN D C 1
ATOM 12334 O O . GLN D 1 133 ? 70.181 88.168 51.505 1.00 36.03 114 GLN D O 1
ATOM 12361 N N . GLU D 1 134 ? 72.134 89.025 50.821 1.00 33.87 115 GLU D N 1
ATOM 12362 C CA . GLU D 1 134 ? 72.647 87.731 50.438 1.00 39.84 115 GLU D CA 1
ATOM 12363 C C . GLU D 1 134 ? 72.885 86.730 51.583 1.00 37.36 115 GLU D C 1
ATOM 12364 O O . GLU D 1 134 ? 72.426 85.587 51.513 1.00 39.37 115 GLU D O 1
ATOM 12376 N N . LYS D 1 135 ? 73.655 87.133 52.591 1.00 33.15 116 LYS D N 1
ATOM 12377 C CA . LYS D 1 135 ? 74.102 86.193 53.624 1.00 32.10 116 LYS D CA 1
ATOM 12378 C C . LYS D 1 135 ? 73.263 86.338 54.888 1.00 25.69 116 LYS D C 1
ATOM 12379 O O . LYS D 1 135 ? 73.213 85.408 55.683 1.00 29.25 116 LYS D O 1
ATOM 12398 N N . LEU D 1 136 ? 72.582 87.470 55.045 1.00 23.62 117 LEU D N 1
ATOM 12399 C CA . LEU D 1 136 ? 71.737 87.722 56.244 1.00 21.23 117 LEU D CA 1
ATOM 12400 C C . LEU D 1 136 ? 70.319 88.156 55.855 1.00 20.68 117 LEU D C 1
ATOM 12401 O O . LEU D 1 136 ? 69.870 89.232 56.255 1.00 19.05 117 LEU D O 1
ATOM 12417 N N . PRO D 1 137 ? 69.609 87.304 55.105 1.00 15.36 118 PRO D N 1
ATOM 12418 C CA . PRO D 1 137 ? 68.305 87.727 54.592 1.00 15.98 118 PRO D CA 1
ATOM 12419 C C . PRO D 1 137 ? 67.279 88.028 55.672 1.00 16.96 118 PRO D C 1
ATOM 12420 O O . PRO D 1 137 ? 66.449 88.927 55.490 1.00 17.10 118 PRO D O 1
ATOM 12431 N N . LEU D 1 138 ? 67.298 87.288 56.779 1.00 15.82 119 LEU D N 1
ATOM 12432 C CA . LEU D 1 138 ? 66.364 87.599 57.839 1.00 14.31 119 LEU D CA 1
ATOM 12433 C C . LEU D 1 138 ? 66.675 88.877 58.535 1.00 13.34 119 LEU D C 1
ATOM 12434 O O . LEU D 1 138 ? 65.763 89.590 58.963 1.00 14.71 119 LEU D O 1
ATOM 12450 N N . VAL D 1 139 ? 67.950 89.197 58.718 1.00 14.11 120 VAL D N 1
ATOM 12451 C CA . VAL D 1 139 ? 68.342 90.488 59.286 1.00 12.95 120 VAL D CA 1
ATOM 12452 C C . VAL D 1 139 ? 67.907 91.622 58.343 1.00 14.43 120 VAL D C 1
ATOM 12453 O O . VAL D 1 139 ? 67.368 92.617 58.809 1.00 13.83 120 VAL D O 1
ATOM 12466 N N . TYR D 1 140 ? 68.125 91.456 57.043 1.00 14.84 121 TYR D N 1
ATOM 12467 C CA A TYR D 1 140 ? 67.696 92.445 56.062 0.93 15.75 121 TYR D CA 1
ATOM 12468 C CA B TYR D 1 140 ? 67.698 92.447 56.065 0.07 17.98 121 TYR D CA 1
ATOM 12469 C C . TYR D 1 140 ? 66.207 92.765 56.218 1.00 15.63 121 TYR D C 1
ATOM 12470 O O . TYR D 1 140 ? 65.829 93.927 56.310 1.00 17.30 121 TYR D O 1
ATOM 12505 N N . ASP D 1 141 ? 65.379 91.726 56.281 1.00 14.99 122 ASP D N 1
ATOM 12506 C CA . ASP D 1 141 ? 63.934 91.942 56.368 1.00 17.22 122 ASP D CA 1
ATOM 12507 C C . ASP D 1 141 ? 63.573 92.605 57.723 1.00 15.44 122 ASP D C 1
ATOM 12508 O O . ASP D 1 141 ? 62.724 93.511 57.808 1.00 16.90 122 ASP D O 1
ATOM 12517 N N . TRP D 1 142 ? 64.219 92.164 58.802 1.00 13.75 123 TRP D N 1
ATOM 12518 C CA . TRP D 1 142 ? 63.954 92.697 60.144 1.00 13.80 123 TRP D CA 1
ATOM 12519 C C . TRP D 1 142 ? 64.254 94.174 60.246 1.00 15.38 123 TRP D C 1
ATOM 12520 O O . TRP D 1 142 ? 63.488 94.953 60.856 1.00 14.48 123 TRP D O 1
ATOM 12541 N N . LEU D 1 143 ? 65.369 94.585 59.662 1.00 13.51 124 LEU D N 1
ATOM 12542 C CA . LEU D 1 143 ? 65.785 95.983 59.743 1.00 13.81 124 LEU D CA 1
ATOM 12543 C C . LEU D 1 143 ? 64.856 96.886 58.983 1.00 15.46 124 LEU D C 1
ATOM 12544 O O . LEU D 1 143 ? 64.872 98.090 59.255 1.00 16.13 124 LEU D O 1
ATOM 12560 N N . LYS D 1 144 ? 63.985 96.367 58.135 1.00 16.35 125 LYS D N 1
ATOM 12561 C CA . LYS D 1 144 ? 62.948 97.197 57.515 1.00 18.51 125 LYS D CA 1
ATOM 12562 C C . LYS D 1 144 ? 62.051 97.828 58.532 1.00 16.51 125 LYS D C 1
ATOM 12563 O O . LYS D 1 144 ? 61.469 98.876 58.260 1.00 16.36 125 LYS D O 1
ATOM 12582 N N . HIS D 1 145 ? 61.910 97.227 59.704 1.00 14.38 126 HIS D N 1
ATOM 12583 C CA . HIS D 1 145 ? 61.054 97.823 60.736 1.00 13.11 126 HIS D CA 1
ATOM 12584 C C . HIS D 1 145 ? 61.659 99.085 61.348 1.00 13.92 126 HIS D C 1
ATOM 12585 O O . HIS D 1 145 ? 60.942 99.830 62.027 1.00 15.52 126 HIS D O 1
ATOM 12599 N N . THR D 1 146 ? 62.926 99.334 61.062 1.00 12.90 127 THR D N 1
ATOM 12600 C CA . THR D 1 146 ? 63.587 100.575 61.457 1.00 12.84 127 THR D CA 1
ATOM 12601 C C . THR D 1 146 ? 64.033 101.387 60.232 1.00 12.07 127 THR D C 1
ATOM 12602 O O . THR D 1 146 ? 64.918 102.247 60.320 1.00 13.80 127 THR D O 1
ATOM 12613 N N . GLU D 1 147 ? 63.383 101.163 59.100 1.00 13.19 128 GLU D N 1
ATOM 12614 C CA . GLU D 1 147 ? 63.670 101.923 57.883 1.00 13.80 128 GLU D CA 1
ATOM 12615 C C . GLU D 1 147 ? 63.530 103.424 58.095 1.00 13.81 128 GLU D C 1
ATOM 12616 O O . GLU D 1 147 ? 64.222 104.192 57.461 1.00 14.97 128 GLU D O 1
ATOM 12628 N N . ALA D 1 148 ? 62.615 103.844 58.979 1.00 13.32 129 ALA D N 1
ATOM 12629 C CA . ALA D 1 148 ? 62.518 105.279 59.209 1.00 13.49 129 ALA D CA 1
ATOM 12630 C C . ALA D 1 148 ? 63.823 105.861 59.740 1.00 13.99 129 ALA D C 1
ATOM 12631 O O . ALA D 1 148 ? 64.176 106.992 59.423 1.00 15.01 129 ALA D O 1
ATOM 12638 N N . THR D 1 149 ? 64.532 105.082 60.537 1.00 13.95 130 THR D N 1
ATOM 12639 C CA . THR D 1 149 ? 65.859 105.476 60.982 1.00 13.38 130 THR D CA 1
ATOM 12640 C C . THR D 1 149 ? 66.834 105.634 59.829 1.00 13.90 130 THR D C 1
ATOM 12641 O O . THR D 1 149 ? 67.528 106.619 59.728 1.00 15.73 130 THR D O 1
ATOM 12652 N N . ARG D 1 150 ? 66.883 104.613 58.986 1.00 14.41 131 ARG D N 1
ATOM 12653 C CA . ARG D 1 150 ? 67.788 104.618 57.855 1.00 16.22 131 ARG D CA 1
ATOM 12654 C C . ARG D 1 150 ? 67.513 105.805 56.947 1.00 15.33 131 ARG D C 1
ATOM 12655 O O . ARG D 1 150 ? 68.411 106.517 56.552 1.00 16.85 131 ARG D O 1
ATOM 12676 N N . ARG D 1 151 ? 66.236 106.061 56.640 1.00 15.23 132 ARG D N 1
ATOM 12677 C CA . ARG D 1 151 ? 65.910 107.150 55.739 1.00 15.99 132 ARG D CA 1
ATOM 12678 C C . ARG D 1 151 ? 66.281 108.504 56.350 1.00 17.16 132 ARG D C 1
ATOM 12679 O O . ARG D 1 151 ? 66.862 109.364 55.693 1.00 17.42 132 ARG D O 1
ATOM 12700 N N . LEU D 1 152 ? 65.941 108.687 57.623 1.00 16.21 133 LEU D N 1
ATOM 12701 C CA . LEU D 1 152 ? 66.312 109.916 58.327 1.00 16.30 133 LEU D CA 1
ATOM 12702 C C . LEU D 1 152 ? 67.828 110.134 58.336 1.00 16.98 133 LEU D C 1
ATOM 12703 O O . LEU D 1 152 ? 68.311 111.234 58.033 1.00 18.30 133 LEU D O 1
ATOM 12719 N N . VAL D 1 153 ? 68.583 109.080 58.657 1.00 16.87 134 VAL D N 1
ATOM 12720 C CA . VAL D 1 153 ? 70.031 109.245 58.810 1.00 20.03 134 VAL D CA 1
ATOM 12721 C C . VAL D 1 153 ? 70.667 109.515 57.451 1.00 19.75 134 VAL D C 1
ATOM 12722 O O . VAL D 1 153 ? 71.487 110.431 57.312 1.00 23.22 134 VAL D O 1
ATOM 12735 N N . LEU D 1 154 ? 70.254 108.774 56.422 1.00 19.61 135 LEU D N 1
ATOM 12736 C CA . LEU D 1 154 ? 70.840 108.987 55.098 1.00 21.25 135 LEU D CA 1
ATOM 12737 C C . LEU D 1 154 ? 70.474 110.344 54.504 1.00 23.93 135 LEU D C 1
ATOM 12738 O O . LEU D 1 154 ? 71.273 110.964 53.791 1.00 24.77 135 LEU D O 1
ATOM 12754 N N . ASP D 1 155 ? 69.275 110.829 54.811 1.00 21.79 136 ASP D N 1
ATOM 12755 C CA . ASP D 1 155 ? 68.793 112.097 54.280 1.00 22.21 136 ASP D CA 1
ATOM 12756 C C . ASP D 1 155 ? 69.415 113.287 55.001 1.00 23.92 136 ASP D C 1
ATOM 12757 O O . ASP D 1 155 ? 69.698 114.298 54.390 1.00 27.05 136 ASP D O 1
ATOM 12766 N N . ASN D 1 156 ? 69.645 113.144 56.302 1.00 21.95 137 ASN D N 1
ATOM 12767 C CA . ASN D 1 156 ? 69.918 114.298 57.163 1.00 21.55 137 ASN D CA 1
ATOM 12768 C C . ASN D 1 156 ? 71.312 114.364 57.786 1.00 24.90 137 ASN D C 1
ATOM 12769 O O . ASN D 1 156 ? 71.698 115.405 58.335 1.00 26.71 137 ASN D O 1
ATOM 12780 N N . TYR D 1 157 ? 72.050 113.267 57.685 1.00 27.14 138 TYR D N 1
ATOM 12781 C CA . TYR D 1 157 ? 73.439 113.216 58.138 1.00 27.88 138 TYR D CA 1
ATOM 12782 C C . TYR D 1 157 ? 74.383 112.685 57.052 1.00 33.52 138 TYR D C 1
ATOM 12783 O O . TYR D 1 157 ? 75.308 111.912 57.344 1.00 33.11 138 TYR D O 1
ATOM 12801 N N . SER D 1 158 ? 74.146 113.119 55.821 1.00 34.81 139 SER D N 1
ATOM 12802 C CA . SER D 1 158 ? 74.842 112.621 54.637 1.00 41.02 139 SER D CA 1
ATOM 12803 C C . SER D 1 158 ? 76.326 112.965 54.636 1.00 44.27 139 SER D C 1
ATOM 12804 O O . SER D 1 158 ? 77.090 112.440 53.832 1.00 51.32 139 SER D O 1
ATOM 12812 N N . HIS D 1 159 ? 76.734 113.852 55.529 1.00 38.22 140 HIS D N 1
ATOM 12813 C CA A HIS D 1 159 ? 78.130 114.277 55.530 0.55 43.55 140 HIS D CA 1
ATOM 12814 C CA B HIS D 1 159 ? 78.109 114.352 55.594 0.45 44.54 140 HIS D CA 1
ATOM 12815 C C . HIS D 1 159 ? 78.937 113.572 56.612 1.00 45.70 140 HIS D C 1
ATOM 12816 O O . HIS D 1 159 ? 80.173 113.656 56.623 1.00 49.71 140 HIS D O 1
ATOM 12843 N N . LEU D 1 160 ? 78.248 112.853 57.494 1.00 40.53 141 LEU D N 1
ATOM 12844 C CA . LEU D 1 160 ? 78.900 112.079 58.542 1.00 41.90 141 LEU D CA 1
ATOM 12845 C C . LEU D 1 160 ? 79.362 110.737 58.025 1.00 47.04 141 LEU D C 1
ATOM 12846 O O . LEU D 1 160 ? 78.784 110.180 57.095 1.00 41.88 141 LEU D O 1
ATOM 12862 N N . GLU D 1 161 ? 80.393 110.217 58.679 1.00 40.74 142 GLU D N 1
ATOM 12863 C CA . GLU D 1 161 ? 81.171 109.106 58.175 1.00 43.58 142 GLU D CA 1
ATOM 12864 C C . GLU D 1 161 ? 81.533 108.131 59.309 1.00 36.82 142 GLU D C 1
ATOM 12865 O O . GLU D 1 161 ? 81.584 108.503 60.479 1.00 41.96 142 GLU D O 1
ATOM 12877 N N . GLY D 1 162 ? 81.784 106.880 58.958 1.00 46.87 143 GLY D N 1
ATOM 12878 C CA . GLY D 1 162 ? 82.405 105.953 59.887 1.00 42.39 143 GLY D CA 1
ATOM 12879 C C . GLY D 1 162 ? 81.741 105.821 61.256 1.00 35.07 143 GLY D C 1
ATOM 12880 O O . GLY D 1 162 ? 80.528 105.629 61.373 1.00 33.51 143 GLY D O 1
ATOM 12884 N N . GLU D 1 163 ? 82.563 105.915 62.301 1.00 43.80 144 GLU D N 1
ATOM 12885 C CA . GLU D 1 163 ? 82.082 105.752 63.678 1.00 39.32 144 GLU D CA 1
ATOM 12886 C C . GLU D 1 163 ? 81.016 106.768 64.035 1.00 34.24 144 GLU D C 1
ATOM 12887 O O . GLU D 1 163 ? 80.057 106.464 64.730 1.00 30.07 144 GLU D O 1
ATOM 12899 N N . ASP D 1 164 ? 81.190 107.992 63.568 1.00 36.92 145 ASP D N 1
ATOM 12900 C CA . ASP D 1 164 ? 80.256 109.064 63.853 1.00 31.87 145 ASP D CA 1
ATOM 12901 C C . ASP D 1 164 ? 78.879 108.730 63.302 1.00 28.01 145 ASP D C 1
ATOM 12902 O O . ASP D 1 164 ? 77.865 108.965 63.943 1.00 26.73 145 ASP D O 1
ATOM 12911 N N . LEU D 1 165 ? 78.833 108.170 62.099 1.00 28.30 146 LEU D N 1
ATOM 12912 C CA . LEU D 1 165 ? 77.559 107.829 61.487 1.00 26.07 146 LEU D CA 1
ATOM 12913 C C . LEU D 1 165 ? 76.875 106.685 62.234 1.00 23.86 146 LEU D C 1
ATOM 12914 O O . LEU D 1 165 ? 75.659 106.686 62.402 1.00 21.67 146 LEU D O 1
ATOM 12930 N N . ILE D 1 166 ? 77.670 105.727 62.699 1.00 24.86 147 ILE D N 1
ATOM 12931 C CA . ILE D 1 166 ? 77.109 104.624 63.461 1.00 23.30 147 ILE D CA 1
ATOM 12932 C C . ILE D 1 166 ? 76.512 105.137 64.770 1.00 21.64 147 ILE D C 1
ATOM 12933 O O . ILE D 1 166 ? 75.404 104.724 65.156 1.00 20.72 147 ILE D O 1
ATOM 12949 N N . GLU D 1 167 ? 77.223 106.043 65.440 1.00 22.91 148 GLU D N 1
ATOM 12950 C CA . GLU D 1 167 ? 76.767 106.618 66.706 1.00 23.18 148 GLU D CA 1
ATOM 12951 C C . GLU D 1 167 ? 75.453 107.378 66.509 1.00 20.14 148 GLU D C 1
ATOM 12952 O O . GLU D 1 167 ? 74.507 107.270 67.314 1.00 19.94 148 GLU D O 1
ATOM 12964 N N . VAL D 1 168 ? 75.337 108.118 65.411 1.00 21.01 149 VAL D N 1
ATOM 12965 C CA . VAL D 1 168 ? 74.089 108.807 65.136 1.00 21.39 149 VAL D CA 1
ATOM 12966 C C . VAL D 1 168 ? 72.934 107.828 64.858 1.00 19.94 149 VAL D C 1
ATOM 12967 O O . VAL D 1 168 ? 71.805 107.999 65.333 1.00 18.72 149 VAL D O 1
ATOM 12980 N N . ALA D 1 169 ? 73.223 106.765 64.126 1.00 17.23 150 ALA D N 1
ATOM 12981 C CA . ALA D 1 169 ? 72.218 105.748 63.837 1.00 15.92 150 ALA D CA 1
ATOM 12982 C C . ALA D 1 169 ? 71.763 105.095 65.136 1.00 16.73 150 ALA D C 1
ATOM 12983 O O . ALA D 1 169 ? 70.556 104.852 65.291 1.00 15.73 150 ALA D O 1
ATOM 12990 N N . VAL D 1 170 ? 72.681 104.796 66.058 1.00 15.47 151 VAL D N 1
ATOM 12991 C CA . VAL D 1 170 ? 72.283 104.243 67.380 1.00 16.11 151 VAL D CA 1
ATOM 12992 C C . VAL D 1 170 ? 71.255 105.144 68.091 1.00 15.75 151 VAL D C 1
ATOM 12993 O O . VAL D 1 170 ? 70.219 104.688 68.572 1.00 15.28 151 VAL D O 1
ATOM 13006 N N . ALA D 1 171 ? 71.556 106.431 68.138 1.00 15.66 152 ALA D N 1
ATOM 13007 C CA . ALA D 1 171 ? 70.712 107.419 68.819 1.00 15.26 152 ALA D CA 1
ATOM 13008 C C . ALA D 1 171 ? 69.362 107.551 68.132 1.00 17.77 152 ALA D C 1
ATOM 13009 O O . ALA D 1 171 ? 68.308 107.492 68.770 1.00 17.16 152 ALA D O 1
ATOM 13016 N N . GLU D 1 172 ? 69.391 107.725 66.815 1.00 15.36 153 GLU D N 1
ATOM 13017 C CA . GLU D 1 172 ? 68.150 107.933 66.067 1.00 15.99 153 GLU D CA 1
ATOM 13018 C C . GLU D 1 172 ? 67.300 106.681 66.092 1.00 14.50 153 GLU D C 1
ATOM 13019 O O . GLU D 1 172 ? 66.067 106.777 66.113 1.00 15.92 153 GLU D O 1
ATOM 13031 N N . ASN D 1 173 ? 67.909 105.507 66.114 1.00 13.34 154 ASN D N 1
ATOM 13032 C CA . ASN D 1 173 ? 67.150 104.261 66.181 1.00 12.90 154 ASN D CA 1
ATOM 13033 C C . ASN D 1 173 ? 66.298 104.212 67.437 1.00 14.23 154 ASN D C 1
ATOM 13034 O O . ASN D 1 173 ? 65.137 103.780 67.371 1.00 13.79 154 ASN D O 1
ATOM 13045 N N . ILE D 1 174 ? 66.841 104.633 68.562 1.00 14.14 155 ILE D N 1
ATOM 13046 C CA . ILE D 1 174 ? 66.081 104.661 69.818 1.00 13.42 155 ILE D CA 1
ATOM 13047 C C . ILE D 1 174 ? 64.835 105.521 69.659 1.00 15.41 155 ILE D C 1
ATOM 13048 O O . ILE D 1 174 ? 63.722 105.111 70.043 1.00 15.17 155 ILE D O 1
ATOM 13064 N N . LEU D 1 175 ? 64.990 106.698 69.077 1.00 14.44 156 LEU D N 1
ATOM 13065 C CA . LEU D 1 175 ? 63.873 107.654 68.923 1.00 15.68 156 LEU D CA 1
ATOM 13066 C C . LEU D 1 175 ? 62.819 107.082 67.975 1.00 15.40 156 LEU D C 1
ATOM 13067 O O . LEU D 1 175 ? 61.592 107.260 68.222 1.00 15.11 156 LEU D O 1
ATOM 13083 N N . THR D 1 176 ? 63.230 106.376 66.933 1.00 12.46 157 THR D N 1
ATOM 13084 C CA . THR D 1 176 ? 62.273 105.714 66.045 1.00 12.32 157 THR D CA 1
ATOM 13085 C C . THR D 1 176 ? 61.434 104.715 66.816 1.00 15.36 157 THR D C 1
ATOM 13086 O O . THR D 1 176 ? 60.209 104.632 66.610 1.00 12.92 157 THR D O 1
ATOM 13097 N N . GLN D 1 177 ? 62.046 103.972 67.723 1.00 13.00 158 GLN D N 1
ATOM 13098 C CA . GLN D 1 177 ? 61.287 102.991 68.454 1.00 12.85 158 GLN D CA 1
ATOM 13099 C C . GLN D 1 177 ? 60.255 103.626 69.396 1.00 13.24 158 GLN D C 1
ATOM 13100 O O . GLN D 1 177 ? 59.190 103.042 69.611 1.00 13.35 158 GLN D O 1
ATOM 13114 N N . LEU D 1 178 ? 60.596 104.774 69.962 1.00 14.38 159 LEU D N 1
ATOM 13115 C CA . LEU D 1 178 ? 59.628 105.503 70.768 1.00 14.19 159 LEU D CA 1
ATOM 13116 C C . LEU D 1 178 ? 58.426 105.919 69.936 1.00 16.59 159 LEU D C 1
ATOM 13117 O O . LEU D 1 178 ? 57.273 105.765 70.368 1.00 16.35 159 LEU D O 1
ATOM 13133 N N . LYS D 1 179 ? 58.657 106.397 68.720 1.00 14.79 160 LYS D N 1
ATOM 13134 C CA . LYS D 1 179 ? 57.549 106.655 67.801 1.00 15.20 160 LYS D CA 1
ATOM 13135 C C . LYS D 1 179 ? 56.718 105.419 67.505 1.00 14.91 160 LYS D C 1
ATOM 13136 O O . LYS D 1 179 ? 55.482 105.449 67.483 1.00 14.98 160 LYS D O 1
ATOM 13155 N N . ASN D 1 180 ? 57.386 104.293 67.259 1.00 12.45 161 ASN D N 1
ATOM 13156 C CA . ASN D 1 180 ? 56.696 103.080 66.983 1.00 12.38 161 ASN D CA 1
ATOM 13157 C C . ASN D 1 180 ? 55.870 102.614 68.196 1.00 12.79 161 ASN D C 1
ATOM 13158 O O . ASN D 1 180 ? 54.719 102.165 68.006 1.00 13.11 161 ASN D O 1
ATOM 13169 N N . LEU D 1 181 ? 56.413 102.712 69.395 1.00 13.00 162 LEU D N 1
ATOM 13170 C CA . LEU D 1 181 ? 55.669 102.364 70.607 1.00 13.49 162 LEU D CA 1
ATOM 13171 C C . LEU D 1 181 ? 54.359 103.145 70.719 1.00 14.46 162 LEU D C 1
ATOM 13172 O O . LEU D 1 181 ? 53.353 102.570 71.158 1.00 13.94 162 LEU D O 1
ATOM 13188 N N . GLN D 1 182 ? 54.352 104.392 70.287 1.00 13.97 163 GLN D N 1
ATOM 13189 C CA . GLN D 1 182 ? 53.171 105.234 70.411 1.00 14.95 163 GLN D CA 1
ATOM 13190 C C . GLN D 1 182 ? 51.998 104.774 69.557 1.00 12.99 163 GLN D C 1
ATOM 13191 O O . GLN D 1 182 ? 50.886 105.228 69.759 1.00 16.13 163 GLN D O 1
ATOM 13205 N N . THR D 1 183 ? 52.220 103.820 68.645 1.00 12.28 164 THR D N 1
ATOM 13206 C CA . THR D 1 183 ? 51.136 103.288 67.814 1.00 11.44 164 THR D CA 1
ATOM 13207 C C . THR D 1 183 ? 50.409 102.111 68.470 1.00 12.27 164 THR D C 1
ATOM 13208 O O . THR D 1 183 ? 49.363 101.671 67.983 1.00 12.88 164 THR D O 1
ATOM 13219 N N . TYR D 1 184 ? 50.943 101.586 69.566 1.00 12.59 165 TYR D N 1
ATOM 13220 C CA . TYR D 1 184 ? 50.299 100.421 70.210 1.00 12.37 165 TYR D CA 1
ATOM 13221 C C . TYR D 1 184 ? 49.118 100.835 71.056 1.00 12.80 165 TYR D C 1
ATOM 13222 O O . TYR D 1 184 ? 49.248 101.781 71.828 1.00 14.34 165 TYR D O 1
ATOM 13240 N N . PRO D 1 185 ? 47.982 100.136 70.960 1.00 13.22 166 PRO D N 1
ATOM 13241 C CA . PRO D 1 185 ? 46.825 100.526 71.760 1.00 13.34 166 PRO D CA 1
ATOM 13242 C C . PRO D 1 185 ? 47.062 100.632 73.267 1.00 14.32 166 PRO D C 1
ATOM 13243 O O . PRO D 1 185 ? 46.592 101.604 73.884 1.00 15.85 166 PRO D O 1
ATOM 13254 N N . ALA D 1 186 ? 47.772 99.684 73.873 1.00 16.38 167 ALA D N 1
ATOM 13255 C CA . ALA D 1 186 ? 47.965 99.729 75.322 1.00 16.71 167 ALA D CA 1
ATOM 13256 C C . ALA D 1 186 ? 48.770 100.948 75.722 1.00 16.89 167 ALA D C 1
ATOM 13257 O O . ALA D 1 186 ? 48.523 101.526 76.798 1.00 19.20 167 ALA D O 1
ATOM 13264 N N . ILE D 1 187 ? 49.728 101.307 74.871 1.00 15.33 168 ILE D N 1
ATOM 13265 C CA . ILE D 1 187 ? 50.580 102.466 75.143 1.00 14.75 168 ILE D CA 1
ATOM 13266 C C . ILE D 1 187 ? 49.803 103.759 74.936 1.00 15.52 168 ILE D C 1
ATOM 13267 O O . ILE D 1 187 ? 49.819 104.659 75.792 1.00 16.41 168 ILE D O 1
ATOM 13283 N N . HIS D 1 188 ? 49.135 103.873 73.803 1.00 15.48 169 HIS D N 1
ATOM 13284 C CA . HIS D 1 188 ? 48.350 105.070 73.485 1.00 16.36 169 HIS D CA 1
ATOM 13285 C C . HIS D 1 188 ? 47.318 105.365 74.567 1.00 17.72 169 HIS D C 1
ATOM 13286 O O . HIS D 1 188 ? 47.150 106.521 75.016 1.00 18.32 169 HIS D O 1
ATOM 13300 N N . SER D 1 189 ? 46.610 104.335 75.033 1.00 17.30 170 SER D N 1
ATOM 13301 C CA . SER D 1 189 ? 45.611 104.516 76.034 1.00 18.85 170 SER D CA 1
ATOM 13302 C C . SER D 1 189 ? 46.187 104.957 77.386 1.00 18.73 170 SER D C 1
ATOM 13303 O O . SER D 1 189 ? 45.641 105.822 78.026 1.00 22.01 170 SER D O 1
ATOM 13311 N N . ARG D 1 190 ? 47.290 104.338 77.790 1.00 19.05 171 ARG D N 1
ATOM 13312 C CA . ARG D 1 190 ? 47.881 104.652 79.083 1.00 20.73 171 ARG D CA 1
ATOM 13313 C C . ARG D 1 190 ? 48.582 105.992 79.075 1.00 21.31 171 ARG D C 1
ATOM 13314 O O . ARG D 1 190 ? 48.596 106.696 80.089 1.00 24.30 171 ARG D O 1
ATOM 13335 N N . LEU D 1 191 ? 49.169 106.378 77.962 1.00 20.32 172 LEU D N 1
ATOM 13336 C CA . LEU D 1 191 ? 49.773 107.720 77.920 1.00 21.51 172 LEU D CA 1
ATOM 13337 C C . LEU D 1 191 ? 48.716 108.783 78.078 1.00 28.53 172 LEU D C 1
ATOM 13338 O O . LEU D 1 191 ? 48.978 109.826 78.694 1.00 29.37 172 LEU D O 1
ATOM 13354 N N . HIS D 1 192 ? 47.511 108.539 77.565 1.00 23.74 173 HIS D N 1
ATOM 13355 C CA . HIS D 1 192 ? 46.412 109.502 77.671 1.00 23.19 173 HIS D CA 1
ATOM 13356 C C . HIS D 1 192 ? 46.049 109.738 79.136 1.00 25.69 173 HIS D C 1
ATOM 13357 O O . HIS D 1 192 ? 45.713 110.825 79.536 1.00 31.33 173 HIS D O 1
ATOM 13371 N N . ARG D 1 193 ? 46.115 108.669 79.907 1.00 29.14 174 ARG D N 1
ATOM 13372 C CA . ARG D 1 193 ? 45.696 108.649 81.296 1.00 36.87 174 ARG D CA 1
ATOM 13373 C C . ARG D 1 193 ? 46.804 109.160 82.208 1.00 33.59 174 ARG D C 1
ATOM 13374 O O . ARG D 1 193 ? 46.556 109.484 83.369 1.00 39.86 174 ARG D O 1
ATOM 13395 N N . GLY D 1 194 ? 48.038 109.173 81.704 1.00 31.34 175 GLY D N 1
ATOM 13396 C CA . GLY D 1 194 ? 49.186 109.633 82.475 1.00 35.39 175 GLY D CA 1
ATOM 13397 C C . GLY D 1 194 ? 49.794 108.511 83.318 1.00 35.99 175 GLY D C 1
ATOM 13398 O O . GLY D 1 194 ? 50.516 108.753 84.279 1.00 43.38 175 GLY D O 1
ATOM 13402 N N . ASP D 1 195 ? 49.494 107.276 82.938 1.00 32.77 176 ASP D N 1
ATOM 13403 C CA . ASP D 1 195 ? 49.839 106.079 83.696 1.00 36.88 176 ASP D CA 1
ATOM 13404 C C . ASP D 1 195 ? 50.965 105.313 83.031 1.00 35.96 176 ASP D C 1
ATOM 13405 O O . ASP D 1 195 ? 51.049 104.072 83.119 1.00 38.92 176 ASP D O 1
ATOM 13414 N N . LEU D 1 196 ? 51.787 106.015 82.271 1.00 23.36 177 LEU D N 1
ATOM 13415 C CA . LEU D 1 196 ? 52.904 105.336 81.616 1.00 21.33 177 LEU D CA 1
ATOM 13416 C C . LEU D 1 196 ? 53.948 106.358 81.257 1.00 23.08 177 LEU D C 1
ATOM 13417 O O . LEU D 1 196 ? 53.583 107.456 80.853 1.00 24.06 177 LEU D O 1
ATOM 13433 N N . SER D 1 197 ? 55.228 106.011 81.399 1.00 20.86 178 SER D N 1
ATOM 13434 C CA . SER D 1 197 ? 56.327 106.841 80.947 1.00 21.09 178 SER D CA 1
ATOM 13435 C C . SER D 1 197 ? 57.274 106.062 80.057 1.00 19.40 178 SER D C 1
ATOM 13436 O O . SER D 1 197 ? 57.559 104.877 80.302 1.00 19.63 178 SER D O 1
ATOM 13444 N N . LEU D 1 198 ? 57.730 106.715 78.986 1.00 17.14 179 LEU D N 1
ATOM 13445 C CA . LEU D 1 198 ? 58.703 106.150 78.065 1.00 18.12 179 LEU D CA 1
ATOM 13446 C C . LEU D 1 198 ? 60.044 106.852 78.206 1.00 17.61 179 LEU D C 1
ATOM 13447 O O . LEU D 1 198 ? 60.109 108.042 78.486 1.00 20.53 179 LEU D O 1
ATOM 13463 N N . HIS D 1 199 ? 61.107 106.091 77.976 1.00 16.56 180 HIS D N 1
ATOM 13464 C CA . HIS D 1 199 ? 62.480 106.588 78.127 1.00 16.44 180 HIS D CA 1
ATOM 13465 C C . HIS D 1 199 ? 63.338 106.002 77.017 1.00 15.54 180 HIS D C 1
ATOM 13466 O O . HIS D 1 199 ? 63.135 104.892 76.589 1.00 15.90 180 HIS D O 1
ATOM 13481 N N . GLY D 1 200 ? 64.321 106.782 76.557 1.00 16.84 181 GLY D N 1
ATOM 13482 C CA . GLY D 1 200 ? 65.303 106.320 75.597 1.00 15.05 181 GLY D CA 1
ATOM 13483 C C . GLY D 1 200 ? 66.697 106.465 76.184 1.00 16.23 181 GLY D C 1
ATOM 13484 O O . GLY D 1 200 ? 67.070 107.531 76.667 1.00 17.85 181 GLY D O 1
ATOM 13488 N N . TRP D 1 201 ? 67.469 105.391 76.138 1.00 15.37 182 TRP D N 1
ATOM 13489 C CA . TRP D 1 201 ? 68.803 105.337 76.722 1.00 16.23 182 TRP D CA 1
ATOM 13490 C C . TRP D 1 201 ? 69.822 104.872 75.699 1.00 15.92 182 TRP D C 1
ATOM 13491 O O . TRP D 1 201 ? 69.549 103.966 74.938 1.00 15.79 182 TRP D O 1
ATOM 13512 N N . ILE D 1 202 ? 70.998 105.486 75.697 1.00 16.98 183 ILE D N 1
ATOM 13513 C CA . ILE D 1 202 ? 72.176 104.968 74.985 1.00 17.26 183 ILE D CA 1
ATOM 13514 C C . ILE D 1 202 ? 73.183 104.500 76.012 1.00 17.10 183 ILE D C 1
ATOM 13515 O O . ILE D 1 202 ? 73.644 105.289 76.821 1.00 18.63 183 ILE D O 1
ATOM 13531 N N . TYR D 1 203 ? 73.534 103.229 75.953 1.00 18.26 184 TYR D N 1
ATOM 13532 C CA . TYR D 1 203 ? 74.566 102.645 76.787 1.00 18.05 184 TYR D CA 1
ATOM 13533 C C . TYR D 1 203 ? 75.882 102.657 76.019 1.00 19.54 184 TYR D C 1
ATOM 13534 O O . TYR D 1 203 ? 76.028 102.019 74.970 1.00 19.37 184 TYR D O 1
ATOM 13552 N N . ARG D 1 204 ? 76.851 103.423 76.536 1.00 21.29 185 ARG D N 1
ATOM 13553 C CA . ARG D 1 204 ? 78.167 103.538 75.952 1.00 23.21 185 ARG D CA 1
ATOM 13554 C C . ARG D 1 204 ? 79.046 102.533 76.638 1.00 24.38 185 ARG D C 1
ATOM 13555 O O . ARG D 1 204 ? 79.529 102.740 77.751 1.00 25.59 185 ARG D O 1
ATOM 13576 N N . ILE D 1 205 ? 79.269 101.432 75.940 1.00 24.27 186 ILE D N 1
ATOM 13577 C CA . ILE D 1 205 ? 79.969 100.291 76.490 1.00 26.64 186 ILE D CA 1
ATOM 13578 C C . ILE D 1 205 ? 81.349 100.667 77.041 1.00 28.22 186 ILE D C 1
ATOM 13579 O O . ILE D 1 205 ? 81.712 100.280 78.167 1.00 33.92 186 ILE D O 1
ATOM 13595 N N . GLU D 1 206 ? 82.131 101.406 76.259 1.00 29.61 187 GLU D N 1
ATOM 13596 C CA . GLU D 1 206 ? 83.511 101.656 76.629 1.00 32.89 187 GLU D CA 1
ATOM 13597 C C . GLU D 1 206 ? 83.626 102.551 77.860 1.00 33.78 187 GLU D C 1
ATOM 13598 O O . GLU D 1 206 ? 84.587 102.416 78.616 1.00 35.84 187 GLU D O 1
ATOM 13610 N N . GLU D 1 207 ? 82.665 103.452 78.057 1.00 31.90 188 GLU D N 1
ATOM 13611 C CA . GLU D 1 207 ? 82.751 104.461 79.124 1.00 38.66 188 GLU D CA 1
ATOM 13612 C C . GLU D 1 207 ? 81.942 104.048 80.354 1.00 31.75 188 GLU D C 1
ATOM 13613 O O . GLU D 1 207 ? 82.006 104.698 81.400 1.00 38.88 188 GLU D O 1
ATOM 13625 N N . GLY D 1 208 ? 81.183 102.974 80.229 1.00 30.13 189 GLY D N 1
ATOM 13626 C CA . GLY D 1 208 ? 80.364 102.501 81.324 1.00 35.22 189 GLY D CA 1
ATOM 13627 C C . GLY D 1 208 ? 79.257 103.460 81.739 1.00 35.49 189 GLY D C 1
ATOM 13628 O O . GLY D 1 208 ? 78.907 103.575 82.914 1.00 36.22 189 GLY D O 1
ATOM 13632 N N . GLU D 1 209 ? 78.726 104.179 80.772 1.00 31.51 190 GLU D N 1
ATOM 13633 C CA . GLU D 1 209 ? 77.730 105.185 81.085 1.00 28.98 190 GLU D CA 1
ATOM 13634 C C . GLU D 1 209 ? 76.541 105.100 80.203 1.00 27.11 190 GLU D C 1
ATOM 13635 O O . GLU D 1 209 ? 76.569 104.472 79.144 1.00 26.43 190 GLU D O 1
ATOM 13647 N N . VAL D 1 210 ? 75.476 105.737 80.675 1.00 23.23 191 VAL D N 1
ATOM 13648 C CA . VAL D 1 210 ? 74.233 105.839 79.963 1.00 20.71 191 VAL D CA 1
ATOM 13649 C C . VAL D 1 210 ? 73.924 107.306 79.755 1.00 21.01 191 VAL D C 1
ATOM 13650 O O . VAL D 1 210 ? 74.124 108.118 80.662 1.00 25.45 191 VAL D O 1
ATOM 13663 N N . LEU D 1 211 ? 73.430 107.605 78.560 1.00 20.33 192 LEU D N 1
ATOM 13664 C CA . LEU D 1 211 ? 72.840 108.918 78.225 1.00 22.41 192 LEU D CA 1
ATOM 13665 C C . LEU D 1 211 ? 71.350 108.721 77.975 1.00 19.08 192 LEU D C 1
ATOM 13666 O O . LEU D 1 211 ? 70.949 107.783 77.287 1.00 18.68 192 LEU D O 1
ATOM 13682 N N . ALA D 1 212 ? 70.526 109.609 78.510 1.00 19.72 193 ALA D N 1
ATOM 13683 C CA . ALA D 1 212 ? 69.076 109.467 78.424 1.00 19.74 193 ALA D CA 1
ATOM 13684 C C . ALA D 1 212 ? 68.518 110.619 77.607 1.00 18.79 193 ALA D C 1
ATOM 13685 O O . ALA D 1 212 ? 68.946 111.761 77.744 1.00 21.12 193 ALA D O 1
ATOM 13692 N N . TYR D 1 213 ? 67.565 110.313 76.739 1.00 18.91 194 TYR D N 1
ATOM 13693 C CA . TYR D 1 213 ? 66.932 111.333 75.919 1.00 18.04 194 TYR D CA 1
ATOM 13694 C C . TYR D 1 213 ? 66.103 112.286 76.775 1.00 21.34 194 TYR D C 1
ATOM 13695 O O . TYR D 1 213 ? 65.291 111.855 77.605 1.00 22.64 194 TYR D O 1
ATOM 13713 N N . ASP D 1 214 ? 66.295 113.566 76.546 1.00 21.38 195 ASP D N 1
ATOM 13714 C CA . ASP D 1 214 ? 65.569 114.613 77.220 1.00 23.30 195 ASP D CA 1
ATOM 13715 C C . ASP D 1 214 ? 64.791 115.392 76.148 1.00 27.25 195 ASP D C 1
ATOM 13716 O O . ASP D 1 214 ? 65.362 116.034 75.271 1.00 26.48 195 ASP D O 1
ATOM 13725 N N . GLY D 1 215 ? 63.466 115.302 76.226 1.00 27.88 196 GLY D N 1
ATOM 13726 C CA . GLY D 1 215 ? 62.596 115.946 75.246 1.00 29.50 196 GLY D CA 1
ATOM 13727 C C . GLY D 1 215 ? 62.573 117.467 75.270 1.00 32.75 196 GLY D C 1
ATOM 13728 O O . GLY D 1 215 ? 62.131 118.085 74.308 1.00 36.68 196 GLY D O 1
ATOM 13732 N N . VAL D 1 216 ? 63.043 118.087 76.342 1.00 31.41 197 VAL D N 1
ATOM 13733 C CA . VAL D 1 216 ? 63.152 119.545 76.352 1.00 36.69 197 VAL D CA 1
ATOM 13734 C C . VAL D 1 216 ? 64.431 120.000 75.643 1.00 37.89 197 VAL D C 1
ATOM 13735 O O . VAL D 1 216 ? 64.438 120.972 74.895 1.00 39.52 197 VAL D O 1
ATOM 13748 N N . LEU D 1 217 ? 65.515 119.278 75.878 1.00 35.00 198 LEU D N 1
ATOM 13749 C CA . LEU D 1 217 ? 66.795 119.620 75.256 1.00 37.30 198 LEU D CA 1
ATOM 13750 C C . LEU D 1 217 ? 66.913 119.060 73.841 1.00 35.93 198 LEU D C 1
ATOM 13751 O O . LEU D 1 217 ? 67.783 119.476 73.078 1.00 37.81 198 LEU D O 1
ATOM 13767 N N . HIS D 1 218 ? 66.049 118.109 73.497 1.00 32.21 199 HIS D N 1
ATOM 13768 C CA . HIS D 1 218 ? 66.162 117.383 72.238 1.00 33.33 199 HIS D CA 1
ATOM 13769 C C . HIS D 1 218 ? 67.560 116.777 72.080 1.00 29.70 199 HIS D C 1
ATOM 13770 O O . HIS D 1 218 ? 68.188 116.894 71.037 1.00 34.39 199 HIS D O 1
ATOM 13784 N N . ASP D 1 219 ? 68.035 116.131 73.135 1.00 27.62 200 ASP D N 1
ATOM 13785 C CA . ASP D 1 219 ? 69.381 115.584 73.153 1.00 28.15 200 ASP D CA 1
ATOM 13786 C C . ASP D 1 219 ? 69.453 114.482 74.184 1.00 25.96 200 ASP D C 1
ATOM 13787 O O . ASP D 1 219 ? 68.593 114.378 75.068 1.00 27.04 200 ASP D O 1
ATOM 13796 N N . PHE D 1 220 ? 70.482 113.650 74.068 1.00 26.92 201 PHE D N 1
ATOM 13797 C CA . PHE D 1 220 ? 70.769 112.586 75.020 1.00 22.23 201 PHE D CA 1
ATOM 13798 C C . PHE D 1 220 ? 71.786 113.113 76.031 1.00 27.13 201 PHE D C 1
ATOM 13799 O O . PHE D 1 220 ? 72.855 113.597 75.646 1.00 33.17 201 PHE D O 1
ATOM 13816 N N . VAL D 1 221 ? 71.429 113.082 77.309 1.00 24.79 202 VAL D N 1
ATOM 13817 C CA . VAL D 1 221 ? 72.218 113.720 78.341 1.00 27.23 202 VAL D CA 1
ATOM 13818 C C . VAL D 1 221 ? 72.482 112.753 79.477 1.00 25.48 202 VAL D C 1
ATOM 13819 O O . VAL D 1 221 ? 71.727 111.820 79.714 1.00 24.07 202 VAL D O 1
ATOM 13832 N N . ALA D 1 222 ? 73.575 112.987 80.180 1.00 32.57 203 ALA D N 1
ATOM 13833 C CA . ALA D 1 222 ? 73.906 112.176 81.317 1.00 39.85 203 ALA D CA 1
ATOM 13834 C C . ALA D 1 222 ? 72.758 112.279 82.325 1.00 32.16 203 ALA D C 1
ATOM 13835 O O . ALA D 1 222 ? 72.348 113.367 82.683 1.00 40.55 203 ALA D O 1
ATOM 13842 N N . PRO D 1 223 ? 72.197 111.152 82.749 1.00 35.02 204 PRO D N 1
ATOM 13843 C CA . PRO D 1 223 ? 71.341 111.323 83.913 1.00 39.22 204 PRO D CA 1
ATOM 13844 C C . PRO D 1 223 ? 72.185 111.365 85.192 1.00 46.11 204 PRO D C 1
ATOM 13845 O O . PRO D 1 223 ? 72.023 112.328 85.935 1.00 50.21 204 PRO D O 1
ATOM 13856 N N . GLY E 1 17 ? 19.717 102.865 33.973 1.00 54.79 -2 GLY E N 1
ATOM 13857 C CA . GLY E 1 17 ? 19.668 103.361 35.358 1.00 55.95 -2 GLY E CA 1
ATOM 13858 C C . GLY E 1 17 ? 19.570 104.865 35.363 1.00 54.93 -2 GLY E C 1
ATOM 13859 O O . GLY E 1 17 ? 20.316 105.539 34.656 1.00 59.28 -2 GLY E O 1
ATOM 13863 N N . SER E 1 18 ? 18.673 105.391 36.187 1.00 58.04 -1 SER E N 1
ATOM 13864 C CA . SER E 1 18 ? 18.507 106.829 36.313 1.00 52.45 -1 SER E CA 1
ATOM 13865 C C . SER E 1 18 ? 19.754 107.472 36.922 1.00 41.07 -1 SER E C 1
ATOM 13866 O O . SER E 1 18 ? 20.142 108.570 36.536 1.00 43.30 -1 SER E O 1
ATOM 13874 N N . HIS E 1 19 ? 20.396 106.783 37.860 1.00 48.19 0 HIS E N 1
ATOM 13875 C CA . HIS E 1 19 ? 21.562 107.351 38.520 1.00 42.45 0 HIS E CA 1
ATOM 13876 C C . HIS E 1 19 ? 22.729 107.456 37.564 1.00 34.47 0 HIS E C 1
ATOM 13877 O O . HIS E 1 19 ? 23.378 108.489 37.507 1.00 37.48 0 HIS E O 1
ATOM 13891 N N . MET E 1 20 ? 22.982 106.413 36.791 1.00 35.18 1 MET E N 1
ATOM 13892 C CA . MET E 1 20 ? 24.013 106.503 35.765 1.00 34.71 1 MET E CA 1
ATOM 13893 C C . MET E 1 20 ? 23.642 107.530 34.690 1.00 36.29 1 MET E C 1
ATOM 13894 O O . MET E 1 20 ? 24.501 108.226 34.178 1.00 37.16 1 MET E O 1
ATOM 13908 N N . GLN E 1 21 ? 22.367 107.607 34.341 1.00 38.99 2 GLN E N 1
ATOM 13909 C CA . GLN E 1 21 ? 21.938 108.593 33.360 1.00 41.22 2 GLN E CA 1
ATOM 13910 C C . GLN E 1 21 ? 22.208 110.014 33.850 1.00 41.77 2 GLN E C 1
ATOM 13911 O O . GLN E 1 21 ? 22.651 110.866 33.075 1.00 40.28 2 GLN E O 1
ATOM 13925 N N . ARG E 1 22 ? 21.945 110.266 35.131 1.00 38.37 3 ARG E N 1
ATOM 13926 C CA . ARG E 1 22 ? 22.211 111.573 35.720 1.00 44.95 3 ARG E CA 1
ATOM 13927 C C . ARG E 1 22 ? 23.698 111.891 35.605 1.00 35.63 3 ARG E C 1
ATOM 13928 O O . ARG E 1 22 ? 24.059 113.015 35.288 1.00 34.95 3 ARG E O 1
ATOM 13949 N N . LEU E 1 23 ? 24.571 110.904 35.847 1.00 32.83 4 LEU E N 1
ATOM 13950 C CA . LEU E 1 23 ? 26.010 111.149 35.780 1.00 30.87 4 LEU E CA 1
ATOM 13951 C C . LEU E 1 23 ? 26.476 111.512 34.388 1.00 32.10 4 LEU E C 1
ATOM 13952 O O . LEU E 1 23 ? 27.324 112.376 34.222 1.00 31.45 4 LEU E O 1
ATOM 13968 N N . ILE E 1 24 ? 25.913 110.847 33.382 1.00 34.38 5 ILE E N 1
ATOM 13969 C CA . ILE E 1 24 ? 26.246 111.124 31.993 1.00 36.50 5 ILE E CA 1
ATOM 13970 C C . ILE E 1 24 ? 25.770 112.511 31.569 1.00 38.16 5 ILE E C 1
ATOM 13971 O O . ILE E 1 24 ? 26.466 113.225 30.860 1.00 38.87 5 ILE E O 1
ATOM 13987 N N . GLU E 1 25 ? 24.581 112.893 32.004 1.00 39.26 6 GLU E N 1
ATOM 13988 C CA . GLU E 1 25 ? 24.117 114.255 31.793 1.00 41.18 6 GLU E CA 1
ATOM 13989 C C . GLU E 1 25 ? 25.026 115.227 32.516 1.00 38.73 6 GLU E C 1
ATOM 13990 O O . GLU E 1 25 ? 25.313 116.305 32.020 1.00 42.12 6 GLU E O 1
ATOM 14002 N N . GLY E 1 26 ? 25.490 114.834 33.695 1.00 35.74 7 GLY E N 1
ATOM 14003 C CA . GLY E 1 26 ? 26.431 115.654 34.431 1.00 33.82 7 GLY E CA 1
ATOM 14004 C C . GLY E 1 26 ? 27.747 115.852 33.705 1.00 33.24 7 GLY E C 1
ATOM 14005 O O . GLY E 1 26 ? 28.286 116.953 33.690 1.00 36.14 7 GLY E O 1
ATOM 14009 N N . LEU E 1 27 ? 28.259 114.794 33.095 1.00 32.98 8 LEU E N 1
ATOM 14010 C CA . LEU E 1 27 ? 29.467 114.892 32.280 1.00 33.26 8 LEU E CA 1
ATOM 14011 C C . LEU E 1 27 ? 29.328 115.948 31.177 1.00 36.05 8 LEU E C 1
ATOM 14012 O O . LEU E 1 27 ? 30.244 116.724 30.928 1.00 36.23 8 LEU E O 1
ATOM 14028 N N . GLN E 1 28 ? 28.183 115.970 30.507 1.00 38.70 9 GLN E N 1
ATOM 14029 C CA . GLN E 1 28 ? 27.954 116.956 29.451 1.00 44.63 9 GLN E CA 1
ATOM 14030 C C . GLN E 1 28 ? 27.894 118.380 30.016 1.00 42.10 9 GLN E C 1
ATOM 14031 O O . GLN E 1 28 ? 28.425 119.321 29.428 1.00 43.75 9 GLN E O 1
ATOM 14045 N N . LYS E 1 29 ? 27.223 118.525 31.152 1.00 40.75 10 LYS E N 1
ATOM 14046 C CA . LYS E 1 29 ? 27.099 119.819 31.802 1.00 43.09 10 LYS E CA 1
ATOM 14047 C C . LYS E 1 29 ? 28.483 120.349 32.178 1.00 39.29 10 LYS E C 1
ATOM 14048 O O . LYS E 1 29 ? 28.746 121.537 32.071 1.00 42.27 10 LYS E O 1
ATOM 14067 N N . PHE E 1 30 ? 29.351 119.459 32.637 1.00 37.83 11 PHE E N 1
ATOM 14068 C CA . PHE E 1 30 ? 30.712 119.835 33.001 1.00 34.94 11 PHE E CA 1
ATOM 14069 C C . PHE E 1 30 ? 31.449 120.310 31.748 1.00 36.98 11 PHE E C 1
ATOM 14070 O O . PHE E 1 30 ? 32.093 121.347 31.763 1.00 37.79 11 PHE E O 1
ATOM 14087 N N . ARG E 1 31 ? 31.351 119.538 30.672 1.00 39.13 12 ARG E N 1
ATOM 14088 C CA . ARG E 1 31 ? 32.105 119.848 29.464 1.00 41.68 12 ARG E CA 1
ATOM 14089 C C . ARG E 1 31 ? 31.668 121.158 28.827 1.00 44.00 12 ARG E C 1
ATOM 14090 O O . ARG E 1 31 ? 32.497 121.897 28.301 1.00 51.46 12 ARG E O 1
ATOM 14111 N N . GLU E 1 32 ? 30.371 121.448 28.895 1.00 46.29 13 GLU E N 1
ATOM 14112 C CA . GLU E 1 32 ? 29.810 122.671 28.312 1.00 49.43 13 GLU E CA 1
ATOM 14113 C C . GLU E 1 32 ? 29.902 123.853 29.271 1.00 48.68 13 GLU E C 1
ATOM 14114 O O . GLU E 1 32 ? 29.876 125.008 28.851 1.00 53.47 13 GLU E O 1
ATOM 14126 N N . GLY E 1 33 ? 29.990 123.543 30.561 1.00 50.28 14 GLY E N 1
ATOM 14127 C CA . GLY E 1 33 ? 30.050 124.560 31.585 1.00 49.82 14 GLY E CA 1
ATOM 14128 C C . GLY E 1 33 ? 31.455 124.848 32.063 1.00 43.38 14 GLY E C 1
ATOM 14129 O O . GLY E 1 33 ? 32.200 125.597 31.427 1.00 49.53 14 GLY E O 1
ATOM 14133 N N . TYR E 1 34 ? 31.809 124.256 33.197 1.00 43.36 15 TYR E N 1
ATOM 14134 C CA . TYR E 1 34 ? 33.062 124.551 33.868 1.00 40.33 15 TYR E CA 1
ATOM 14135 C C . TYR E 1 34 ? 34.267 124.268 32.977 1.00 40.03 15 TYR E C 1
ATOM 14136 O O . TYR E 1 34 ? 35.195 125.060 32.923 1.00 43.86 15 TYR E O 1
ATOM 14154 N N . PHE E 1 35 ? 34.271 123.139 32.275 1.00 38.38 16 PHE E N 1
ATOM 14155 C CA . PHE E 1 35 ? 35.400 122.847 31.395 1.00 39.17 16 PHE E CA 1
ATOM 14156 C C . PHE E 1 35 ? 35.610 123.933 30.337 1.00 42.70 16 PHE E C 1
ATOM 14157 O O . PHE E 1 35 ? 36.731 124.376 30.090 1.00 43.82 16 PHE E O 1
ATOM 14174 N N . SER E 1 36 ? 34.522 124.339 29.705 1.00 44.90 17 SER E N 1
ATOM 14175 C CA . SER E 1 36 ? 34.606 125.301 28.602 1.00 48.94 17 SER E CA 1
ATOM 14176 C C . SER E 1 36 ? 35.132 126.657 29.016 1.00 51.10 17 SER E C 1
ATOM 14177 O O . SER E 1 36 ? 35.659 127.381 28.172 1.00 56.09 17 SER E O 1
ATOM 14185 N N . SER E 1 37 ? 34.958 127.017 30.285 1.00 49.66 18 SER E N 1
ATOM 14186 C CA . SER E 1 37 ? 35.397 128.327 30.769 1.00 57.63 18 SER E CA 1
ATOM 14187 C C . SER E 1 37 ? 36.710 128.210 31.543 1.00 50.85 18 SER E C 1
ATOM 14188 O O . SER E 1 37 ? 37.192 129.182 32.118 1.00 56.55 18 SER E O 1
ATOM 14196 N N . HIS E 1 38 ? 37.285 127.009 31.546 1.00 46.25 19 HIS E N 1
ATOM 14197 C CA . HIS E 1 38 ? 38.562 126.764 32.206 1.00 44.03 19 HIS E CA 1
ATOM 14198 C C . HIS E 1 38 ? 39.464 125.915 31.301 1.00 43.19 19 HIS E C 1
ATOM 14199 O O . HIS E 1 38 ? 40.212 125.062 31.774 1.00 42.77 19 HIS E O 1
ATOM 14213 N N . ARG E 1 39 ? 39.408 126.142 29.994 1.00 46.84 20 ARG E N 1
ATOM 14214 C CA . ARG E 1 39 ? 40.173 125.288 29.095 1.00 47.39 20 ARG E CA 1
ATOM 14215 C C . ARG E 1 39 ? 41.683 125.431 29.295 1.00 52.81 20 ARG E C 1
ATOM 14216 O O . ARG E 1 39 ? 42.425 124.448 29.178 1.00 48.84 20 ARG E O 1
ATOM 14237 N N . ASP E 1 40 ? 42.132 126.644 29.608 1.00 47.89 21 ASP E N 1
ATOM 14238 C CA . ASP E 1 40 ? 43.557 126.898 29.758 1.00 55.22 21 ASP E CA 1
ATOM 14239 C C . ASP E 1 40 ? 44.078 126.232 31.022 1.00 49.22 21 ASP E C 1
ATOM 14240 O O . ASP E 1 40 ? 45.201 125.730 31.054 1.00 44.54 21 ASP E O 1
ATOM 14249 N N . LEU E 1 41 ? 43.259 126.221 32.063 1.00 41.19 22 LEU E N 1
ATOM 14250 C CA . LEU E 1 41 ? 43.649 125.529 33.285 1.00 38.30 22 LEU E CA 1
ATOM 14251 C C . LEU E 1 41 ? 43.856 124.042 33.001 1.00 37.33 22 LEU E C 1
ATOM 14252 O O . LEU E 1 41 ? 44.845 123.446 33.403 1.00 34.94 22 LEU E O 1
ATOM 14268 N N . PHE E 1 42 ? 42.925 123.456 32.277 1.00 36.87 23 PHE E N 1
ATOM 14269 C CA . PHE E 1 42 ? 43.028 122.035 32.014 1.00 41.16 23 PHE E CA 1
ATOM 14270 C C . PHE E 1 42 ? 44.143 121.693 31.028 1.00 38.88 23 PHE E C 1
ATOM 14271 O O . PHE E 1 42 ? 44.703 120.612 31.119 1.00 38.58 23 PHE E O 1
ATOM 14288 N N . GLU E 1 43 ? 44.493 122.588 30.110 1.00 39.68 24 GLU E N 1
ATOM 14289 C CA . GLU E 1 43 ? 45.603 122.272 29.205 1.00 40.76 24 GLU E CA 1
ATOM 14290 C C . GLU E 1 43 ? 46.906 122.342 29.994 1.00 43.50 24 GLU E C 1
ATOM 14291 O O . GLU E 1 43 ? 47.771 121.481 29.862 1.00 37.83 24 GLU E O 1
ATOM 14303 N N . GLN E 1 44 ? 47.002 123.334 30.866 1.00 38.45 25 GLN E N 1
ATOM 14304 C CA . GLN E 1 44 ? 48.142 123.471 31.767 1.00 37.34 25 GLN E CA 1
ATOM 14305 C C . GLN E 1 44 ? 48.303 122.208 32.648 1.00 34.44 25 GLN E C 1
ATOM 14306 O O . GLN E 1 44 ? 49.387 121.621 32.741 1.00 34.79 25 GLN E O 1
ATOM 14320 N N . LEU E 1 45 ? 47.219 121.814 33.302 1.00 32.92 26 LEU E N 1
ATOM 14321 C CA . LEU E 1 45 ? 47.254 120.631 34.163 1.00 30.32 26 LEU E CA 1
ATOM 14322 C C . LEU E 1 45 ? 47.587 119.379 33.365 1.00 30.03 26 LEU E C 1
ATOM 14323 O O . LEU E 1 45 ? 48.131 118.437 33.936 1.00 28.34 26 LEU E O 1
ATOM 14339 N N . SER E 1 46 ? 47.250 119.346 32.084 1.00 31.83 27 SER E N 1
ATOM 14340 C CA . SER E 1 46 ? 47.573 118.177 31.253 1.00 32.72 27 SER E CA 1
ATOM 14341 C C . SER E 1 46 ? 49.075 117.878 31.202 1.00 43.09 27 SER E C 1
ATOM 14342 O O . SER E 1 46 ? 49.464 116.783 30.818 1.00 42.31 27 SER E O 1
ATOM 14350 N N . HIS E 1 47 ? 49.913 118.836 31.592 1.00 32.48 28 HIS E N 1
ATOM 14351 C CA . HIS E 1 47 ? 51.360 118.654 31.547 1.00 32.80 28 HIS E CA 1
ATOM 14352 C C . HIS E 1 47 ? 51.920 118.092 32.840 1.00 30.56 28 HIS E C 1
ATOM 14353 O O . HIS E 1 47 ? 53.062 117.653 32.891 1.00 34.70 28 HIS E O 1
ATOM 14367 N N . GLY E 1 48 ? 51.137 118.145 33.900 1.00 28.87 29 GLY E N 1
ATOM 14368 C CA . GLY E 1 48 ? 51.599 117.621 35.165 1.00 26.93 29 GLY E CA 1
ATOM 14369 C C . GLY E 1 48 ? 50.773 118.123 36.313 1.00 25.76 29 GLY E C 1
ATOM 14370 O O . GLY E 1 48 ? 50.153 119.186 36.226 1.00 30.18 29 GLY E O 1
ATOM 14374 N N . GLN E 1 49 ? 50.794 117.376 37.406 1.00 23.84 30 GLN E N 1
ATOM 14375 C CA . GLN E 1 49 ? 50.133 117.820 38.641 1.00 22.83 30 GLN E CA 1
ATOM 14376 C C . GLN E 1 49 ? 51.168 118.383 39.613 1.00 26.21 30 GLN E C 1
ATOM 14377 O O . GLN E 1 49 ? 52.272 117.870 39.727 1.00 23.99 30 GLN E O 1
ATOM 14391 N N . HIS E 1 50 ? 50.797 119.467 40.293 1.00 23.47 31 HIS E N 1
ATOM 14392 C CA . HIS E 1 50 ? 51.671 120.135 41.254 1.00 23.96 31 HIS E CA 1
ATOM 14393 C C . HIS E 1 50 ? 50.881 120.519 42.502 1.00 23.33 31 HIS E C 1
ATOM 14394 O O . HIS E 1 50 ? 50.914 121.664 42.922 1.00 26.02 31 HIS E O 1
ATOM 14408 N N . PRO E 1 51 ? 50.215 119.546 43.131 1.00 21.51 32 PRO E N 1
ATOM 14409 C CA . PRO E 1 51 ? 49.467 119.827 44.364 1.00 20.99 32 PRO E CA 1
ATOM 14410 C C . PRO E 1 51 ? 50.429 120.200 45.469 1.00 22.44 32 PRO E C 1
ATOM 14411 O O . PRO E 1 51 ? 51.572 119.745 45.477 1.00 25.15 32 PRO E O 1
ATOM 14422 N N . ARG E 1 52 ? 49.940 120.970 46.429 1.00 27.20 33 ARG E N 1
ATOM 14423 C CA . ARG E 1 52 ? 50.757 121.299 47.583 1.00 29.32 33 ARG E CA 1
ATOM 14424 C C . ARG E 1 52 ? 50.187 120.729 48.892 1.00 25.89 33 ARG E C 1
ATOM 14425 O O . ARG E 1 52 ? 50.816 120.869 49.916 1.00 28.61 33 ARG E O 1
ATOM 14446 N N . ILE E 1 53 ? 49.050 120.039 48.843 1.00 20.09 34 ILE E N 1
ATOM 14447 C CA . ILE E 1 53 ? 48.438 119.481 50.043 1.00 19.89 34 ILE E CA 1
ATOM 14448 C C . ILE E 1 53 ? 48.080 118.017 49.796 1.00 18.97 34 ILE E C 1
ATOM 14449 O O . ILE E 1 53 ? 47.547 117.674 48.742 1.00 18.95 34 ILE E O 1
ATOM 14465 N N . LEU E 1 54 ? 48.395 117.138 50.754 1.00 16.30 35 LEU E N 1
ATOM 14466 C CA . LEU E 1 54 ? 47.896 115.776 50.823 1.00 15.15 35 LEU E CA 1
ATOM 14467 C C . LEU E 1 54 ? 46.732 115.781 51.802 1.00 14.35 35 LEU E C 1
ATOM 14468 O O . LEU E 1 54 ? 46.904 116.133 52.948 1.00 15.37 35 LEU E O 1
ATOM 14484 N N . PHE E 1 55 ? 45.550 115.471 51.289 1.00 13.68 36 PHE E N 1
ATOM 14485 C CA . PHE E 1 55 ? 44.320 115.555 52.037 1.00 13.63 36 PHE E CA 1
ATOM 14486 C C . PHE E 1 55 ? 43.768 114.164 52.196 1.00 15.31 36 PHE E C 1
ATOM 14487 O O . PHE E 1 55 ? 43.399 113.537 51.218 1.00 15.50 36 PHE E O 1
ATOM 14504 N N . ILE E 1 56 ? 43.728 113.669 53.423 1.00 13.32 37 ILE E N 1
ATOM 14505 C CA . ILE E 1 56 ? 43.232 112.311 53.747 1.00 11.62 37 ILE E CA 1
ATOM 14506 C C . ILE E 1 56 ? 41.886 112.467 54.387 1.00 14.09 37 ILE E C 1
ATOM 14507 O O . ILE E 1 56 ? 41.731 113.189 55.373 1.00 15.62 37 ILE E O 1
ATOM 14523 N N . CYS E 1 57 ? 40.870 111.875 53.791 1.00 12.79 38 CYS E N 1
ATOM 14524 C CA . CYS E 1 57 ? 39.507 112.051 54.312 1.00 13.03 38 CYS E CA 1
ATOM 14525 C C . CYS E 1 57 ? 38.660 110.817 54.131 1.00 13.96 38 CYS E C 1
ATOM 14526 O O . CYS E 1 57 ? 39.119 109.824 53.551 1.00 13.56 38 CYS E O 1
ATOM 14534 N N . CYS E 1 58 ? 37.450 110.830 54.642 1.00 13.38 39 CYS E N 1
ATOM 14535 C CA . CYS E 1 58 ? 36.607 109.668 54.572 1.00 13.60 39 CYS E CA 1
ATOM 14536 C C . CYS E 1 58 ? 35.947 109.569 53.198 1.00 13.93 39 CYS E C 1
ATOM 14537 O O . CYS E 1 58 ? 35.701 110.569 52.516 1.00 14.66 39 CYS E O 1
ATOM 14544 N N . SER E 1 59 ? 35.657 108.345 52.785 1.00 13.87 40 SER E N 1
ATOM 14545 C CA . SER E 1 59 ? 34.867 108.041 51.596 1.00 14.19 40 SER E CA 1
ATOM 14546 C C . SER E 1 59 ? 33.433 108.547 51.634 1.00 14.67 40 SER E C 1
ATOM 14547 O O . SER E 1 59 ? 32.792 108.640 50.581 1.00 15.25 40 SER E O 1
ATOM 14555 N N . ASP E 1 60 ? 32.929 108.832 52.831 1.00 14.78 41 ASP E N 1
ATOM 14556 C CA . ASP E 1 60 ? 31.579 109.351 53.046 1.00 15.27 41 ASP E CA 1
ATOM 14557 C C . ASP E 1 60 ? 31.196 110.361 51.980 1.00 15.42 41 ASP E C 1
ATOM 14558 O O . ASP E 1 60 ? 31.903 111.343 51.727 1.00 15.13 41 ASP E O 1
ATOM 14567 N N . SER E 1 61 ? 30.040 110.101 51.385 1.00 16.02 42 SER E N 1
ATOM 14568 C CA . SER E 1 61 ? 29.571 110.921 50.245 1.00 16.64 42 SER E CA 1
ATOM 14569 C C . SER E 1 61 ? 29.256 112.362 50.604 1.00 16.48 42 SER E C 1
ATOM 14570 O O . SER E 1 61 ? 29.150 113.195 49.717 1.00 18.76 42 SER E O 1
ATOM 14578 N N . ARG E 1 62 ? 29.118 112.642 51.887 1.00 16.34 43 ARG E N 1
ATOM 14579 C CA . ARG E 1 62 ? 28.816 114.000 52.354 1.00 16.47 43 ARG E CA 1
ATOM 14580 C C . ARG E 1 62 ? 30.041 114.895 52.436 1.00 16.84 43 ARG E C 1
ATOM 14581 O O . ARG E 1 62 ? 29.903 116.112 52.699 1.00 17.69 43 ARG E O 1
ATOM 14602 N N . VAL E 1 63 ? 31.225 114.320 52.250 1.00 15.50 44 VAL E N 1
ATOM 14603 C CA . VAL E 1 63 ? 32.503 115.048 52.366 1.00 15.88 44 VAL E CA 1
ATOM 14604 C C . VAL E 1 63 ? 33.030 115.307 50.963 1.00 16.74 44 VAL E C 1
ATOM 14605 O O . VAL E 1 63 ? 33.146 114.387 50.129 1.00 17.68 44 VAL E O 1
ATOM 14618 N N . ASP E 1 64 ? 33.319 116.570 50.659 1.00 18.02 45 ASP E N 1
ATOM 14619 C CA . ASP E 1 64 ? 33.923 116.930 49.380 1.00 17.80 45 ASP E CA 1
ATOM 14620 C C . ASP E 1 64 ? 35.093 117.858 49.725 1.00 18.13 45 ASP E C 1
ATOM 14621 O O . ASP E 1 64 ? 34.864 119.022 49.980 1.00 17.99 45 ASP E O 1
ATOM 14630 N N . PRO E 1 65 ? 36.353 117.385 49.704 1.00 15.85 46 PRO E N 1
ATOM 14631 C CA . PRO E 1 65 ? 37.496 118.202 50.149 1.00 16.68 46 PRO E CA 1
ATOM 14632 C C . PRO E 1 65 ? 37.718 119.459 49.304 1.00 19.43 46 PRO E C 1
ATOM 14633 O O . PRO E 1 65 ? 38.029 120.528 49.833 1.00 17.84 46 PRO E O 1
ATOM 14644 N N . ASN E 1 66 ? 37.558 119.350 47.988 1.00 17.99 47 ASN E N 1
ATOM 14645 C CA . ASN E 1 66 ? 37.689 120.518 47.132 1.00 19.24 47 ASN E CA 1
ATOM 14646 C C . ASN E 1 66 ? 36.618 121.564 47.436 1.00 18.33 47 ASN E C 1
ATOM 14647 O O . ASN E 1 66 ? 36.904 122.750 47.453 1.00 19.72 47 ASN E O 1
ATOM 14658 N N . LEU E 1 67 ? 35.400 121.122 47.708 1.00 18.10 48 LEU E N 1
ATOM 14659 C CA . LEU E 1 67 ? 34.303 122.037 48.028 1.00 18.14 48 LEU E CA 1
ATOM 14660 C C . LEU E 1 67 ? 34.557 122.740 49.339 1.00 17.79 48 LEU E C 1
ATOM 14661 O O . LEU E 1 67 ? 34.467 123.981 49.401 1.00 18.45 48 LEU E O 1
ATOM 14677 N N . ILE E 1 68 ? 34.876 121.972 50.383 1.00 17.01 49 ILE E N 1
ATOM 14678 C CA . ILE E 1 68 ? 34.971 122.574 51.711 1.00 17.22 49 ILE E CA 1
ATOM 14679 C C . ILE E 1 68 ? 36.172 123.484 51.871 1.00 17.18 49 ILE E C 1
ATOM 14680 O O . ILE E 1 68 ? 36.148 124.337 52.733 1.00 17.69 49 ILE E O 1
ATOM 14696 N N . THR E 1 69 ? 37.173 123.363 51.011 1.00 17.18 50 THR E N 1
ATOM 14697 C CA . THR E 1 69 ? 38.322 124.275 51.005 1.00 17.58 50 THR E CA 1
ATOM 14698 C C . THR E 1 69 ? 38.348 125.225 49.810 1.00 18.51 50 THR E C 1
ATOM 14699 O O . THR E 1 69 ? 39.289 126.002 49.632 1.00 19.03 50 THR E O 1
ATOM 14710 N N . GLN E 1 70 ? 37.301 125.182 48.991 1.00 18.87 51 GLN E N 1
ATOM 14711 C CA . GLN E 1 70 ? 37.228 125.981 47.762 1.00 19.91 51 GLN E CA 1
ATOM 14712 C C . GLN E 1 70 ? 38.553 125.910 46.979 1.00 20.09 51 GLN E C 1
ATOM 14713 O O . GLN E 1 70 ? 39.079 126.924 46.498 1.00 21.04 51 GLN E O 1
ATOM 14727 N N . SER E 1 71 ? 39.039 124.685 46.816 1.00 19.29 52 SER E N 1
ATOM 14728 C CA . SER E 1 71 ? 40.259 124.448 46.090 1.00 19.39 52 SER E CA 1
ATOM 14729 C C . SER E 1 71 ? 39.935 124.352 44.598 1.00 24.61 52 SER E C 1
ATOM 14730 O O . SER E 1 71 ? 38.852 123.982 44.187 1.00 27.51 52 SER E O 1
ATOM 14738 N N . GLU E 1 72 ? 40.921 124.712 43.817 1.00 24.14 53 GLU E N 1
ATOM 14739 C CA . GLU E 1 72 ? 40.890 124.525 42.395 1.00 26.90 53 GLU E CA 1
ATOM 14740 C C . GLU E 1 72 ? 41.405 123.136 42.052 1.00 24.26 53 GLU E C 1
ATOM 14741 O O . GLU E 1 72 ? 42.187 122.549 42.792 1.00 21.19 53 GLU E O 1
ATOM 14753 N N . VAL E 1 73 ? 40.962 122.608 40.919 1.00 25.21 54 VAL E N 1
ATOM 14754 C CA A VAL E 1 73 ? 41.517 121.386 40.378 0.54 24.11 54 VAL E CA 1
ATOM 14755 C CA B VAL E 1 73 ? 41.525 121.359 40.438 0.46 22.94 54 VAL E CA 1
ATOM 14756 C C . VAL E 1 73 ? 43.022 121.534 40.309 1.00 22.25 54 VAL E C 1
ATOM 14757 O O . VAL E 1 73 ? 43.492 122.545 39.812 1.00 21.99 54 VAL E O 1
ATOM 14782 N N . GLY E 1 74 ? 43.768 120.536 40.777 1.00 19.88 55 GLY E N 1
ATOM 14783 C CA . GLY E 1 74 ? 45.216 120.614 40.824 1.00 19.87 55 GLY E CA 1
ATOM 14784 C C . GLY E 1 74 ? 45.796 120.835 42.216 1.00 19.11 55 GLY E C 1
ATOM 14785 O O . GLY E 1 74 ? 46.984 120.647 42.421 1.00 24.09 55 GLY E O 1
ATOM 14789 N N . ASP E 1 75 ? 44.985 121.290 43.172 1.00 18.80 56 ASP E N 1
ATOM 14790 C CA . ASP E 1 75 ? 45.519 121.711 44.468 1.00 18.39 56 ASP E CA 1
ATOM 14791 C C . ASP E 1 75 ? 45.671 120.582 45.506 1.00 17.28 56 ASP E C 1
ATOM 14792 O O . ASP E 1 75 ? 46.595 120.633 46.320 1.00 18.48 56 ASP E O 1
ATOM 14801 N N . LEU E 1 76 ? 44.727 119.636 45.524 1.00 16.63 57 LEU E N 1
ATOM 14802 C CA . LEU E 1 76 ? 44.678 118.627 46.586 1.00 15.68 57 LEU E CA 1
ATOM 14803 C C . LEU E 1 76 ? 44.879 117.232 46.038 1.00 15.23 57 LEU E C 1
ATOM 14804 O O . LEU E 1 76 ? 44.110 116.795 45.201 1.00 15.40 57 LEU E O 1
ATOM 14820 N N . PHE E 1 77 ? 45.910 116.562 46.527 1.00 14.37 58 PHE E N 1
ATOM 14821 C CA . PHE E 1 77 ? 46.123 115.146 46.247 1.00 13.57 58 PHE E CA 1
ATOM 14822 C C . PHE E 1 77 ? 45.414 114.415 47.360 1.00 13.44 58 PHE E C 1
ATOM 14823 O O . PHE E 1 77 ? 45.690 114.667 48.530 1.00 14.22 58 PHE E O 1
ATOM 14840 N N . VAL E 1 78 ? 44.474 113.535 47.042 1.00 13.54 59 VAL E N 1
ATOM 14841 C CA . VAL E 1 78 ? 43.497 113.079 48.024 1.00 12.93 59 VAL E CA 1
ATOM 14842 C C . VAL E 1 78 ? 43.512 111.575 48.217 1.00 14.44 59 VAL E C 1
ATOM 14843 O O . VAL E 1 78 ? 43.451 110.814 47.230 1.00 14.84 59 VAL E O 1
ATOM 14856 N N . ILE E 1 79 ? 43.542 111.110 49.457 1.00 11.60 60 ILE E N 1
ATOM 14857 C CA . ILE E 1 79 ? 43.343 109.697 49.849 1.00 12.13 60 ILE E CA 1
ATOM 14858 C C . ILE E 1 79 ? 41.958 109.623 50.503 1.00 13.67 60 ILE E C 1
ATOM 14859 O O . ILE E 1 79 ? 41.686 110.419 51.400 1.00 12.49 60 ILE E O 1
ATOM 14875 N N . ARG E 1 80 ? 41.098 108.695 50.069 1.00 11.61 61 ARG E N 1
ATOM 14876 C CA . ARG E 1 80 ? 39.806 108.493 50.712 1.00 12.01 61 ARG E CA 1
ATOM 14877 C C . ARG E 1 80 ? 39.542 107.035 50.996 1.00 11.80 61 ARG E C 1
ATOM 14878 O O . ARG E 1 80 ? 39.660 106.208 50.094 1.00 12.92 61 ARG E O 1
ATOM 14899 N N . ASN E 1 81 ? 39.232 106.734 52.234 1.00 11.01 62 ASN E N 1
ATOM 14900 C CA . ASN E 1 81 ? 38.838 105.402 52.699 1.00 11.42 62 ASN E CA 1
ATOM 14901 C C . ASN E 1 81 ? 37.803 105.541 53.814 1.00 12.36 62 ASN E C 1
ATOM 14902 O O . ASN E 1 81 ? 37.497 106.667 54.225 1.00 12.78 62 ASN E O 1
ATOM 14913 N N . ALA E 1 82 ? 37.239 104.439 54.301 1.00 12.49 63 ALA E N 1
ATOM 14914 C CA . ALA E 1 82 ? 36.196 104.527 55.317 1.00 12.02 63 ALA E CA 1
ATOM 14915 C C . ALA E 1 82 ? 36.846 104.783 56.647 1.00 13.19 63 ALA E C 1
ATOM 14916 O O . ALA E 1 82 ? 37.603 103.986 57.179 1.00 15.51 63 ALA E O 1
ATOM 14923 N N . GLY E 1 83 ? 36.631 105.969 57.173 1.00 12.48 64 GLY E N 1
ATOM 14924 C CA . GLY E 1 83 ? 37.158 106.345 58.457 1.00 14.12 64 GLY E CA 1
ATOM 14925 C C . GLY E 1 83 ? 38.442 107.163 58.419 1.00 12.08 64 GLY E C 1
ATOM 14926 O O . GLY E 1 83 ? 38.986 107.477 59.471 1.00 13.68 64 GLY E O 1
ATOM 14930 N N . ASN E 1 84 ? 38.935 107.476 57.225 1.00 11.45 65 ASN E N 1
ATOM 14931 C CA . ASN E 1 84 ? 40.129 108.317 57.093 1.00 11.85 65 ASN E CA 1
ATOM 14932 C C . ASN E 1 84 ? 41.294 107.817 57.957 1.00 11.58 65 ASN E C 1
ATOM 14933 O O . ASN E 1 84 ? 41.907 108.555 58.715 1.00 12.45 65 ASN E O 1
ATOM 14944 N N . ILE E 1 85 ? 41.596 106.528 57.758 1.00 11.82 66 ILE E N 1
ATOM 14945 C CA . ILE E 1 85 ? 42.586 105.788 58.532 1.00 11.91 66 ILE E CA 1
ATOM 14946 C C . ILE E 1 85 ? 43.862 105.581 57.708 1.00 11.76 66 ILE E C 1
ATOM 14947 O O . ILE E 1 85 ? 43.828 105.271 56.523 1.00 12.28 66 ILE E O 1
ATOM 14963 N N . ILE E 1 86 ? 44.996 105.774 58.363 1.00 12.78 67 ILE E N 1
ATOM 14964 C CA . ILE E 1 86 ? 46.312 105.469 57.800 1.00 12.89 67 ILE E CA 1
ATOM 14965 C C . ILE E 1 86 ? 46.941 104.421 58.740 1.00 12.17 67 ILE E C 1
ATOM 14966 O O . ILE E 1 86 ? 47.266 104.738 59.890 1.00 13.08 67 ILE E O 1
ATOM 14982 N N . PRO E 1 87 ? 47.106 103.182 58.270 1.00 11.31 68 PRO E N 1
ATOM 14983 C CA . PRO E 1 87 ? 47.705 102.177 59.166 1.00 11.68 68 PRO E CA 1
ATOM 14984 C C . PRO E 1 87 ? 49.145 102.557 59.543 1.00 13.61 68 PRO E C 1
ATOM 14985 O O . PRO E 1 87 ? 49.809 103.264 58.783 1.00 12.94 68 PRO E O 1
ATOM 14996 N N . PRO E 1 88 ? 49.636 102.069 60.676 1.00 12.47 69 PRO E N 1
ATOM 14997 C CA . PRO E 1 88 ? 51.067 102.252 60.968 1.00 13.14 69 PRO E CA 1
ATOM 14998 C C . PRO E 1 88 ? 51.934 101.690 59.855 1.00 12.70 69 PRO E C 1
ATOM 14999 O O . PRO E 1 88 ? 51.519 100.751 59.126 1.00 12.90 69 PRO E O 1
ATOM 15010 N N . TYR E 1 89 ? 53.141 102.231 59.718 1.00 12.47 70 TYR E N 1
ATOM 15011 C CA . TYR E 1 89 ? 54.068 101.773 58.700 1.00 13.29 70 TYR E CA 1
ATOM 15012 C C . TYR E 1 89 ? 54.339 100.281 58.837 1.00 13.26 70 TYR E C 1
ATOM 15013 O O . TYR E 1 89 ? 54.706 99.792 59.887 1.00 13.67 70 TYR E O 1
ATOM 15031 N N . GLY E 1 90 ? 54.220 99.589 57.720 1.00 13.29 71 GLY E N 1
ATOM 15032 C CA . GLY E 1 90 ? 54.432 98.142 57.632 1.00 13.54 71 GLY E CA 1
ATOM 15033 C C . GLY E 1 90 ? 53.243 97.310 58.042 1.00 13.96 71 GLY E C 1
ATOM 15034 O O . GLY E 1 90 ? 53.295 96.075 57.897 1.00 15.07 71 GLY E O 1
ATOM 15038 N N . ALA E 1 91 ? 52.164 97.899 58.570 1.00 13.13 72 ALA E N 1
ATOM 15039 C CA . ALA E 1 91 ? 51.015 97.123 59.029 1.00 12.25 72 ALA E CA 1
ATOM 15040 C C . ALA E 1 91 ? 50.094 96.717 57.899 1.00 13.66 72 ALA E C 1
ATOM 15041 O O . ALA E 1 91 ? 49.310 95.791 58.070 1.00 15.34 72 ALA E O 1
ATOM 15048 N N . ALA E 1 92 ? 50.136 97.420 56.783 1.00 12.89 73 ALA E N 1
ATOM 15049 C CA . ALA E 1 92 ? 49.197 97.162 55.702 1.00 12.14 73 ALA E CA 1
ATOM 15050 C C . ALA E 1 92 ? 49.830 97.313 54.355 1.00 11.97 73 ALA E C 1
ATOM 15051 O O . ALA E 1 92 ? 50.877 97.970 54.178 1.00 15.12 73 ALA E O 1
ATOM 15058 N N . ASN E 1 93 ? 49.188 96.689 53.373 1.00 13.02 74 ASN E N 1
ATOM 15059 C CA . ASN E 1 93 ? 49.685 96.678 52.002 1.00 13.34 74 ASN E CA 1
ATOM 15060 C C . ASN E 1 93 ? 48.620 97.103 51.002 1.00 13.99 74 ASN E C 1
ATOM 15061 O O . ASN E 1 93 ? 48.685 96.695 49.847 1.00 15.04 74 ASN E O 1
ATOM 15072 N N . GLY E 1 94 ? 47.702 97.937 51.447 1.00 14.51 75 GLY E N 1
ATOM 15073 C CA . GLY E 1 94 ? 46.773 98.580 50.538 1.00 14.88 75 GLY E CA 1
ATOM 15074 C C . GLY E 1 94 ? 47.315 99.904 50.074 1.00 13.71 75 GLY E C 1
ATOM 15075 O O . GLY E 1 94 ? 48.521 100.117 50.006 1.00 15.90 75 GLY E O 1
ATOM 15079 N N . GLY E 1 95 ? 46.406 100.794 49.692 1.00 13.07 76 GLY E N 1
ATOM 15080 C CA . GLY E 1 95 ? 46.820 101.981 48.954 1.00 14.21 76 GLY E CA 1
ATOM 15081 C C . GLY E 1 95 ? 47.363 103.135 49.758 1.00 12.30 76 GLY E C 1
ATOM 15082 O O . GLY E 1 95 ? 48.019 104.021 49.221 1.00 12.65 76 GLY E O 1
ATOM 15086 N N . GLU E 1 96 ? 47.099 103.141 51.060 1.00 12.88 77 GLU E N 1
ATOM 15087 C CA . GLU E 1 96 ? 47.335 104.362 51.865 1.00 12.16 77 GLU E CA 1
ATOM 15088 C C . GLU E 1 96 ? 48.774 104.809 51.942 1.00 12.36 77 GLU E C 1
ATOM 15089 O O . GLU E 1 96 ? 49.087 105.931 51.595 1.00 13.82 77 GLU E O 1
ATOM 15101 N N . GLY E 1 97 ? 49.667 103.919 52.371 1.00 14.23 78 GLY E N 1
ATOM 15102 C CA . GLY E 1 97 ? 51.078 104.287 52.525 1.00 14.23 78 GLY E CA 1
ATOM 15103 C C . GLY E 1 97 ? 51.676 104.682 51.209 1.00 14.62 78 GLY E C 1
ATOM 15104 O O . GLY E 1 97 ? 52.428 105.633 51.107 1.00 14.88 78 GLY E O 1
ATOM 15108 N N . ALA E 1 98 ? 51.370 103.920 50.185 1.00 13.96 79 ALA E N 1
ATOM 15109 C CA . ALA E 1 98 ? 51.891 104.202 48.844 1.00 13.73 79 ALA E CA 1
ATOM 15110 C C . ALA E 1 98 ? 51.458 105.570 48.316 1.00 12.82 79 ALA E C 1
ATOM 15111 O O . ALA E 1 98 ? 52.264 106.325 47.742 1.00 13.55 79 ALA E O 1
ATOM 15118 N N . ALA E 1 99 ? 50.192 105.925 48.508 1.00 13.36 80 ALA E N 1
ATOM 15119 C CA . ALA E 1 99 ? 49.715 107.216 48.013 1.00 12.87 80 ALA E CA 1
ATOM 15120 C C . ALA E 1 99 ? 50.378 108.337 48.768 1.00 13.20 80 ALA E C 1
ATOM 15121 O O . ALA E 1 99 ? 50.758 109.355 48.183 1.00 13.53 80 ALA E O 1
ATOM 15128 N N . MET E 1 100 ? 50.538 108.185 50.076 1.00 12.94 81 MET E N 1
ATOM 15129 C CA A MET E 1 100 ? 51.237 109.196 50.862 0.76 12.59 81 MET E CA 1
ATOM 15130 C CA B MET E 1 100 ? 51.261 109.142 50.859 0.24 15.11 81 MET E CA 1
ATOM 15131 C C . MET E 1 100 ? 52.691 109.329 50.394 1.00 14.39 81 MET E C 1
ATOM 15132 O O . MET E 1 100 ? 53.180 110.449 50.234 1.00 14.11 81 MET E O 1
ATOM 15159 N N . GLU E 1 101 ? 53.363 108.213 50.165 1.00 13.42 82 GLU E N 1
ATOM 15160 C CA . GLU E 1 101 ? 54.735 108.268 49.714 1.00 13.43 82 GLU E CA 1
ATOM 15161 C C . GLU E 1 101 ? 54.864 108.944 48.366 1.00 15.54 82 GLU E C 1
ATOM 15162 O O . GLU E 1 101 ? 55.779 109.752 48.161 1.00 15.29 82 GLU E O 1
ATOM 15174 N N . TYR E 1 102 ? 53.968 108.636 47.445 1.00 13.78 83 TYR E N 1
ATOM 15175 C CA . TYR E 1 102 ? 53.974 109.304 46.156 1.00 14.68 83 TYR E CA 1
ATOM 15176 C C . TYR E 1 102 ? 53.822 110.808 46.334 1.00 15.44 83 TYR E C 1
ATOM 15177 O O . TYR E 1 102 ? 54.554 111.618 45.737 1.00 16.21 83 TYR E O 1
ATOM 15195 N N . ALA E 1 103 ? 52.885 111.212 47.172 1.00 15.02 84 ALA E N 1
ATOM 15196 C CA . ALA E 1 103 ? 52.664 112.625 47.409 1.00 15.12 84 ALA E CA 1
ATOM 15197 C C . ALA E 1 103 ? 53.884 113.323 47.977 1.00 14.34 84 ALA E C 1
ATOM 15198 O O . ALA E 1 103 ? 54.266 114.435 47.526 1.00 14.93 84 ALA E O 1
ATOM 15205 N N . LEU E 1 104 ? 54.511 112.705 48.964 1.00 14.30 85 LEU E N 1
ATOM 15206 C CA . LEU E 1 104 ? 55.635 113.386 49.612 1.00 16.09 85 LEU E CA 1
ATOM 15207 C C . LEU E 1 104 ? 56.898 113.319 48.778 1.00 16.83 85 LEU E C 1
ATOM 15208 O O . LEU E 1 104 ? 57.631 114.315 48.648 1.00 20.20 85 LEU E O 1
ATOM 15224 N N . VAL E 1 105 ? 57.205 112.158 48.204 1.00 15.68 86 VAL E N 1
ATOM 15225 C CA . VAL E 1 105 ? 58.502 111.946 47.579 1.00 17.38 86 VAL E CA 1
ATOM 15226 C C . VAL E 1 105 ? 58.467 112.344 46.110 1.00 18.52 86 VAL E C 1
ATOM 15227 O O . VAL E 1 105 ? 59.357 113.078 45.641 1.00 23.38 86 VAL E O 1
ATOM 15240 N N . ALA E 1 106 ? 57.469 111.895 45.364 1.00 17.71 87 ALA E N 1
ATOM 15241 C CA . ALA E 1 106 ? 57.373 112.266 43.945 1.00 17.10 87 ALA E CA 1
ATOM 15242 C C . ALA E 1 106 ? 56.847 113.674 43.724 1.00 19.11 87 ALA E C 1
ATOM 15243 O O . ALA E 1 106 ? 57.332 114.400 42.842 1.00 23.12 87 ALA E O 1
ATOM 15250 N N . LEU E 1 107 ? 55.828 114.075 44.484 1.00 17.87 88 LEU E N 1
ATOM 15251 C CA . LEU E 1 107 ? 55.188 115.378 44.268 1.00 18.01 88 LEU E CA 1
ATOM 15252 C C . LEU E 1 107 ? 55.678 116.464 45.219 1.00 19.75 88 LEU E C 1
ATOM 15253 O O . LEU E 1 107 ? 55.291 117.621 45.096 1.00 21.84 88 LEU E O 1
ATOM 15269 N N . GLU E 1 108 ? 56.521 116.090 46.161 1.00 20.98 89 GLU E N 1
ATOM 15270 C CA . GLU E 1 108 ? 57.144 117.071 47.069 1.00 20.95 89 GLU E CA 1
ATOM 15271 C C . GLU E 1 108 ? 56.118 117.873 47.896 1.00 18.10 89 GLU E C 1
ATOM 15272 O O . GLU E 1 108 ? 56.361 119.060 48.206 1.00 20.67 89 GLU E O 1
ATOM 15284 N N . ILE E 1 109 ? 55.014 117.252 48.284 1.00 16.21 90 ILE E N 1
ATOM 15285 C CA A ILE E 1 109 ? 54.027 117.899 49.135 0.72 15.45 90 ILE E CA 1
ATOM 15286 C CA B ILE E 1 109 ? 54.056 117.973 49.111 0.28 21.42 90 ILE E CA 1
ATOM 15287 C C . ILE E 1 109 ? 54.618 118.099 50.528 1.00 18.34 90 ILE E C 1
ATOM 15288 O O . ILE E 1 109 ? 55.329 117.218 51.022 1.00 20.87 90 ILE E O 1
ATOM 15319 N N . ASN E 1 110 ? 54.295 119.213 51.170 1.00 17.57 91 ASN E N 1
ATOM 15320 C CA . ASN E 1 110 ? 54.829 119.529 52.497 1.00 17.93 91 ASN E CA 1
ATOM 15321 C C . ASN E 1 110 ? 53.759 119.844 53.532 1.00 17.37 91 ASN E C 1
ATOM 15322 O O . ASN E 1 110 ? 54.065 120.309 54.601 1.00 17.89 91 ASN E O 1
ATOM 15333 N N . GLN E 1 111 ? 52.503 119.554 53.208 1.00 15.89 92 GLN E N 1
ATOM 15334 C CA . GLN E 1 111 ? 51.372 119.724 54.146 1.00 14.99 92 GLN E CA 1
ATOM 15335 C C . GLN E 1 111 ? 50.482 118.499 54.072 1.00 14.22 92 GLN E C 1
ATOM 15336 O O . GLN E 1 111 ? 50.075 118.102 53.005 1.00 15.77 92 GLN E O 1
ATOM 15350 N N . ILE E 1 112 ? 50.220 117.887 55.211 1.00 13.05 93 ILE E N 1
ATOM 15351 C CA . ILE E 1 112 ? 49.322 116.730 55.308 1.00 12.86 93 ILE E CA 1
ATOM 15352 C C . ILE E 1 112 ? 48.183 117.055 56.242 1.00 14.90 93 ILE E C 1
ATOM 15353 O O . ILE E 1 112 ? 48.416 117.552 57.353 1.00 14.29 93 ILE E O 1
ATOM 15369 N N . ILE E 1 113 ? 46.956 116.825 55.795 1.00 13.67 94 ILE E N 1
ATOM 15370 C CA . ILE E 1 113 ? 45.760 117.008 56.598 1.00 12.38 94 ILE E CA 1
ATOM 15371 C C . ILE E 1 113 ? 45.059 115.677 56.730 1.00 14.19 94 ILE E C 1
ATOM 15372 O O . ILE E 1 113 ? 44.689 115.081 55.713 1.00 13.53 94 ILE E O 1
ATOM 15388 N N . VAL E 1 114 ? 44.873 115.206 57.947 1.00 13.62 95 VAL E N 1
ATOM 15389 C CA . VAL E 1 114 ? 43.979 114.093 58.263 1.00 12.33 95 VAL E CA 1
ATOM 15390 C C . VAL E 1 114 ? 42.646 114.698 58.633 1.00 12.42 95 VAL E C 1
ATOM 15391 O O . VAL E 1 114 ? 42.542 115.374 59.649 1.00 13.70 95 VAL E O 1
ATOM 15404 N N . CYS E 1 115 ? 41.637 114.506 57.808 1.00 12.85 96 CYS E N 1
ATOM 15405 C CA . CYS E 1 115 ? 40.323 115.100 58.009 1.00 13.71 96 CYS E CA 1
ATOM 15406 C C . CYS E 1 115 ? 39.292 114.037 58.314 1.00 15.68 96 CYS E C 1
ATOM 15407 O O . CYS E 1 115 ? 38.996 113.195 57.465 1.00 15.22 96 CYS E O 1
ATOM 15415 N N . GLY E 1 116 ? 38.771 114.055 59.519 1.00 12.81 97 GLY E N 1
ATOM 15416 C CA . GLY E 1 116 ? 37.614 113.277 59.929 1.00 13.59 97 GLY E CA 1
ATOM 15417 C C . GLY E 1 116 ? 36.351 114.094 59.831 1.00 14.69 97 GLY E C 1
ATOM 15418 O O . GLY E 1 116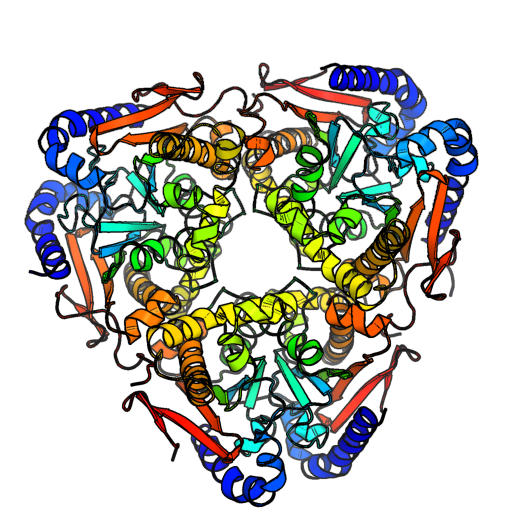 ? 36.412 115.269 59.456 1.00 14.39 97 GLY E O 1
ATOM 15422 N N . HIS E 1 117 ? 35.215 113.513 60.173 1.00 13.81 98 HIS E N 1
ATOM 15423 C CA . HIS E 1 117 ? 33.965 114.276 60.011 1.00 14.42 98 HIS E CA 1
ATOM 15424 C C . HIS E 1 117 ? 32.890 113.763 60.935 1.00 15.10 98 HIS E C 1
ATOM 15425 O O . HIS E 1 117 ? 32.917 112.602 61.390 1.00 14.66 98 HIS E O 1
ATOM 15439 N N . SER E 1 118 ? 31.905 114.607 61.177 1.00 16.09 99 SER E N 1
ATOM 15440 C CA . SER E 1 118 ? 30.816 114.250 62.075 1.00 15.93 99 SER E CA 1
ATOM 15441 C C . SER E 1 118 ? 30.003 113.105 61.525 1.00 16.46 99 SER E C 1
ATOM 15442 O O . SER E 1 118 ? 29.822 112.962 60.323 1.00 16.82 99 SER E O 1
ATOM 15450 N N . HIS E 1 119 ? 29.489 112.291 62.441 1.00 19.08 100 HIS E N 1
ATOM 15451 C CA . HIS E 1 119 ? 28.570 111.198 62.084 1.00 18.57 100 HIS E CA 1
ATOM 15452 C C . HIS E 1 119 ? 29.222 110.127 61.215 1.00 18.75 100 HIS E C 1
ATOM 15453 O O . HIS E 1 119 ? 28.545 109.534 60.362 1.00 21.37 100 HIS E O 1
ATOM 15467 N N . CYS E 1 120 ? 30.501 109.898 61.411 1.00 14.98 101 CYS E N 1
ATOM 15468 C CA . CYS E 1 120 ? 31.229 108.974 60.565 1.00 13.58 101 CYS E CA 1
ATOM 15469 C C . CYS E 1 120 ? 30.828 107.508 60.804 1.00 15.99 101 CYS E C 1
ATOM 15470 O O . CYS E 1 120 ? 30.870 107.007 61.931 1.00 17.14 101 CYS E O 1
ATOM 15477 N N . GLY E 1 121 ? 30.453 106.846 59.718 1.00 15.84 102 GLY E N 1
ATOM 15478 C CA . GLY E 1 121 ? 30.007 105.439 59.733 1.00 16.20 102 GLY E CA 1
ATOM 15479 C C . GLY E 1 121 ? 31.057 104.495 60.287 1.00 15.68 102 GLY E C 1
ATOM 15480 O O . GLY E 1 121 ? 30.755 103.571 61.050 1.00 17.28 102 GLY E O 1
ATOM 15484 N N . ALA E 1 122 ? 32.304 104.714 59.914 1.00 14.45 103 ALA E N 1
ATOM 15485 C CA . ALA E 1 122 ? 33.387 103.878 60.388 1.00 15.13 103 ALA E CA 1
ATOM 15486 C C . ALA E 1 122 ? 33.520 103.988 61.888 1.00 16.63 103 ALA E C 1
ATOM 15487 O O . ALA E 1 122 ? 33.822 103.010 62.582 1.00 16.42 103 ALA E O 1
ATOM 15494 N N . MET E 1 123 ? 33.328 105.187 62.410 1.00 14.89 104 MET E N 1
ATOM 15495 C CA . MET E 1 123 ? 33.422 105.390 63.851 1.00 15.53 104 MET E CA 1
ATOM 15496 C C . MET E 1 123 ? 32.256 104.802 64.619 1.00 17.69 104 MET E C 1
ATOM 15497 O O . MET E 1 123 ? 32.416 104.250 65.719 1.00 17.14 104 MET E O 1
ATOM 15511 N N . LYS E 1 124 ? 31.060 104.894 64.053 1.00 16.29 105 LYS E N 1
ATOM 15512 C CA . LYS E 1 124 ? 29.908 104.181 64.617 1.00 18.12 105 LYS E CA 1
ATOM 15513 C C . LYS E 1 124 ? 30.212 102.680 64.679 1.00 17.29 105 LYS E C 1
ATOM 15514 O O . LYS E 1 124 ? 29.887 102.009 65.652 1.00 20.18 105 LYS E O 1
ATOM 15533 N N . GLY E 1 125 ? 30.803 102.156 63.622 1.00 17.04 106 GLY E N 1
ATOM 15534 C CA . GLY E 1 125 ? 31.152 100.758 63.615 1.00 16.90 106 GLY E CA 1
ATOM 15535 C C . GLY E 1 125 ? 32.203 100.414 64.659 1.00 17.60 106 GLY E C 1
ATOM 15536 O O . GLY E 1 125 ? 32.132 99.364 65.307 1.00 17.74 106 GLY E O 1
ATOM 15540 N N . LEU E 1 126 ? 33.195 101.277 64.832 1.00 16.73 107 LEU E N 1
ATOM 15541 C CA . LEU E 1 126 ? 34.263 101.010 65.778 1.00 17.43 107 LEU E CA 1
ATOM 15542 C C . LEU E 1 126 ? 33.720 100.844 67.194 1.00 16.59 107 LEU E C 1
ATOM 15543 O O . LEU E 1 126 ? 34.238 100.065 67.994 1.00 18.66 107 LEU E O 1
ATOM 15559 N N . LEU E 1 127 ? 32.672 101.612 67.513 1.00 17.64 108 LEU E N 1
ATOM 15560 C CA . LEU E 1 127 ? 32.037 101.558 68.822 1.00 20.23 108 LEU E CA 1
ATOM 15561 C C . LEU E 1 127 ? 31.101 100.355 68.998 1.00 21.08 108 LEU E C 1
ATOM 15562 O O . LEU E 1 127 ? 30.606 100.093 70.081 1.00 24.73 108 LEU E O 1
ATOM 15578 N N . LYS E 1 128 ? 30.854 99.632 67.910 1.00 21.58 109 LYS E N 1
ATOM 15579 C CA A LYS E 1 128 ? 30.095 98.387 67.999 0.49 21.55 109 LYS E CA 1
ATOM 15580 C CA B LYS E 1 128 ? 30.076 98.399 67.976 0.51 21.54 109 LYS E CA 1
ATOM 15581 C C . LYS E 1 128 ? 30.831 97.304 67.218 1.00 21.77 109 LYS E C 1
ATOM 15582 O O . LYS E 1 128 ? 30.244 96.543 66.464 1.00 23.77 109 LYS E O 1
ATOM 15619 N N . LEU E 1 129 ? 32.127 97.234 67.451 1.00 23.21 110 LEU E N 1
ATOM 15620 C CA . LEU E 1 129 ? 33.023 96.464 66.607 1.00 22.85 110 LEU E CA 1
ATOM 15621 C C . LEU E 1 129 ? 32.630 95.003 66.462 1.00 30.85 110 LEU E C 1
ATOM 15622 O O . LEU E 1 129 ? 32.553 94.461 65.360 1.00 28.89 110 LEU E O 1
ATOM 15638 N N . ASN E 1 130 ? 32.347 94.345 67.558 1.00 31.13 111 ASN E N 1
ATOM 15639 C CA . ASN E 1 130 ? 32.120 92.930 67.451 1.00 30.92 111 ASN E CA 1
ATOM 15640 C C . ASN E 1 130 ? 30.881 92.598 66.632 1.00 36.25 111 ASN E C 1
ATOM 15641 O O . ASN E 1 130 ? 30.832 91.555 65.975 1.00 39.02 111 ASN E O 1
ATOM 15652 N N . SER E 1 131 ? 29.915 93.513 66.618 1.00 32.09 112 SER E N 1
ATOM 15653 C CA . SER E 1 131 ? 28.687 93.328 65.856 1.00 31.76 112 SER E CA 1
ATOM 15654 C C . SER E 1 131 ? 28.931 93.404 64.322 1.00 34.42 112 SER E C 1
ATOM 15655 O O . SER E 1 131 ? 28.089 92.956 63.530 1.00 34.59 112 SER E O 1
ATOM 15663 N N . LEU E 1 132 ? 30.095 93.905 63.904 1.00 26.78 113 LEU E N 1
ATOM 15664 C CA . LEU E 1 132 ? 30.396 94.034 62.476 1.00 25.73 113 LEU E CA 1
ATOM 15665 C C . LEU E 1 132 ? 30.866 92.781 61.834 1.00 26.44 113 LEU E C 1
ATOM 15666 O O . LEU E 1 132 ? 30.851 92.678 60.612 1.00 28.40 113 LEU E O 1
ATOM 15682 N N . GLN E 1 133 ? 31.337 91.814 62.612 1.00 28.18 114 GLN E N 1
ATOM 15683 C CA . GLN E 1 133 ? 31.969 90.634 62.026 1.00 30.49 114 GLN E CA 1
ATOM 15684 C C . GLN E 1 133 ? 31.100 89.901 61.014 1.00 36.03 114 GLN E C 1
ATOM 15685 O O . GLN E 1 133 ? 31.583 89.424 59.988 1.00 42.09 114 GLN E O 1
ATOM 15699 N N . GLU E 1 134 ? 29.822 89.754 61.326 1.00 29.97 115 GLU E N 1
ATOM 15700 C CA . GLU E 1 134 ? 28.934 88.933 60.531 1.00 34.56 115 GLU E CA 1
ATOM 15701 C C . GLU E 1 134 ? 28.665 89.483 59.130 1.00 30.93 115 GLU E C 1
ATOM 15702 O O . GLU E 1 134 ? 28.727 88.725 58.147 1.00 41.09 115 GLU E O 1
ATOM 15714 N N . LYS E 1 135 ? 28.343 90.769 59.027 1.00 29.93 116 LYS E N 1
ATOM 15715 C CA . LYS E 1 135 ? 27.906 91.332 57.744 1.00 33.36 116 LYS E CA 1
ATOM 15716 C C . LYS E 1 135 ? 28.958 92.252 57.145 1.00 23.83 116 LYS E C 1
ATOM 15717 O O . LYS E 1 135 ? 28.962 92.456 55.928 1.00 28.56 116 LYS E O 1
ATOM 15736 N N . LEU E 1 136 ? 29.877 92.752 57.964 1.00 22.26 117 LEU E N 1
ATOM 15737 C CA . LEU E 1 136 ? 30.921 93.677 57.484 1.00 20.64 117 LEU E CA 1
ATOM 15738 C C . LEU E 1 136 ? 32.314 93.183 57.885 1.00 19.89 117 LEU E C 1
ATOM 15739 O O . LEU E 1 136 ? 33.066 93.944 58.510 1.00 18.59 117 LEU E O 1
ATOM 15755 N N . PRO E 1 137 ? 32.666 91.943 57.518 1.00 18.15 118 PRO E N 1
ATOM 15756 C CA . PRO E 1 137 ? 33.954 91.404 57.981 1.00 17.95 118 PRO E CA 1
ATOM 15757 C C . PRO E 1 137 ? 35.164 92.187 57.505 1.00 16.44 118 PRO E C 1
ATOM 15758 O O . PRO E 1 137 ? 36.147 92.299 58.246 1.00 17.11 118 PRO E O 1
ATOM 15769 N N . LEU E 1 138 ? 35.135 92.745 56.307 1.00 15.93 119 LEU E N 1
ATOM 15770 C CA . LEU E 1 138 ? 36.285 93.538 55.892 1.00 14.88 119 LEU E CA 1
ATOM 15771 C C . LEU E 1 138 ? 36.422 94.842 56.636 1.00 13.70 119 LEU E C 1
ATOM 15772 O O . LEU E 1 138 ? 37.531 95.322 56.926 1.00 15.04 119 LEU E O 1
ATOM 15788 N N . VAL E 1 139 ? 35.310 95.464 56.994 1.00 14.32 120 VAL E N 1
ATOM 15789 C CA . VAL E 1 139 ? 35.344 96.662 57.812 1.00 13.10 120 VAL E CA 1
ATOM 15790 C C . VAL E 1 139 ? 35.866 96.334 59.219 1.00 13.25 120 VAL E C 1
ATOM 15791 O O . VAL E 1 139 ? 36.691 97.048 59.746 1.00 14.09 120 VAL E O 1
ATOM 15804 N N . TYR E 1 140 ? 35.426 95.212 59.779 1.00 14.99 121 TYR E N 1
ATOM 15805 C CA . TYR E 1 140 ? 35.941 94.741 61.063 1.00 15.59 121 TYR E CA 1
ATOM 15806 C C . TYR E 1 140 ? 37.450 94.632 61.032 1.00 16.51 121 TYR E C 1
ATOM 15807 O O . TYR E 1 140 ? 38.134 95.130 61.909 1.00 16.54 121 TYR E O 1
ATOM 15825 N N . ASP E 1 141 ? 37.965 93.991 59.989 1.00 15.96 122 ASP E N 1
ATOM 15826 C CA . ASP E 1 141 ? 39.421 93.823 59.889 1.00 17.03 122 ASP E CA 1
ATOM 15827 C C . ASP E 1 141 ? 40.142 95.164 59.731 1.00 16.01 122 ASP E C 1
ATOM 15828 O O . ASP E 1 141 ? 41.199 95.403 60.312 1.00 17.09 122 ASP E O 1
ATOM 15837 N N . TRP E 1 142 ? 39.593 96.043 58.899 1.00 14.26 123 TRP E N 1
ATOM 15838 C CA . TRP E 1 142 ? 40.192 97.312 58.644 1.00 13.29 123 TRP E CA 1
ATOM 15839 C C . TRP E 1 142 ? 40.298 98.194 59.868 1.00 13.51 123 TRP E C 1
ATOM 15840 O O . TRP E 1 142 ? 41.295 98.894 60.062 1.00 14.08 123 TRP E O 1
ATOM 15861 N N . LEU E 1 143 ? 39.286 98.148 60.702 1.00 13.47 124 LEU E N 1
ATOM 15862 C CA . LEU E 1 143 ? 39.238 98.997 61.881 1.00 14.68 124 LEU E CA 1
ATOM 15863 C C . LEU E 1 143 ? 40.288 98.537 62.885 1.00 15.01 124 LEU E C 1
ATOM 15864 O O . LEU E 1 143 ? 40.570 99.289 63.818 1.00 15.03 124 LEU E O 1
ATOM 15880 N N . LYS E 1 144 ? 40.907 97.370 62.682 1.00 16.21 125 LYS E N 1
ATOM 15881 C CA . LYS E 1 144 ? 42.028 96.978 63.533 1.00 17.13 125 LYS E CA 1
ATOM 15882 C C . LYS E 1 144 ? 43.147 98.011 63.498 1.00 15.14 125 LYS E C 1
ATOM 15883 O O . LYS E 1 144 ? 43.880 98.195 64.474 1.00 16.36 125 LYS E O 1
ATOM 15902 N N . HIS E 1 145 ? 43.281 98.724 62.385 1.00 14.25 126 HIS E N 1
ATOM 15903 C CA . HIS E 1 145 ? 44.341 99.707 62.274 1.00 14.76 126 HIS E CA 1
ATOM 15904 C C . HIS E 1 145 ? 44.073 100.952 63.084 1.00 15.32 126 HIS E C 1
ATOM 15905 O O . HIS E 1 145 ? 44.981 101.748 63.235 1.00 16.30 126 HIS E O 1
ATOM 15919 N N . THR E 1 146 ? 42.880 101.112 63.622 1.00 12.93 127 THR E N 1
ATOM 15920 C CA . THR E 1 146 ? 42.585 102.194 64.539 1.00 12.21 127 THR E CA 1
ATOM 15921 C C . THR E 1 146 ? 42.169 101.654 65.926 1.00 13.10 127 THR E C 1
ATOM 15922 O O . THR E 1 146 ? 41.501 102.315 66.705 1.00 14.09 127 THR E O 1
ATOM 15933 N N . GLU E 1 147 ? 42.589 100.426 66.248 1.00 12.90 128 GLU E N 1
ATOM 15934 C CA . GLU E 1 147 ? 42.334 99.871 67.558 1.00 14.02 128 GLU E CA 1
ATOM 15935 C C . GLU E 1 147 ? 42.811 100.733 68.698 1.00 14.66 128 GLU E C 1
ATOM 15936 O O . GLU E 1 147 ? 42.268 100.699 69.775 1.00 15.51 128 GLU E O 1
ATOM 15948 N N . ALA E 1 148 ? 43.885 101.480 68.484 1.00 13.35 129 ALA E N 1
ATOM 15949 C CA . ALA E 1 148 ? 44.366 102.358 69.570 1.00 13.64 129 ALA E CA 1
ATOM 15950 C C . ALA E 1 148 ? 43.307 103.396 69.958 1.00 14.08 129 ALA E C 1
ATOM 15951 O O . ALA E 1 148 ? 43.211 103.775 71.126 1.00 15.35 129 ALA E O 1
ATOM 15958 N N . THR E 1 149 ? 42.514 103.830 68.977 1.00 13.06 130 THR E N 1
ATOM 15959 C CA . THR E 1 149 ? 41.397 104.735 69.224 1.00 13.65 130 THR E CA 1
ATOM 15960 C C . THR E 1 149 ? 40.368 104.062 70.100 1.00 14.57 130 THR E C 1
ATOM 15961 O O . THR E 1 149 ? 39.938 104.621 71.094 1.00 16.71 130 THR E O 1
ATOM 15972 N N . ARG E 1 150 ? 39.998 102.844 69.716 1.00 14.78 131 ARG E N 1
ATOM 15973 C CA . ARG E 1 150 ? 38.964 102.129 70.445 1.00 17.44 131 ARG E CA 1
ATOM 15974 C C . ARG E 1 150 ? 39.384 101.868 71.893 1.00 17.18 131 ARG E C 1
ATOM 15975 O O . ARG E 1 150 ? 38.630 102.061 72.822 1.00 18.21 131 ARG E O 1
ATOM 15996 N N . ARG E 1 151 ? 40.623 101.426 72.078 1.00 16.24 132 ARG E N 1
ATOM 15997 C CA . ARG E 1 151 ? 41.147 101.162 73.395 1.00 17.75 132 ARG E CA 1
ATOM 15998 C C . ARG E 1 151 ? 41.145 102.418 74.262 1.00 18.34 132 ARG E C 1
ATOM 15999 O O . ARG E 1 151 ? 40.710 102.403 75.402 1.00 20.11 132 ARG E O 1
ATOM 16020 N N . LEU E 1 152 ? 41.652 103.503 73.701 1.00 17.69 133 LEU E N 1
ATOM 16021 C CA . LEU E 1 152 ? 41.709 104.760 74.423 1.00 19.66 133 LEU E CA 1
ATOM 16022 C C . LEU E 1 152 ? 40.314 105.243 74.804 1.00 18.87 133 LEU E C 1
ATOM 16023 O O . LEU E 1 152 ? 40.091 105.652 75.925 1.00 21.70 133 LEU E O 1
ATOM 16039 N N . VAL E 1 153 ? 39.391 105.169 73.857 1.00 19.57 134 VAL E N 1
ATOM 16040 C CA . VAL E 1 153 ? 38.039 105.652 74.118 1.00 20.25 134 VAL E CA 1
ATOM 16041 C C . VAL E 1 153 ? 37.314 104.795 75.136 1.00 23.77 134 VAL E C 1
ATOM 16042 O O . VAL E 1 153 ? 36.701 105.313 76.065 1.00 26.65 134 VAL E O 1
ATOM 16055 N N . LEU E 1 154 ? 37.380 103.482 74.975 1.00 24.01 135 LEU E N 1
ATOM 16056 C CA . LEU E 1 154 ? 36.748 102.595 75.953 1.00 27.46 135 LEU E CA 1
ATOM 16057 C C . LEU E 1 154 ? 37.357 102.686 77.328 1.00 27.31 135 LEU E C 1
ATOM 16058 O O . LEU E 1 154 ? 36.639 102.536 78.326 1.00 30.58 135 LEU E O 1
ATOM 16074 N N . ASP E 1 155 ? 38.661 102.939 77.414 1.00 27.14 136 ASP E N 1
ATOM 16075 C CA . ASP E 1 155 ? 39.341 102.998 78.704 1.00 27.27 136 ASP E CA 1
ATOM 16076 C C . ASP E 1 155 ? 39.096 104.326 79.418 1.00 29.39 136 ASP E C 1
ATOM 16077 O O . ASP E 1 155 ? 39.002 104.381 80.629 1.00 36.46 136 ASP E O 1
ATOM 16086 N N . ASN E 1 156 ? 39.058 105.411 78.655 1.00 26.28 137 ASN E N 1
ATOM 16087 C CA . ASN E 1 156 ? 39.178 106.740 79.245 1.00 27.66 137 ASN E CA 1
ATOM 16088 C C . ASN E 1 156 ? 37.907 107.564 79.125 1.00 27.60 137 ASN E C 1
ATOM 16089 O O . ASN E 1 156 ? 37.789 108.579 79.793 1.00 33.50 137 ASN E O 1
ATOM 16100 N N . TYR E 1 157 ? 36.993 107.171 78.244 1.00 32.64 138 TYR E N 1
ATOM 16101 C CA . TYR E 1 157 ? 35.742 107.930 78.056 1.00 30.36 138 TYR E CA 1
ATOM 16102 C C . TYR E 1 157 ? 34.553 107.014 78.296 1.00 39.28 138 TYR E C 1
ATOM 16103 O O . TYR E 1 157 ? 33.518 107.105 77.637 1.00 36.48 138 TYR E O 1
ATOM 16121 N N . SER E 1 158 ? 34.698 106.144 79.275 1.00 35.11 139 SER E N 1
ATOM 16122 C CA . SER E 1 158 ? 33.675 105.147 79.545 1.00 39.63 139 SER E CA 1
ATOM 16123 C C . SER E 1 158 ? 32.331 105.734 79.993 1.00 44.31 139 SER E C 1
ATOM 16124 O O . SER E 1 158 ? 31.320 105.029 79.957 1.00 48.27 139 SER E O 1
ATOM 16132 N N . HIS E 1 159 ? 32.315 106.996 80.426 1.00 44.04 140 HIS E N 1
ATOM 16133 C CA . HIS E 1 159 ? 31.077 107.608 80.914 1.00 44.18 140 HIS E CA 1
ATOM 16134 C C . HIS E 1 159 ? 30.269 108.327 79.835 1.00 48.10 140 HIS E C 1
ATOM 16135 O O . HIS E 1 159 ? 29.167 108.805 80.095 1.00 48.24 140 HIS E O 1
ATOM 16149 N N . LEU E 1 160 ? 30.786 108.354 78.618 1.00 39.34 141 LEU E N 1
ATOM 16150 C CA . LEU E 1 160 ? 30.095 108.992 77.511 1.00 40.56 141 LEU E CA 1
ATOM 16151 C C . LEU E 1 160 ? 29.218 108.001 76.737 1.00 40.25 141 LEU E C 1
ATOM 16152 O O . LEU E 1 160 ? 29.539 106.820 76.584 1.00 40.87 141 LEU E O 1
ATOM 16168 N N . GLU E 1 161 ? 28.107 108.510 76.230 1.00 42.79 142 GLU E N 1
ATOM 16169 C CA . GLU E 1 161 ? 27.194 107.703 75.442 1.00 36.45 142 GLU E CA 1
ATOM 16170 C C . GLU E 1 161 ? 26.682 108.440 74.197 1.00 42.26 142 GLU E C 1
ATOM 16171 O O . GLU E 1 161 ? 26.848 109.649 74.061 1.00 41.51 142 GLU E O 1
ATOM 16183 N N . GLY E 1 162 ? 26.084 107.686 73.280 1.00 40.00 143 GLY E N 1
ATOM 16184 C CA . GLY E 1 162 ? 25.339 108.255 72.167 1.00 36.36 143 GLY E CA 1
ATOM 16185 C C . GLY E 1 162 ? 26.194 109.150 71.269 1.00 32.38 143 GLY E C 1
ATOM 16186 O O . GLY E 1 162 ? 27.339 108.827 70.923 1.00 32.35 143 GLY E O 1
ATOM 16190 N N . GLU E 1 163 ? 25.604 110.297 70.919 1.00 38.07 144 GLU E N 1
ATOM 16191 C CA . GLU E 1 163 ? 26.254 111.245 70.017 1.00 35.14 144 GLU E CA 1
ATOM 16192 C C . GLU E 1 163 ? 27.570 111.722 70.568 1.00 29.28 144 GLU E C 1
ATOM 16193 O O . GLU E 1 163 ? 28.541 111.848 69.822 1.00 26.87 144 GLU E O 1
ATOM 16205 N N . ASP E 1 164 ? 27.616 111.982 71.874 1.00 34.04 145 ASP E N 1
ATOM 16206 C CA . ASP E 1 164 ? 28.835 112.472 72.499 1.00 29.19 145 ASP E CA 1
ATOM 16207 C C . ASP E 1 164 ? 29.971 111.467 72.335 1.00 26.38 145 ASP E C 1
ATOM 16208 O O . ASP E 1 164 ? 31.103 111.854 72.124 1.00 25.85 145 ASP E O 1
ATOM 16217 N N . LEU E 1 165 ? 29.663 110.177 72.433 1.00 27.16 146 LEU E N 1
ATOM 16218 C CA . LEU E 1 165 ? 30.672 109.121 72.305 1.00 24.88 146 LEU E CA 1
ATOM 16219 C C . LEU E 1 165 ? 31.195 109.012 70.856 1.00 22.67 146 LEU E C 1
ATOM 16220 O O . LEU E 1 165 ? 32.396 108.917 70.639 1.00 20.77 146 LEU E O 1
ATOM 16236 N N . ILE E 1 166 ? 30.293 109.078 69.888 1.00 23.32 147 ILE E N 1
ATOM 16237 C CA . ILE E 1 166 ? 30.710 109.114 68.491 1.00 21.74 147 ILE E CA 1
ATOM 16238 C C . ILE E 1 166 ? 31.596 110.340 68.203 1.00 20.27 147 ILE E C 1
ATOM 16239 O O . ILE E 1 166 ? 32.603 110.228 67.510 1.00 18.84 147 ILE E O 1
ATOM 16255 N N . GLU E 1 167 ? 31.230 111.489 68.748 1.00 21.42 148 GLU E N 1
ATOM 16256 C CA . GLU E 1 167 ? 32.027 112.700 68.541 1.00 20.65 148 GLU E CA 1
ATOM 16257 C C . GLU E 1 167 ? 33.466 112.505 69.059 1.00 20.05 148 GLU E C 1
ATOM 16258 O O . GLU E 1 167 ? 34.447 112.876 68.403 1.00 20.19 148 GLU E O 1
ATOM 16270 N N . VAL E 1 168 ? 33.620 111.925 70.247 1.00 19.42 149 VAL E N 1
ATOM 16271 C CA . VAL E 1 168 ? 34.939 111.648 70.808 1.00 18.41 149 VAL E CA 1
ATOM 16272 C C . VAL E 1 168 ? 35.707 110.650 69.943 1.00 19.83 149 VAL E C 1
ATOM 16273 O O . VAL E 1 168 ? 36.891 110.816 69.735 1.00 18.73 149 VAL E O 1
ATOM 16286 N N . ALA E 1 169 ? 35.042 109.623 69.425 1.00 16.70 150 ALA E N 1
ATOM 16287 C CA . ALA E 1 169 ? 35.700 108.651 68.577 1.00 16.63 150 ALA E CA 1
ATOM 16288 C C . ALA E 1 169 ? 36.198 109.334 67.310 1.00 15.11 150 ALA E C 1
ATOM 16289 O O . ALA E 1 169 ? 37.305 109.030 66.851 1.00 15.23 150 ALA E O 1
ATOM 16296 N N . VAL E 1 170 ? 35.391 110.194 66.687 1.00 15.03 151 VAL E N 1
ATOM 16297 C CA . VAL E 1 170 ? 35.831 110.914 65.484 1.00 14.21 151 VAL E CA 1
ATOM 16298 C C . VAL E 1 170 ? 37.123 111.685 65.748 1.00 14.96 151 VAL E C 1
ATOM 16299 O O . VAL E 1 170 ? 38.051 111.627 64.951 1.00 14.67 151 VAL E O 1
ATOM 16312 N N . ALA E 1 171 ? 37.150 112.436 66.839 1.00 14.78 152 ALA E N 1
ATOM 16313 C CA . ALA E 1 171 ? 38.298 113.266 67.212 1.00 14.75 152 ALA E CA 1
ATOM 16314 C C . ALA E 1 171 ? 39.523 112.398 67.522 1.00 15.91 152 ALA E C 1
ATOM 16315 O O . ALA E 1 171 ? 40.613 112.614 66.980 1.00 15.50 152 ALA E O 1
ATOM 16322 N N . GLU E 1 172 ? 39.367 111.391 68.382 1.00 14.73 153 GLU E N 1
ATOM 16323 C CA . GLU E 1 172 ? 40.465 110.537 68.778 1.00 14.56 153 GLU E CA 1
ATOM 16324 C C . GLU E 1 172 ? 40.976 109.736 67.607 1.00 13.62 153 GLU E C 1
ATOM 16325 O O . GLU E 1 172 ? 42.188 109.456 67.537 1.00 14.58 153 GLU E O 1
ATOM 16337 N N . ASN E 1 173 ? 40.099 109.357 66.683 1.00 13.19 154 ASN E N 1
ATOM 16338 C CA . ASN E 1 173 ? 40.575 108.635 65.506 1.00 13.18 154 ASN E CA 1
ATOM 16339 C C . ASN E 1 173 ? 41.585 109.461 64.711 1.00 13.67 154 ASN E C 1
ATOM 16340 O O . ASN E 1 173 ? 42.585 108.920 64.220 1.00 13.51 154 ASN E O 1
ATOM 16351 N N . ILE E 1 174 ? 41.321 110.730 64.530 1.00 12.88 155 ILE E N 1
ATOM 16352 C CA . ILE E 1 174 ? 42.259 111.614 63.842 1.00 12.91 155 ILE E CA 1
ATOM 16353 C C . ILE E 1 174 ? 43.598 111.587 64.558 1.00 14.27 155 ILE E C 1
ATOM 16354 O O . ILE E 1 174 ? 44.657 111.462 63.895 1.00 14.36 155 ILE E O 1
ATOM 16370 N N . LEU E 1 175 ? 43.601 111.737 65.872 1.00 14.35 156 LEU E N 1
ATOM 16371 C CA . LEU E 1 175 ? 44.844 111.757 66.639 1.00 14.83 156 LEU E CA 1
ATOM 16372 C C . LEU E 1 175 ? 45.627 110.430 66.475 1.00 14.20 156 LEU E C 1
ATOM 16373 O O . LEU E 1 175 ? 46.868 110.439 66.325 1.00 14.40 156 LEU E O 1
ATOM 16389 N N . THR E 1 176 ? 44.937 109.306 66.448 1.00 13.30 157 THR E N 1
ATOM 16390 C CA . THR E 1 176 ? 45.611 108.033 66.207 1.00 13.68 157 THR E CA 1
ATOM 16391 C C . THR E 1 176 ? 46.288 108.007 64.840 1.00 14.16 157 THR E C 1
ATOM 16392 O O . THR E 1 176 ? 47.386 107.500 64.704 1.00 12.99 157 THR E O 1
ATOM 16403 N N . GLN E 1 177 ? 45.630 108.550 63.814 1.00 12.42 158 GLN E N 1
ATOM 16404 C CA . GLN E 1 177 ? 46.211 108.501 62.488 1.00 12.24 158 GLN E CA 1
ATOM 16405 C C . GLN E 1 177 ? 47.452 109.358 62.421 1.00 13.51 158 GLN E C 1
ATOM 16406 O O . GLN E 1 177 ? 48.381 109.024 61.685 1.00 13.14 158 GLN E O 1
ATOM 16420 N N . LEU E 1 178 ? 47.460 110.449 63.181 1.00 14.51 159 LEU E N 1
ATOM 16421 C CA . LEU E 1 178 ? 48.640 111.290 63.238 1.00 13.82 159 LEU E CA 1
ATOM 16422 C C . LEU E 1 178 ? 49.786 110.525 63.874 1.00 14.01 159 LEU E C 1
ATOM 16423 O O . LEU E 1 178 ? 50.935 110.653 63.413 1.00 15.43 159 LEU E O 1
ATOM 16439 N N . LYS E 1 179 ? 49.535 109.706 64.903 1.00 13.70 160 LYS E N 1
ATOM 16440 C CA . LYS E 1 179 ? 50.618 108.859 65.450 1.00 13.30 160 LYS E CA 1
ATOM 16441 C C . LYS E 1 179 ? 51.068 107.825 64.447 1.00 11.94 160 LYS E C 1
ATOM 16442 O O . LYS E 1 179 ? 52.269 107.589 64.258 1.00 13.17 160 LYS E O 1
ATOM 16461 N N . ASN E 1 180 ? 50.129 107.234 63.739 1.00 11.32 161 ASN E N 1
ATOM 16462 C CA . ASN E 1 180 ? 50.472 106.239 62.717 1.00 10.83 161 ASN E CA 1
ATOM 16463 C C . ASN E 1 180 ? 51.314 106.838 61.602 1.00 12.14 161 ASN E C 1
ATOM 16464 O O . ASN E 1 180 ? 52.286 106.226 61.154 1.00 12.31 161 ASN E O 1
ATOM 16475 N N . LEU E 1 181 ? 50.952 108.039 61.137 1.00 12.40 162 LEU E N 1
ATOM 16476 C CA . LEU E 1 181 ? 51.734 108.708 60.070 1.00 11.98 162 LEU E CA 1
ATOM 16477 C C . LEU E 1 181 ? 53.172 108.909 60.458 1.00 11.49 162 LEU E C 1
ATOM 16478 O O . LEU E 1 181 ? 54.057 108.845 59.598 1.00 12.75 162 LEU E O 1
ATOM 16494 N N . GLN E 1 182 ? 53.431 109.198 61.736 1.00 12.76 163 GLN E N 1
ATOM 16495 C CA . GLN E 1 182 ? 54.793 109.491 62.164 1.00 12.43 163 GLN E CA 1
ATOM 16496 C C . GLN E 1 182 ? 55.727 108.307 62.199 1.00 12.98 163 GLN E C 1
ATOM 16497 O O . GLN E 1 182 ? 56.912 108.451 62.475 1.00 15.75 163 GLN E O 1
ATOM 16511 N N . THR E 1 183 ? 55.221 107.121 61.906 1.00 12.19 164 THR E N 1
ATOM 16512 C CA . THR E 1 183 ? 56.056 105.950 61.761 1.00 11.99 164 THR E CA 1
ATOM 16513 C C . THR E 1 183 ? 56.562 105.724 60.342 1.00 11.49 164 THR E C 1
ATOM 16514 O O . THR E 1 183 ? 57.413 104.856 60.135 1.00 12.73 164 THR E O 1
ATOM 16525 N N . TYR E 1 184 ? 56.077 106.492 59.358 1.00 12.15 165 TYR E N 1
ATOM 16526 C CA . TYR E 1 184 ? 56.515 106.283 57.977 1.00 12.17 165 TYR E CA 1
ATOM 16527 C C . TYR E 1 184 ? 57.851 106.961 57.749 1.00 12.54 165 TYR E C 1
ATOM 16528 O O . TYR E 1 184 ? 58.025 108.114 58.166 1.00 12.77 165 TYR E O 1
ATOM 16546 N N . PRO E 1 185 ? 58.773 106.292 57.066 1.00 12.63 166 PRO E N 1
ATOM 16547 C CA . PRO E 1 185 ? 60.122 106.851 56.810 1.00 13.51 166 PRO E CA 1
ATOM 16548 C C . PRO E 1 185 ? 60.105 108.253 56.194 1.00 14.88 166 PRO E C 1
ATOM 16549 O O . PRO E 1 185 ? 60.868 109.133 56.655 1.00 14.97 166 PRO E O 1
ATOM 16560 N N . ALA E 1 186 ? 59.285 108.473 55.180 1.00 14.42 167 ALA E N 1
ATOM 16561 C CA . ALA E 1 186 ? 59.311 109.786 54.496 1.00 14.23 167 ALA E CA 1
ATOM 16562 C C . ALA E 1 186 ? 58.886 110.902 55.434 1.00 15.78 167 ALA E C 1
ATOM 16563 O O . ALA E 1 186 ? 59.431 112.034 55.374 1.00 17.49 167 ALA E O 1
ATOM 16570 N N . ILE E 1 187 ? 57.917 110.607 56.271 1.00 14.12 168 ILE E N 1
ATOM 16571 C CA . ILE E 1 187 ? 57.438 111.573 57.235 1.00 14.31 168 ILE E CA 1
ATOM 16572 C C . ILE E 1 187 ? 58.448 111.796 58.338 1.00 14.15 168 ILE E C 1
ATOM 16573 O O . ILE E 1 187 ? 58.767 112.949 58.655 1.00 14.84 168 ILE E O 1
ATOM 16589 N N . HIS E 1 188 ? 58.961 110.726 58.907 1.00 14.10 169 HIS E N 1
ATOM 16590 C CA . HIS E 1 188 ? 59.944 110.836 59.974 1.00 16.27 169 HIS E CA 1
ATOM 16591 C C . HIS E 1 188 ? 61.160 111.663 59.545 1.00 14.93 169 HIS E C 1
ATOM 16592 O O . HIS E 1 188 ? 61.635 112.538 60.273 1.00 16.18 169 HIS E O 1
ATOM 16606 N N . SER E 1 189 ? 61.685 111.406 58.350 1.00 14.65 170 SER E N 1
ATOM 16607 C CA . SER E 1 189 ? 62.841 112.109 57.836 1.00 15.71 170 SER E CA 1
ATOM 16608 C C . SER E 1 189 ? 62.566 113.604 57.631 1.00 16.75 170 SER E C 1
ATOM 16609 O O . SER E 1 189 ? 63.370 114.441 57.980 1.00 18.67 170 SER E O 1
ATOM 16617 N N . ARG E 1 190 ? 61.393 113.903 57.087 1.00 16.34 171 ARG E N 1
ATOM 16618 C CA . ARG E 1 190 ? 61.037 115.302 56.830 1.00 17.23 171 ARG E CA 1
ATOM 16619 C C . ARG E 1 190 ? 60.724 116.070 58.094 1.00 17.08 171 ARG E C 1
ATOM 16620 O O . ARG E 1 190 ? 61.024 117.247 58.152 1.00 19.51 171 ARG E O 1
ATOM 16641 N N . LEU E 1 191 ? 60.122 115.425 59.081 1.00 17.18 172 LEU E N 1
ATOM 16642 C CA . LEU E 1 191 ? 59.876 116.126 60.362 1.00 19.46 172 LEU E CA 1
ATOM 16643 C C . LEU E 1 191 ? 61.194 116.437 61.062 1.00 23.07 172 LEU E C 1
ATOM 16644 O O . LEU E 1 191 ? 61.316 117.484 61.715 1.00 23.68 172 LEU E O 1
ATOM 16660 N N . HIS E 1 192 ? 62.203 115.586 60.916 1.00 21.97 173 HIS E N 1
ATOM 16661 C CA . HIS E 1 192 ? 63.507 115.876 61.507 1.00 22.54 173 HIS E CA 1
ATOM 16662 C C . HIS E 1 192 ? 64.046 117.163 60.915 1.00 25.11 173 HIS E C 1
ATOM 16663 O O . HIS E 1 192 ? 64.591 117.972 61.619 1.00 28.56 173 HIS E O 1
ATOM 16677 N N . ARG E 1 193 ? 63.950 117.256 59.590 1.00 28.03 174 ARG E N 1
ATOM 16678 C CA A ARG E 1 193 ? 64.484 118.389 58.829 0.53 33.77 174 ARG E CA 1
ATOM 16679 C CA B ARG E 1 193 ? 64.419 118.365 58.759 0.47 34.78 174 ARG E CA 1
ATOM 16680 C C . ARG E 1 193 ? 63.652 119.664 59.028 1.00 25.75 174 ARG E C 1
ATOM 16681 O O . ARG E 1 193 ? 64.110 120.777 58.745 1.00 29.70 174 ARG E O 1
ATOM 16722 N N . GLY E 1 194 ? 62.425 119.504 59.524 1.00 26.40 175 GLY E N 1
ATOM 16723 C CA . GLY E 1 194 ? 61.529 120.630 59.714 1.00 28.48 175 GLY E CA 1
ATOM 16724 C C . GLY E 1 194 ? 60.898 121.149 58.421 1.00 25.73 175 GLY E C 1
ATOM 16725 O O . GLY E 1 194 ? 60.564 122.338 58.323 1.00 28.72 175 GLY E O 1
ATOM 16729 N N . ASP E 1 195 ? 60.649 120.278 57.451 1.00 23.25 176 ASP E N 1
ATOM 16730 C CA A ASP E 1 195 ? 60.073 120.836 56.213 0.48 29.01 176 ASP E CA 1
ATOM 16731 C CA B ASP E 1 195 ? 60.209 120.596 56.110 0.52 23.24 176 ASP E CA 1
ATOM 16732 C C . ASP E 1 195 ? 58.750 120.189 55.829 1.00 23.05 176 ASP E C 1
ATOM 16733 O O . ASP E 1 195 ? 58.335 120.252 54.677 1.00 30.59 176 ASP E O 1
ATOM 16750 N N . LEU E 1 196 ? 58.023 119.753 56.846 1.00 19.98 177 LEU E N 1
ATOM 16751 C CA . LEU E 1 196 ? 56.694 119.152 56.658 1.00 18.55 177 LEU E CA 1
ATOM 16752 C C . LEU E 1 196 ? 55.815 119.532 57.849 1.00 18.49 177 LEU E C 1
ATOM 16753 O O . LEU E 1 196 ? 56.311 119.550 58.982 1.00 19.94 177 LEU E O 1
ATOM 16769 N N . SER E 1 197 ? 54.527 119.801 57.596 1.00 15.30 178 SER E N 1
ATOM 16770 C CA . SER E 1 197 ? 53.565 119.977 58.660 1.00 15.15 178 SER E CA 1
ATOM 16771 C C . SER E 1 197 ? 52.411 118.976 58.557 1.00 16.04 178 SER E C 1
ATOM 16772 O O . SER E 1 197 ? 51.969 118.633 57.460 1.00 16.36 178 SER E O 1
ATOM 16780 N N . LEU E 1 198 ? 51.946 118.529 59.724 1.00 14.23 179 LEU E N 1
ATOM 16781 C CA . LEU E 1 198 ? 50.801 117.642 59.893 1.00 13.66 179 LEU E CA 1
ATOM 16782 C C . LEU E 1 198 ? 49.674 118.340 60.588 1.00 14.73 179 LEU E C 1
ATOM 16783 O O . LEU E 1 198 ? 49.894 119.076 61.521 1.00 15.72 179 LEU E O 1
ATOM 16799 N N . HIS E 1 199 ? 48.453 118.088 60.126 1.00 13.97 180 HIS E N 1
ATOM 16800 C CA . HIS E 1 199 ? 47.246 118.753 60.612 1.00 14.01 180 HIS E CA 1
ATOM 16801 C C . HIS E 1 199 ? 46.160 117.720 60.814 1.00 12.00 180 HIS E C 1
ATOM 16802 O O . HIS E 1 199 ? 46.107 116.716 60.101 1.00 13.69 180 HIS E O 1
ATOM 16817 N N . GLY E 1 200 ? 45.304 117.968 61.801 1.00 14.31 181 GLY E N 1
ATOM 16818 C CA . GLY E 1 200 ? 44.165 117.110 62.084 1.00 12.40 181 GLY E CA 1
ATOM 16819 C C . GLY E 1 200 ? 42.915 117.962 62.107 1.00 13.65 181 GLY E C 1
ATOM 16820 O O . GLY E 1 200 ? 42.818 118.909 62.904 1.00 15.67 181 GLY E O 1
ATOM 16824 N N . TRP E 1 201 ? 41.987 117.678 61.212 1.00 13.49 182 TRP E N 1
ATOM 16825 C CA . TRP E 1 201 ? 40.776 118.459 61.007 1.00 13.61 182 TRP E CA 1
ATOM 16826 C C . TRP E 1 201 ? 39.526 117.630 61.204 1.00 13.26 182 TRP E C 1
ATOM 16827 O O . TRP E 1 201 ? 39.465 116.510 60.767 1.00 15.19 182 TRP E O 1
ATOM 16848 N N . ILE E 1 202 ? 38.538 118.193 61.884 1.00 12.88 183 ILE E N 1
ATOM 16849 C CA . ILE E 1 202 ? 37.214 117.610 62.008 1.00 12.73 183 ILE E CA 1
ATOM 16850 C C . ILE E 1 202 ? 36.234 118.467 61.214 1.00 12.49 183 ILE E C 1
ATOM 16851 O O . ILE E 1 202 ? 36.055 119.652 61.533 1.00 14.05 183 ILE E O 1
ATOM 16867 N N . TYR E 1 203 ? 35.649 117.900 60.163 1.00 13.98 184 TYR E N 1
ATOM 16868 C CA . TYR E 1 203 ? 34.631 118.612 59.383 1.00 13.59 184 TYR E CA 1
ATOM 16869 C C . TYR E 1 203 ? 33.252 118.315 59.969 1.00 13.96 184 TYR E C 1
ATOM 16870 O O . TYR E 1 203 ? 32.800 117.159 60.017 1.00 14.83 184 TYR E O 1
ATOM 16888 N N . ARG E 1 204 ? 32.577 119.355 60.436 1.00 13.87 185 ARG E N 1
ATOM 16889 C CA . ARG E 1 204 ? 31.247 119.254 60.997 1.00 14.79 185 ARG E CA 1
ATOM 16890 C C . ARG E 1 204 ? 30.239 119.602 59.923 1.00 16.21 185 ARG E C 1
ATOM 16891 O O . ARG E 1 204 ? 30.081 120.768 59.516 1.00 17.80 185 ARG E O 1
ATOM 16912 N N . ILE E 1 205 ? 29.544 118.575 59.447 1.00 16.87 186 ILE E N 1
ATOM 16913 C CA . ILE E 1 205 ? 28.702 118.642 58.262 1.00 17.76 186 ILE E CA 1
ATOM 16914 C C . ILE E 1 205 ? 27.537 119.611 58.436 1.00 17.27 186 ILE E C 1
ATOM 16915 O O . ILE E 1 205 ? 27.379 120.544 57.662 1.00 17.97 186 ILE E O 1
ATOM 16931 N N . GLU E 1 206 ? 26.711 119.433 59.452 1.00 17.13 187 GLU E N 1
ATOM 16932 C CA . GLU E 1 206 ? 25.548 120.308 59.624 1.00 18.68 187 GLU E CA 1
ATOM 16933 C C . GLU E 1 206 ? 25.943 121.761 59.908 1.00 18.37 187 GLU E C 1
ATOM 16934 O O . GLU E 1 206 ? 25.256 122.710 59.480 1.00 21.10 187 GLU E O 1
ATOM 16946 N N . GLU E 1 207 ? 27.049 121.903 60.641 1.00 17.94 188 GLU E N 1
ATOM 16947 C CA . GLU E 1 207 ? 27.427 123.197 61.212 1.00 19.38 188 GLU E CA 1
ATOM 16948 C C . GLU E 1 207 ? 28.207 124.032 60.221 1.00 17.75 188 GLU E C 1
ATOM 16949 O O . GLU E 1 207 ? 28.326 125.243 60.420 1.00 18.70 188 GLU E O 1
ATOM 16961 N N . GLY E 1 208 ? 28.751 123.413 59.185 1.00 18.64 189 GLY E N 1
ATOM 16962 C CA . GLY E 1 208 ? 29.541 124.131 58.200 1.00 18.49 189 GLY E CA 1
ATOM 16963 C C . GLY E 1 208 ? 30.792 124.743 58.789 1.00 16.10 189 GLY E C 1
ATOM 16964 O O . GLY E 1 208 ? 31.072 125.897 58.563 1.00 17.60 189 GLY E O 1
ATOM 16968 N N . GLU E 1 209 ? 31.545 123.955 59.543 1.00 17.58 190 GLU E N 1
ATOM 16969 C CA . GLU E 1 209 ? 32.830 124.411 60.078 1.00 16.17 190 GLU E CA 1
ATOM 16970 C C . GLU E 1 209 ? 33.776 123.262 60.187 1.00 15.46 190 GLU E C 1
ATOM 16971 O O . GLU E 1 209 ? 33.383 122.088 60.136 1.00 16.60 190 GLU E O 1
ATOM 16983 N N . VAL E 1 210 ? 35.035 123.637 60.352 1.00 15.56 191 VAL E N 1
ATOM 16984 C CA . VAL E 1 210 ? 36.109 122.695 60.618 1.00 14.62 191 VAL E CA 1
ATOM 16985 C C . VAL E 1 210 ? 36.733 123.074 61.937 1.00 16.49 191 VAL E C 1
ATOM 16986 O O . VAL E 1 210 ? 36.945 124.255 62.244 1.00 18.07 191 VAL E O 1
ATOM 16999 N N . LEU E 1 211 ? 37.065 122.073 62.724 1.00 16.36 192 LEU E N 1
ATOM 17000 C CA . LEU E 1 211 ? 37.937 122.236 63.913 1.00 17.08 192 LEU E CA 1
ATOM 17001 C C . LEU E 1 211 ? 39.285 121.607 63.624 1.00 15.47 192 LEU E C 1
ATOM 17002 O O . LEU E 1 211 ? 39.383 120.557 62.999 1.00 16.31 192 LEU E O 1
ATOM 17018 N N . ALA E 1 212 ? 40.338 122.240 64.092 1.00 15.07 193 ALA E N 1
ATOM 17019 C CA . ALA E 1 212 ? 41.696 121.799 63.862 1.00 13.80 193 ALA E CA 1
ATOM 17020 C C . ALA E 1 212 ? 42.401 121.503 65.168 1.00 13.17 193 ALA E C 1
ATOM 17021 O O . ALA E 1 212 ? 42.240 122.236 66.153 1.00 14.86 193 ALA E O 1
ATOM 17028 N N . TYR E 1 213 ? 43.218 120.442 65.158 1.00 14.41 194 TYR E N 1
ATOM 17029 C CA . TYR E 1 213 ? 43.935 120.077 66.392 1.00 14.59 194 TYR E CA 1
ATOM 17030 C C . TYR E 1 213 ? 45.171 120.950 66.590 1.00 13.79 194 TYR E C 1
ATOM 17031 O O . TYR E 1 213 ? 46.073 120.955 65.757 1.00 15.54 194 TYR E O 1
ATOM 17049 N N . ASP E 1 214 ? 45.212 121.625 67.709 1.00 14.23 195 ASP E N 1
ATOM 17050 C CA . ASP E 1 214 ? 46.395 122.381 68.153 1.00 15.65 195 ASP E CA 1
ATOM 17051 C C . ASP E 1 214 ? 47.148 121.460 69.117 1.00 15.64 195 ASP E C 1
ATOM 17052 O O . ASP E 1 214 ? 46.744 121.260 70.247 1.00 16.91 195 ASP E O 1
ATOM 17061 N N . GLY E 1 215 ? 48.253 120.898 68.635 1.00 15.16 196 GLY E N 1
ATOM 17062 C CA . GLY E 1 215 ? 49.019 119.928 69.401 1.00 16.43 196 GLY E CA 1
ATOM 17063 C C . GLY E 1 215 ? 49.781 120.505 70.566 1.00 18.61 196 GLY E C 1
ATOM 17064 O O . GLY E 1 215 ? 50.141 119.757 71.482 1.00 20.42 196 GLY E O 1
ATOM 17068 N N . VAL E 1 216 ? 50.013 121.817 70.578 1.00 18.26 197 VAL E N 1
ATOM 17069 C CA . VAL E 1 216 ? 50.613 122.484 71.720 1.00 19.56 197 VAL E CA 1
ATOM 17070 C C . VAL E 1 216 ? 49.573 122.588 72.828 1.00 20.93 197 VAL E C 1
ATOM 17071 O O . VAL E 1 216 ? 49.825 122.232 73.973 1.00 25.26 197 VAL E O 1
ATOM 17084 N N . LEU E 1 217 ? 48.398 123.083 72.468 1.00 19.00 198 LEU E N 1
ATOM 17085 C CA . LEU E 1 217 ? 47.307 123.167 73.409 1.00 20.40 198 LEU E CA 1
ATOM 17086 C C . LEU E 1 217 ? 46.718 121.812 73.798 1.00 19.26 198 LEU E C 1
ATOM 17087 O O . LEU E 1 217 ? 46.211 121.635 74.906 1.00 24.36 198 LEU E O 1
ATOM 17103 N N . HIS E 1 218 ? 46.848 120.812 72.913 1.00 19.53 199 HIS E N 1
ATOM 17104 C CA . HIS E 1 218 ? 46.216 119.498 73.024 1.00 18.74 199 HIS E CA 1
ATOM 17105 C C . HIS E 1 218 ? 44.690 119.597 72.971 1.00 20.49 199 HIS E C 1
ATOM 17106 O O . HIS E 1 218 ? 43.985 118.909 73.702 1.00 24.66 199 HIS E O 1
ATOM 17121 N N . ASP E 1 219 ? 44.179 120.413 72.067 1.00 20.10 200 ASP E N 1
ATOM 17122 C CA . ASP E 1 219 ? 42.729 120.508 71.904 1.00 19.24 200 ASP E CA 1
ATOM 17123 C C . ASP E 1 219 ? 42.409 121.017 70.518 1.00 16.64 200 ASP E C 1
ATOM 17124 O O . ASP E 1 219 ? 43.272 121.545 69.807 1.00 15.83 200 ASP E O 1
ATOM 17133 N N . PHE E 1 220 ? 41.162 120.827 70.106 1.00 17.83 201 PHE E N 1
ATOM 17134 C CA . PHE E 1 220 ? 40.649 121.272 68.822 1.00 15.23 201 PHE E CA 1
ATOM 17135 C C . PHE E 1 220 ? 40.094 122.694 68.926 1.00 16.05 201 PHE E C 1
ATOM 17136 O O . PHE E 1 220 ? 39.351 122.995 69.880 1.00 20.24 201 PHE E O 1
ATOM 17153 N N . VAL E 1 221 ? 40.470 123.530 67.956 1.00 13.92 202 VAL E N 1
ATOM 17154 C CA . VAL E 1 221 ? 40.107 124.959 67.905 1.00 12.51 202 VAL E CA 1
ATOM 17155 C C . VAL E 1 221 ? 39.807 125.327 66.471 1.00 13.88 202 VAL E C 1
ATOM 17156 O O . VAL E 1 221 ? 40.021 124.564 65.561 1.00 15.64 202 VAL E O 1
ATOM 17169 N N . ALA E 1 222 ? 39.340 126.542 66.229 1.00 14.92 203 ALA E N 1
ATOM 17170 C CA . ALA E 1 222 ? 39.177 126.974 64.874 1.00 15.11 203 ALA E CA 1
ATOM 17171 C C . ALA E 1 222 ? 40.505 126.980 64.114 1.00 16.84 203 ALA E C 1
ATOM 17172 O O . ALA E 1 222 ? 41.539 127.339 64.693 1.00 17.27 203 ALA E O 1
ATOM 17179 N N . PRO E 1 223 ? 40.510 126.665 62.827 1.00 16.28 204 PRO E N 1
ATOM 17180 C CA . PRO E 1 223 ? 41.785 126.638 62.102 1.00 17.95 204 PRO E CA 1
ATOM 17181 C C . PRO E 1 223 ? 42.467 127.997 62.099 1.00 18.80 204 PRO E C 1
ATOM 17182 O O . PRO E 1 223 ? 41.810 129.035 62.110 1.00 18.22 204 PRO E O 1
ATOM 17193 N N . GLN E 1 224 ? 43.795 127.954 62.115 1.00 18.59 205 GLN E N 1
ATOM 17194 C CA . GLN E 1 224 ? 44.603 129.148 61.910 1.00 18.54 205 GLN E CA 1
ATOM 17195 C C . GLN E 1 224 ? 45.973 128.660 61.438 1.00 17.19 205 GLN E C 1
ATOM 17196 O O . GLN E 1 224 ? 46.385 127.533 61.680 1.00 19.13 205 GLN E O 1
ATOM 17210 N N . SER E 1 225 ? 46.681 129.553 60.769 1.00 19.68 206 SER E N 1
ATOM 17211 C CA . SER E 1 225 ? 47.874 129.156 60.026 1.00 20.72 206 SER E CA 1
ATOM 17212 C C . SER E 1 225 ? 49.092 128.854 60.868 1.00 25.59 206 SER E C 1
ATOM 17213 O O . SER E 1 225 ? 50.089 128.378 60.318 1.00 26.42 206 SER E O 1
ATOM 17221 N N . ARG E 1 226 ? 49.047 129.075 62.186 1.00 18.34 207 ARG E N 1
ATOM 17222 C CA . ARG E 1 226 ? 50.209 128.825 63.060 1.00 19.17 207 ARG E CA 1
ATOM 17223 C C . ARG E 1 226 ? 49.994 127.702 64.067 1.00 19.35 207 ARG E C 1
ATOM 17224 O O . ARG E 1 226 ? 50.695 127.632 65.091 1.00 26.09 207 ARG E O 1
ATOM 17245 N N . ILE E 1 227 ? 49.003 126.887 63.827 1.00 18.02 208 ILE E N 1
ATOM 17246 C CA . ILE E 1 227 ? 48.915 125.642 64.588 1.00 17.75 208 ILE E CA 1
ATOM 17247 C C . ILE E 1 227 ? 49.141 124.457 63.715 1.00 19.99 208 ILE E C 1
ATOM 17248 O O . ILE E 1 227 ? 48.980 124.480 62.490 1.00 20.49 208 ILE E O 1
ATOM 17264 N N . ASN E 1 228 ? 49.537 123.403 64.379 1.00 17.60 209 ASN E N 1
ATOM 17265 C CA . ASN E 1 228 ? 49.602 122.111 63.703 1.00 16.68 209 ASN E CA 1
ATOM 17266 C C . ASN E 1 228 ? 49.395 121.049 64.739 1.00 16.50 209 ASN E C 1
ATOM 17267 O O . ASN E 1 228 ? 49.335 121.344 65.928 1.00 16.55 209 ASN E O 1
ATOM 17278 N N . ALA E 1 229 ? 49.245 119.823 64.299 1.00 16.59 210 ALA E N 1
ATOM 17279 C CA . ALA E 1 229 ? 48.760 118.813 65.187 1.00 16.50 210 ALA E CA 1
ATOM 17280 C C . ALA E 1 229 ? 49.831 118.114 66.005 1.00 17.48 210 ALA E C 1
ATOM 17281 O O . ALA E 1 229 ? 49.465 117.300 66.844 1.00 18.58 210 ALA E O 1
ATOM 17288 N N . LEU E 1 230 ? 51.106 118.442 65.812 1.00 18.31 211 LEU E N 1
ATOM 17289 C CA . LEU E 1 230 ? 52.171 117.705 66.514 1.00 21.72 211 LEU E CA 1
ATOM 17290 C C . LEU E 1 230 ? 52.200 118.110 67.977 1.00 19.70 211 LEU E C 1
ATOM 17291 O O . LEU E 1 230 ? 52.065 119.291 68.296 1.00 20.06 211 LEU E O 1
ATOM 17307 N N . GLU E 1 231 ? 52.306 117.135 68.862 1.00 20.38 212 GLU E N 1
ATOM 17308 C CA . GLU E 1 231 ? 52.434 117.355 70.311 1.00 21.11 212 GLU E CA 1
ATOM 17309 C C . GLU E 1 231 ? 53.925 117.463 70.690 1.00 22.61 212 GLU E C 1
ATOM 17310 O O . GLU E 1 231 ? 54.668 116.524 70.494 1.00 23.46 212 GLU E O 1
ATOM 17322 N N . PRO E 1 232 ? 54.378 118.622 71.205 1.00 23.14 213 PRO E N 1
ATOM 17323 C CA . PRO E 1 232 ? 55.827 118.871 71.365 1.00 24.75 213 PRO E CA 1
ATOM 17324 C C . PRO E 1 232 ? 56.524 117.837 72.232 1.00 33.75 213 PRO E C 1
ATOM 17325 O O . PRO E 1 232 ? 57.695 117.532 72.022 1.00 29.58 213 PRO E O 1
ATOM 17336 N N . GLU E 1 233 ? 55.812 117.288 73.209 1.00 26.33 214 GLU E N 1
ATOM 17337 C CA . GLU E 1 233 ? 56.448 116.390 74.140 1.00 31.47 214 GLU E CA 1
ATOM 17338 C C . GLU E 1 233 ? 56.699 115.023 73.513 1.00 33.18 214 GLU E C 1
ATOM 17339 O O . GLU E 1 233 ? 57.434 114.222 74.061 1.00 36.25 214 GLU E O 1
ATOM 17351 N N . ASP E 1 234 ? 56.110 114.771 72.350 1.00 28.26 215 ASP E N 1
ATOM 17352 C CA . ASP E 1 234 ? 56.329 113.514 71.629 1.00 30.24 215 ASP E CA 1
ATOM 17353 C C . ASP E 1 234 ? 57.180 113.682 70.374 1.00 28.88 215 ASP E C 1
ATOM 17354 O O . ASP E 1 234 ? 57.211 112.780 69.536 1.00 32.03 215 ASP E O 1
ATOM 17363 N N . GLU E 1 235 ? 57.915 114.789 70.264 1.00 27.35 216 GLU E N 1
ATOM 17364 C CA . GLU E 1 235 ? 58.730 115.065 69.081 1.00 37.25 216 GLU E CA 1
ATOM 17365 C C . GLU E 1 235 ? 59.790 113.974 68.835 1.00 34.47 216 GLU E C 1
ATOM 17366 O O . GLU E 1 235 ? 60.033 113.584 67.681 1.00 29.42 216 GLU E O 1
ATOM 17378 N N . TYR E 1 236 ? 60.418 113.501 69.914 1.00 30.72 217 TYR E N 1
ATOM 17379 C CA . TYR E 1 236 ? 61.481 112.491 69.843 1.00 32.49 217 TYR E CA 1
ATOM 17380 C C . TYR E 1 236 ? 62.417 112.721 68.680 1.00 37.39 217 TYR E C 1
ATOM 17381 O O . TYR E 1 236 ? 62.539 111.884 67.793 1.00 33.54 217 TYR E O 1
ATOM 17399 N N . ALA E 1 237 ? 63.091 113.868 68.693 1.00 33.92 218 ALA E N 1
ATOM 17400 C CA . ALA E 1 237 ? 64.009 114.235 67.628 1.00 35.01 218 ALA E CA 1
ATOM 17401 C C . ALA E 1 237 ? 65.273 114.820 68.235 1.00 37.16 218 ALA E C 1
ATOM 17402 O O . ALA E 1 237 ? 65.254 115.308 69.368 1.00 38.50 218 ALA E O 1
ATOM 17409 N N . LEU E 1 238 ? 66.341 114.789 67.455 1.00 38.88 219 LEU E N 1
ATOM 17410 C CA . LEU E 1 238 ? 67.630 115.378 67.845 1.00 41.33 219 LEU E CA 1
ATOM 17411 C C . LEU E 1 238 ? 67.812 116.709 67.165 1.00 55.76 219 LEU E C 1
ATOM 17412 O O . LEU E 1 238 ? 67.605 116.792 65.959 1.00 50.85 219 LEU E O 1
ATOM 17428 N N . HIS E 1 239 ? 68.181 117.728 67.959 1.00 62.00 220 HIS E N 1
ATOM 17429 C CA . HIS E 1 239 ? 68.273 119.144 67.548 1.00 56.97 220 HIS E CA 1
ATOM 17430 C C . HIS E 1 239 ? 67.102 119.588 66.681 1.00 54.93 220 HIS E C 1
ATOM 17431 O O . HIS E 1 239 ? 66.042 119.967 67.191 1.00 62.87 220 HIS E O 1
ATOM 17445 N N . SER F 1 11 ? 64.092 129.903 62.281 0.91 36.01 -8 SER F N 1
ATOM 17446 C CA . SER F 1 11 ? 64.660 131.197 61.807 0.91 36.23 -8 SER F CA 1
ATOM 17447 C C . SER F 1 11 ? 64.504 131.259 60.303 0.91 38.61 -8 SER F C 1
ATOM 17448 O O . SER F 1 11 ? 64.871 130.330 59.599 0.91 34.86 -8 SER F O 1
ATOM 17456 N N . GLY F 1 12 ? 63.957 132.352 59.804 1.00 33.12 -7 GLY F N 1
ATOM 17457 C CA . GLY F 1 12 ? 63.956 132.594 58.375 1.00 32.27 -7 GLY F CA 1
ATOM 17458 C C . GLY F 1 12 ? 62.856 131.923 57.596 1.00 30.18 -7 GLY F C 1
ATOM 17459 O O . GLY F 1 12 ? 61.862 131.467 58.146 1.00 28.92 -7 GLY F O 1
ATOM 17463 N N . LEU F 1 13 ? 63.054 131.884 56.286 1.00 30.21 -6 LEU F N 1
ATOM 17464 C CA . LEU F 1 13 ? 62.024 131.490 55.336 1.00 28.66 -6 LEU F CA 1
ATOM 17465 C C . LEU F 1 13 ? 61.633 130.007 55.450 1.00 28.38 -6 LEU F C 1
ATOM 17466 O O . LEU F 1 13 ? 62.483 129.115 55.429 1.00 29.92 -6 LEU F O 1
ATOM 17482 N N . VAL F 1 14 ? 60.328 129.784 55.552 1.00 26.69 -5 VAL F N 1
ATOM 17483 C CA . VAL F 1 14 ? 59.737 128.444 55.623 1.00 26.44 -5 VAL F CA 1
ATOM 17484 C C . VAL F 1 14 ? 58.626 128.428 54.581 1.00 25.34 -5 VAL F C 1
ATOM 17485 O O . VAL F 1 14 ? 57.483 128.847 54.862 1.00 23.98 -5 VAL F O 1
ATOM 17498 N N . PRO F 1 15 ? 58.927 127.961 53.353 1.00 26.28 -4 PRO F N 1
ATOM 17499 C CA . PRO F 1 15 ? 58.051 128.201 52.185 1.00 25.90 -4 PRO F CA 1
ATOM 17500 C C . PRO F 1 15 ? 56.735 127.417 52.135 1.00 25.14 -4 PRO F C 1
ATOM 17501 O O . PRO F 1 15 ? 55.915 127.661 51.241 1.00 25.27 -4 PRO F O 1
ATOM 17512 N N . ARG F 1 16 ? 56.527 126.490 53.069 1.00 24.97 -3 ARG F N 1
ATOM 17513 C CA . ARG F 1 16 ? 55.249 125.761 53.089 1.00 24.52 -3 ARG F CA 1
ATOM 17514 C C . ARG F 1 16 ? 54.064 126.526 53.700 1.00 23.03 -3 ARG F C 1
ATOM 17515 O O . ARG F 1 16 ? 52.900 126.173 53.470 1.00 22.84 -3 ARG F O 1
ATOM 17536 N N . GLY F 1 17 ? 54.331 127.590 54.438 0.97 22.33 -2 GLY F N 1
ATOM 17537 C CA . GLY F 1 17 ? 53.267 128.203 55.217 0.97 21.37 -2 GLY F CA 1
ATOM 17538 C C . GLY F 1 17 ? 52.171 128.878 54.402 0.97 20.94 -2 GLY F C 1
ATOM 17539 O O . GLY F 1 17 ? 50.998 128.821 54.777 0.97 20.98 -2 GLY F O 1
ATOM 17543 N N . SER F 1 18 ? 52.538 129.439 53.270 1.00 21.32 -1 SER F N 1
ATOM 17544 C CA . SER F 1 18 ? 51.531 130.102 52.433 1.00 21.41 -1 SER F CA 1
ATOM 17545 C C . SER F 1 18 ? 50.440 129.132 51.986 1.00 21.83 -1 SER F C 1
ATOM 17546 O O . SER F 1 18 ? 49.289 129.520 51.794 1.00 21.91 -1 SER F O 1
ATOM 17554 N N . HIS F 1 19 ? 50.778 127.856 51.850 1.00 22.42 0 HIS F N 1
ATOM 17555 C CA . HIS F 1 19 ? 49.795 126.907 51.357 1.00 23.25 0 HIS F CA 1
ATOM 17556 C C . HIS F 1 19 ? 48.708 126.702 52.385 1.00 22.89 0 HIS F C 1
ATOM 17557 O O . HIS F 1 19 ? 47.538 126.539 52.046 1.00 23.27 0 HIS F O 1
ATOM 17571 N N . MET F 1 20 ? 49.089 126.653 53.655 1.00 20.61 1 MET F N 1
ATOM 17572 C CA . MET F 1 20 ? 48.077 126.494 54.664 1.00 19.42 1 MET F CA 1
ATOM 17573 C C . MET F 1 20 ? 47.220 127.710 54.848 1.00 22.43 1 MET F C 1
ATOM 17574 O O . MET F 1 20 ? 46.023 127.596 55.030 1.00 21.57 1 MET F O 1
ATOM 17588 N N . GLN F 1 21 ? 47.822 128.894 54.818 1.00 20.27 2 GLN F N 1
ATOM 17589 C CA . GLN F 1 21 ? 47.043 130.114 54.909 1.00 22.24 2 GLN F CA 1
ATOM 17590 C C . GLN F 1 21 ? 45.993 130.147 53.791 1.00 20.59 2 GLN F C 1
ATOM 17591 O O . GLN F 1 21 ? 44.831 130.459 54.024 1.00 20.14 2 GLN F O 1
ATOM 17605 N N . ARG F 1 22 ? 46.415 129.817 52.581 1.00 20.54 3 ARG F N 1
ATOM 17606 C CA . ARG F 1 22 ? 45.492 129.800 51.441 1.00 21.69 3 ARG F CA 1
ATOM 17607 C C . ARG F 1 22 ? 44.346 128.809 51.669 1.00 20.77 3 ARG F C 1
ATOM 17608 O O . ARG F 1 22 ? 43.173 129.098 51.395 1.00 19.07 3 ARG F O 1
ATOM 17629 N N . LEU F 1 23 ? 44.654 127.630 52.177 1.00 18.15 4 LEU F N 1
ATOM 17630 C CA . LEU F 1 23 ? 43.651 126.629 52.364 1.00 17.09 4 LEU F CA 1
ATOM 17631 C C . LEU F 1 23 ? 42.611 127.070 53.386 1.00 17.74 4 LEU F C 1
ATOM 17632 O O . LEU F 1 23 ? 41.419 126.861 53.201 1.00 16.96 4 LEU F O 1
ATOM 17648 N N . ILE F 1 24 ? 43.074 127.687 54.461 1.00 17.58 5 ILE F N 1
ATOM 17649 C CA . ILE F 1 24 ? 42.179 128.199 55.487 1.00 17.57 5 ILE F CA 1
ATOM 17650 C C . ILE F 1 24 ? 41.334 129.347 54.960 1.00 18.64 5 ILE F C 1
ATOM 17651 O O . ILE F 1 24 ? 40.158 129.459 55.301 1.00 18.45 5 ILE F O 1
ATOM 17667 N N . GLU F 1 25 ? 41.897 130.190 54.105 1.00 17.51 6 GLU F N 1
ATOM 17668 C CA . GLU F 1 25 ? 41.103 131.223 53.462 1.00 18.64 6 GLU F CA 1
ATOM 17669 C C . GLU F 1 25 ? 39.999 130.581 52.590 1.00 19.77 6 GLU F C 1
ATOM 17670 O O . GLU F 1 25 ? 38.881 131.071 52.503 1.00 21.01 6 GLU F O 1
ATOM 17682 N N . GLY F 1 26 ? 40.332 129.499 51.912 1.00 18.15 7 GLY F N 1
ATOM 17683 C CA . GLY F 1 26 ? 39.362 128.826 51.068 1.00 18.72 7 GLY F CA 1
ATOM 17684 C C . GLY F 1 26 ? 38.252 128.194 51.871 1.00 18.36 7 GLY F C 1
ATOM 17685 O O . GLY F 1 26 ? 37.080 128.261 51.492 1.00 18.22 7 GLY F O 1
ATOM 17689 N N . LEU F 1 27 ? 38.600 127.609 52.991 1.00 16.50 8 LEU F N 1
ATOM 17690 C CA . LEU F 1 27 ? 37.577 127.125 53.927 1.00 16.76 8 LEU F CA 1
ATOM 17691 C C . LEU F 1 27 ? 36.634 128.237 54.326 1.00 17.58 8 LEU F C 1
ATOM 17692 O O . LEU F 1 27 ? 35.411 128.055 54.337 1.00 16.91 8 LEU F O 1
ATOM 17708 N N . GLN F 1 28 ? 37.150 129.410 54.668 1.00 16.85 9 GLN F N 1
ATOM 17709 C CA A GLN F 1 28 ? 36.265 130.532 55.033 0.35 18.06 9 GLN F CA 1
ATOM 17710 C CA B GLN F 1 28 ? 36.269 130.524 55.055 0.65 16.75 9 GLN F CA 1
ATOM 17711 C C . GLN F 1 28 ? 35.345 130.896 53.884 1.00 19.03 9 GLN F C 1
ATOM 17712 O O . GLN F 1 28 ? 34.166 131.213 54.080 1.00 19.35 9 GLN F O 1
ATOM 17739 N N . LYS F 1 29 ? 35.858 130.842 52.664 1.00 18.51 10 LYS F N 1
ATOM 17740 C CA . LYS F 1 29 ? 35.047 131.126 51.503 1.00 19.02 10 LYS F CA 1
ATOM 17741 C C . LYS F 1 29 ? 33.924 130.090 51.344 1.00 17.28 10 LYS F C 1
ATOM 17742 O O . LYS F 1 29 ? 32.808 130.460 50.967 1.00 20.23 10 LYS F O 1
ATOM 17761 N N . PHE F 1 30 ? 34.197 128.822 51.652 1.00 17.82 11 PHE F N 1
ATOM 17762 C CA . PHE F 1 30 ? 33.139 127.818 51.606 1.00 16.81 11 PHE F CA 1
ATOM 17763 C C . PHE F 1 30 ? 32.069 128.146 52.643 1.00 16.94 11 PHE F C 1
ATOM 17764 O O . PHE F 1 30 ? 30.881 128.108 52.354 1.00 16.60 11 PHE F O 1
ATOM 17781 N N . ARG F 1 31 ? 32.511 128.497 53.834 1.00 17.26 12 ARG F N 1
ATOM 17782 C CA . ARG F 1 31 ? 31.588 128.744 54.928 1.00 16.87 12 ARG F CA 1
ATOM 17783 C C . ARG F 1 31 ? 30.675 129.913 54.587 1.00 17.98 12 ARG F C 1
ATOM 17784 O O . ARG F 1 31 ? 29.465 129.882 54.840 1.00 18.18 12 ARG F O 1
ATOM 17805 N N . GLU F 1 32 ? 31.272 130.986 54.066 1.00 17.56 13 GLU F N 1
ATOM 17806 C CA . GLU F 1 32 ? 30.570 132.212 53.715 1.00 18.85 13 GLU F CA 1
ATOM 17807 C C . GLU F 1 32 ? 29.774 132.143 52.401 1.00 19.95 13 GLU F C 1
ATOM 17808 O O . GLU F 1 32 ? 28.875 132.952 52.158 1.00 23.92 13 GLU F O 1
ATOM 17820 N N . GLY F 1 33 ? 30.119 131.163 51.580 1.00 20.14 14 GLY F N 1
ATOM 17821 C CA . GLY F 1 33 ? 29.547 131.051 50.255 1.00 21.08 14 GLY F CA 1
ATOM 17822 C C . GLY F 1 33 ? 28.633 129.847 50.157 1.00 21.92 14 GLY F C 1
ATOM 17823 O O . GLY F 1 33 ? 27.475 129.911 50.569 1.00 23.66 14 GLY F O 1
ATOM 17827 N N . TYR F 1 34 ? 29.161 128.750 49.634 1.00 21.90 15 TYR F N 1
ATOM 17828 C CA . TYR F 1 34 ? 28.335 127.591 49.356 1.00 21.32 15 TYR F CA 1
ATOM 17829 C C . TYR F 1 34 ? 27.593 127.073 50.577 1.00 21.57 15 TYR F C 1
ATOM 17830 O O . TYR F 1 34 ? 26.412 126.781 50.495 1.00 20.88 15 TYR F O 1
ATOM 17848 N N . PHE F 1 35 ? 28.249 126.952 51.720 1.00 20.00 16 PHE F N 1
ATOM 17849 C CA . PHE F 1 35 ? 27.553 126.469 52.894 1.00 18.60 16 PHE F CA 1
ATOM 17850 C C . PHE F 1 35 ? 26.364 127.385 53.228 1.00 23.84 16 PHE F C 1
ATOM 17851 O O . PHE F 1 35 ? 25.270 126.918 53.551 1.00 20.98 16 PHE F O 1
ATOM 17868 N N . SER F 1 36 ? 26.579 128.697 53.184 1.00 19.41 17 SER F N 1
ATOM 17869 C CA . SER F 1 36 ? 25.570 129.666 53.553 1.00 19.16 17 SER F CA 1
ATOM 17870 C C . SER F 1 36 ? 24.382 129.639 52.620 1.00 20.90 17 SER F C 1
ATOM 17871 O O . SER F 1 36 ? 23.261 129.974 53.057 1.00 26.32 17 SER F O 1
ATOM 17879 N N . SER F 1 37 ? 24.580 129.262 51.357 1.00 25.69 18 SER F N 1
ATOM 17880 C CA . SER F 1 37 ? 23.454 129.135 50.446 1.00 27.36 18 SER F CA 1
ATOM 17881 C C . SER F 1 37 ? 22.846 127.725 50.394 1.00 31.23 18 SER F C 1
ATOM 17882 O O . SER F 1 37 ? 21.842 127.502 49.691 1.00 33.15 18 SER F O 1
ATOM 17890 N N . HIS F 1 38 ? 23.431 126.782 51.138 1.00 25.57 19 HIS F N 1
ATOM 17891 C CA . HIS F 1 38 ? 22.984 125.392 51.128 1.00 25.61 19 HIS F CA 1
ATOM 17892 C C . HIS F 1 38 ? 22.784 124.826 52.524 1.00 24.20 19 HIS F C 1
ATOM 17893 O O . HIS F 1 38 ? 23.020 123.638 52.747 1.00 24.49 19 HIS F O 1
ATOM 17907 N N . ARG F 1 39 ? 22.300 125.641 53.449 1.00 25.31 20 ARG F N 1
ATOM 17908 C CA . ARG F 1 39 ? 22.156 125.166 54.816 1.00 25.58 20 ARG F CA 1
ATOM 17909 C C . ARG F 1 39 ? 21.200 123.989 54.927 1.00 29.56 20 ARG F C 1
ATOM 17910 O O . ARG F 1 39 ? 21.453 123.039 55.683 1.00 27.62 20 ARG F O 1
ATOM 17931 N N . ASP F 1 40 ? 20.094 124.048 54.184 1.00 26.95 21 ASP F N 1
ATOM 17932 C CA . ASP F 1 40 ? 19.129 122.959 54.253 1.00 32.35 21 ASP F CA 1
ATOM 17933 C C . ASP F 1 40 ? 19.711 121.657 53.762 1.00 28.97 21 ASP F C 1
ATOM 17934 O O . ASP F 1 40 ? 19.457 120.613 54.338 1.00 26.43 21 ASP F O 1
ATOM 17943 N N . LEU F 1 41 ? 20.487 121.703 52.685 1.00 25.09 22 LEU F N 1
ATOM 17944 C CA . LEU F 1 41 ? 21.130 120.506 52.189 1.00 23.80 22 LEU F CA 1
ATOM 17945 C C . LEU F 1 41 ? 22.006 119.886 53.284 1.00 22.94 22 LEU F C 1
ATOM 17946 O O . LEU F 1 41 ? 21.957 118.677 53.511 1.00 23.95 22 LEU F O 1
ATOM 17962 N N . PHE F 1 42 ? 22.835 120.688 53.938 1.00 23.30 23 PHE F N 1
ATOM 17963 C CA . PHE F 1 42 ? 23.768 120.106 54.902 1.00 22.47 23 PHE F CA 1
ATOM 17964 C C . PHE F 1 42 ? 23.046 119.635 56.142 1.00 24.42 23 PHE F C 1
ATOM 17965 O O . PHE F 1 42 ? 23.430 118.610 56.709 1.00 24.87 23 PHE F O 1
ATOM 17982 N N . GLU F 1 43 ? 21.953 120.296 56.499 1.00 24.56 24 GLU F N 1
ATOM 17983 C CA . GLU F 1 43 ? 21.130 119.810 57.602 1.00 25.99 24 GLU F CA 1
ATOM 17984 C C . GLU F 1 43 ? 20.558 118.416 57.255 1.00 27.61 24 GLU F C 1
ATOM 17985 O O . GLU F 1 43 ? 20.670 117.469 58.046 1.00 27.84 24 GLU F O 1
ATOM 17997 N N . GLN F 1 44 ? 19.963 118.291 56.071 1.00 26.07 25 GLN F N 1
ATOM 17998 C CA . GLN F 1 44 ? 19.425 117.022 55.623 1.00 26.30 25 GLN F CA 1
ATOM 17999 C C . GLN F 1 44 ? 20.496 115.931 55.597 1.00 26.09 25 GLN F C 1
ATOM 18000 O O . GLN F 1 44 ? 20.300 114.828 56.111 1.00 25.33 25 GLN F O 1
ATOM 18014 N N . LEU F 1 45 ? 21.650 116.247 55.029 1.00 23.23 26 LEU F N 1
ATOM 18015 C CA . LEU F 1 45 ? 22.713 115.239 54.945 1.00 22.67 26 LEU F CA 1
ATOM 18016 C C . LEU F 1 45 ? 23.195 114.798 56.320 1.00 22.23 26 LEU F C 1
ATOM 18017 O O . LEU F 1 45 ? 23.657 113.648 56.485 1.00 21.84 26 LEU F O 1
ATOM 18033 N N . SER F 1 46 ? 23.114 115.680 57.302 1.00 23.27 27 SER F N 1
ATOM 18034 C CA . SER F 1 46 ? 23.626 115.330 58.607 1.00 25.37 27 SER F CA 1
ATOM 18035 C C . SER F 1 46 ? 22.834 114.195 59.228 1.00 32.76 27 SER F C 1
ATOM 18036 O O . SER F 1 46 ? 23.303 113.570 60.147 1.00 30.69 27 SER F O 1
ATOM 18044 N N . HIS F 1 47 ? 21.663 113.881 58.687 1.00 25.65 28 HIS F N 1
ATOM 18045 C CA . HIS F 1 47 ? 20.873 112.783 59.207 1.00 27.10 28 HIS F CA 1
ATOM 18046 C C . HIS F 1 47 ? 21.293 111.421 58.678 1.00 26.30 28 HIS F C 1
ATOM 18047 O O . HIS F 1 47 ? 20.904 110.414 59.243 1.00 30.24 28 HIS F O 1
ATOM 18061 N N . GLY F 1 48 ? 22.067 111.393 57.594 1.00 24.47 29 GLY F N 1
ATOM 18062 C CA . GLY F 1 48 ? 22.488 110.152 57.000 1.00 23.70 29 GLY F CA 1
ATOM 18063 C C . GLY F 1 48 ? 22.938 110.335 55.579 1.00 22.13 29 GLY F C 1
ATOM 18064 O O . GLY F 1 48 ? 22.415 111.193 54.869 1.00 28.27 29 GLY F O 1
ATOM 18068 N N . GLN F 1 49 ? 23.909 109.524 55.163 1.00 22.10 30 GLN F N 1
ATOM 18069 C CA . GLN F 1 49 ? 24.323 109.515 53.766 1.00 22.15 30 GLN F CA 1
ATOM 18070 C C . GLN F 1 49 ? 23.531 108.459 52.987 1.00 22.78 30 GLN F C 1
ATOM 18071 O O . GLN F 1 49 ? 23.271 107.360 53.489 1.00 24.86 30 GLN F O 1
ATOM 18085 N N . HIS F 1 50 ? 23.143 108.817 51.766 1.00 21.23 31 HIS F N 1
ATOM 18086 C CA . HIS F 1 50 ? 22.394 107.917 50.899 1.00 21.18 31 HIS F CA 1
ATOM 18087 C C . HIS F 1 50 ? 22.934 107.993 49.479 1.00 20.32 31 HIS F C 1
ATOM 18088 O O . HIS F 1 50 ? 22.174 108.230 48.538 1.00 24.63 31 HIS F O 1
ATOM 18102 N N . PRO F 1 51 ? 24.226 107.731 49.321 1.00 19.90 32 PRO F N 1
ATOM 18103 C CA . PRO F 1 51 ? 24.830 107.745 47.982 1.00 18.95 32 PRO F CA 1
ATOM 18104 C C . PRO F 1 51 ? 24.326 106.609 47.139 1.00 20.30 32 PRO F C 1
ATOM 18105 O O . PRO F 1 51 ? 23.941 105.572 47.666 1.00 22.97 32 PRO F O 1
ATOM 18116 N N . ARG F 1 52 ? 24.299 106.790 45.826 1.00 22.59 33 ARG F N 1
ATOM 18117 C CA . ARG F 1 52 ? 23.847 105.716 44.961 1.00 25.55 33 ARG F CA 1
ATOM 18118 C C . ARG F 1 52 ? 24.975 105.162 44.096 1.00 21.91 33 ARG F C 1
ATOM 18119 O O . ARG F 1 52 ? 24.746 104.201 43.380 1.00 23.11 33 ARG F O 1
ATOM 18140 N N . ILE F 1 53 ? 26.142 105.764 44.181 1.00 19.77 34 ILE F N 1
ATOM 18141 C CA . ILE F 1 53 ? 27.290 105.357 43.340 1.00 19.34 34 ILE F CA 1
ATOM 18142 C C . ILE F 1 53 ? 28.510 105.169 44.207 1.00 16.82 34 ILE F C 1
ATOM 18143 O O . ILE F 1 53 ? 28.818 106.032 45.047 1.00 16.86 34 ILE F O 1
ATOM 18159 N N . LEU F 1 54 ? 29.256 104.060 43.988 1.00 16.14 35 LEU F N 1
ATOM 18160 C CA . LEU F 1 54 ? 30.595 103.897 44.499 1.00 14.95 35 LEU F CA 1
ATOM 18161 C C . LEU F 1 54 ? 31.573 104.278 43.382 1.00 16.29 35 LEU F C 1
ATOM 18162 O O . LEU F 1 54 ? 31.556 103.678 42.322 1.00 16.71 35 LEU F O 1
ATOM 18178 N N . PHE F 1 55 ? 32.354 105.317 43.612 1.00 14.40 36 PHE F N 1
ATOM 18179 C CA . PHE F 1 55 ? 33.242 105.880 42.604 1.00 13.63 36 PHE F CA 1
ATOM 18180 C C . PHE F 1 55 ? 34.663 105.659 43.063 1.00 15.89 36 PHE F C 1
ATOM 18181 O O . PHE F 1 55 ? 35.103 106.202 44.083 1.00 15.60 36 PHE F O 1
ATOM 18198 N N . ILE F 1 56 ? 35.427 104.861 42.314 1.00 13.90 37 ILE F N 1
ATOM 18199 C CA . ILE F 1 56 ? 36.819 104.544 42.627 1.00 12.81 37 ILE F CA 1
ATOM 18200 C C . ILE F 1 56 ? 37.682 105.307 41.631 1.00 14.38 37 ILE F C 1
ATOM 18201 O O . ILE F 1 56 ? 37.530 105.144 40.410 1.00 16.85 37 ILE F O 1
ATOM 18217 N N . CYS F 1 57 ? 38.544 106.173 42.131 1.00 12.81 38 CYS F N 1
ATOM 18218 C CA . CYS F 1 57 ? 39.361 106.954 41.228 1.00 14.13 38 CYS F CA 1
ATOM 18219 C C . CYS F 1 57 ? 40.732 107.238 41.809 1.00 13.85 38 CYS F C 1
ATOM 18220 O O . CYS F 1 57 ? 41.046 106.822 42.907 1.00 14.42 38 CYS F O 1
ATOM 18228 N N . CYS F 1 58 ? 41.560 107.927 41.038 1.00 12.76 39 CYS F N 1
ATOM 18229 C CA . CYS F 1 58 ? 42.908 108.169 41.455 1.00 12.63 39 CYS F CA 1
ATOM 18230 C C . CYS F 1 58 ? 42.998 109.341 42.424 1.00 13.46 39 CYS F C 1
ATOM 18231 O O . CYS F 1 58 ? 42.203 110.291 42.364 1.00 14.45 39 CYS F O 1
ATOM 18238 N N . SER F 1 59 ? 43.991 109.305 43.299 1.00 12.54 40 SER F N 1
ATOM 18239 C CA . SER F 1 59 ? 44.342 110.388 44.185 1.00 13.32 40 SER F CA 1
ATOM 18240 C C . SER F 1 59 ? 44.800 111.674 43.470 1.00 13.18 40 SER F C 1
ATOM 18241 O O . SER F 1 59 ? 44.831 112.742 44.072 1.00 14.18 40 SER F O 1
ATOM 18249 N N . ASP F 1 60 ? 45.195 111.545 42.211 1.00 13.24 41 ASP F N 1
ATOM 18250 C CA . ASP F 1 60 ? 45.689 112.644 41.381 1.00 14.96 41 ASP F CA 1
ATOM 18251 C C . ASP F 1 60 ? 44.852 113.908 41.610 1.00 15.39 41 ASP F C 1
ATOM 18252 O O . ASP F 1 60 ? 43.636 113.909 41.484 1.00 15.69 41 ASP F O 1
ATOM 18261 N N . SER F 1 61 ? 45.546 114.997 41.867 1.00 15.43 42 SER F N 1
ATOM 18262 C CA . SER F 1 61 ? 44.913 116.270 42.209 1.00 15.14 42 SER F CA 1
ATOM 18263 C C . SER F 1 61 ? 44.125 116.855 41.049 1.00 15.69 42 SER F C 1
ATOM 18264 O O . SER F 1 61 ? 43.326 117.808 41.264 1.00 18.26 42 SER F O 1
ATOM 18272 N N . ARG F 1 62 ? 44.350 116.371 39.833 1.00 17.20 43 ARG F N 1
ATOM 18273 C CA . ARG F 1 62 ? 43.639 116.899 38.666 1.00 18.19 43 ARG F CA 1
ATOM 18274 C C . ARG F 1 62 ? 42.258 116.258 38.498 1.00 20.26 43 ARG F C 1
ATOM 18275 O O . ARG F 1 62 ? 41.494 116.688 37.636 1.00 22.80 43 ARG F O 1
ATOM 18296 N N . VAL F 1 63 ? 41.915 115.275 39.328 1.00 18.47 44 VAL F N 1
ATOM 18297 C CA . VAL F 1 63 ? 40.649 114.539 39.232 1.00 18.18 44 VAL F CA 1
ATOM 18298 C C . VAL F 1 63 ? 39.734 114.964 40.375 1.00 18.60 44 VAL F C 1
ATOM 18299 O O . VAL F 1 63 ? 40.139 114.956 41.527 1.00 20.60 44 VAL F O 1
ATOM 18312 N N . ASP F 1 64 ? 38.531 115.411 40.037 1.00 19.81 45 ASP F N 1
ATOM 18313 C CA . ASP F 1 64 ? 37.497 115.779 41.031 1.00 21.37 45 ASP F CA 1
ATOM 18314 C C . ASP F 1 64 ? 36.189 115.113 40.590 1.00 21.67 45 ASP F C 1
ATOM 18315 O O . ASP F 1 64 ? 35.544 115.585 39.684 1.00 22.81 45 ASP F O 1
ATOM 18324 N N . PRO F 1 65 ? 35.849 113.956 41.180 1.00 18.35 46 PRO F N 1
ATOM 18325 C CA . PRO F 1 65 ? 34.660 113.209 40.754 1.00 21.24 46 PRO F CA 1
ATOM 18326 C C . PRO F 1 65 ? 33.355 114.000 40.807 1.00 20.59 46 PRO F C 1
ATOM 18327 O O . PRO F 1 65 ? 32.536 113.919 39.878 1.00 20.93 46 PRO F O 1
ATOM 18338 N N . ASN F 1 66 ? 33.136 114.786 41.864 1.00 21.18 47 ASN F N 1
ATOM 18339 C CA . ASN F 1 66 ? 31.947 115.591 41.927 1.00 20.11 47 ASN F CA 1
ATOM 18340 C C . ASN F 1 66 ? 31.885 116.657 40.829 1.00 20.00 47 ASN F C 1
ATOM 18341 O O . ASN F 1 66 ? 30.834 116.954 40.277 1.00 23.02 47 ASN F O 1
ATOM 18352 N N . LEU F 1 67 ? 33.031 117.231 40.510 1.00 20.40 48 LEU F N 1
ATOM 18353 C CA . LEU F 1 67 ? 33.091 118.281 39.510 1.00 25.59 48 LEU F CA 1
ATOM 18354 C C . LEU F 1 67 ? 32.802 117.723 38.122 1.00 21.75 48 LEU F C 1
ATOM 18355 O O . LEU F 1 67 ? 31.971 118.250 37.396 1.00 24.07 48 LEU F O 1
ATOM 18371 N N . ILE F 1 68 ? 33.486 116.650 37.739 1.00 21.55 49 ILE F N 1
ATOM 18372 C CA . ILE F 1 68 ? 33.357 116.187 36.367 1.00 21.97 49 ILE F CA 1
ATOM 18373 C C . ILE F 1 68 ? 31.979 115.589 36.110 1.00 25.68 49 ILE F C 1
ATOM 18374 O O . ILE F 1 68 ? 31.521 115.609 34.984 1.00 27.20 49 ILE F O 1
ATOM 18390 N N . THR F 1 69 ? 31.323 115.087 37.161 1.00 22.62 50 THR F N 1
ATOM 18391 C CA . THR F 1 69 ? 29.971 114.543 36.998 1.00 22.22 50 THR F CA 1
ATOM 18392 C C . THR F 1 69 ? 28.881 115.519 37.412 1.00 25.85 50 THR F C 1
ATOM 18393 O O . THR F 1 69 ? 27.721 115.190 37.327 1.00 23.61 50 THR F O 1
ATOM 18404 N N . GLN F 1 70 ? 29.277 116.701 37.871 1.00 22.24 51 GLN F N 1
ATOM 18405 C CA . GLN F 1 70 ? 28.348 117.740 38.332 1.00 22.52 51 GLN F CA 1
ATOM 18406 C C . GLN F 1 70 ? 27.388 117.182 39.376 1.00 22.53 51 GLN F C 1
ATOM 18407 O O . GLN F 1 70 ? 26.182 117.428 39.353 1.00 24.82 51 GLN F O 1
ATOM 18421 N N . SER F 1 71 ? 27.967 116.380 40.279 1.00 21.47 52 SER F N 1
ATOM 18422 C CA . SER F 1 71 ? 27.210 115.772 41.347 1.00 22.77 52 SER F CA 1
ATOM 18423 C C . SER F 1 71 ? 27.132 116.701 42.533 1.00 24.03 52 SER F C 1
ATOM 18424 O O . SER F 1 71 ? 28.020 117.494 42.785 1.00 35.51 52 SER F O 1
ATOM 18432 N N . GLU F 1 72 ? 26.054 116.557 43.258 1.00 26.37 53 GLU F N 1
ATOM 18433 C CA . GLU F 1 72 ? 25.894 117.266 44.494 1.00 26.90 53 GLU F CA 1
ATOM 18434 C C . GLU F 1 72 ? 26.473 116.424 45.612 1.00 24.22 53 GLU F C 1
ATOM 18435 O O . GLU F 1 72 ? 26.536 115.192 45.531 1.00 22.06 53 GLU F O 1
ATOM 18447 N N . VAL F 1 73 ? 26.887 117.095 46.668 1.00 27.41 54 VAL F N 1
ATOM 18448 C CA A VAL F 1 73 ? 27.356 116.426 47.866 0.46 24.54 54 VAL F CA 1
ATOM 18449 C CA B VAL F 1 73 ? 27.380 116.402 47.839 0.54 21.71 54 VAL F CA 1
ATOM 18450 C C . VAL F 1 73 ? 26.269 115.454 48.335 1.00 21.80 54 VAL F C 1
ATOM 18451 O O . VAL F 1 73 ? 25.099 115.786 48.343 1.00 22.85 54 VAL F O 1
ATOM 18476 N N . GLY F 1 74 ? 26.682 114.233 48.688 1.00 20.72 55 GLY F N 1
ATOM 18477 C CA . GLY F 1 74 ? 25.788 113.177 49.112 1.00 20.66 55 GLY F CA 1
ATOM 18478 C C . GLY F 1 74 ? 25.628 112.096 48.055 1.00 22.12 55 GLY F C 1
ATOM 18479 O O . GLY F 1 74 ? 25.090 111.042 48.352 1.00 25.08 55 GLY F O 1
ATOM 18483 N N . ASP F 1 75 ? 26.042 112.348 46.811 1.00 19.79 56 ASP F N 1
ATOM 18484 C CA . ASP F 1 75 ? 25.741 111.416 45.720 1.00 21.92 56 ASP F CA 1
ATOM 18485 C C . ASP F 1 75 ? 26.795 110.304 45.551 1.00 20.82 56 ASP F C 1
ATOM 18486 O O . ASP F 1 75 ? 26.444 109.177 45.188 1.00 21.31 56 ASP F O 1
ATOM 18495 N N . LEU F 1 76 ? 28.068 110.643 45.727 1.00 17.64 57 LEU F N 1
ATOM 18496 C CA . LEU F 1 76 ? 29.170 109.722 45.391 1.00 16.63 57 LEU F CA 1
ATOM 18497 C C . LEU F 1 76 ? 29.937 109.352 46.633 1.00 16.09 57 LEU F C 1
ATOM 18498 O O . LEU F 1 76 ? 30.489 110.215 47.329 1.00 16.23 57 LEU F O 1
ATOM 18514 N N . PHE F 1 77 ? 29.996 108.047 46.924 1.00 15.00 58 PHE F N 1
ATOM 18515 C CA . PHE F 1 77 ? 30.857 107.485 47.950 1.00 15.14 58 PHE F CA 1
ATOM 18516 C C . PHE F 1 77 ? 32.162 107.139 47.248 1.00 14.44 58 PHE F C 1
ATOM 18517 O O . PHE F 1 77 ? 32.128 106.416 46.249 1.00 15.10 58 PHE F O 1
ATOM 18534 N N . VAL F 1 78 ? 33.275 107.698 47.715 1.00 14.25 59 VAL F N 1
ATOM 18535 C CA . VAL F 1 78 ? 34.492 107.739 46.885 1.00 13.11 59 VAL F CA 1
ATOM 18536 C C . VAL F 1 78 ? 35.674 107.035 47.540 1.00 13.86 59 VAL F C 1
ATOM 18537 O O . VAL F 1 78 ? 36.012 107.290 48.692 1.00 15.05 59 VAL F O 1
ATOM 18550 N N . ILE F 1 79 ? 36.340 106.169 46.774 1.00 12.34 60 ILE F N 1
ATOM 18551 C CA . ILE F 1 79 ? 37.605 105.576 47.151 1.00 12.57 60 ILE F CA 1
ATOM 18552 C C . ILE F 1 79 ? 38.668 106.218 46.279 1.00 13.31 60 ILE F C 1
ATOM 18553 O O . ILE F 1 79 ? 38.495 106.271 45.067 1.00 13.08 60 ILE F O 1
ATOM 18569 N N . ARG F 1 80 ? 39.737 106.745 46.885 1.00 12.43 61 ARG F N 1
ATOM 18570 C CA . ARG F 1 80 ? 40.831 107.316 46.114 1.00 12.06 61 ARG F CA 1
ATOM 18571 C C . ARG F 1 80 ? 42.161 106.813 46.582 1.00 11.59 61 ARG F C 1
ATOM 18572 O O . ARG F 1 80 ? 42.471 106.883 47.781 1.00 12.94 61 ARG F O 1
ATOM 18593 N N . ASN F 1 81 ? 42.951 106.300 45.646 1.00 11.73 62 ASN F N 1
ATOM 18594 C CA . ASN F 1 81 ? 44.309 105.833 45.881 1.00 11.97 62 ASN F CA 1
ATOM 18595 C C . ASN F 1 81 ? 45.142 106.083 44.628 1.00 12.13 62 ASN F C 1
ATOM 18596 O O . ASN F 1 81 ? 44.609 106.522 43.588 1.00 12.71 62 ASN F O 1
ATOM 18607 N N . ALA F 1 82 ? 46.451 105.839 44.676 1.00 12.47 63 ALA F N 1
ATOM 18608 C CA . ALA F 1 82 ? 47.312 106.107 43.502 1.00 12.56 63 ALA F CA 1
ATOM 18609 C C . ALA F 1 82 ? 47.100 105.026 42.473 1.00 13.23 63 ALA F C 1
ATOM 18610 O O . ALA F 1 82 ? 47.454 103.863 42.667 1.00 14.93 63 ALA F O 1
ATOM 18617 N N . GLY F 1 83 ? 46.500 105.384 41.355 1.00 12.69 64 GLY F N 1
ATOM 18618 C CA . GLY F 1 83 ? 46.253 104.417 40.308 1.00 12.31 64 GLY F CA 1
ATOM 18619 C C . GLY F 1 83 ? 44.846 103.813 40.297 1.00 12.73 64 GLY F C 1
ATOM 18620 O O . GLY F 1 83 ? 44.589 102.973 39.434 1.00 12.59 64 GLY F O 1
ATOM 18624 N N . ASN F 1 84 ? 43.977 104.165 41.213 1.00 11.81 65 ASN F N 1
ATOM 18625 C CA . ASN F 1 84 ? 42.605 103.655 41.197 1.00 11.74 65 ASN F CA 1
ATOM 18626 C C . ASN F 1 84 ? 42.560 102.131 41.138 1.00 12.26 65 ASN F C 1
ATOM 18627 O O . ASN F 1 84 ? 41.835 101.542 40.327 1.00 12.91 65 ASN F O 1
ATOM 18638 N N . ILE F 1 85 ? 43.320 101.518 42.043 1.00 11.67 66 ILE F N 1
ATOM 18639 C CA . ILE F 1 85 ? 43.510 100.064 42.089 1.00 12.06 66 ILE F CA 1
ATOM 18640 C C . ILE F 1 85 ? 42.719 99.445 43.220 1.00 12.41 66 ILE F C 1
ATOM 18641 O O . ILE F 1 85 ? 42.640 99.973 44.315 1.00 13.10 66 ILE F O 1
ATOM 18657 N N . ILE F 1 86 ? 42.076 98.309 42.910 1.00 12.20 67 ILE F N 1
ATOM 18658 C CA . ILE F 1 86 ? 41.405 97.498 43.909 1.00 11.85 67 ILE F CA 1
ATOM 18659 C C . ILE F 1 86 ? 42.100 96.138 43.908 1.00 11.42 67 ILE F C 1
ATOM 18660 O O . ILE F 1 86 ? 41.983 95.395 42.924 1.00 12.81 67 ILE F O 1
ATOM 18676 N N . PRO F 1 87 ? 42.860 95.820 44.971 1.00 11.67 68 PRO F N 1
ATOM 18677 C CA . PRO F 1 87 ? 43.539 94.509 44.974 1.00 11.86 68 PRO F CA 1
ATOM 18678 C C . PRO F 1 87 ? 42.565 93.344 44.878 1.00 11.26 68 PRO F C 1
ATOM 18679 O O . PRO F 1 87 ? 41.409 93.476 45.300 1.00 12.84 68 PRO F O 1
ATOM 18690 N N . PRO F 1 88 ? 43.041 92.213 44.344 1.00 10.82 69 PRO F N 1
ATOM 18691 C CA . PRO F 1 88 ? 42.205 91.001 44.463 1.00 13.08 69 PRO F CA 1
ATOM 18692 C C . PRO F 1 88 ? 41.772 90.730 45.889 1.00 13.64 69 PRO F C 1
ATOM 18693 O O . PRO F 1 88 ? 42.496 91.079 46.829 1.00 13.10 69 PRO F O 1
ATOM 18704 N N . TYR F 1 89 ? 40.624 90.092 46.083 1.00 11.75 70 TYR F N 1
ATOM 18705 C CA . TYR F 1 89 ? 40.133 89.785 47.406 1.00 12.98 70 TYR F CA 1
ATOM 18706 C C . TYR F 1 89 ? 41.149 88.956 48.212 1.00 12.68 70 TYR F C 1
ATOM 18707 O O . TYR F 1 89 ? 41.636 87.899 47.758 1.00 12.88 70 TYR F O 1
ATOM 18725 N N . GLY F 1 90 ? 41.440 89.406 49.424 1.00 12.17 71 GLY F N 1
ATOM 18726 C CA . GLY F 1 90 ? 42.387 88.759 50.291 1.00 13.47 71 GLY F CA 1
ATOM 18727 C C . GLY F 1 90 ? 43.831 89.142 50.098 1.00 11.83 71 GLY F C 1
ATOM 18728 O O . GLY F 1 90 ? 44.675 88.709 50.916 1.00 14.64 71 GLY F O 1
ATOM 18732 N N . ALA F 1 91 ? 44.145 89.875 49.028 1.00 12.38 72 ALA F N 1
ATOM 18733 C CA . ALA F 1 91 ? 45.520 90.228 48.752 1.00 12.76 72 ALA F CA 1
ATOM 18734 C C . ALA F 1 91 ? 46.049 91.364 49.598 1.00 12.78 72 ALA F C 1
ATOM 18735 O O . ALA F 1 91 ? 47.271 91.439 49.812 1.00 13.33 72 ALA F O 1
ATOM 18742 N N . ALA F 1 92 ? 45.171 92.201 50.120 1.00 13.17 73 ALA F N 1
ATOM 18743 C CA . ALA F 1 92 ? 45.591 93.409 50.821 1.00 12.18 73 ALA F CA 1
ATOM 18744 C C . ALA F 1 92 ? 44.707 93.667 52.021 1.00 12.46 73 ALA F C 1
ATOM 18745 O O . ALA F 1 92 ? 43.542 93.231 52.072 1.00 14.53 73 ALA F O 1
ATOM 18752 N N . ASN F 1 93 ? 45.287 94.372 52.992 1.00 12.60 74 ASN F N 1
ATOM 18753 C CA . ASN F 1 93 ? 44.586 94.718 54.215 1.00 13.50 74 ASN F CA 1
ATOM 18754 C C . ASN F 1 93 ? 44.599 96.221 54.466 1.00 14.36 74 ASN F C 1
ATOM 18755 O O . ASN F 1 93 ? 44.588 96.647 55.608 1.00 15.98 74 ASN F O 1
ATOM 18766 N N . GLY F 1 94 ? 44.610 96.993 53.396 1.00 14.00 75 GLY F N 1
ATOM 18767 C CA . GLY F 1 94 ? 44.344 98.423 53.492 1.00 14.07 75 GLY F CA 1
ATOM 18768 C C . GLY F 1 94 ? 42.873 98.714 53.368 1.00 13.68 75 GLY F C 1
ATOM 18769 O O . GLY F 1 94 ? 42.023 97.889 53.685 1.00 15.69 75 GLY F O 1
ATOM 18773 N N . GLY F 1 95 ? 42.549 99.922 52.927 1.00 13.10 76 GLY F N 1
ATOM 18774 C CA . GLY F 1 95 ? 41.192 100.407 53.058 1.00 13.85 76 GLY F CA 1
ATOM 18775 C C . GLY F 1 95 ? 40.257 100.064 51.928 1.00 13.36 76 GLY F C 1
ATOM 18776 O O . GLY F 1 95 ? 39.030 100.169 52.094 1.00 12.93 76 GLY F O 1
ATOM 18780 N N . GLU F 1 96 ? 40.775 99.612 50.804 1.00 13.28 77 GLU F N 1
ATOM 18781 C CA . GLU F 1 96 ? 39.956 99.488 49.601 1.00 13.15 77 GLU F CA 1
ATOM 18782 C C . GLU F 1 96 ? 38.788 98.528 49.757 1.00 13.48 77 GLU F C 1
ATOM 18783 O O . GLU F 1 96 ? 37.627 98.892 49.479 1.00 14.38 77 GLU F O 1
ATOM 18795 N N . GLY F 1 97 ? 39.065 97.285 50.140 1.00 14.84 78 GLY F N 1
ATOM 18796 C CA . GLY F 1 97 ? 38.013 96.261 50.207 1.00 15.60 78 GLY F CA 1
ATOM 18797 C C . GLY F 1 97 ? 36.957 96.644 51.231 1.00 15.46 78 GLY F C 1
ATOM 18798 O O . GLY F 1 97 ? 35.756 96.497 51.001 1.00 14.21 78 GLY F O 1
ATOM 18802 N N . ALA F 1 98 ? 37.376 97.162 52.387 1.00 14.96 79 ALA F N 1
ATOM 18803 C CA . ALA F 1 98 ? 36.458 97.560 53.441 1.00 14.17 79 ALA F CA 1
ATOM 18804 C C . ALA F 1 98 ? 35.547 98.698 52.994 1.00 14.02 79 ALA F C 1
ATOM 18805 O O . ALA F 1 98 ? 34.370 98.703 53.308 1.00 13.76 79 ALA F O 1
ATOM 18812 N N . ALA F 1 99 ? 36.084 99.673 52.263 1.00 13.51 80 ALA F N 1
ATOM 18813 C CA . ALA F 1 99 ? 35.263 100.786 51.805 1.00 14.15 80 ALA F CA 1
ATOM 18814 C C . ALA F 1 99 ? 34.229 100.322 50.804 1.00 13.35 80 ALA F C 1
ATOM 18815 O O . ALA F 1 99 ? 33.064 100.715 50.870 1.00 14.23 80 ALA F O 1
ATOM 18822 N N . MET F 1 100 ? 34.636 99.422 49.920 1.00 13.88 81 MET F N 1
ATOM 18823 C CA A MET F 1 100 ? 33.713 98.863 48.928 0.64 14.09 81 MET F CA 1
ATOM 18824 C CA B MET F 1 100 ? 33.725 98.853 48.967 0.36 15.06 81 MET F CA 1
ATOM 18825 C C . MET F 1 100 ? 32.622 98.090 49.658 1.00 15.01 81 MET F C 1
ATOM 18826 O O . MET F 1 100 ? 31.438 98.221 49.328 1.00 14.78 81 MET F O 1
ATOM 18853 N N . GLU F 1 101 ? 33.010 97.303 50.648 1.00 14.43 82 GLU F N 1
ATOM 18854 C CA . GLU F 1 101 ? 32.050 96.489 51.377 1.00 15.53 82 GLU F CA 1
ATOM 18855 C C . GLU F 1 101 ? 31.033 97.376 52.087 1.00 15.14 82 GLU F C 1
ATOM 18856 O O . GLU F 1 101 ? 29.835 97.081 52.086 1.00 16.41 82 GLU F O 1
ATOM 18868 N N . TYR F 1 102 ? 31.504 98.434 52.725 1.00 15.14 83 TYR F N 1
ATOM 18869 C CA . TYR F 1 102 ? 30.614 99.352 53.418 1.00 15.73 83 TYR F CA 1
ATOM 18870 C C . TYR F 1 102 ? 29.597 99.945 52.428 1.00 15.12 83 TYR F C 1
ATOM 18871 O O . TYR F 1 102 ? 28.391 99.969 52.668 1.00 16.68 83 TYR F O 1
ATOM 18889 N N . ALA F 1 103 ? 30.111 100.361 51.279 1.00 15.15 84 ALA F N 1
ATOM 18890 C CA . ALA F 1 103 ? 29.263 100.917 50.227 1.00 16.48 84 ALA F CA 1
ATOM 18891 C C . ALA F 1 103 ? 28.167 99.960 49.784 1.00 17.55 84 ALA F C 1
ATOM 18892 O O . ALA F 1 103 ? 27.006 100.358 49.646 1.00 17.00 84 ALA F O 1
ATOM 18899 N N . LEU F 1 104 ? 28.523 98.709 49.514 1.00 17.05 85 LEU F N 1
ATOM 18900 C CA . LEU F 1 104 ? 27.557 97.777 48.985 1.00 17.07 85 LEU F CA 1
ATOM 18901 C C . LEU F 1 104 ? 26.646 97.214 50.068 1.00 18.77 85 LEU F C 1
ATOM 18902 O O . LEU F 1 104 ? 25.450 97.100 49.875 1.00 20.11 85 LEU F O 1
ATOM 18918 N N . VAL F 1 105 ? 27.193 96.878 51.229 1.00 17.37 86 VAL F N 1
ATOM 18919 C CA . VAL F 1 105 ? 26.425 96.167 52.244 1.00 18.48 86 VAL F CA 1
ATOM 18920 C C . VAL F 1 105 ? 25.686 97.119 53.191 1.00 18.49 86 VAL F C 1
ATOM 18921 O O . VAL F 1 105 ? 24.477 96.942 53.408 1.00 24.17 86 VAL F O 1
ATOM 18934 N N . ALA F 1 106 ? 26.364 98.131 53.698 1.00 18.49 87 ALA F N 1
ATOM 18935 C CA . ALA F 1 106 ? 25.704 99.066 54.587 1.00 18.78 87 ALA F CA 1
ATOM 18936 C C . ALA F 1 106 ? 24.888 100.131 53.841 1.00 21.08 87 ALA F C 1
ATOM 18937 O O . ALA F 1 106 ? 23.798 100.502 54.277 1.00 23.10 87 ALA F O 1
ATOM 18944 N N . LEU F 1 107 ? 25.430 100.638 52.740 1.00 19.28 88 LEU F N 1
ATOM 18945 C CA . LEU F 1 107 ? 24.770 101.723 52.014 1.00 19.02 88 LEU F CA 1
ATOM 18946 C C . LEU F 1 107 ? 23.963 101.252 50.800 1.00 19.05 88 LEU F C 1
ATOM 18947 O O . LEU F 1 107 ? 23.270 102.036 50.176 1.00 21.88 88 LEU F O 1
ATOM 18963 N N . GLU F 1 108 ? 24.009 99.954 50.495 1.00 19.00 89 GLU F N 1
ATOM 18964 C CA . GLU F 1 108 ? 23.119 99.365 49.492 1.00 20.20 89 GLU F CA 1
ATOM 18965 C C . GLU F 1 108 ? 23.342 99.949 48.102 1.00 19.95 89 GLU F C 1
ATOM 18966 O O . GLU F 1 108 ? 22.400 99.968 47.303 1.00 21.66 89 GLU F O 1
ATOM 18978 N N . ILE F 1 109 ? 24.581 100.340 47.796 1.00 18.47 90 ILE F N 1
ATOM 18979 C CA . ILE F 1 109 ? 24.890 100.880 46.484 1.00 19.46 90 ILE F CA 1
ATOM 18980 C C . ILE F 1 109 ? 24.860 99.782 45.427 1.00 19.80 90 ILE F C 1
ATOM 18981 O O . ILE F 1 109 ? 25.349 98.686 45.679 1.00 20.77 90 ILE F O 1
ATOM 18997 N N . ASN F 1 110 ? 24.329 100.090 44.243 1.00 20.19 91 ASN F N 1
ATOM 18998 C CA . ASN F 1 110 ? 24.155 99.112 43.168 1.00 21.41 91 ASN F CA 1
ATOM 18999 C C . ASN F 1 110 ? 24.952 99.440 41.911 1.00 19.49 91 ASN F C 1
ATOM 19000 O O . ASN F 1 110 ? 24.799 98.763 40.902 1.00 20.89 91 ASN F O 1
ATOM 19011 N N . GLN F 1 111 ? 25.743 100.501 41.971 1.00 18.38 92 GLN F N 1
ATOM 19012 C CA . GLN F 1 111 ? 26.554 100.950 40.843 1.00 18.31 92 GLN F CA 1
ATOM 19013 C C . GLN F 1 111 ? 27.972 101.242 41.266 1.00 16.25 92 GLN F C 1
ATOM 19014 O O . GLN F 1 111 ? 28.183 102.003 42.189 1.00 17.33 92 GLN F O 1
ATOM 19028 N N . ILE F 1 112 ? 28.956 100.610 40.631 1.00 16.33 93 ILE F N 1
ATOM 19029 C CA . ILE F 1 112 ? 30.367 100.804 40.917 1.00 14.45 93 ILE F CA 1
ATOM 19030 C C . ILE F 1 112 ? 31.069 101.281 39.656 1.00 15.69 93 ILE F C 1
ATOM 19031 O O . ILE F 1 112 ? 30.932 100.666 38.604 1.00 17.77 93 ILE F O 1
ATOM 19047 N N . ILE F 1 113 ? 31.781 102.398 39.764 1.00 16.08 94 ILE F N 1
ATOM 19048 C CA . ILE F 1 113 ? 32.553 102.938 38.658 1.00 16.41 94 ILE F CA 1
ATOM 19049 C C . ILE F 1 113 ? 34.027 102.895 39.052 1.00 14.59 94 ILE F C 1
ATOM 19050 O O . ILE F 1 113 ? 34.396 103.489 40.064 1.00 15.55 94 ILE F O 1
ATOM 19066 N N . VAL F 1 114 ? 34.851 102.236 38.239 1.00 14.40 95 VAL F N 1
ATOM 19067 C CA . VAL F 1 114 ? 36.314 102.361 38.304 1.00 13.43 95 VAL F CA 1
ATOM 19068 C C . VAL F 1 114 ? 36.715 103.395 37.251 1.00 13.38 95 VAL F C 1
ATOM 19069 O O . VAL F 1 114 ? 36.549 103.157 36.045 1.00 15.77 95 VAL F O 1
ATOM 19082 N N . CYS F 1 115 ? 37.213 104.525 37.724 1.00 14.97 96 CYS F N 1
ATOM 19083 C CA . CYS F 1 115 ? 37.550 105.640 36.866 1.00 14.37 96 CYS F CA 1
ATOM 19084 C C . CYS F 1 115 ? 39.062 105.876 36.904 1.00 14.91 96 CYS F C 1
ATOM 19085 O O . CYS F 1 115 ? 39.624 106.296 37.919 1.00 17.03 96 CYS F O 1
ATOM 19093 N N . GLY F 1 116 ? 39.705 105.583 35.795 1.00 14.42 97 GLY F N 1
ATOM 19094 C CA . GLY F 1 116 ? 41.093 105.944 35.564 1.00 14.95 97 GLY F CA 1
ATOM 19095 C C . GLY F 1 116 ? 41.171 107.268 34.850 1.00 15.71 97 GLY F C 1
ATOM 19096 O O . GLY F 1 116 ? 40.135 107.881 34.582 1.00 16.88 97 GLY F O 1
ATOM 19100 N N . HIS F 1 117 ? 42.369 107.728 34.539 1.00 15.67 98 HIS F N 1
ATOM 19101 C CA . HIS F 1 117 ? 42.476 109.059 33.906 1.00 16.46 98 HIS F CA 1
ATOM 19102 C C . HIS F 1 117 ? 43.759 109.160 33.118 1.00 16.40 98 HIS F C 1
ATOM 19103 O O . HIS F 1 117 ? 44.734 108.463 33.403 1.00 16.35 98 HIS F O 1
ATOM 19117 N N . SER F 1 118 ? 43.755 110.070 32.156 1.00 18.02 99 SER F N 1
ATOM 19118 C CA . SER F 1 118 ? 44.923 110.259 31.310 1.00 19.04 99 SER F CA 1
ATOM 19119 C C . SER F 1 118 ? 46.101 110.774 32.118 1.00 17.93 99 SER F C 1
ATOM 19120 O O . SER F 1 118 ? 45.942 111.517 33.100 1.00 18.45 99 SER F O 1
ATOM 19128 N N . HIS F 1 119 ? 47.299 110.395 31.684 1.00 21.09 100 HIS F N 1
ATOM 19129 C CA . HIS F 1 119 ? 48.561 110.895 32.276 1.00 19.93 100 HIS F CA 1
ATOM 19130 C C . HIS F 1 119 ? 48.745 110.457 33.736 1.00 17.48 100 HIS F C 1
ATOM 19131 O O . HIS F 1 119 ? 49.321 111.185 34.538 1.00 20.52 100 HIS F O 1
ATOM 19145 N N . CYS F 1 120 ? 48.239 109.276 34.061 1.00 15.79 101 CYS F N 1
ATOM 19146 C CA . CYS F 1 120 ? 48.273 108.787 35.428 1.00 15.47 101 CYS F CA 1
ATOM 19147 C C . CYS F 1 120 ? 49.673 108.453 35.887 1.00 15.73 101 CYS F C 1
ATOM 19148 O O . CYS F 1 120 ? 50.395 107.671 35.228 1.00 17.55 101 CYS F O 1
ATOM 19155 N N . GLY F 1 121 ? 50.084 109.062 37.003 1.00 17.05 102 GLY F N 1
ATOM 19156 C CA . GLY F 1 121 ? 51.434 108.844 37.520 1.00 17.23 102 GLY F CA 1
ATOM 19157 C C . GLY F 1 121 ? 51.684 107.421 37.946 1.00 15.07 102 GLY F C 1
ATOM 19158 O O . GLY F 1 121 ? 52.801 106.890 37.757 1.00 16.55 102 GLY F O 1
ATOM 19162 N N . ALA F 1 122 ? 50.703 106.748 38.520 1.00 15.19 103 ALA F N 1
ATOM 19163 C CA . ALA F 1 122 ? 50.849 105.360 38.893 1.00 14.90 103 ALA F CA 1
ATOM 19164 C C . ALA F 1 122 ? 51.127 104.487 37.686 1.00 15.42 103 ALA F C 1
ATOM 19165 O O . ALA F 1 122 ? 51.870 103.525 37.776 1.00 16.22 103 ALA F O 1
ATOM 19172 N N . MET F 1 123 ? 50.512 104.805 36.548 1.00 14.90 104 MET F N 1
ATOM 19173 C CA . MET F 1 123 ? 50.705 104.036 35.334 1.00 15.94 104 MET F CA 1
ATOM 19174 C C . MET F 1 123 ? 52.048 104.278 34.666 1.00 17.42 104 MET F C 1
ATOM 19175 O O . MET F 1 123 ? 52.683 103.368 34.179 1.00 16.81 104 MET F O 1
ATOM 19189 N N . LYS F 1 124 ? 52.510 105.534 34.714 1.00 16.04 105 LYS F N 1
ATOM 19190 C CA . LYS F 1 124 ? 53.869 105.852 34.308 1.00 16.65 105 LYS F CA 1
ATOM 19191 C C . LYS F 1 124 ? 54.853 105.064 35.160 1.00 16.67 105 LYS F C 1
ATOM 19192 O O . LYS F 1 124 ? 55.815 104.489 34.639 1.00 19.37 105 LYS F O 1
ATOM 19211 N N . GLY F 1 125 ? 54.577 104.966 36.457 1.00 16.35 106 GLY F N 1
ATOM 19212 C CA . GLY F 1 125 ? 55.425 104.193 37.342 1.00 16.77 106 GLY F CA 1
ATOM 19213 C C . GLY F 1 125 ? 55.421 102.702 37.043 1.00 15.97 106 GLY F C 1
ATOM 19214 O O . GLY F 1 125 ? 56.448 102.038 37.030 1.00 17.17 106 GLY F O 1
ATOM 19218 N N . LEU F 1 126 ? 54.232 102.181 36.768 1.00 15.29 107 LEU F N 1
ATOM 19219 C CA . LEU F 1 126 ? 54.054 100.788 36.453 1.00 16.13 107 LEU F CA 1
ATOM 19220 C C . LEU F 1 126 ? 54.894 100.385 35.240 1.00 17.72 107 LEU F C 1
ATOM 19221 O O . LEU F 1 126 ? 55.460 99.289 35.199 1.00 19.00 107 LEU F O 1
ATOM 19237 N N . LEU F 1 127 ? 54.990 101.291 34.257 1.00 18.63 108 LEU F N 1
ATOM 19238 C CA . LEU F 1 127 ? 55.780 101.052 33.064 1.00 20.28 108 LEU F CA 1
ATOM 19239 C C . LEU F 1 127 ? 57.305 101.151 33.260 1.00 21.77 108 LEU F C 1
ATOM 19240 O O . LEU F 1 127 ? 58.073 100.791 32.363 1.00 26.87 108 LEU F O 1
ATOM 19256 N N . LYS F 1 128 ? 57.731 101.613 34.430 1.00 21.37 109 LYS F N 1
ATOM 19257 C CA . LYS F 1 128 ? 59.142 101.725 34.809 1.00 26.48 109 LYS F CA 1
ATOM 19258 C C . LYS F 1 128 ? 59.279 101.144 36.227 1.00 23.79 109 LYS F C 1
ATOM 19259 O O . LYS F 1 128 ? 59.990 101.668 37.064 1.00 24.13 109 LYS F O 1
ATOM 19278 N N . LEU F 1 129 ? 58.625 100.019 36.468 1.00 21.01 110 LEU F N 1
ATOM 19279 C CA . LEU F 1 129 ? 58.412 99.536 37.836 1.00 20.79 110 LEU F CA 1
ATOM 19280 C C . LEU F 1 129 ? 59.695 99.324 38.621 1.00 24.09 110 LEU F C 1
ATOM 19281 O O . LEU F 1 129 ? 59.800 99.760 39.785 1.00 22.59 110 LEU F O 1
ATOM 19297 N N . ASN F 1 130 ? 60.689 98.698 38.024 1.00 24.58 111 ASN F N 1
ATOM 19298 C CA . ASN F 1 130 ? 61.901 98.410 38.771 1.00 26.75 111 ASN F CA 1
ATOM 19299 C C . ASN F 1 130 ? 62.634 99.637 39.235 1.00 28.54 111 ASN F C 1
ATOM 19300 O O . ASN F 1 130 ? 63.285 99.606 40.283 1.00 34.53 111 ASN F O 1
ATOM 19311 N N . SER F 1 131 ? 62.521 100.714 38.470 1.00 29.41 112 SER F N 1
ATOM 19312 C CA . SER F 1 131 ? 63.172 101.965 38.811 1.00 28.24 112 SER F CA 1
ATOM 19313 C C . SER F 1 131 ? 62.562 102.605 40.067 1.00 29.42 112 SER F C 1
ATOM 19314 O O . SER F 1 131 ? 63.164 103.510 40.642 1.00 33.56 112 SER F O 1
ATOM 19322 N N . LEU F 1 132 ? 61.384 102.149 40.497 1.00 24.36 113 LEU F N 1
ATOM 19323 C CA . LEU F 1 132 ? 60.716 102.757 41.645 1.00 21.17 113 LEU F CA 1
ATOM 19324 C C . LEU F 1 132 ? 61.218 102.243 42.961 1.00 26.00 113 LEU F C 1
ATOM 19325 O O . LEU F 1 132 ? 60.969 102.856 43.980 1.00 22.01 113 LEU F O 1
ATOM 19341 N N . GLN F 1 133 ? 61.846 101.090 42.967 1.00 24.77 114 GLN F N 1
ATOM 19342 C CA . GLN F 1 133 ? 62.189 100.435 44.227 1.00 29.33 114 GLN F CA 1
ATOM 19343 C C . GLN F 1 133 ? 62.964 101.317 45.158 1.00 31.45 114 GLN F C 1
ATOM 19344 O O . GLN F 1 133 ? 62.667 101.358 46.353 1.00 31.48 114 GLN F O 1
ATOM 19358 N N . GLU F 1 134 ? 63.960 102.027 44.630 1.00 26.96 115 GLU F N 1
ATOM 19359 C CA . GLU F 1 134 ? 64.875 102.784 45.451 1.00 32.40 115 GLU F CA 1
ATOM 19360 C C . GLU F 1 134 ? 64.187 103.921 46.204 1.00 33.64 115 GLU F C 1
ATOM 19361 O O . GLU F 1 134 ? 64.349 104.021 47.424 1.00 36.56 115 GLU F O 1
ATOM 19373 N N . LYS F 1 135 ? 63.470 104.789 45.487 1.00 25.00 116 LYS F N 1
ATOM 19374 C CA . LYS F 1 135 ? 62.963 106.012 46.108 1.00 29.60 116 LYS F CA 1
ATOM 19375 C C . LYS F 1 135 ? 61.494 105.891 46.470 1.00 22.41 116 LYS F C 1
ATOM 19376 O O . LYS F 1 135 ? 61.017 106.632 47.332 1.00 23.69 116 LYS F O 1
ATOM 19395 N N . LEU F 1 136 ? 60.768 104.969 45.822 1.00 20.86 117 LEU F N 1
ATOM 19396 C CA . LEU F 1 136 ? 59.325 104.813 46.051 1.00 19.04 117 LEU F CA 1
ATOM 19397 C C . LEU F 1 136 ? 59.000 103.366 46.384 1.00 18.72 117 LEU F C 1
ATOM 19398 O O . LEU F 1 136 ? 58.195 102.724 45.718 1.00 17.68 117 LEU F O 1
ATOM 19414 N N . PRO F 1 137 ? 59.606 102.840 47.442 1.00 15.25 118 PRO F N 1
ATOM 19415 C CA . PRO F 1 137 ? 59.412 101.425 47.727 1.00 17.41 118 PRO F CA 1
ATOM 19416 C C . PRO F 1 137 ? 57.958 101.028 48.034 1.00 14.89 118 PRO F C 1
ATOM 19417 O O . PRO F 1 137 ? 57.533 99.925 47.672 1.00 16.52 118 PRO F O 1
ATOM 19428 N N . LEU F 1 138 ? 57.204 101.871 48.728 1.00 14.58 119 LEU F N 1
ATOM 19429 C CA . LEU F 1 138 ? 55.817 101.504 48.994 1.00 14.53 119 LEU F CA 1
ATOM 19430 C C . LEU F 1 138 ? 54.970 101.539 47.729 1.00 12.70 119 LEU F C 1
ATOM 19431 O O . LEU F 1 138 ? 54.055 100.741 47.567 1.00 13.71 119 LEU F O 1
ATOM 19447 N N . VAL F 1 139 ? 55.267 102.448 46.810 1.00 13.59 120 VAL F N 1
ATOM 19448 C CA . VAL F 1 139 ? 54.577 102.488 45.521 1.00 13.36 120 VAL F CA 1
ATOM 19449 C C . VAL F 1 139 ? 54.916 101.227 44.739 1.00 12.94 120 VAL F C 1
ATOM 19450 O O . VAL F 1 139 ? 54.032 100.615 44.142 1.00 13.40 120 VAL F O 1
ATOM 19463 N N . TYR F 1 140 ? 56.181 100.851 44.716 1.00 14.33 121 TYR F N 1
ATOM 19464 C CA . TYR F 1 140 ? 56.593 99.604 44.058 1.00 14.39 121 TYR F CA 1
ATOM 19465 C C . TYR F 1 140 ? 55.785 98.428 44.561 1.00 15.51 121 TYR F C 1
ATOM 19466 O O . TYR F 1 140 ? 55.236 97.638 43.767 1.00 15.75 121 TYR F O 1
ATOM 19484 N N . ASP F 1 141 ? 55.644 98.275 45.887 1.00 14.48 122 ASP F N 1
ATOM 19485 C CA A ASP F 1 141 ? 54.912 97.111 46.375 0.41 13.58 122 ASP F CA 1
ATOM 19486 C CA B ASP F 1 141 ? 54.917 97.136 46.451 0.59 16.69 122 ASP F CA 1
ATOM 19487 C C . ASP F 1 141 ? 53.410 97.196 46.071 1.00 14.73 122 ASP F C 1
ATOM 19488 O O . ASP F 1 141 ? 52.768 96.179 45.756 1.00 16.40 122 ASP F O 1
ATOM 19505 N N . TRP F 1 142 ? 52.845 98.408 46.112 1.00 12.54 123 TRP F N 1
ATOM 19506 C CA . TRP F 1 142 ? 51.435 98.623 45.856 1.00 11.77 123 TRP F CA 1
ATOM 19507 C C . TRP F 1 142 ? 51.080 98.264 44.440 1.00 13.61 123 TRP F C 1
ATOM 19508 O O . TRP F 1 142 ? 50.025 97.653 44.201 1.00 13.12 123 TRP F O 1
ATOM 19529 N N . LEU F 1 143 ? 51.932 98.656 43.508 1.00 12.78 124 LEU F N 1
ATOM 19530 C CA . LEU F 1 143 ? 51.685 98.366 42.104 1.00 12.94 124 LEU F CA 1
ATOM 19531 C C . LEU F 1 143 ? 51.680 96.870 41.791 1.00 14.90 124 LEU F C 1
ATOM 19532 O O . LEU F 1 143 ? 51.154 96.482 40.737 1.00 15.57 124 LEU F O 1
ATOM 19548 N N . LYS F 1 144 ? 52.223 96.039 42.668 1.00 13.56 125 LYS F N 1
ATOM 19549 C CA . LYS F 1 144 ? 52.113 94.608 42.484 1.00 15.61 125 LYS F CA 1
ATOM 19550 C C . LYS F 1 144 ? 50.688 94.160 42.439 1.00 14.97 125 LYS F C 1
ATOM 19551 O O . LYS F 1 144 ? 50.396 93.143 41.813 1.00 14.32 125 LYS F O 1
ATOM 19570 N N . HIS F 1 145 ? 49.766 94.916 43.011 1.00 13.14 126 HIS F N 1
ATOM 19571 C CA . HIS F 1 145 ? 48.362 94.495 42.972 1.00 13.24 126 HIS F CA 1
ATOM 19572 C C . HIS F 1 145 ? 47.750 94.727 41.608 1.00 14.59 126 HIS F C 1
ATOM 19573 O O . HIS F 1 145 ? 46.667 94.221 41.359 1.00 14.13 126 HIS F O 1
ATOM 19587 N N . THR F 1 146 ? 48.444 95.438 40.736 1.00 13.10 127 THR F N 1
ATOM 19588 C CA . THR F 1 146 ? 48.033 95.580 39.342 1.00 12.66 127 THR F CA 1
ATOM 19589 C C . THR F 1 146 ? 49.087 94.963 38.400 1.00 12.85 127 THR F C 1
ATOM 19590 O O . THR F 1 146 ? 49.201 95.305 37.224 1.00 12.61 127 THR F O 1
ATOM 19601 N N . GLU F 1 147 ? 49.853 94.002 38.900 1.00 12.33 128 GLU F N 1
ATOM 19602 C CA . GLU F 1 147 ? 50.865 93.341 38.068 1.00 12.22 128 GLU F CA 1
ATOM 19603 C C . GLU F 1 147 ? 50.227 92.659 36.855 1.00 13.60 128 GLU F C 1
ATOM 19604 O O . GLU F 1 147 ? 50.874 92.512 35.835 1.00 13.41 128 GLU F O 1
ATOM 19616 N N . ALA F 1 148 ? 48.967 92.219 36.957 1.00 12.63 129 ALA F N 1
ATOM 19617 C CA . ALA F 1 148 ? 48.345 91.656 35.762 1.00 12.24 129 ALA F CA 1
ATOM 19618 C C . ALA F 1 148 ? 48.270 92.658 34.610 1.00 11.96 129 ALA F C 1
ATOM 19619 O O . ALA F 1 148 ? 48.409 92.260 33.468 1.00 13.77 129 ALA F O 1
ATOM 19626 N N . THR F 1 149 ? 48.082 93.929 34.917 1.00 12.43 130 THR F N 1
ATOM 19627 C CA . THR F 1 149 ? 48.120 94.992 33.928 1.00 12.49 130 THR F CA 1
ATOM 19628 C C . THR F 1 149 ? 49.511 95.067 33.311 1.00 12.79 130 THR F C 1
ATOM 19629 O O . THR F 1 149 ? 49.680 95.128 32.104 1.00 14.85 130 THR F O 1
ATOM 19640 N N . ARG F 1 150 ? 50.517 95.116 34.182 1.00 12.59 131 ARG F N 1
ATOM 19641 C CA . ARG F 1 150 ? 51.878 95.264 33.693 1.00 13.15 131 ARG F CA 1
ATOM 19642 C C . ARG F 1 150 ? 52.267 94.112 32.792 1.00 15.42 131 ARG F C 1
ATOM 19643 O O . ARG F 1 150 ? 52.846 94.292 31.739 1.00 14.92 131 ARG F O 1
ATOM 19664 N N . ARG F 1 151 ? 51.982 92.883 33.223 1.00 13.94 132 ARG F N 1
ATOM 19665 C CA . ARG F 1 151 ? 52.320 91.724 32.436 1.00 14.50 132 ARG F CA 1
ATOM 19666 C C . ARG F 1 151 ? 51.605 91.734 31.087 1.00 14.72 132 ARG F C 1
ATOM 19667 O O . ARG F 1 151 ? 52.211 91.503 30.059 1.00 16.06 132 ARG F O 1
ATOM 19688 N N . LEU F 1 152 ? 50.308 92.027 31.088 1.00 14.52 133 LEU F N 1
ATOM 19689 C CA . LEU F 1 152 ? 49.565 92.077 29.850 1.00 15.98 133 LEU F CA 1
ATOM 19690 C C . LEU F 1 152 ? 50.157 93.143 28.920 1.00 15.88 133 LEU F C 1
ATOM 19691 O O . LEU F 1 152 ? 50.330 92.919 27.720 1.00 16.51 133 LEU F O 1
ATOM 19707 N N . VAL F 1 153 ? 50.431 94.331 29.453 1.00 15.31 134 VAL F N 1
ATOM 19708 C CA . VAL F 1 153 ? 50.942 95.407 28.635 1.00 17.13 134 VAL F CA 1
ATOM 19709 C C . VAL F 1 153 ? 52.344 95.128 28.094 1.00 18.51 134 VAL F C 1
ATOM 19710 O O . VAL F 1 153 ? 52.618 95.326 26.899 1.00 21.10 134 VAL F O 1
ATOM 19723 N N . LEU F 1 154 ? 53.238 94.641 28.947 1.00 18.22 135 LEU F N 1
ATOM 19724 C CA . LEU F 1 154 ? 54.570 94.304 28.473 1.00 21.46 135 LEU F CA 1
ATOM 19725 C C . LEU F 1 154 ? 54.585 93.167 27.477 1.00 19.53 135 LEU F C 1
ATOM 19726 O O . LEU F 1 154 ? 55.416 93.179 26.538 1.00 23.38 135 LEU F O 1
ATOM 19742 N N . ASP F 1 155 ? 53.678 92.201 27.615 1.00 18.44 136 ASP F N 1
ATOM 19743 C CA . ASP F 1 155 ? 53.702 91.030 26.771 1.00 19.18 136 ASP F CA 1
ATOM 19744 C C . ASP F 1 155 ? 53.040 91.331 25.447 1.00 19.88 136 ASP F C 1
ATOM 19745 O O . ASP F 1 155 ? 53.376 90.687 24.479 1.00 24.73 136 ASP F O 1
ATOM 19754 N N . ASN F 1 156 ? 52.077 92.260 25.386 1.00 19.18 137 ASN F N 1
ATOM 19755 C CA . ASN F 1 156 ? 51.212 92.376 24.209 1.00 19.28 137 ASN F CA 1
ATOM 19756 C C . ASN F 1 156 ? 51.253 93.707 23.492 1.00 20.10 137 ASN F C 1
ATOM 19757 O O . ASN F 1 156 ? 50.773 93.784 22.376 1.00 22.56 137 ASN F O 1
ATOM 19768 N N . TYR F 1 157 ? 51.821 94.726 24.119 1.00 20.18 138 TYR F N 1
ATOM 19769 C CA . TYR F 1 157 ? 51.814 96.082 23.514 1.00 18.73 138 TYR F CA 1
ATOM 19770 C C . TYR F 1 157 ? 53.192 96.698 23.275 1.00 19.03 138 TYR F C 1
ATOM 19771 O O . TYR F 1 157 ? 53.296 97.941 23.231 1.00 22.46 138 TYR F O 1
ATOM 19789 N N . SER F 1 158 ? 54.225 95.878 23.065 1.00 23.60 139 SER F N 1
ATOM 19790 C CA . SER F 1 158 ? 55.590 96.366 22.814 1.00 25.36 139 SER F CA 1
ATOM 19791 C C . SER F 1 158 ? 55.684 97.247 21.608 1.00 23.82 139 SER F C 1
ATOM 19792 O O . SER F 1 158 ? 56.642 97.994 21.467 1.00 28.86 139 SER F O 1
ATOM 19800 N N . HIS F 1 159 ? 54.737 97.123 20.696 1.00 21.97 140 HIS F N 1
ATOM 19801 C CA . HIS F 1 159 ? 54.755 97.935 19.500 1.00 23.24 140 HIS F CA 1
ATOM 19802 C C . HIS F 1 159 ? 54.450 99.410 19.817 1.00 23.34 140 HIS F C 1
ATOM 19803 O O . HIS F 1 159 ? 54.766 100.280 19.007 1.00 24.86 140 HIS F O 1
ATOM 19817 N N . LEU F 1 160 ? 53.885 99.701 20.980 1.00 22.08 141 LEU F N 1
ATOM 19818 C CA . LEU F 1 160 ? 53.554 101.092 21.307 1.00 22.50 141 LEU F CA 1
ATOM 19819 C C . LEU F 1 160 ? 54.635 101.757 22.121 1.00 23.99 141 LEU F C 1
ATOM 19820 O O . LEU F 1 160 ? 55.403 101.118 22.808 1.00 24.51 141 LEU F O 1
ATOM 19836 N N . GLU F 1 161 ? 54.635 103.076 22.073 1.00 24.34 142 GLU F N 1
ATOM 19837 C CA . GLU F 1 161 ? 55.588 103.836 22.866 1.00 27.94 142 GLU F CA 1
ATOM 19838 C C . GLU F 1 161 ? 54.964 105.119 23.350 1.00 31.95 142 GLU F C 1
ATOM 19839 O O . GLU F 1 161 ? 53.876 105.487 22.914 1.00 27.65 142 GLU F O 1
ATOM 19851 N N . GLY F 1 162 ? 55.659 105.798 24.260 1.00 29.56 143 GLY F N 1
ATOM 19852 C CA . GLY F 1 162 ? 55.245 107.121 24.694 1.00 31.53 143 GLY F CA 1
ATOM 19853 C C . GLY F 1 162 ? 53.819 107.226 25.179 1.00 27.22 143 GLY F C 1
ATOM 19854 O O . GLY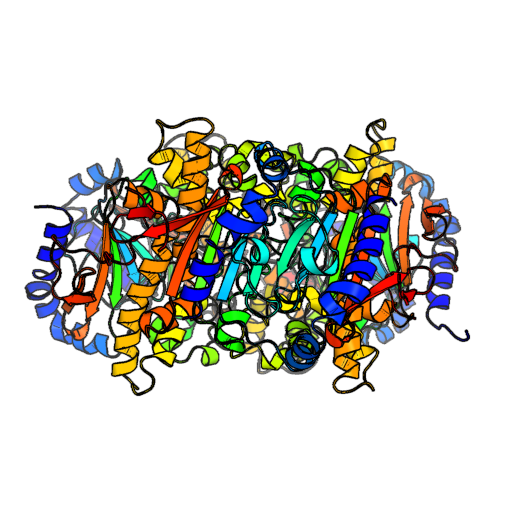 F 1 162 ? 53.321 106.401 25.961 1.00 25.57 143 GLY F O 1
ATOM 19858 N N . GLU F 1 163 ? 53.154 108.306 24.761 1.00 31.38 144 GLU F N 1
ATOM 19859 C CA . GLU F 1 163 ? 51.808 108.570 25.242 1.00 29.73 144 GLU F CA 1
ATOM 19860 C C . GLU F 1 163 ? 50.825 107.466 24.867 1.00 28.23 144 GLU F C 1
ATOM 19861 O O . GLU F 1 163 ? 49.921 107.160 25.648 1.00 25.97 144 GLU F O 1
ATOM 19873 N N . ASP F 1 164 ? 50.998 106.824 23.707 1.00 26.16 145 ASP F N 1
ATOM 19874 C CA . ASP F 1 164 ? 50.099 105.739 23.330 1.00 25.83 145 ASP F CA 1
ATOM 19875 C C . ASP F 1 164 ? 50.194 104.589 24.319 1.00 23.87 145 ASP F C 1
ATOM 19876 O O . ASP F 1 164 ? 49.203 103.945 24.655 1.00 22.64 145 ASP F O 1
ATOM 19885 N N . LEU F 1 165 ? 51.399 104.276 24.766 1.00 21.73 146 LEU F N 1
ATOM 19886 C CA . LEU F 1 165 ? 51.592 103.197 25.706 1.00 20.02 146 LEU F CA 1
ATOM 19887 C C . LEU F 1 165 ? 51.026 103.497 27.103 1.00 20.05 146 LEU F C 1
ATOM 19888 O O . LEU F 1 165 ? 50.431 102.630 27.751 1.00 18.86 146 LEU F O 1
ATOM 19904 N N . ILE F 1 166 ? 51.219 104.724 27.560 1.00 20.83 147 ILE F N 1
ATOM 19905 C CA . ILE F 1 166 ? 50.641 105.139 28.836 1.00 20.68 147 ILE F CA 1
ATOM 19906 C C . ILE F 1 166 ? 49.123 105.044 28.742 1.00 20.14 147 ILE F C 1
ATOM 19907 O O . ILE F 1 166 ? 48.462 104.565 29.674 1.00 19.07 147 ILE F O 1
ATOM 19923 N N . GLU F 1 167 ? 48.554 105.495 27.635 1.00 21.01 148 GLU F N 1
ATOM 19924 C CA . GLU F 1 167 ? 47.101 105.442 27.458 1.00 20.07 148 GLU F CA 1
ATOM 19925 C C . GLU F 1 167 ? 46.573 104.031 27.517 1.00 20.51 148 GLU F C 1
ATOM 19926 O O . GLU F 1 167 ? 45.539 103.796 28.126 1.00 19.07 148 GLU F O 1
ATOM 19938 N N A VAL F 1 168 ? 47.263 103.080 26.884 0.52 17.71 149 VAL F N 1
ATOM 19939 N N B VAL F 1 168 ? 47.265 103.070 26.896 0.48 17.69 149 VAL F N 1
ATOM 19940 C CA A VAL F 1 168 ? 46.822 101.704 26.943 0.52 16.77 149 VAL F CA 1
ATOM 19941 C CA B VAL F 1 168 ? 46.784 101.703 26.949 0.48 16.59 149 VAL F CA 1
ATOM 19942 C C A VAL F 1 168 ? 46.944 101.169 28.349 0.52 15.16 149 VAL F C 1
ATOM 19943 C C B VAL F 1 168 ? 46.953 101.139 28.350 0.48 16.41 149 VAL F C 1
ATOM 19944 O O A VAL F 1 168 ? 46.102 100.399 28.789 0.52 15.60 149 VAL F O 1
ATOM 19945 O O B VAL F 1 168 ? 46.142 100.335 28.794 0.48 17.72 149 VAL F O 1
ATOM 19970 N N . ALA F 1 169 ? 47.993 101.551 29.066 1.00 15.98 150 ALA F N 1
ATOM 19971 C CA . ALA F 1 169 ? 48.169 101.111 30.458 1.00 15.95 150 ALA F CA 1
ATOM 19972 C C . ALA F 1 169 ? 47.027 101.630 31.338 1.00 14.69 150 ALA F C 1
ATOM 19973 O O . ALA F 1 169 ? 46.510 100.890 32.177 1.00 14.79 150 ALA F O 1
ATOM 19981 N N . VAL F 1 170 ? 46.626 102.891 31.155 1.00 15.32 151 VAL F N 1
ATOM 19982 C CA . VAL F 1 170 ? 45.504 103.439 31.921 1.00 15.38 151 VAL F CA 1
ATOM 19983 C C . VAL F 1 170 ? 44.232 102.629 31.661 1.00 15.81 151 VAL F C 1
ATOM 19984 O O . VAL F 1 170 ? 43.490 102.253 32.575 1.00 14.99 151 VAL F O 1
ATOM 19997 N N . ALA F 1 171 ? 43.967 102.336 30.401 1.00 16.09 152 ALA F N 1
ATOM 19998 C CA . ALA F 1 171 ? 42.765 101.588 30.027 1.00 15.43 152 ALA F CA 1
ATOM 19999 C C . ALA F 1 171 ? 42.799 100.169 30.554 1.00 15.43 152 ALA F C 1
ATOM 20000 O O . ALA F 1 171 ? 41.820 99.679 31.163 1.00 14.96 152 ALA F O 1
ATOM 20007 N N . GLU F 1 172 ? 43.905 99.471 30.330 1.00 13.78 153 GLU F N 1
ATOM 20008 C CA . GLU F 1 172 ? 44.019 98.093 30.800 1.00 12.79 153 GLU F CA 1
ATOM 20009 C C . GLU F 1 172 ? 43.970 98.031 32.311 1.00 13.86 153 GLU F C 1
ATOM 20010 O O . GLU F 1 172 ? 43.445 97.061 32.866 1.00 14.65 153 GLU F O 1
ATOM 20022 N N . ASN F 1 173 ? 44.508 99.024 33.017 1.00 12.48 154 ASN F N 1
ATOM 20023 C CA . ASN F 1 173 ? 44.481 98.999 34.471 1.00 12.08 154 ASN F CA 1
ATOM 20024 C C . ASN F 1 173 ? 43.050 98.999 34.980 1.00 15.54 154 ASN F C 1
ATOM 20025 O O . ASN F 1 173 ? 42.736 98.283 35.929 1.00 13.17 154 ASN F O 1
ATOM 20036 N N . ILE F 1 174 ? 42.181 99.773 34.362 1.00 13.08 155 ILE F N 1
ATOM 20037 C CA . ILE F 1 174 ? 40.768 99.769 34.741 1.00 12.96 155 ILE F CA 1
ATOM 20038 C C . ILE F 1 174 ? 40.161 98.387 34.579 1.00 14.34 155 ILE F C 1
ATOM 20039 O O . ILE F 1 174 ? 39.490 97.896 35.506 1.00 14.41 155 ILE F O 1
ATOM 20055 N N . LEU F 1 175 ? 40.440 97.723 33.467 1.00 13.57 156 LEU F N 1
ATOM 20056 C CA . LEU F 1 175 ? 39.881 96.398 33.215 1.00 14.10 156 LEU F CA 1
ATOM 20057 C C . LEU F 1 175 ? 40.406 95.378 34.230 1.00 13.71 156 LEU F C 1
ATOM 20058 O O . LEU F 1 175 ? 39.658 94.519 34.702 1.00 15.55 156 LEU F O 1
ATOM 20074 N N . THR F 1 176 ? 41.666 95.478 34.638 1.00 13.53 157 THR F N 1
ATOM 20075 C CA . THR F 1 176 ? 42.205 94.631 35.691 1.00 13.43 157 THR F CA 1
ATOM 20076 C C . THR F 1 176 ? 41.428 94.786 36.984 1.00 12.69 157 THR F C 1
ATOM 20077 O O . THR F 1 176 ? 41.127 93.808 37.677 1.00 12.97 157 THR F O 1
ATOM 20088 N N . GLN F 1 177 ? 41.074 96.021 37.311 1.00 12.88 158 GLN F N 1
ATOM 20089 C CA . GLN F 1 177 ? 40.363 96.253 38.569 1.00 12.13 158 GLN F CA 1
ATOM 20090 C C . GLN F 1 177 ? 38.964 95.668 38.528 1.00 13.59 158 GLN F C 1
ATOM 20091 O O . GLN F 1 177 ? 38.463 95.204 39.550 1.00 12.97 158 GLN F O 1
ATOM 20105 N N . LEU F 1 178 ? 38.351 95.666 37.357 1.00 13.67 159 LEU F N 1
ATOM 20106 C CA . LEU F 1 178 ? 37.043 95.032 37.217 1.00 14.40 159 LEU F CA 1
ATOM 20107 C C . LEU F 1 178 ? 37.165 93.528 37.477 1.00 16.92 159 LEU F C 1
ATOM 20108 O O . LEU F 1 178 ? 36.330 92.929 38.160 1.00 16.10 159 LEU F O 1
ATOM 20124 N N A LYS F 1 179 ? 38.211 92.883 36.970 0.69 13.18 160 LYS F N 1
ATOM 20125 N N B LYS F 1 179 ? 38.234 92.922 36.963 0.31 14.94 160 LYS F N 1
ATOM 20126 C CA A LYS F 1 179 ? 38.428 91.471 37.279 0.69 13.22 160 LYS F CA 1
ATOM 20127 C CA B LYS F 1 179 ? 38.526 91.516 37.229 0.31 15.47 160 LYS F CA 1
ATOM 20128 C C A LYS F 1 179 ? 38.700 91.264 38.768 0.69 12.93 160 LYS F C 1
ATOM 20129 C C B LYS F 1 179 ? 38.731 91.271 38.716 0.31 13.53 160 LYS F C 1
ATOM 20130 O O A LYS F 1 179 ? 38.215 90.303 39.396 0.69 12.68 160 LYS F O 1
ATOM 20131 O O B LYS F 1 179 ? 38.241 90.277 39.268 0.31 19.70 160 LYS F O 1
ATOM 20168 N N . ASN F 1 180 ? 39.471 92.171 39.363 1.00 12.60 161 ASN F N 1
ATOM 20169 C CA . ASN F 1 180 ? 39.757 92.039 40.794 1.00 12.24 161 ASN F CA 1
ATOM 20170 C C . ASN F 1 180 ? 38.479 92.158 41.615 1.00 12.46 161 ASN F C 1
ATOM 20171 O O . ASN F 1 180 ? 38.290 91.431 42.592 1.00 13.05 161 ASN F O 1
ATOM 20183 N N . LEU F 1 181 ? 37.620 93.110 41.250 1.00 13.16 162 LEU F N 1
ATOM 20184 C CA . LEU F 1 181 ? 36.371 93.331 41.986 1.00 12.13 162 LEU F CA 1
ATOM 20185 C C . LEU F 1 181 ? 35.528 92.074 41.976 1.00 13.66 162 LEU F C 1
ATOM 20186 O O . LEU F 1 181 ? 34.821 91.811 42.971 1.00 13.32 162 LEU F O 1
ATOM 20202 N N . GLN F 1 182 ? 35.564 91.309 40.892 1.00 13.55 163 GLN F N 1
ATOM 20203 C CA . GLN F 1 182 ? 34.743 90.111 40.785 1.00 12.79 163 GLN F CA 1
ATOM 20204 C C . GLN F 1 182 ? 35.106 89.016 41.749 1.00 13.55 163 GLN F C 1
ATOM 20205 O O . GLN F 1 182 ? 34.367 88.031 41.901 1.00 16.20 163 GLN F O 1
ATOM 20219 N N . THR F 1 183 ? 36.250 89.140 42.428 1.00 11.90 164 THR F N 1
ATOM 20220 C CA . THR F 1 183 ? 36.643 88.159 43.431 1.00 11.61 164 THR F CA 1
ATOM 20221 C C . THR F 1 183 ? 36.119 88.488 44.837 1.00 11.14 164 THR F C 1
ATOM 20222 O O . THR F 1 183 ? 36.250 87.641 45.743 1.00 12.72 164 THR F O 1
ATOM 20233 N N . TYR F 1 184 ? 35.519 89.651 45.052 1.00 11.66 165 TYR F N 1
ATOM 20234 C CA . TYR F 1 184 ? 35.030 89.992 46.408 1.00 11.55 165 TYR F CA 1
ATOM 20235 C C . TYR F 1 184 ? 33.670 89.348 46.646 1.00 12.34 165 TYR F C 1
ATOM 20236 O O . TYR F 1 184 ? 32.791 89.362 45.745 1.00 13.96 165 TYR F O 1
ATOM 20254 N N . PRO F 1 185 ? 33.466 88.752 47.828 1.00 12.60 166 PRO F N 1
ATOM 20255 C CA . PRO F 1 185 ? 32.196 88.097 48.133 1.00 13.59 166 PRO F CA 1
ATOM 20256 C C . PRO F 1 185 ? 30.929 88.939 47.890 1.00 14.46 166 PRO F C 1
ATOM 20257 O O . PRO F 1 185 ? 29.981 88.436 47.285 1.00 15.21 166 PRO F O 1
ATOM 20268 N N . ALA F 1 186 ? 30.920 90.177 48.336 1.00 15.39 167 ALA F N 1
ATOM 20269 C CA . ALA F 1 186 ? 29.730 91.024 48.206 1.00 17.71 167 ALA F CA 1
ATOM 20270 C C . ALA F 1 186 ? 29.417 91.289 46.744 1.00 15.83 167 ALA F C 1
ATOM 20271 O O . ALA F 1 186 ? 28.225 91.282 46.338 1.00 18.11 167 ALA F O 1
ATOM 20278 N N . ILE F 1 187 ? 30.457 91.470 45.942 1.00 15.12 168 ILE F N 1
ATOM 20279 C CA . ILE F 1 187 ? 30.286 91.673 44.527 1.00 14.82 168 ILE F CA 1
ATOM 20280 C C . ILE F 1 187 ? 29.854 90.408 43.821 1.00 15.15 168 ILE F C 1
ATOM 20281 O O . ILE F 1 187 ? 28.899 90.424 43.068 1.00 15.56 168 ILE F O 1
ATOM 20297 N N . HIS F 1 188 ? 30.536 89.292 44.080 1.00 14.72 169 HIS F N 1
ATOM 20298 C CA . HIS F 1 188 ? 30.189 88.040 43.442 1.00 14.61 169 HIS F CA 1
ATOM 20299 C C . HIS F 1 188 ? 28.740 87.653 43.742 1.00 16.19 169 HIS F C 1
ATOM 20300 O O . HIS F 1 188 ? 27.988 87.209 42.859 1.00 17.24 169 HIS F O 1
ATOM 20314 N N . SER F 1 189 ? 28.304 87.816 44.983 1.00 16.13 170 SER F N 1
ATOM 20315 C CA . SER F 1 189 ? 26.957 87.454 45.331 1.00 17.71 170 SER F CA 1
ATOM 20316 C C . SER F 1 189 ? 25.915 88.313 44.647 1.00 19.00 170 SER F C 1
ATOM 20317 O O . SER F 1 189 ? 24.896 87.831 44.189 1.00 20.37 170 SER F O 1
ATOM 20325 N N . ARG F 1 190 ? 26.181 89.618 44.604 1.00 18.82 171 ARG F N 1
ATOM 20326 C CA A ARG F 1 190 ? 25.198 90.548 44.051 0.59 20.43 171 ARG F CA 1
ATOM 20327 C CA B ARG F 1 190 ? 25.197 90.552 44.059 0.41 20.43 171 ARG F CA 1
ATOM 20328 C C . ARG F 1 190 ? 25.142 90.493 42.528 1.00 22.71 171 ARG F C 1
ATOM 20329 O O . ARG F 1 190 ? 24.100 90.724 41.936 1.00 24.11 171 ARG F O 1
ATOM 20370 N N . LEU F 1 191 ? 26.253 90.178 41.884 1.00 20.53 172 LEU F N 1
ATOM 20371 C CA . LEU F 1 191 ? 26.239 89.980 40.427 1.00 23.35 172 LEU F CA 1
ATOM 20372 C C . LEU F 1 191 ? 25.409 88.754 40.066 1.00 27.49 172 LEU F C 1
ATOM 20373 O O . LEU F 1 191 ? 24.716 88.762 39.053 1.00 31.90 172 LEU F O 1
ATOM 20389 N N . HIS F 1 192 ? 25.440 87.723 40.903 1.00 24.09 173 HIS F N 1
ATOM 20390 C CA . HIS F 1 192 ? 24.552 86.572 40.719 1.00 26.75 173 HIS F CA 1
ATOM 20391 C C . HIS F 1 192 ? 23.089 86.996 40.827 1.00 29.36 173 HIS F C 1
ATOM 20392 O O . HIS F 1 192 ? 22.258 86.562 40.034 1.00 34.61 173 HIS F O 1
ATOM 20406 N N . ARG F 1 193 ? 22.798 87.823 41.831 1.00 32.86 174 ARG F N 1
ATOM 20407 C CA . ARG F 1 193 ? 21.456 88.312 42.141 1.00 37.13 174 ARG F CA 1
ATOM 20408 C C . ARG F 1 193 ? 20.928 89.148 40.950 1.00 36.60 174 ARG F C 1
ATOM 20409 O O . ARG F 1 193 ? 19.726 89.174 40.669 1.00 41.96 174 ARG F O 1
ATOM 20430 N N . GLY F 1 194 ? 21.840 89.863 40.277 1.00 34.69 175 GLY F N 1
ATOM 20431 C CA . GLY F 1 194 ? 21.517 90.663 39.098 1.00 39.00 175 GLY F CA 1
ATOM 20432 C C . GLY F 1 194 ? 21.230 92.137 39.440 1.00 36.64 175 GLY F C 1
ATOM 20433 O O . GLY F 1 194 ? 20.695 92.919 38.658 1.00 47.90 175 GLY F O 1
ATOM 20437 N N . ASP F 1 195 ? 21.655 92.475 40.636 1.00 34.41 176 ASP F N 1
ATOM 20438 C CA . ASP F 1 195 ? 21.370 93.660 41.408 1.00 45.26 176 ASP F CA 1
ATOM 20439 C C . ASP F 1 195 ? 22.357 94.846 41.166 1.00 33.05 176 ASP F C 1
ATOM 20440 O O . ASP F 1 195 ? 22.061 96.010 41.395 1.00 44.94 176 ASP F O 1
ATOM 20449 N N . LEU F 1 196 ? 23.516 94.501 40.677 1.00 26.71 177 LEU F N 1
ATOM 20450 C CA . LEU F 1 196 ? 24.700 95.366 40.759 1.00 23.68 177 LEU F CA 1
ATOM 20451 C C . LEU F 1 196 ? 25.290 95.488 39.380 1.00 27.34 177 LEU F C 1
ATOM 20452 O O . LEU F 1 196 ? 25.308 94.499 38.638 1.00 26.47 177 LEU F O 1
ATOM 20468 N N . SER F 1 197 ? 25.810 96.669 39.053 1.00 21.18 178 SER F N 1
ATOM 20469 C CA . SER F 1 197 ? 26.462 96.926 37.783 1.00 20.71 178 SER F CA 1
ATOM 20470 C C . SER F 1 197 ? 27.820 97.523 38.020 1.00 20.36 178 SER F C 1
ATOM 20471 O O . SER F 1 197 ? 28.001 98.378 38.897 1.00 19.84 178 SER F O 1
ATOM 20479 N N . LEU F 1 198 ? 28.795 97.081 37.236 1.00 18.89 179 LEU F N 1
ATOM 20480 C CA . LEU F 1 198 ? 30.155 97.611 37.214 1.00 17.04 179 LEU F CA 1
ATOM 20481 C C . LEU F 1 198 ? 30.397 98.392 35.916 1.00 19.54 179 LEU F C 1
ATOM 20482 O O . LEU F 1 198 ? 29.860 98.057 34.850 1.00 22.35 179 LEU F O 1
ATOM 20498 N N . HIS F 1 199 ? 31.234 99.415 36.011 1.00 16.36 180 HIS F N 1
ATOM 20499 C CA . HIS F 1 199 ? 31.512 100.341 34.908 1.00 17.51 180 HIS F CA 1
ATOM 20500 C C . HIS F 1 199 ? 32.969 100.708 34.979 1.00 16.44 180 HIS F C 1
ATOM 20501 O O . HIS F 1 199 ? 33.543 100.871 36.045 1.00 16.06 180 HIS F O 1
ATOM 20515 N N . GLY F 1 200 ? 33.563 100.857 33.805 1.00 16.56 181 GLY F N 1
ATOM 20516 C CA . GLY F 1 200 ? 34.926 101.326 33.663 1.00 15.57 181 GLY F CA 1
ATOM 20517 C C . GLY F 1 200 ? 34.957 102.612 32.877 1.00 15.88 181 GLY F C 1
ATOM 20518 O O . GLY F 1 200 ? 34.413 102.664 31.761 1.00 16.62 181 GLY F O 1
ATOM 20522 N N . TRP F 1 201 ? 35.579 103.634 33.444 1.00 16.04 182 TRP F N 1
ATOM 20523 C CA . TRP F 1 201 ? 35.665 104.964 32.843 1.00 16.52 182 TRP F CA 1
ATOM 20524 C C . TRP F 1 201 ? 37.108 105.444 32.719 1.00 16.07 182 TRP F C 1
ATOM 20525 O O . TRP F 1 201 ? 37.909 105.229 33.621 1.00 16.35 182 TRP F O 1
ATOM 20546 N N . ILE F 1 202 ? 37.419 106.129 31.621 1.00 16.84 183 ILE F N 1
ATOM 20547 C CA . ILE F 1 202 ? 38.656 106.898 31.481 1.00 17.85 183 ILE F CA 1
ATOM 20548 C C . ILE F 1 202 ? 38.311 108.372 31.377 1.00 17.70 183 ILE F C 1
ATOM 20549 O O . ILE F 1 202 ? 37.581 108.794 30.503 1.00 18.52 183 ILE F O 1
ATOM 20565 N N . TYR F 1 203 ? 38.819 109.141 32.327 1.00 16.45 184 TYR F N 1
ATOM 20566 C CA . TYR F 1 203 ? 38.679 110.585 32.306 1.00 16.01 184 TYR F CA 1
ATOM 20567 C C . TYR F 1 203 ? 39.848 111.204 31.588 1.00 20.30 184 TYR F C 1
ATOM 20568 O O . TYR F 1 203 ? 40.990 111.081 32.025 1.00 17.76 184 TYR F O 1
ATOM 20586 N N . ARG F 1 204 ? 39.573 111.842 30.446 1.00 19.23 185 ARG F N 1
ATOM 20587 C CA . ARG F 1 204 ? 40.596 112.465 29.656 1.00 21.12 185 ARG F CA 1
ATOM 20588 C C . ARG F 1 204 ? 40.675 113.935 30.093 1.00 24.51 185 ARG F C 1
ATOM 20589 O O . ARG F 1 204 ? 39.838 114.788 29.723 1.00 24.91 185 ARG F O 1
ATOM 20610 N N . ILE F 1 205 ? 41.703 114.247 30.879 1.00 22.14 186 ILE F N 1
ATOM 20611 C CA . ILE F 1 205 ? 41.810 115.531 31.538 1.00 24.14 186 ILE F CA 1
ATOM 20612 C C . ILE F 1 205 ? 41.824 116.710 30.554 1.00 28.56 186 ILE F C 1
ATOM 20613 O O . ILE F 1 205 ? 41.111 117.714 30.731 1.00 29.72 186 ILE F O 1
ATOM 20629 N N . GLU F 1 206 ? 42.630 116.612 29.508 1.00 28.02 187 GLU F N 1
ATOM 20630 C CA . GLU F 1 206 ? 42.788 117.736 28.622 1.00 33.12 187 GLU F CA 1
ATOM 20631 C C . GLU F 1 206 ? 41.529 118.023 27.815 1.00 31.15 187 GLU F C 1
ATOM 20632 O O . GLU F 1 206 ? 41.282 119.178 27.449 1.00 33.90 187 GLU F O 1
ATOM 20644 N N . GLU F 1 207 ? 40.764 116.977 27.513 1.00 30.33 188 GLU F N 1
ATOM 20645 C CA . GLU F 1 207 ? 39.591 117.087 26.638 1.00 33.71 188 GLU F CA 1
ATOM 20646 C C . GLU F 1 207 ? 38.274 117.194 27.423 1.00 33.33 188 GLU F C 1
ATOM 20647 O O . GLU F 1 207 ? 37.211 117.417 26.840 1.00 36.42 188 GLU F O 1
ATOM 20659 N N . GLY F 1 208 ? 38.340 117.066 28.741 1.00 31.09 189 GLY F N 1
ATOM 20660 C CA . GLY F 1 208 ? 37.156 117.216 29.562 1.00 27.10 189 GLY F CA 1
ATOM 20661 C C . GLY F 1 208 ? 36.066 116.191 29.291 1.00 30.04 189 GLY F C 1
ATOM 20662 O O . GLY F 1 208 ? 34.864 116.469 29.397 1.00 32.58 189 GLY F O 1
ATOM 20666 N N . GLU F 1 209 ? 36.494 114.995 28.927 1.00 27.32 190 GLU F N 1
ATOM 20667 C CA . GLU F 1 209 ? 35.542 113.960 28.545 1.00 25.95 190 GLU F CA 1
ATOM 20668 C C . GLU F 1 209 ? 35.829 112.652 29.215 1.00 26.62 190 GLU F C 1
ATOM 20669 O O . GLU F 1 209 ? 36.941 112.403 29.682 1.00 23.36 190 GLU F O 1
ATOM 20681 N N . VAL F 1 210 ? 34.805 111.796 29.236 1.00 22.06 191 VAL F N 1
ATOM 20682 C CA . VAL F 1 210 ? 34.914 110.452 29.764 1.00 21.65 191 VAL F CA 1
ATOM 20683 C C . VAL F 1 210 ? 34.606 109.447 28.656 1.00 21.57 191 VAL F C 1
ATOM 20684 O O . VAL F 1 210 ? 33.639 109.614 27.909 1.00 25.60 191 VAL F O 1
ATOM 20697 N N . LEU F 1 211 ? 35.431 108.398 28.604 1.00 20.54 192 LEU F N 1
ATOM 20698 C CA . LEU F 1 211 ? 35.191 107.237 27.747 1.00 21.78 192 LEU F CA 1
ATOM 20699 C C . LEU F 1 211 ? 34.826 106.082 28.647 1.00 21.77 192 LEU F C 1
ATOM 20700 O O . LEU F 1 211 ? 35.438 105.876 29.678 1.00 22.31 192 LEU F O 1
ATOM 20716 N N . ALA F 1 212 ? 33.821 105.318 28.263 1.00 20.04 193 ALA F N 1
ATOM 20717 C CA . ALA F 1 212 ? 33.333 104.209 29.072 1.00 20.28 193 ALA F CA 1
ATOM 20718 C C . ALA F 1 212 ? 33.517 102.901 28.327 1.00 18.71 193 ALA F C 1
ATOM 20719 O O . ALA F 1 212 ? 33.302 102.812 27.125 1.00 22.66 193 ALA F O 1
ATOM 20726 N N . TYR F 1 213 ? 33.930 101.880 29.073 1.00 18.96 194 TYR F N 1
ATOM 20727 C CA . TYR F 1 213 ? 34.143 100.567 28.475 1.00 17.57 194 TYR F CA 1
ATOM 20728 C C . TYR F 1 213 ? 32.823 99.964 28.016 1.00 20.40 194 TYR F C 1
ATOM 20729 O O . TYR F 1 213 ? 31.836 99.951 28.763 1.00 23.69 194 TYR F O 1
ATOM 20747 N N . ASP F 1 214 ? 32.827 99.470 26.785 1.00 22.50 195 ASP F N 1
ATOM 20748 C CA . ASP F 1 214 ? 31.671 98.860 26.172 1.00 25.61 195 ASP F CA 1
ATOM 20749 C C . ASP F 1 214 ? 32.101 97.439 25.856 1.00 33.10 195 ASP F C 1
ATOM 20750 O O . ASP F 1 214 ? 32.980 97.227 25.027 1.00 28.47 195 ASP F O 1
ATOM 20759 N N . GLY F 1 215 ? 31.465 96.479 26.521 1.00 29.51 196 GLY F N 1
ATOM 20760 C CA . GLY F 1 215 ? 31.812 95.072 26.406 1.00 28.25 196 GLY F CA 1
ATOM 20761 C C . GLY F 1 215 ? 31.474 94.415 25.082 1.00 31.21 196 GLY F C 1
ATOM 20762 O O . GLY F 1 215 ? 31.958 93.324 24.795 1.00 34.79 196 GLY F O 1
ATOM 20766 N N . VAL F 1 216 ? 30.682 95.076 24.252 1.00 31.61 197 VAL F N 1
ATOM 20767 C CA . VAL F 1 216 ? 30.379 94.554 22.920 1.00 36.82 197 VAL F CA 1
ATOM 20768 C C . VAL F 1 216 ? 31.469 94.990 21.947 1.00 35.98 197 VAL F C 1
ATOM 20769 O O . VAL F 1 216 ? 31.923 94.187 21.121 1.00 35.41 197 VAL F O 1
ATOM 20782 N N . LEU F 1 217 ? 31.891 96.257 22.073 1.00 31.46 198 LEU F N 1
ATOM 20783 C CA . LEU F 1 217 ? 32.906 96.821 21.190 1.00 35.19 198 LEU F CA 1
ATOM 20784 C C . LEU F 1 217 ? 34.312 96.472 21.679 1.00 28.01 198 LEU F C 1
ATOM 20785 O O . LEU F 1 217 ? 35.283 96.580 20.923 1.00 35.02 198 LEU F O 1
ATOM 20801 N N . HIS F 1 218 ? 34.411 96.041 22.935 1.00 27.83 199 HIS F N 1
ATOM 20802 C CA . HIS F 1 218 ? 35.714 95.795 23.553 1.00 26.36 199 HIS F CA 1
ATOM 20803 C C . HIS F 1 218 ? 36.629 97.004 23.420 1.00 26.88 199 HIS F C 1
ATOM 20804 O O . HIS F 1 218 ? 37.772 96.913 22.987 1.00 27.29 199 HIS F O 1
ATOM 20818 N N . ASP F 1 219 ? 36.098 98.141 23.823 1.00 25.16 200 ASP F N 1
ATOM 20819 C CA . ASP F 1 219 ? 36.802 99.403 23.676 1.00 24.45 200 ASP F CA 1
ATOM 20820 C C . ASP F 1 219 ? 36.192 100.394 24.624 1.00 25.43 200 ASP F C 1
ATOM 20821 O O . ASP F 1 219 ? 35.061 100.214 25.078 1.00 24.24 200 ASP F O 1
ATOM 20830 N N . PHE F 1 220 ? 36.932 101.455 24.913 1.00 23.17 201 PHE F N 1
ATOM 20831 C CA . PHE F 1 220 ? 36.418 102.578 25.698 1.00 20.63 201 PHE F CA 1
ATOM 20832 C C . PHE F 1 220 ? 35.955 103.656 24.724 1.00 27.08 201 PHE F C 1
ATOM 20833 O O . PHE F 1 220 ? 36.737 104.127 23.896 1.00 29.57 201 PHE F O 1
ATOM 20850 N N . VAL F 1 221 ? 34.680 104.015 24.813 1.00 23.92 202 VAL F N 1
ATOM 20851 C CA . VAL F 1 221 ? 34.075 104.920 23.832 1.00 25.71 202 VAL F CA 1
ATOM 20852 C C . VAL F 1 221 ? 33.181 105.947 24.540 1.00 25.11 202 VAL F C 1
ATOM 20853 O O . VAL F 1 221 ? 32.813 105.769 25.689 1.00 24.95 202 VAL F O 1
ATOM 20866 N N . ALA F 1 222 ? 32.827 107.019 23.832 1.00 32.09 203 ALA F N 1
ATOM 20867 C CA . ALA F 1 222 ? 31.986 108.048 24.439 1.00 35.70 203 ALA F CA 1
ATOM 20868 C C . ALA F 1 222 ? 30.623 107.450 24.834 1.00 35.10 203 ALA F C 1
ATOM 20869 O O . ALA F 1 222 ? 30.002 106.754 24.027 1.00 39.98 203 ALA F O 1
ATOM 20876 N N . PRO F 1 223 ? 30.152 107.718 26.063 1.00 36.73 204 PRO F N 1
ATOM 20877 C CA . PRO F 1 223 ? 28.837 107.219 26.496 1.00 38.74 204 PRO F CA 1
ATOM 20878 C C . PRO F 1 223 ? 27.649 107.776 25.694 1.00 45.49 204 PRO F C 1
ATOM 20879 O O . PRO F 1 223 ? 27.794 108.791 25.013 1.00 50.41 204 PRO F O 1
#

Organism: Synechocystis sp. (strain ATCC 27184 / PCC 6803 / Kazusa) (NCBI:txid1111708)

CATH classification: 3.40.1050.10

Radius of gyration: 31.58 Å; Cα contacts (8 Å, |Δi|>4): 2855; chains: 6; bounding box: 74×90×81 Å

Foldseek 3Di:
DDPVVVVVVVVVVCVVPVCVVCVVVVVVCVVDAQEQEEEFEEPDPLDDPCVLVVHDPRHYQYHYYQLSADFAPPPDDDCRVVSVCCCCPVNVHAEYEREFEAPRPLLVCLQVLVVCCPPNVVSSVVCVRQVVLSVCLCVPVVPDDDRRSSVSSRQSSQVSRVVRVCNDPSNVVVVQVPRHFYKYWYHYSVVSAIWIAAQCVRDTHGDDDPGGNDNVVPSPYDD/DVVVVVVVVVVVVCVVPVCVVCVVVVVVCVVDAQEQEEEQEEPDPLDDPCVLVVHDPRHYQYHYYQLSADFAPPPDDDCRLVSVCCCCPVNVHAEYEREFEAPRPLLVCLLVLVVCCPPPVVSSVVCVSQVVLSVCLCVPVVPDDDRVSSVSSRQSSQVSRVVRQCNRVSNVVCVQVPRHFYKYWYQYSVVSAIWIAALCVRDTHHDDPPGGHHNPVPNPDDD/DVVVVVVVVVVVCCVVDVCVVCVVVVVVCVVDAQEQEEEQEEPPPLDDPCVLVVHDPRHYQYHYYQLSADFAPPPDDDDRVVSVCCCCPVNVHAEYEREYEAPRPLLVCLQVLVVCCPPNVVSSVVCVSQVVLSVCLVVPVVVDDDRRSSVSSRVSSQVSRVVRQCNDVSNVVVVVVPRHDYWYWYHYSVVSAIFIADPVVRDTHGDD/DVVVVVVVVVVCCVVPVCVVCVVVVVVCVVDAQEQEEEQEEPPPLDDPCVLVVNDPRHYDYHYYQLSADFAPPPDDDCRLVSVCCCCPVNVHAEYEREFEAPRPLLVCLQVLVVCCVPNVVSSVVCVSQVVLSVCLCVPVVVDDDRRSSVSSRQSSQVSRVVRQCNDPSNVVCVVVVRHDYWYWYQYSVVSAIFIQDPVVRDTHGD/DVVVVVVVVVVVCCVVPVCVVCVVVVVVCVVDAQAQEEEQEEPPPLDDPCVLVVHDPRHYQYHYYQLSADFAPPPDDDDRLVSVCCCCPVNVHFEYEREFEAPGPLLVCLQVLVVCCPPNVVSSVVCVRQVVLSVCLVVPVVVDDDRVSSVSSRQSSQVSRVVRVCNRPSNVVCVLVVRHFAKYWYHYRVVSAIWIAAQCVRDTDGDDDPGGHDNVVPSPYDD/DDDDPPPVVVVVVVVVVVCCVVPVCVVCVVVVVVCVVDAQEQEEEQEEPDPLDDPCVLVVHDPRHYQYHYYQLSADFAPPPDDDCRLVSVCCCCPVNVHAEYEREFEAPRPLLVCLQVLVVCCPPNVVSSVVCVSQVVLSVCLVVPPPVDDDRVSSVSSRQSSQVSRVVRQCNRPSNVVVVVVVRHDYWYWYQYSVVSAIFIQDVVVRDTHGD

Solvent-accessible surface area: 46516 Å² total; per-residue (Å²): 96,64,68,8,58,126,8,25,80,1,9,93,118,2,78,119,36,66,28,45,82,45,151,118,39,1,99,112,10,17,139,21,16,138,0,78,7,0,0,0,0,6,0,1,4,8,2,15,4,16,33,1,2,87,21,56,9,7,48,2,2,0,3,6,2,6,0,2,0,0,2,1,28,47,9,34,68,8,1,7,10,3,0,2,13,37,0,0,44,46,23,126,4,48,16,0,0,0,2,2,1,21,47,2,12,8,2,89,3,2,46,108,22,116,76,10,92,140,114,20,55,41,5,45,62,5,0,106,18,0,23,3,0,49,44,2,1,71,50,44,59,74,181,62,137,49,130,84,31,33,109,27,0,4,19,14,3,0,24,3,0,7,26,2,0,16,2,9,15,10,0,12,0,44,39,34,106,60,74,12,21,0,9,0,2,16,2,63,0,74,75,1,45,4,46,3,10,21,0,112,104,83,81,36,48,73,22,89,33,210,21,52,6,51,30,70,97,15,73,25,10,23,139,38,93,66,3,94,168,11,22,98,11,3,71,136,1,79,108,35,61,9,51,83,57,143,109,34,0,64,110,22,8,142,21,16,150,1,98,4,0,0,0,0,6,0,2,5,9,2,14,4,16,28,2,2,85,24,88,10,9,44,2,2,0,2,7,4,6,0,1,0,0,1,1,26,47,9,35,70,8,0,8,10,3,0,2,13,39,0,0,35,47,31,95,0,32,42,0,0,0,2,1,1,17,41,2,14,8,1,82,5,1,43,112,3,102,76,11,91,134,118,19,55,43,4,42,78,4,0,68,18,0,16,2,0,43,70,2,1,70,48,41,60,77,175,62,140,48,108,82,30,25,107,25,0,5,20,12,2,0,30,2,0,6,32,1,0,13,3,9,15,11,0,12,0,24,46,47,105,64,39,14,34,0,10,0,2,20,1,68,0,57,69,3,52,10,47,4,12,20,0,112,104,78,76,38,35,63,22,74,49,224,22,59,3,49,38,71,114,35,71,32,10,22,131,92,93,71,24,94,100,6,40,98,6,10,87,129,2,97,113,30,61,7,60,85,51,131,121,34,0,81,111,13,11,144,20,17,146,0,61,3,0,0,0,0,6,0,0,2,4,3,12,5,16,33,2,2,68,24,80,10,8,54,2,2,0,3,13,2,6,0,2,0,0,1,1,26,47,9,34,68,8,0,8,10,3,0,2,13,39,0,0,41,42,26,121,2,58,37,0,0,0,2,1,2,14,35,2,10,6,1,82,4,1,48,120,5,110,80,14,97,134,125,14,54,41,3,31,77,4,0,65,18,0,14,3,0,44,40,3,1,75,42,39,40,78,169,55,136,51,86,82,34,26,73,26,0,4,6,2,2,0,0,2,0,0,14,2,0,4,2,10,14,11,0,18,0,44,53,90,122,60,70,10,48,20,48,3,4,13,2,67,0,51,83,2,50,7,22,19,28,44,38,137,108,33,66,14,52,61,38,190,99,94,25,74,152,8,34,98,7,13,91,140,2,94,112,34,58,8,61,84,60,137,122,33,1,97,120,16,20,142,15,17,150,11,67,2,0,0,0,0,6,0,1,3,8,2,14,7,19,34,2,2,67,17,59,7,5,19,4,2,3,3,7,3,5,0,1,0,0,1,1,32,47,9,33,68,7,0,6,11,3,0,2,12,34,0,1,43,42,34,141,5,68,29,0,0,0,1,2,2,23,47,2,13,8,1,84,5,1,44,120,6,103,79,15,91,138,149,18,58,43,4,41,80,4,0,69,17,0,14,3,0,40,70,3,0,68,57,38,39,82,180,70,143,44,112,82,30,27,122,24,0,4,8,1,2,0,0,3,0,0,17,2,0,11,3,9,14,10,0,17,0,40,55,86,100,64,74,12,44,23,47,2,2,17,2,79,0,66,69,3,52,7,40,19,28,46,35,131,109,49,53,19,48,80,79,87,87,85,20,88,91,4,59,99,1,19,98,124,1,97,119,35,60,4,48,84,56,141,122,45,0,72,112,16,11,136,18,17,149,1,84,4,0,0,0,0,6,0,1,2,8,2,15,8,18,30,1,0,78,18,66,7,8,44,4,2,2,3,12,3,5,0,2,0,0,1,1,26,48,9,34,52,9,0,7,10,3,0,1,12,36,0,0,35,31,28,122,3,24,3,0,0,0,1,2,2,22,49,2,11,6,1,79,4,2,46,120,20,107,65,12,91,132,118,17,54,40,3,41,67,4,0,104,17,0,26,4,0,44,62,3,1,73,53,41,60,81,182,60,145,50,107,82,32,24,103,26,0,6,17,16,2,0,23,4,0,8,24,1,0,16,3,9,14,8,0,8,0,43,31,45,107,43,57,5,15,0,12,1,2,18,2,66,0,74,75,1,40,3,45,5,10,21,0,112,104,82,79,37,48,68,25,88,54,212,19,55,4,51,31,63,95,23,74,28,15,20,174,169,69,164,80,98,37,33,75,48,6,95,79,0,24,79,4,5,77,126,1,84,127,34,60,9,58,86,56,151,124,26,0,66,114,15,9,145,20,18,145,0,71,5,0,0,0,1,6,0,2,2,9,2,14,7,19,32,1,0,43,15,87,8,7,50,4,2,4,4,11,3,6,0,2,0,0,1,1,30,48,8,34,70,8,0,8,10,3,0,1,11,36,0,1,37,44,26,122,0,48,28,0,0,0,1,1,2,3,42,2,13,6,2,91,11,2,37,150,6,110,79,19,88,158,108,5,60,48,3,42,67,3,0,75,17,0,20,4,0,41,44,4,1,72,55,32,26,99,137,42,138,46,98,80,36,23,78,26,0,4,8,1,2,0,0,3,0,0,12,2,0,5,2,9,14,8,0,18,0,28,57,86,127,66,54,11,46,23,46,2,4,15,1,38,0,74,65,3,43,7,36,19,32,50,39,132,106,44,68,14,45,73,81

InterPro domains:
  IPR001765 Carbonic anhydrase [PF00484] (34-191)
  IPR001765 Carbonic anhydrase [PTHR11002] (1-195)
  IPR001765 Carbonic anhydrase [SM00947] (27-195)
  IPR015892 Carbonic anhydrase, prokaryotic-like, conserved site [PS00704] (39-46)
  IPR015892 Carbonic anhydrase, prokaryotic-like, conserved site [PS00705] (82-102)
  IPR036874 Carbonic anhydrase superfamily [G3DSA:3.40.1050.10] (1-204)
  IPR036874 Carbonic anhydrase superfamily [SSF53056] (1-204)
  IPR045066 Beta carbonic anhydrases, cladeB [cd00884] (7-194)

Secondary structure (DSSP, 8-state):
--HHHHHHHHHHHHHHTHHHHTHHHHHHHTT-----EEEEEE--TT--HHHHHTPPTTSEEEEEETT---PPTTS--SHHHHHHHIIIIIS---EEEEEEETT-HHHHHHTTHHHHTTT-HHHHHHHGGGHHHHHHHHHH-TT--HHHHHHHHHHHHHHHHHHHHTTSHHHHHHHHHT--EEEEEEEETTTTEEEEEETTTTEEES--TT--S--GGG-----/-HHHHHHHHHHHHHIIIIIHH-HHHHHHHHT-----EEEEEE--TT--HHHHTTPPTTSEEEEEETT---PPTTS--SSHHHHHHIIIIIS---EEEEEEETT-HHHHHHHTGGGGTTT-HHHHHHHGGGHHHHHHHHHH-TT--HHHHHHHHHHHHHHHHHHHHTTSHHHHHHHHHT--EEEEEEEETTTTEEEEEETTTTEEE---TT--S--GGG-----/-HHHHHHHHHHHHHIIIIIGGGHHHHHHHTT-----EEEEEE--TT--HHHHTTPPTTSEEEEEETT---PPTTS--SHHHHHHHIIIIIS---EEEEEEETT-HHHHHHTTGGGGTTT-HHHHHHHGGGHHHHHHHHHH-TT--HHHHHHHHHHHHHHHHHHHHTTSHHHHHHHHHT--EEEEEEEEGGGTEEEEEETTTTEEE---/-HHHHHHHHHHHHHHTHHHH-HHHHHHHTT----SEEEEEE--TT--HHHHTTPPTTSEEEEEETT---PPTTS--SHHHHHHHIIIIIS---EEEEEEETT-HHHHHHTTHHHHTTT-HHHHHHHGGGHHHHHHHHHH-TT--HHHHHHHHHHHHHHHHHHHHTTSHHHHHHHHHT--EEEEEEEETTTTEEEEEETTTTEEE--/-HHHHHHHHHHHHHHHTTGGG-HHHHHHHTT-----EEEEEE--TT--HHHHTTPPTTSEEEEEETT---PPTTS--SHHHHHHHIIIIIS---EEEEEEETT-HHHHHHTTGGGGTTT-HHHHHHGGGGHHHHHHHHHH-TT--HHHHHHHHHHHHHHHHHHHHTTSHHHHHHHHHT--EEEEEEEETTTTEEEEEETTTTEEE---TT--S--GGG-----/----TTHHHHHHHHHHHHHHHHTHHHH-HHHHHHHTT-----EEEEEE--TT--HHHHHTPPTTSEEEEEETT---PPTTS--SSHHHHHHIIIIIS---EEEEEEETT-HHHHHHTTGGGGTTT-HHHHHHHGGGHHHHHHHHHH-TT--HHHHHHHHHHHHHHHHHHHHTTSHHHHHHHHHT--EEEEEEEETTTTEEEEEETTTTEEE--